Protein AF-A0A8S1FEA5-F1 (afdb_monomer)

Mean predicted aligned error: 20.25 Å

Nearest PDB structures (foldseek):
  4iuw-assembly1_A  TM=6.281E-01  e=1.026E-03  Lacticaseibacillus rhamnosus HN001

Solvent-accessible surface area (backbone atoms only — not comparable to full-atom values): 56299 Å² total; per-residue (Å²): 136,88,81,81,83,86,82,72,81,72,43,58,33,66,38,44,47,54,36,67,42,66,79,42,92,70,75,80,74,79,75,77,71,67,91,56,68,94,64,76,74,84,63,96,75,46,64,90,66,99,56,79,28,81,38,55,53,77,80,69,47,59,64,66,53,29,44,59,51,46,36,57,54,45,39,74,71,64,70,77,51,66,66,61,40,50,50,50,43,59,55,50,72,76,49,54,75,69,56,42,49,54,50,49,47,67,63,46,57,83,52,55,64,64,67,68,44,31,46,60,36,6,37,52,45,47,36,53,49,39,67,73,65,66,63,80,77,32,71,67,46,68,69,66,50,51,56,45,50,52,50,52,49,51,51,46,48,45,48,71,75,33,27,70,58,54,70,68,43,48,50,55,52,43,52,48,60,70,60,47,43,82,41,45,60,76,44,31,68,34,50,45,69,60,44,44,53,26,42,51,47,26,34,32,44,34,49,40,50,59,50,41,31,22,68,77,50,58,69,39,95,42,40,66,56,47,45,58,47,41,20,45,53,64,19,34,56,55,44,27,70,76,46,69,89,53,57,64,67,52,47,47,51,46,34,30,29,56,33,71,35,41,65,52,66,56,96,47,40,30,42,38,19,47,68,75,76,44,82,85,56,56,71,86,46,38,49,56,38,49,49,32,51,50,33,22,53,58,34,41,71,60,51,76,50,95,71,64,69,59,59,67,71,57,49,53,52,34,51,47,42,50,44,56,55,38,50,70,54,41,76,70,48,73,77,44,93,85,65,87,82,61,70,79,78,35,48,46,59,50,52,7,45,37,47,9,55,49,55,46,39,31,57,38,7,63,73,14,84,40,66,65,56,37,51,52,50,52,54,43,38,53,60,70,55,62,74,60,64,90,54,93,52,95,76,55,68,51,57,66,33,52,53,40,38,41,50,38,53,38,84,49,40,38,69,76,70,67,40,46,94,87,36,73,44,43,64,57,84,89,71,49,62,48,63,74,57,34,59,87,60,58,70,54,58,38,48,46,71,80,47,79,64,54,54,49,52,52,54,53,52,51,50,54,50,52,56,47,49,53,53,50,51,55,51,49,50,34,60,76,72,71,61,86,64,90,75,65,70,63,61,72,69,59,64,81,74,74,74,88,76,86,84,78,89,83,84,89,89,85,89,88,83,90,81,90,82,88,86,84,89,86,91,88,89,90,86,83,88,87,89,85,87,88,91,85,89,89,85,89,87,87,92,83,91,82,90,83,83,92,76,87,80,78,86,78,79,80,89,67,85,73,84,82,61,61,73,59,58,36,46,55,52,49,47,55,47,34,44,75,77,63,76,56,81,84,82,80,76,63,74,91,48,54,70,70,54,47,48,52,50,50,52,60,52,56,71,70,54,56,64,74,59,62,44,39,56,60,56,16,43,51,44,49,32,51,50,40,68,72,54,58,64,81,74,30,77,61,43,64,51,63,53,49,51,49,51,52,51,50,51,51,52,43,49,55,50,68,70,37,78,64,50,53,71,70,41,36,53,53,49,42,50,45,56,69,63,50,46,77,43,45,40,81,47,27,62,35,49,44,67,58,48,46,46,20,48,48,44,23,52,49,44,31,51,54,52,54,73,73,47,53,78,71,53,66,68,39,91,55,39,67,52,53,40,46,35,47,14,46,58,63,17,46,52,53,48,46,74,74,47,74,90,58,56,69,70,58,52,54,51,46,46,44,28,43,71,71,46,45,68,51,72,58,90,55,36,33,37,41,38,77,63,59,98,76,28,49,85,36,45,66,32,43,52,34,38,40,51,52,52,52,41,32,60,53,36,37,49,49,36,66,65,28,57,90,57,45,58,64,72,32,45,50,49,18,46,52,43,40,44,52,48,36,46,54,53,29,52,76,70,72,49,93,74,88,53,81,86,27,32,39,60,39,47,24,41,32,52,32,48,47,53,54,43,35,56,33,9,56,32,8,53,37,69,66,50,52,48,50,49,51,53,40,38,51,62,40,68,54,59,88,59,98,52,80,89,40,74,44,92,80,40,60,22,62,72,43,38,49,50,40,15,50,36,60,32,87,58,44,43,70,75,70,65,54,46,91,86,38,92,60,49,62,58,80,91,71,50,65,23,80,61,52,47,84,85,65,63,78,61,53,48,49,64,24,53,94,82,47,68,27,46,62,54,43,49,51,53,50,24,50,76,58,78,42,75,57,62,58,80,90,78,132

Radius of gyration: 34.95 Å; Cα contacts (8 Å, |Δi|>4): 1120; chains: 1; bounding box: 98×82×105 Å

pLDDT: mean 74.83, std 19.69, range [23.89, 97.81]

Foldseek 3Di:
DDDDDPDDPDACLFFVLCNQQVLDPDPQLDQCLPPDDLDQDDDPPLAPDPDFADDALCVLFPLLLLLVLLLLLCCVQVPDDNPVSVVVSVVLVPDDPVVSVVVLCVSQLPPDSLSLCLLLLLLVLLLVVLVLVVDDAAQDDPVLVVLLVLLLVLVLCLLVPFFPFDPQLSVVLNVLSVLAAEDERCRHLPPSVLSVVLSVQLSSQLVHSVRNHHPVNVPDSRSNSSSSSRSVVRSLVSVCVSVVPDDSSVSSVQSSCLSSLDWADDSNYIYRSCVVSCVPDDPLLPVLLSSLVSQLRSLCSQQRDPDHSGDPVLVVVLLVLLQVLLVLQCPCVVVPPPDPDDCPLAVSSLSSNLRSLLSSLLVQQAVDPFLVSSVVSVSSNSSVLSNPPCDPRSHDGRSSSSVLRSLLLQPCSCVSSVHDPPRSSHDDLVSRRDDSNGDDDNSSNHHDDQDPVNVVVVVVVVVVVVVVVVVVVVVVVCVVVVDDDDPVVVVVVPVVPDDDDDDDDDDDDDDDDDDDDDDDDDDDDDDDDDDDDDDDDDDDDDDDDDDDDDDDDDDDDDPDQDPLFDLVLLQVLQVLLCVVPVVDDDDPPPSSDDPVVSVVVSCVSLVPDDLVSLCLLLVLLVVLLVCCVQQVFPAAQDQPLLVVLLVVLLVLVLVVLVPFPLDDPQLSVLLNVLLVLAAEDAQCRHLPPSVLSVVLSVQLVVSLVVSVVSDDPVLVPDPSSSSRSSSRSNVRSLVSVCVSNVPDDSSVVSVSSSCQNVQDWADDPRYTYGHQDDPPCLVPQLLSVLQRSLSSQLRSCVSCPPVSCSRADVCLQVQLLVLQLVQLVLLLVVVVADDRDSQLSSSLSSLLVSVQSLLLLLQAQFPALVLSVVSLVSNCVNQPDVPVDPQDDDVSHGRSVSSNLSNLLLHVCSCVSVVDDPPDSSHAPQVSRRRNRNDRDDVVSRHHDHDPPGPTDSSVSQVVCVVSVHTSHRPPDD

Structure (mmCIF, N/CA/C/O backbone):
data_AF-A0A8S1FEA5-F1
#
_entry.id   AF-A0A8S1FEA5-F1
#
loop_
_atom_site.group_PDB
_atom_site.id
_atom_site.type_symbol
_atom_site.label_atom_id
_atom_site.label_alt_id
_atom_site.label_comp_id
_atom_site.label_asym_id
_atom_site.label_entity_id
_atom_site.label_seq_id
_atom_site.pdbx_PDB_ins_code
_atom_site.Cartn_x
_atom_site.Cartn_y
_atom_site.Cartn_z
_atom_site.occupancy
_atom_site.B_iso_or_equiv
_atom_site.auth_seq_id
_atom_site.auth_comp_id
_atom_site.auth_asym_id
_atom_site.auth_atom_id
_atom_site.pdbx_PDB_model_num
ATOM 1 N N . MET A 1 1 ? 2.013 40.574 -27.945 1.00 26.39 1 MET A N 1
ATOM 2 C CA . MET A 1 1 ? 1.693 40.964 -26.559 1.00 26.39 1 MET A CA 1
ATOM 3 C C . MET A 1 1 ? 1.879 39.714 -25.710 1.00 26.39 1 MET A C 1
ATOM 5 O O . MET A 1 1 ? 1.053 38.822 -25.784 1.00 26.39 1 MET A O 1
ATOM 9 N N . TRP A 1 2 ? 3.076 39.616 -25.122 1.00 23.89 2 TRP A N 1
ATOM 10 C CA . TRP A 1 2 ? 3.593 38.674 -24.117 1.00 23.89 2 TRP A CA 1
ATOM 11 C C . TRP A 1 2 ? 2.818 37.366 -23.863 1.00 23.89 2 TRP A C 1
ATOM 13 O O . TRP A 1 2 ? 1.945 37.309 -23.007 1.00 23.89 2 TRP A O 1
ATOM 23 N N . LEU A 1 3 ? 3.231 36.298 -24.550 1.00 24.33 3 LEU A N 1
ATOM 24 C CA . LEU A 1 3 ? 3.153 34.928 -24.039 1.00 24.33 3 LEU A CA 1
ATOM 25 C C . LEU A 1 3 ? 4.590 34.521 -23.699 1.00 24.33 3 LEU A C 1
ATOM 27 O O . LEU A 1 3 ? 5.388 34.254 -24.595 1.00 24.33 3 LEU A O 1
ATOM 31 N N . LEU A 1 4 ? 4.928 34.578 -22.411 1.00 26.98 4 LEU A N 1
ATOM 32 C CA . LEU A 1 4 ? 6.155 33.995 -21.877 1.00 26.98 4 LEU A CA 1
ATOM 33 C C . LEU A 1 4 ? 6.042 32.471 -21.994 1.00 26.98 4 LEU A C 1
ATOM 35 O O . LEU A 1 4 ? 5.119 31.866 -21.452 1.00 26.98 4 LEU A O 1
ATOM 39 N N . GLN A 1 5 ? 6.979 31.875 -22.726 1.00 28.08 5 GLN A N 1
ATOM 40 C CA . GLN A 1 5 ? 7.308 30.460 -22.620 1.00 28.08 5 GLN A CA 1
ATOM 41 C C . GLN A 1 5 ? 7.755 30.184 -21.178 1.00 28.08 5 GLN A C 1
ATOM 43 O O . GLN A 1 5 ? 8.764 30.737 -20.750 1.00 28.08 5 GLN A O 1
ATOM 48 N N . ILE A 1 6 ? 7.052 29.316 -20.452 1.00 27.14 6 ILE A N 1
ATOM 49 C CA . ILE A 1 6 ? 7.660 28.577 -19.340 1.00 27.14 6 ILE A CA 1
ATOM 50 C C . ILE A 1 6 ? 8.018 27.210 -19.912 1.00 27.14 6 ILE A C 1
ATOM 52 O O . ILE A 1 6 ? 7.203 26.297 -19.991 1.00 27.14 6 ILE A O 1
ATOM 56 N N . SER A 1 7 ? 9.237 27.146 -20.435 1.00 33.50 7 SER A N 1
ATOM 57 C CA . SER A 1 7 ? 10.014 25.921 -20.533 1.00 33.50 7 SER A CA 1
ATOM 58 C C . SER A 1 7 ? 10.851 25.888 -19.264 1.00 33.50 7 SER A C 1
ATOM 60 O O . SER A 1 7 ? 11.761 26.704 -19.148 1.00 33.50 7 SER A O 1
ATOM 62 N N . THR A 1 8 ? 10.577 24.982 -18.336 1.00 38.06 8 THR A N 1
ATOM 63 C CA . THR A 1 8 ? 11.512 24.685 -17.249 1.00 38.06 8 THR A CA 1
ATOM 64 C C . THR A 1 8 ? 11.688 23.180 -17.189 1.00 38.06 8 THR A C 1
ATOM 66 O O . THR A 1 8 ? 10.824 22.448 -16.718 1.00 38.06 8 THR A O 1
ATOM 69 N N . THR A 1 9 ? 12.814 22.709 -17.716 1.00 47.12 9 THR A N 1
ATOM 70 C CA . THR A 1 9 ? 13.514 21.582 -17.101 1.00 47.12 9 THR A CA 1
ATOM 71 C C . THR A 1 9 ? 13.656 21.908 -15.617 1.00 47.12 9 THR A C 1
ATOM 73 O O . THR A 1 9 ? 14.143 22.993 -15.297 1.00 47.12 9 THR A O 1
ATOM 76 N N . LEU A 1 10 ? 13.169 21.040 -14.734 1.00 68.88 10 LEU A N 1
ATOM 77 C CA . LEU A 1 10 ? 13.345 21.226 -13.298 1.00 68.88 10 LEU A CA 1
ATOM 78 C C . LEU A 1 10 ? 14.842 21.122 -12.997 1.00 68.88 10 LEU A C 1
ATOM 80 O O . LEU A 1 10 ? 15.486 20.157 -13.402 1.00 68.88 10 LEU A O 1
ATOM 84 N N . ASP A 1 11 ? 15.399 22.151 -12.368 1.00 82.06 11 ASP A N 1
ATOM 85 C CA . ASP A 1 11 ? 16.825 22.246 -12.066 1.00 82.06 11 ASP A CA 1
ATOM 86 C C . ASP A 1 11 ? 17.037 21.979 -10.564 1.00 82.06 11 ASP A C 1
ATOM 88 O O . ASP A 1 11 ? 16.521 22.749 -9.742 1.00 82.06 11 ASP A O 1
ATOM 92 N N . PRO A 1 12 ? 17.779 20.920 -10.170 1.00 83.94 12 PRO A N 1
ATOM 93 C CA . PRO A 1 12 ? 18.066 20.642 -8.762 1.00 83.94 12 PRO A CA 1
ATOM 94 C C . PRO A 1 12 ? 18.838 21.775 -8.083 1.00 83.94 12 PRO A C 1
ATOM 96 O O . PRO A 1 12 ? 18.811 21.865 -6.857 1.00 83.94 12 PRO A O 1
ATOM 99 N N . CYS A 1 13 ? 19.511 22.632 -8.855 1.00 87.75 13 CYS A N 1
ATOM 100 C CA . CYS A 1 13 ? 20.246 23.787 -8.359 1.00 87.75 13 CYS A CA 1
ATOM 101 C C . CYS A 1 13 ? 19.355 25.022 -8.123 1.00 87.75 13 CYS A C 1
ATOM 103 O O . CYS A 1 13 ? 19.785 25.955 -7.443 1.00 87.75 13 CYS A O 1
ATOM 105 N N . ASP A 1 14 ? 18.106 25.020 -8.605 1.00 83.00 14 ASP A N 1
ATOM 106 C CA . ASP A 1 14 ? 17.102 26.050 -8.295 1.00 83.00 14 ASP A CA 1
ATOM 107 C C . ASP A 1 14 ? 16.153 25.606 -7.168 1.00 83.00 14 ASP A C 1
ATOM 109 O O . ASP A 1 14 ? 15.922 26.335 -6.198 1.00 83.00 14 ASP A O 1
ATOM 113 N N . ASN A 1 15 ? 15.617 24.386 -7.259 1.00 79.75 15 ASN A N 1
ATOM 114 C CA . ASN A 1 15 ? 14.715 23.839 -6.249 1.00 79.75 15 ASN A CA 1
ATOM 115 C C . ASN A 1 15 ? 14.772 22.308 -6.231 1.00 79.75 15 ASN A C 1
ATOM 117 O O . ASN A 1 15 ? 14.123 21.647 -7.043 1.00 79.75 15 ASN A O 1
ATOM 121 N N . ILE A 1 16 ? 15.518 21.736 -5.282 1.00 79.44 16 ILE A N 1
ATOM 122 C CA . ILE A 1 16 ? 15.679 20.281 -5.217 1.00 79.44 16 ILE A CA 1
ATOM 123 C C . ILE A 1 16 ? 14.393 19.550 -4.812 1.00 79.44 16 ILE A C 1
ATOM 125 O O . ILE A 1 16 ? 14.157 18.426 -5.255 1.00 79.44 16 ILE A O 1
ATOM 129 N N . PHE A 1 17 ? 13.534 20.181 -4.010 1.00 76.56 17 PHE A N 1
ATOM 130 C CA . PHE A 1 17 ? 12.232 19.612 -3.680 1.00 76.56 17 PHE A CA 1
ATOM 131 C C . PHE A 1 17 ? 11.354 19.482 -4.929 1.00 76.56 17 PHE A C 1
ATOM 133 O O . PHE A 1 17 ? 10.838 18.400 -5.187 1.00 76.56 17 PHE A O 1
ATOM 140 N N . ASP A 1 18 ? 11.226 20.537 -5.740 1.00 72.56 18 ASP A N 1
ATOM 141 C CA . ASP A 1 18 ? 10.433 20.475 -6.979 1.00 72.56 18 ASP A CA 1
ATOM 142 C C . ASP A 1 18 ? 11.086 19.525 -7.993 1.00 72.56 18 ASP A C 1
ATOM 144 O O . ASP A 1 18 ? 10.393 18.723 -8.616 1.00 72.56 18 ASP A O 1
ATOM 148 N N . TYR A 1 19 ? 12.421 19.518 -8.086 1.00 76.06 19 TYR A N 1
ATOM 149 C CA . TYR A 1 19 ? 13.167 18.559 -8.904 1.00 76.06 19 TYR A CA 1
ATOM 150 C C . TYR A 1 19 ? 12.786 17.104 -8.593 1.00 76.06 19 TYR A C 1
ATOM 152 O O . TYR A 1 19 ? 12.525 16.324 -9.507 1.00 76.06 19 TYR A O 1
ATOM 160 N N . TYR A 1 20 ? 12.659 16.740 -7.314 1.00 72.94 20 TYR A N 1
ATOM 161 C CA . TYR A 1 20 ? 12.289 15.377 -6.928 1.00 72.94 20 TYR A CA 1
ATOM 162 C C . TYR A 1 20 ? 10.793 15.093 -6.875 1.00 72.94 20 TYR A C 1
ATOM 164 O O . TYR A 1 20 ? 10.383 13.949 -7.100 1.00 72.94 20 TYR A O 1
ATOM 172 N N . CYS A 1 21 ? 9.981 16.101 -6.571 1.00 66.31 21 CYS A N 1
ATOM 173 C CA . CYS A 1 21 ? 8.561 15.926 -6.302 1.00 66.31 21 CYS A CA 1
ATOM 174 C C . CYS A 1 21 ? 7.653 16.293 -7.489 1.00 66.31 21 CYS A C 1
ATOM 176 O O . CYS A 1 21 ? 6.516 15.822 -7.517 1.00 66.31 21 CYS A O 1
ATOM 178 N N . GLU A 1 22 ? 8.126 17.056 -8.484 1.00 57.28 22 GLU A N 1
ATOM 179 C CA . GLU A 1 22 ? 7.378 17.383 -9.712 1.00 57.28 22 GLU A CA 1
ATOM 180 C C . GLU A 1 22 ? 7.746 16.496 -10.921 1.00 57.28 22 GLU A C 1
ATOM 182 O O . GLU A 1 22 ? 6.899 16.289 -11.792 1.00 57.28 22 GLU A O 1
ATOM 187 N N . GLU A 1 23 ? 8.935 15.870 -10.968 1.00 43.69 23 GLU A N 1
ATOM 188 C CA . GLU A 1 23 ? 9.300 14.922 -12.044 1.00 43.69 23 GLU A CA 1
ATOM 189 C C . GLU A 1 23 ? 8.486 13.608 -12.031 1.00 43.69 23 GLU A C 1
ATOM 191 O O . GLU A 1 23 ? 8.587 12.803 -12.961 1.00 43.69 23 GLU A O 1
ATOM 196 N N . LYS A 1 24 ? 7.658 13.353 -11.006 1.00 39.97 24 LYS A N 1
ATOM 197 C CA . LYS A 1 24 ? 6.848 12.127 -10.889 1.00 39.97 24 LYS A CA 1
ATOM 198 C C . LYS A 1 24 ? 5.505 12.409 -10.213 1.00 39.97 24 LYS A C 1
ATOM 200 O O . LYS A 1 24 ? 5.494 12.973 -9.122 1.00 39.97 24 LYS A O 1
ATOM 205 N N . PRO A 1 25 ? 4.364 11.915 -10.734 1.00 28.50 25 PRO A N 1
ATOM 206 C CA . PRO A 1 25 ? 3.175 11.749 -9.911 1.00 28.50 25 PRO A CA 1
ATOM 207 C C . PRO A 1 25 ? 3.446 10.586 -8.949 1.00 28.50 25 PRO A C 1
ATOM 209 O O . PRO A 1 25 ? 3.117 9.432 -9.221 1.00 28.50 25 PRO A O 1
ATOM 212 N N . VAL A 1 26 ? 4.113 10.868 -7.831 1.00 31.42 26 VAL A N 1
ATOM 213 C CA . VAL A 1 26 ? 4.346 9.856 -6.804 1.00 31.42 26 VAL A CA 1
ATOM 214 C C . VAL A 1 26 ? 2.990 9.422 -6.254 1.00 31.42 26 VAL A C 1
ATOM 216 O O . VAL A 1 26 ? 2.142 10.235 -5.880 1.00 31.42 26 VAL A O 1
ATOM 219 N N . LEU A 1 27 ? 2.791 8.101 -6.247 1.00 29.62 27 LEU A N 1
ATOM 220 C CA . LEU A 1 27 ? 1.713 7.409 -5.557 1.00 29.62 27 LEU A CA 1
ATOM 221 C C . LEU A 1 27 ? 1.422 8.092 -4.220 1.00 29.62 27 LEU A C 1
ATOM 223 O O . LEU A 1 27 ? 2.321 8.266 -3.395 1.00 29.62 27 LEU A O 1
ATOM 227 N N . ARG A 1 28 ? 0.143 8.403 -3.983 1.00 24.14 28 ARG A N 1
ATOM 228 C CA . ARG A 1 28 ? -0.351 8.720 -2.643 1.00 24.14 28 ARG A CA 1
ATOM 229 C C . ARG A 1 28 ? 0.123 7.615 -1.705 1.00 24.14 28 ARG A C 1
ATOM 231 O O . ARG A 1 28 ? -0.429 6.513 -1.729 1.00 24.14 28 ARG A O 1
ATOM 238 N N . LEU A 1 29 ? 1.118 7.917 -0.875 1.00 28.61 29 LEU A N 1
ATOM 239 C CA . LEU A 1 29 ? 1.386 7.131 0.314 1.00 28.61 29 LEU A CA 1
ATOM 240 C C . LEU A 1 29 ? 0.107 7.213 1.140 1.00 28.61 29 LEU A C 1
ATOM 242 O O . LEU A 1 29 ? -0.295 8.272 1.627 1.00 28.61 29 LEU A O 1
ATOM 246 N N . PHE A 1 30 ? -0.603 6.090 1.167 1.00 26.14 30 PHE A N 1
ATOM 247 C CA . PHE A 1 30 ? -1.734 5.865 2.042 1.00 26.14 30 PHE A CA 1
ATOM 248 C C . PHE A 1 30 ? -1.269 6.245 3.446 1.00 26.14 30 PHE A C 1
ATOM 250 O O . PHE A 1 30 ? -0.385 5.596 3.988 1.00 26.14 30 PHE A O 1
ATOM 257 N N . ASN A 1 31 ? -1.834 7.307 4.011 1.00 26.50 31 ASN A N 1
ATOM 258 C CA . ASN A 1 31 ? -1.835 7.499 5.448 1.00 26.50 31 ASN A CA 1
ATOM 259 C C . ASN A 1 31 ? -2.941 6.562 5.951 1.00 26.50 31 ASN A C 1
ATOM 261 O O . ASN A 1 31 ? -4.116 6.878 5.724 1.00 26.50 31 ASN A O 1
ATOM 265 N N . PRO A 1 32 ? -2.626 5.388 6.528 1.00 27.91 32 PRO A N 1
ATOM 266 C CA . PRO A 1 32 ? -3.637 4.571 7.155 1.00 27.91 32 PRO A CA 1
ATOM 267 C C . PRO A 1 32 ? -3.941 5.266 8.478 1.00 27.91 32 PRO A C 1
ATOM 269 O O . PRO A 1 32 ? -3.444 4.882 9.530 1.00 27.91 32 PRO A O 1
ATOM 272 N N . ARG A 1 33 ? -4.730 6.344 8.439 1.00 30.84 33 ARG A N 1
ATOM 273 C CA . ARG A 1 33 ? -5.422 6.752 9.654 1.00 30.84 33 ARG A CA 1
ATOM 274 C C . ARG A 1 33 ? -6.365 5.611 9.959 1.00 30.84 33 ARG A C 1
ATOM 276 O O . ARG A 1 33 ? -7.345 5.416 9.247 1.00 30.84 33 ARG A O 1
ATOM 283 N N . ASN A 1 34 ? -5.984 4.834 10.961 1.00 34.72 34 ASN A N 1
ATOM 284 C CA . ASN A 1 34 ? -6.761 3.756 11.528 1.00 34.72 34 ASN A CA 1
ATOM 285 C C . ASN A 1 34 ? -8.225 4.193 11.671 1.00 34.72 34 ASN A C 1
ATOM 287 O O . ASN A 1 34 ? -8.584 4.976 12.550 1.00 34.72 34 ASN A O 1
ATOM 291 N N . GLU A 1 35 ? -9.092 3.674 10.804 1.00 34.09 35 GLU A N 1
ATOM 292 C CA . GLU A 1 35 ? -10.540 3.698 10.989 1.00 34.09 35 GLU A CA 1
ATOM 293 C C . GLU A 1 35 ? -10.925 2.621 12.032 1.00 34.09 35 GLU A C 1
ATOM 295 O O . GLU A 1 35 ? -11.776 1.777 11.784 1.00 34.09 35 GLU A O 1
ATOM 300 N N . ALA A 1 36 ? -10.314 2.642 13.228 1.00 37.50 36 ALA A N 1
ATOM 301 C CA . ALA A 1 36 ? -10.610 1.730 14.350 1.00 37.50 36 ALA A CA 1
ATOM 302 C C . ALA A 1 36 ? -11.672 2.309 15.308 1.00 37.50 36 ALA A C 1
ATOM 304 O O . ALA A 1 36 ? -11.674 3.522 15.511 1.00 37.50 36 ALA A O 1
ATOM 305 N N . ALA A 1 37 ? -12.625 1.491 15.783 1.00 38.81 37 ALA A N 1
ATOM 306 C CA . ALA A 1 37 ? -13.693 1.803 16.764 1.00 38.81 37 ALA A CA 1
ATOM 307 C C . ALA A 1 37 ? -13.613 3.181 17.459 1.00 38.81 37 ALA A C 1
ATOM 309 O O . ALA A 1 37 ? -12.715 3.366 18.274 1.00 38.81 37 ALA A O 1
ATOM 310 N N . CYS A 1 38 ? -14.501 4.162 17.217 1.00 43.16 38 CYS A N 1
ATOM 311 C CA . CYS A 1 38 ? -14.642 5.251 18.213 1.00 43.16 38 CYS A CA 1
ATOM 312 C C . CYS A 1 38 ? -15.282 4.732 19.517 1.00 43.16 38 CYS A C 1
ATOM 314 O O . CYS A 1 38 ? -15.127 5.337 20.582 1.00 43.16 38 CYS A O 1
ATOM 316 N N . GLU A 1 39 ? -16.016 3.628 19.409 1.00 60.12 39 GLU A N 1
ATOM 317 C CA . GLU A 1 39 ? -16.591 2.896 20.525 1.00 60.12 39 GLU A CA 1
ATOM 318 C C . GLU A 1 39 ? -15.574 1.920 21.098 1.00 60.12 39 GLU A C 1
ATOM 320 O O . GLU A 1 39 ? -14.842 1.264 20.359 1.00 60.12 39 GLU A O 1
ATOM 325 N N . ILE A 1 40 ? -15.530 1.904 22.427 1.00 69.44 40 ILE A N 1
ATOM 326 C CA . ILE A 1 40 ? -14.734 0.985 23.230 1.00 69.44 40 ILE A CA 1
ATOM 327 C C . ILE A 1 40 ? -15.539 -0.311 23.286 1.00 69.44 40 ILE A C 1
ATOM 329 O O . ILE A 1 40 ? -16.711 -0.263 23.668 1.00 69.44 40 ILE A O 1
ATOM 333 N N . GLU A 1 41 ? -14.948 -1.422 22.844 1.00 75.50 41 GLU A N 1
ATOM 334 C CA . GLU A 1 41 ? -15.622 -2.723 22.785 1.00 75.50 41 GLU A CA 1
ATOM 335 C C . GLU A 1 41 ? -16.188 -3.096 24.166 1.00 75.50 41 GLU A C 1
ATOM 337 O O . GLU A 1 41 ? -15.633 -2.759 25.215 1.00 75.50 41 GLU A O 1
ATOM 342 N N . GLU A 1 42 ? -17.365 -3.718 24.173 1.00 68.56 42 GLU A N 1
ATOM 343 C CA . GLU A 1 42 ? -18.063 -4.133 25.388 1.00 68.56 42 GLU A CA 1
ATOM 344 C C . GLU A 1 42 ? -18.279 -5.645 25.342 1.00 68.56 42 GLU A C 1
ATOM 346 O O . GLU A 1 42 ? -18.877 -6.172 24.401 1.00 68.56 42 GLU A O 1
ATOM 351 N N . HIS A 1 43 ? -17.801 -6.341 26.372 1.00 70.12 43 HIS A N 1
ATOM 352 C CA . HIS A 1 43 ? -17.966 -7.781 26.535 1.00 70.12 43 HIS A CA 1
ATOM 353 C C . HIS A 1 43 ? -18.882 -8.099 27.724 1.00 70.12 43 HIS A C 1
ATOM 355 O O . HIS A 1 43 ? -18.948 -7.359 28.711 1.00 70.12 43 HIS A O 1
ATOM 361 N N . GLN A 1 44 ? -19.595 -9.230 27.642 1.00 51.38 44 GLN A N 1
ATOM 362 C CA . GLN A 1 44 ? -20.426 -9.719 28.745 1.00 51.38 44 GLN A CA 1
ATOM 363 C C . GLN A 1 44 ? -19.567 -9.918 30.005 1.00 51.38 44 GLN A C 1
ATOM 365 O O . GLN A 1 44 ? -18.586 -10.656 29.979 1.00 51.38 44 GLN A O 1
ATOM 370 N N . GLY A 1 45 ? -19.947 -9.265 31.109 1.00 60.12 45 GLY A N 1
ATOM 371 C CA . GLY A 1 45 ? -19.255 -9.364 32.403 1.00 60.12 45 GLY A CA 1
ATOM 372 C C . GLY A 1 45 ? -18.320 -8.198 32.749 1.00 60.12 45 GLY A C 1
ATOM 373 O O . GLY A 1 45 ? -17.723 -8.201 33.825 1.00 60.12 45 GLY A O 1
ATOM 374 N N . TYR A 1 46 ? -18.192 -7.175 31.895 1.00 70.25 46 TYR A N 1
ATOM 375 C CA . TYR A 1 46 ? -17.445 -5.957 32.253 1.00 70.25 46 TYR A CA 1
ATOM 376 C C . TYR A 1 46 ? -18.191 -5.078 33.265 1.00 70.25 46 TYR A C 1
ATOM 378 O O . TYR A 1 46 ? -17.558 -4.397 34.074 1.00 70.25 46 TYR A O 1
ATOM 386 N N . THR A 1 47 ? -19.520 -5.168 33.308 1.00 61.00 47 THR A N 1
ATOM 387 C CA . THR A 1 47 ? -20.382 -4.506 34.291 1.00 61.00 47 THR A CA 1
ATOM 388 C C . THR A 1 47 ? -20.955 -5.541 35.268 1.00 61.00 47 THR A C 1
ATOM 390 O O . THR A 1 47 ? -21.632 -6.484 34.876 1.00 61.00 47 THR A O 1
ATOM 393 N N . ASN A 1 48 ? -20.667 -5.382 36.566 1.00 54.41 48 ASN A N 1
ATOM 394 C CA . ASN A 1 48 ? -21.123 -6.295 37.632 1.00 54.41 48 ASN A CA 1
ATOM 395 C C . ASN A 1 48 ? -22.306 -5.739 38.444 1.00 54.41 48 ASN A C 1
ATOM 397 O O . ASN A 1 48 ? -22.616 -6.246 39.520 1.00 54.41 48 ASN A O 1
ATOM 401 N N . THR A 1 49 ? -22.954 -4.669 37.985 1.00 51.47 49 THR A N 1
ATOM 402 C CA . THR A 1 49 ? -23.941 -3.940 38.790 1.00 51.47 49 THR A CA 1
ATOM 403 C C . THR A 1 49 ? -25.336 -4.035 38.190 1.00 51.47 49 THR A C 1
ATOM 405 O O . THR A 1 49 ? -25.635 -3.421 37.172 1.00 51.47 49 THR A O 1
ATOM 408 N N . THR A 1 50 ? -26.216 -4.745 38.893 1.00 48.19 50 THR A N 1
ATOM 409 C CA . THR A 1 50 ? -27.678 -4.766 38.711 1.00 48.19 50 THR A CA 1
ATOM 410 C C . THR A 1 50 ? -28.366 -3.460 39.147 1.00 48.19 50 THR A C 1
ATOM 412 O O . THR A 1 50 ? -29.590 -3.360 39.090 1.00 48.19 50 THR A O 1
ATOM 415 N N . THR A 1 51 ? -27.602 -2.438 39.552 1.00 51.00 51 THR A N 1
ATOM 416 C CA . THR A 1 51 ? -28.112 -1.154 40.054 1.00 51.00 51 THR A CA 1
ATOM 417 C C . THR A 1 51 ? -27.675 -0.004 39.134 1.00 51.00 51 THR A C 1
ATOM 419 O O . THR A 1 51 ? -26.476 0.121 38.882 1.00 51.00 51 THR A O 1
ATOM 422 N N . PRO A 1 52 ? -28.596 0.854 38.651 1.00 56.22 52 PRO A N 1
ATOM 423 C CA . PRO A 1 52 ? -28.255 2.064 37.901 1.00 56.22 52 PRO A CA 1
ATOM 424 C C . PRO A 1 52 ? -27.312 2.981 38.692 1.00 56.22 52 PRO A C 1
ATOM 426 O O . PRO A 1 52 ? -27.453 3.100 39.912 1.00 56.22 52 PRO A O 1
ATOM 429 N N . GLY A 1 53 ? -26.379 3.640 37.994 1.00 64.44 53 GLY A N 1
ATOM 430 C CA . GLY A 1 53 ? -25.364 4.512 38.589 1.00 64.44 53 GLY A CA 1
ATOM 431 C C . GLY A 1 53 ? -25.948 5.535 39.567 1.00 64.44 53 GLY A C 1
ATOM 432 O O . GLY A 1 53 ? -26.819 6.330 39.213 1.00 64.44 53 GLY A O 1
ATOM 433 N N . SER A 1 54 ? -25.475 5.499 40.814 1.00 72.50 54 SER A N 1
ATOM 434 C CA . SER A 1 54 ? -25.975 6.320 41.925 1.00 72.50 54 SER A CA 1
ATOM 435 C C . SER A 1 54 ? -24.917 7.259 42.513 1.00 72.50 54 SER A C 1
ATOM 437 O O . SER A 1 54 ? -25.225 8.014 43.434 1.00 72.50 54 SER A O 1
ATOM 439 N N . GLN A 1 55 ? -23.673 7.194 42.027 1.00 85.75 55 GLN A N 1
ATOM 440 C CA . GLN A 1 55 ? -22.535 7.943 42.568 1.00 85.75 55 GLN A CA 1
ATOM 441 C C . GLN A 1 55 ? -22.263 9.212 41.759 1.00 85.75 55 GLN A C 1
ATOM 443 O O . GLN A 1 55 ? -22.512 9.254 40.549 1.00 85.75 55 GLN A O 1
ATOM 448 N N . SER A 1 56 ? -21.750 10.251 42.426 1.00 86.06 56 SER A N 1
ATOM 449 C CA . SER A 1 56 ? -21.351 11.471 41.729 1.00 86.06 56 SER A CA 1
ATOM 450 C C . SER A 1 56 ? -20.112 11.222 40.866 1.00 86.06 56 SER A C 1
ATOM 452 O O . SER A 1 56 ? -19.300 10.343 41.159 1.00 86.06 56 SER A O 1
ATOM 454 N N . PHE A 1 57 ? -19.936 12.008 39.805 1.00 86.69 57 PHE A N 1
ATOM 455 C CA . PHE A 1 57 ? -18.773 11.880 38.920 1.00 86.69 57 PHE A CA 1
ATOM 456 C C . PHE A 1 57 ? -17.425 11.959 39.667 1.00 86.69 57 PHE A C 1
ATOM 458 O O . PHE A 1 57 ? -16.533 11.162 39.388 1.00 86.69 57 PHE A O 1
ATOM 465 N N . THR A 1 58 ? -17.290 12.841 40.665 1.00 86.25 58 THR A N 1
ATOM 466 C CA . THR A 1 58 ? -16.061 12.993 41.474 1.00 86.25 58 THR A CA 1
ATOM 467 C C . THR A 1 58 ? -15.790 11.857 42.450 1.00 86.25 58 THR A C 1
ATOM 469 O O . THR A 1 58 ? -14.673 11.756 42.953 1.00 86.25 58 THR A O 1
ATOM 472 N N . ASP A 1 59 ? -16.796 11.036 42.759 1.00 88.19 59 ASP A N 1
ATOM 473 C CA . ASP A 1 59 ? -16.614 9.865 43.624 1.00 88.19 59 ASP A CA 1
ATOM 474 C C . ASP A 1 59 ? -16.054 8.673 42.839 1.00 88.19 59 ASP A C 1
ATOM 476 O O . ASP A 1 59 ? -15.441 7.781 43.421 1.00 88.19 59 ASP A O 1
ATOM 480 N N . VAL A 1 60 ? -16.265 8.663 41.518 1.00 89.38 60 VAL A N 1
ATOM 481 C CA . VAL A 1 60 ? -15.861 7.568 40.628 1.00 89.38 60 VAL A CA 1
ATOM 482 C C . VAL A 1 60 ? -14.586 7.900 39.853 1.00 89.38 60 VAL A C 1
ATOM 484 O O . VAL A 1 60 ? -13.745 7.023 39.677 1.00 89.38 60 VAL A O 1
ATOM 487 N N . VAL A 1 61 ? -14.438 9.139 39.375 1.00 91.56 61 VAL A N 1
ATOM 488 C CA . VAL A 1 61 ? -13.316 9.563 38.527 1.00 91.56 61 VAL A CA 1
ATOM 489 C C . VAL A 1 61 ? -12.298 10.349 39.348 1.00 91.56 61 VAL A C 1
ATOM 491 O O . VAL A 1 61 ? -12.585 11.444 39.831 1.00 91.56 61 VAL A O 1
ATOM 494 N N . ASP A 1 62 ? -11.079 9.817 39.454 1.00 92.38 62 ASP A N 1
ATOM 495 C CA . ASP A 1 62 ? -9.966 10.509 40.104 1.00 92.38 62 ASP A CA 1
ATOM 496 C C . ASP A 1 62 ? -9.411 11.625 39.202 1.00 92.38 62 ASP A C 1
ATOM 498 O O . ASP A 1 62 ? -8.739 11.386 38.194 1.00 92.38 62 ASP A O 1
ATOM 502 N N . LEU A 1 63 ? -9.681 12.875 39.584 1.00 91.00 63 LEU A N 1
ATOM 503 C CA . LEU A 1 63 ? -9.254 14.058 38.838 1.00 91.00 63 LEU A CA 1
ATOM 504 C C . LEU A 1 63 ? -7.728 14.232 38.800 1.00 91.00 63 LEU A C 1
ATOM 506 O O . LEU A 1 63 ? -7.215 14.880 37.886 1.00 91.00 63 LEU A O 1
ATOM 510 N N . THR A 1 64 ? -6.989 13.649 39.748 1.00 91.75 64 THR A N 1
ATOM 511 C CA . THR A 1 64 ? -5.520 13.695 39.757 1.00 91.75 64 THR A CA 1
ATOM 512 C C . THR A 1 64 ? -4.937 12.819 38.650 1.00 91.75 64 THR A C 1
ATOM 514 O O . THR A 1 64 ? -4.046 13.271 37.928 1.00 91.75 64 THR A O 1
ATOM 517 N N . ILE A 1 65 ? -5.519 11.639 38.418 1.00 92.94 65 ILE A N 1
ATOM 518 C CA . ILE A 1 65 ? -5.183 10.756 37.291 1.00 92.94 65 ILE A CA 1
ATOM 519 C C . ILE A 1 65 ? -5.544 11.428 35.962 1.00 92.94 65 ILE A C 1
ATOM 521 O O . ILE A 1 65 ? -4.747 11.432 35.023 1.00 92.94 65 ILE A O 1
ATOM 525 N N . VAL A 1 66 ? -6.723 12.058 35.882 1.00 92.50 66 VAL A N 1
ATOM 526 C CA . VAL A 1 66 ? -7.129 12.793 34.672 1.00 92.50 66 VAL A CA 1
ATOM 527 C C . VAL A 1 66 ? -6.135 13.915 34.362 1.00 92.50 66 VAL A C 1
ATOM 529 O O . VAL A 1 66 ? -5.709 14.058 33.218 1.00 92.50 66 VAL A O 1
ATOM 532 N N . SER A 1 67 ? -5.712 14.675 35.375 1.00 91.06 67 SER A N 1
ATOM 533 C CA . SER A 1 67 ? -4.694 15.723 35.237 1.00 91.06 67 SER A CA 1
ATOM 534 C C . SER A 1 67 ? -3.341 15.166 34.770 1.00 91.06 67 SER A C 1
ATOM 536 O O . SER A 1 67 ? -2.756 15.714 33.835 1.00 91.06 67 SER A O 1
ATOM 538 N N . LYS A 1 68 ? -2.874 14.049 35.355 1.00 90.06 68 LYS A N 1
ATOM 539 C CA . LYS A 1 68 ? -1.621 13.359 34.984 1.00 90.06 68 LYS A CA 1
ATOM 540 C C . LYS A 1 68 ? -1.588 13.037 33.488 1.00 90.06 68 LYS A C 1
ATOM 542 O O . LYS A 1 68 ? -0.654 13.431 32.801 1.00 90.06 68 LYS A O 1
ATOM 547 N N . TRP A 1 69 ? -2.620 12.383 32.959 1.00 91.31 69 TRP A N 1
ATOM 548 C CA . TRP A 1 69 ? -2.647 11.984 31.546 1.00 91.31 69 TRP A CA 1
ATOM 549 C C . TRP A 1 69 ? -3.016 13.117 30.586 1.00 91.31 69 TRP A C 1
ATOM 551 O O . TRP A 1 69 ? -2.629 13.087 29.417 1.00 91.31 69 TRP A O 1
ATOM 561 N N . LEU A 1 70 ? -3.706 14.159 31.058 1.00 86.88 70 LEU A N 1
ATOM 562 C CA . LEU A 1 70 ? -3.910 15.371 30.265 1.00 86.88 70 LEU A CA 1
ATOM 563 C C . LEU A 1 70 ? -2.585 16.059 29.927 1.00 86.88 70 LEU A C 1
ATOM 565 O O . LEU A 1 70 ? -2.445 16.540 28.804 1.00 86.88 70 LEU A O 1
ATOM 569 N N . VAL A 1 71 ? -1.608 16.066 30.843 1.00 83.50 71 VAL A N 1
ATOM 570 C CA . VAL A 1 71 ? -0.249 16.565 30.563 1.00 83.50 71 VAL A CA 1
ATOM 571 C C . VAL A 1 71 ? 0.334 15.870 29.336 1.00 83.50 71 VAL A C 1
ATOM 573 O O . VAL A 1 71 ? 0.733 16.542 28.384 1.00 83.50 71 VAL A O 1
ATOM 576 N N . GLU A 1 72 ? 0.289 14.541 29.315 1.00 84.44 72 GLU A N 1
ATOM 577 C CA . GLU A 1 72 ? 0.814 13.724 28.220 1.00 84.44 72 GLU A CA 1
ATOM 578 C C . GLU A 1 72 ? 0.082 13.967 26.896 1.00 84.44 72 GLU A C 1
ATOM 580 O O . GLU A 1 72 ? 0.692 14.130 25.836 1.00 84.44 72 GLU A O 1
ATOM 585 N N . ILE A 1 73 ? -1.239 14.103 26.962 1.00 80.56 73 ILE A N 1
ATOM 586 C CA . ILE A 1 73 ? -2.078 14.440 25.812 1.00 80.56 73 ILE A CA 1
ATOM 587 C C . ILE A 1 73 ? -1.741 15.832 25.249 1.00 80.56 73 ILE A C 1
ATOM 589 O O . ILE A 1 73 ? -1.735 16.021 24.028 1.00 80.56 73 ILE A O 1
ATOM 593 N N . PHE A 1 74 ? -1.454 16.817 26.104 1.00 76.38 74 PHE A N 1
ATOM 594 C CA . PHE A 1 74 ? -1.064 18.154 25.656 1.00 76.38 74 PHE A CA 1
ATOM 595 C C . PHE A 1 74 ? 0.340 18.203 25.082 1.00 76.38 74 PHE A C 1
ATOM 597 O O . PHE A 1 74 ? 0.543 18.943 24.118 1.00 76.38 74 PHE A O 1
ATOM 604 N N . ILE A 1 75 ? 1.276 17.421 25.625 1.00 73.31 75 ILE A N 1
ATOM 605 C CA . ILE A 1 75 ? 2.630 17.317 25.074 1.00 73.31 75 ILE A CA 1
ATOM 606 C C . ILE A 1 75 ? 2.556 16.836 23.622 1.00 73.31 75 ILE A C 1
ATOM 608 O O . ILE A 1 75 ? 3.087 17.510 22.742 1.00 73.31 75 ILE A O 1
ATOM 612 N N . LEU A 1 76 ? 1.772 15.788 23.345 1.00 69.00 76 LEU A N 1
ATOM 613 C CA . LEU A 1 76 ? 1.531 15.327 21.973 1.00 69.00 76 LEU A CA 1
ATOM 614 C C . LEU A 1 76 ? 0.886 16.383 21.071 1.00 69.00 76 LEU A C 1
ATOM 616 O O . LEU A 1 76 ? 1.131 16.411 19.870 1.00 69.00 76 LEU A O 1
ATOM 620 N N . LYS A 1 77 ? -0.049 17.176 21.609 1.00 65.19 77 LYS A N 1
ATOM 621 C CA . LYS A 1 77 ? -0.876 18.089 20.802 1.00 65.19 77 LYS A CA 1
ATOM 622 C C . LYS A 1 77 ? -0.143 19.377 20.445 1.00 65.19 77 LYS A C 1
ATOM 624 O O . LYS A 1 77 ? -0.337 19.897 19.349 1.00 65.19 77 LYS A O 1
ATOM 629 N N . ASN A 1 78 ? 0.607 19.913 21.400 1.00 59.78 78 ASN A N 1
ATOM 630 C CA . ASN A 1 78 ? 1.150 21.264 21.342 1.00 59.78 78 ASN A CA 1
ATOM 631 C C . ASN A 1 78 ? 2.681 21.285 21.231 1.00 59.78 78 ASN A C 1
ATOM 633 O O . ASN A 1 78 ? 3.234 22.373 21.168 1.00 59.78 78 ASN A O 1
ATOM 637 N N . GLY A 1 79 ? 3.337 20.117 21.210 1.00 57.41 79 GLY A N 1
ATOM 638 C CA . GLY A 1 79 ? 4.715 19.953 20.749 1.00 57.41 79 GLY A CA 1
ATOM 639 C C . GLY A 1 79 ? 5.729 20.867 21.427 1.00 57.41 79 GLY A C 1
ATOM 640 O O . GLY A 1 79 ? 6.324 21.675 20.732 1.00 57.41 79 GLY A O 1
ATOM 641 N N . LYS A 1 80 ? 5.942 20.677 22.742 1.00 55.56 80 LYS A N 1
ATOM 642 C CA . LYS A 1 80 ? 6.979 21.276 23.628 1.00 55.56 80 LYS A CA 1
ATOM 643 C C . LYS A 1 80 ? 6.365 22.141 24.715 1.00 55.56 80 LYS A C 1
ATOM 645 O O . LYS A 1 80 ? 5.954 23.249 24.435 1.00 55.56 80 LYS A O 1
ATOM 650 N N . HIS A 1 81 ? 6.319 21.613 25.947 1.00 60.25 81 HIS A N 1
ATOM 651 C CA . HIS A 1 81 ? 6.333 22.333 27.239 1.00 60.25 81 HIS A CA 1
ATOM 652 C C . HIS A 1 81 ? 6.236 21.332 28.423 1.00 60.25 81 HIS A C 1
ATOM 654 O O . HIS A 1 81 ? 5.453 21.539 29.351 1.00 60.25 81 HIS A O 1
ATOM 660 N N . VAL A 1 82 ? 6.999 20.228 28.406 1.00 60.06 82 VAL A N 1
ATOM 661 C CA . VAL A 1 82 ? 6.894 19.131 29.400 1.00 60.06 82 VAL A CA 1
ATOM 662 C C . VAL A 1 82 ? 7.004 19.645 30.841 1.00 60.06 82 VAL A C 1
ATOM 664 O O . VAL A 1 82 ? 6.146 19.346 31.671 1.00 60.06 82 VAL A O 1
ATOM 667 N N . LYS A 1 83 ? 7.980 20.521 31.121 1.00 62.66 83 LYS A N 1
ATOM 668 C CA . LYS A 1 83 ? 8.167 21.135 32.445 1.00 62.66 83 LYS A CA 1
ATOM 669 C C . LYS A 1 83 ? 6.986 22.009 32.873 1.00 62.66 83 LYS A C 1
ATOM 671 O O . LYS A 1 83 ? 6.511 21.862 33.991 1.00 62.66 83 LYS A O 1
ATOM 676 N N . ILE A 1 84 ? 6.449 22.850 31.983 1.00 67.69 84 ILE A N 1
ATOM 677 C CA . ILE A 1 84 ? 5.302 23.727 32.295 1.00 67.69 84 ILE A CA 1
ATOM 678 C C . ILE A 1 84 ? 4.042 22.895 32.543 1.00 67.69 84 ILE A C 1
ATOM 680 O O . ILE A 1 84 ? 3.286 23.183 33.467 1.00 67.69 84 ILE A O 1
ATOM 684 N N . GLN A 1 85 ? 3.796 21.852 31.744 1.00 71.38 85 GLN A N 1
ATOM 685 C CA . GLN A 1 85 ? 2.646 20.973 31.966 1.00 71.38 85 GLN A CA 1
ATOM 686 C C . GLN A 1 85 ? 2.825 20.135 33.245 1.00 71.38 85 GLN A C 1
ATOM 688 O O . GLN A 1 85 ? 1.879 19.979 34.014 1.00 71.38 85 GLN A O 1
ATOM 693 N N . GLY A 1 86 ? 4.047 19.685 33.542 1.00 71.81 86 GLY A N 1
ATOM 694 C CA . GLY A 1 86 ? 4.385 19.028 34.805 1.00 71.81 86 GLY A CA 1
ATOM 695 C C . GLY A 1 86 ? 4.217 19.939 36.027 1.00 71.81 86 GLY A C 1
ATOM 696 O O . GLY A 1 86 ? 3.676 19.509 37.043 1.00 71.81 86 GLY A O 1
ATOM 697 N N . GLU A 1 87 ? 4.621 21.207 35.938 1.00 80.12 87 GLU A N 1
ATOM 698 C CA . GLU A 1 87 ? 4.407 22.226 36.975 1.00 80.12 87 GLU A CA 1
ATOM 699 C C . GLU A 1 87 ? 2.920 22.551 37.154 1.00 80.12 87 GLU A C 1
ATOM 701 O O . GLU A 1 87 ? 2.458 22.665 38.288 1.00 80.12 87 GLU A O 1
ATOM 706 N N . ARG A 1 88 ? 2.146 22.612 36.061 1.00 79.56 88 ARG A N 1
ATOM 707 C CA . ARG A 1 88 ? 0.681 22.739 36.113 1.00 79.56 88 ARG A CA 1
ATOM 708 C C . ARG A 1 88 ? 0.040 21.573 36.853 1.00 79.56 88 ARG A C 1
ATOM 710 O O . ARG A 1 88 ? -0.795 21.808 37.718 1.00 79.56 88 ARG A O 1
ATOM 717 N N . HIS A 1 89 ? 0.464 20.339 36.582 1.00 86.06 89 HIS A N 1
ATOM 718 C CA . HIS A 1 89 ? -0.020 19.176 37.322 1.00 86.06 89 HIS A CA 1
ATOM 719 C C . HIS A 1 89 ? 0.370 19.236 38.807 1.00 86.06 89 HIS A C 1
ATOM 721 O O . HIS A 1 89 ? -0.479 19.043 39.672 1.00 86.06 89 HIS A O 1
ATOM 727 N N . LYS A 1 90 ? 1.617 19.596 39.139 1.00 87.62 90 LYS A N 1
ATOM 728 C CA . LYS A 1 90 ? 2.034 19.783 40.542 1.00 87.62 90 LYS A CA 1
ATOM 729 C C . LYS A 1 90 ? 1.198 20.852 41.254 1.00 87.62 90 LYS A C 1
ATOM 731 O O . LYS A 1 90 ? 0.780 20.637 42.388 1.00 87.62 90 LYS A O 1
ATOM 736 N N . ALA A 1 91 ? 0.914 21.972 40.590 1.00 86.94 91 ALA A N 1
ATOM 737 C CA . ALA A 1 91 ? 0.041 23.014 41.124 1.00 86.94 91 ALA A CA 1
ATOM 738 C C . ALA A 1 91 ? -1.403 22.510 41.299 1.00 86.94 91 ALA A C 1
ATOM 740 O O . ALA A 1 91 ? -2.014 22.760 42.337 1.00 86.94 91 ALA A O 1
ATOM 741 N N . PHE A 1 92 ? -1.921 21.740 40.339 1.00 89.94 92 PHE A N 1
ATOM 742 C CA . PHE A 1 92 ? -3.247 21.121 40.386 1.00 89.94 92 PHE A CA 1
ATOM 743 C C . PHE A 1 92 ? -3.445 20.221 41.619 1.00 89.94 92 PHE A C 1
ATOM 745 O O . PHE A 1 92 ? -4.495 20.270 42.262 1.00 89.94 92 PHE A O 1
ATOM 752 N N . LEU A 1 93 ? -2.424 19.448 42.008 1.00 90.56 93 LEU A N 1
ATOM 753 C CA . LEU A 1 93 ? -2.483 18.558 43.179 1.00 90.56 93 LEU A CA 1
ATOM 754 C C . LEU A 1 93 ? -2.700 19.300 44.510 1.00 90.56 93 LEU A C 1
ATOM 756 O O . LEU A 1 93 ? -3.187 18.703 45.464 1.00 90.56 93 LEU A O 1
ATOM 760 N N . THR A 1 94 ? -2.362 20.592 44.583 1.00 92.00 94 THR A N 1
ATOM 761 C CA . THR A 1 94 ? -2.511 21.410 45.804 1.00 92.00 94 THR A CA 1
ATOM 762 C C . THR A 1 94 ? -3.874 22.093 45.946 1.00 92.00 94 THR A C 1
ATOM 764 O O . THR A 1 94 ? -4.140 22.728 46.967 1.00 92.00 94 THR A O 1
ATOM 767 N N . LYS A 1 95 ? -4.740 21.986 44.932 1.00 90.88 95 LYS A N 1
ATOM 768 C CA . LYS A 1 95 ? -6.042 22.663 44.884 1.00 90.88 95 LYS A CA 1
ATOM 769 C C . LYS A 1 95 ? -7.135 21.897 45.634 1.00 90.88 95 LYS A C 1
ATOM 771 O O . LYS A 1 95 ? -7.027 20.695 45.866 1.00 90.88 95 LYS A O 1
ATOM 776 N N . SER A 1 96 ? -8.213 22.598 45.994 1.00 90.50 96 SER A N 1
ATOM 777 C CA . SER A 1 96 ? -9.420 21.959 46.532 1.00 90.50 96 SER A CA 1
ATOM 778 C C . SER A 1 96 ? -10.089 21.075 45.467 1.00 90.50 96 SER A C 1
ATOM 780 O O . SER A 1 96 ? -9.903 21.299 44.271 1.00 90.50 96 SER A O 1
ATOM 782 N N . LYS A 1 97 ? -10.908 20.090 45.867 1.00 83.44 97 LYS A N 1
ATOM 783 C CA . LYS A 1 97 ? -11.639 19.236 44.905 1.00 83.44 97 LYS A CA 1
ATOM 784 C C . LYS A 1 97 ? -12.555 20.039 43.967 1.00 83.44 97 LYS A C 1
ATOM 786 O O . LYS A 1 97 ? -12.730 19.660 42.813 1.00 83.44 97 LYS A O 1
ATOM 791 N N . GLU A 1 98 ? -13.129 21.137 44.455 1.00 84.75 98 GLU A N 1
ATOM 792 C CA . GLU A 1 98 ? -14.001 22.024 43.673 1.00 84.75 98 GLU A CA 1
ATOM 793 C C . GLU A 1 98 ? -13.200 22.798 42.615 1.00 84.75 98 GLU A C 1
ATOM 795 O O . GLU A 1 98 ? -13.585 22.826 41.446 1.00 84.75 98 GLU A O 1
ATOM 800 N N . ASP A 1 99 ? -12.038 23.337 42.993 1.00 88.06 99 ASP A N 1
ATOM 801 C CA . ASP A 1 99 ? -11.136 24.027 42.063 1.00 88.06 99 ASP A CA 1
ATOM 802 C C . ASP A 1 99 ? -10.527 23.063 41.036 1.00 88.06 99 ASP A C 1
ATOM 804 O O . ASP A 1 99 ? -10.387 23.409 39.863 1.00 88.06 99 ASP A O 1
ATOM 808 N N . GLN A 1 100 ? -10.194 21.837 41.459 1.00 88.69 100 GLN A N 1
ATOM 809 C CA . GLN A 1 100 ? -9.734 20.770 40.568 1.00 88.69 100 GLN A CA 1
ATOM 810 C C . GLN A 1 100 ? -10.789 20.440 39.513 1.00 88.69 100 GLN A C 1
ATOM 812 O O . GLN A 1 100 ? -10.460 20.309 38.336 1.00 88.69 100 GLN A O 1
ATOM 817 N N . MET A 1 101 ? -12.059 20.337 39.912 1.00 85.38 101 MET A N 1
ATOM 818 C CA . MET A 1 101 ? -13.149 20.109 38.968 1.00 85.38 101 MET A CA 1
ATOM 819 C C . MET A 1 101 ? -13.247 21.245 37.949 1.00 85.38 101 MET A C 1
ATOM 821 O O . MET A 1 101 ? -13.267 20.983 36.747 1.00 85.38 101 MET A O 1
ATOM 825 N N . TYR A 1 102 ? -13.274 22.495 38.417 1.00 84.94 102 TYR A N 1
ATOM 826 C CA . TYR A 1 102 ? -13.382 23.661 37.540 1.00 84.94 102 TYR A CA 1
ATOM 827 C C . TYR A 1 102 ? -12.237 23.714 36.517 1.00 84.94 102 TYR A C 1
ATOM 829 O O . TYR A 1 102 ? -12.470 23.903 35.324 1.00 84.94 102 TYR A O 1
ATOM 837 N N . GLU A 1 103 ? -11.004 23.472 36.963 1.00 86.81 103 GLU A N 1
ATOM 838 C CA . GLU A 1 103 ? -9.834 23.471 36.089 1.00 86.81 103 GLU A CA 1
ATOM 839 C C . GLU A 1 103 ? -9.840 22.299 35.095 1.00 86.81 103 GLU A C 1
ATOM 841 O O . GLU A 1 103 ? -9.568 22.510 33.914 1.00 86.81 103 GLU A O 1
ATOM 846 N N . ILE A 1 104 ? -10.206 21.078 35.516 1.00 86.69 104 ILE A N 1
ATOM 847 C CA . ILE A 1 104 ? -10.348 19.946 34.584 1.00 86.69 104 ILE A CA 1
ATOM 848 C C . ILE A 1 104 ? -11.394 20.257 33.520 1.00 86.69 104 ILE A C 1
ATOM 850 O O . ILE A 1 104 ? -11.131 20.009 32.344 1.00 86.69 104 ILE A O 1
ATOM 854 N N . MET A 1 105 ? -12.547 20.814 33.903 1.00 83.31 105 MET A N 1
ATOM 855 C CA . MET A 1 105 ? -13.592 21.214 32.959 1.00 83.31 105 MET A CA 1
ATOM 856 C C . MET A 1 105 ? -13.051 22.191 31.912 1.00 83.31 105 MET A C 1
ATOM 858 O O . MET A 1 105 ? -13.161 21.924 30.715 1.00 83.31 105 MET A O 1
ATOM 862 N N . GLU A 1 106 ? -12.413 23.275 32.355 1.00 83.44 106 GLU A N 1
ATOM 863 C CA . GLU A 1 106 ? -11.865 24.312 31.476 1.00 83.44 106 GLU A CA 1
ATOM 864 C C . GLU A 1 106 ? -10.807 23.753 30.511 1.00 83.44 106 GLU A C 1
ATOM 866 O O . GLU A 1 106 ? -10.779 24.091 29.325 1.00 83.44 106 GLU A O 1
ATOM 871 N N . ILE A 1 107 ? -9.961 22.845 31.001 1.00 82.31 107 ILE A N 1
ATOM 872 C CA . ILE A 1 107 ? -8.857 22.261 30.240 1.00 82.31 107 ILE A CA 1
ATOM 873 C C . ILE A 1 107 ? -9.340 21.195 29.243 1.00 82.31 107 ILE A C 1
ATOM 875 O O . ILE A 1 107 ? -8.854 21.141 28.109 1.00 82.31 107 ILE A O 1
ATOM 879 N N . ILE A 1 108 ? -10.280 20.330 29.634 1.00 83.12 108 ILE A N 1
ATOM 880 C CA . ILE A 1 108 ? -10.704 19.166 28.839 1.00 83.12 108 ILE A CA 1
ATOM 881 C C . ILE A 1 108 ? -11.792 19.506 27.812 1.00 83.12 108 ILE A C 1
ATOM 883 O O . ILE A 1 108 ? -11.921 18.840 26.777 1.00 83.12 108 ILE A O 1
ATOM 887 N N . GLU A 1 109 ? -12.593 20.542 28.061 1.00 79.31 109 GLU A N 1
ATOM 888 C CA . GLU A 1 109 ? -13.665 20.976 27.168 1.00 79.31 109 GLU A CA 1
ATOM 889 C C . GLU A 1 109 ? -13.175 21.321 25.744 1.00 79.31 109 GLU A C 1
ATOM 891 O O . GLU A 1 109 ? -13.743 20.767 24.791 1.00 79.31 109 GLU A O 1
ATOM 896 N N . PRO A 1 110 ? -12.076 22.080 25.541 1.00 77.94 110 PRO A N 1
ATOM 897 C CA . PRO A 1 110 ? -11.534 22.351 24.207 1.00 77.94 110 PRO A CA 1
ATOM 898 C C . PRO A 1 110 ? -10.808 21.152 23.565 1.00 77.94 110 PRO A C 1
ATOM 900 O O . PRO A 1 110 ? -10.459 21.204 22.380 1.00 77.94 110 PRO A O 1
ATOM 903 N N . VAL A 1 111 ? -10.551 20.061 24.300 1.00 73.50 111 VAL A N 1
ATOM 904 C CA . VAL A 1 111 ? -9.914 18.854 23.747 1.00 73.50 111 VAL A CA 1
ATOM 905 C C . VAL A 1 111 ? -10.959 17.998 23.036 1.00 73.50 111 VAL A C 1
ATOM 907 O O . VAL A 1 111 ? -11.960 17.575 23.611 1.00 73.50 111 VAL A O 1
ATOM 910 N N . THR A 1 112 ? -10.749 17.727 21.750 1.00 78.62 112 THR A N 1
ATOM 911 C CA . THR A 1 112 ? -11.664 16.898 20.956 1.00 78.62 112 THR A CA 1
ATOM 912 C C . THR A 1 112 ? -11.630 15.444 21.420 1.00 78.62 112 THR A C 1
ATOM 914 O O . THR A 1 112 ? -10.547 14.905 21.644 1.00 78.62 112 THR A O 1
ATOM 917 N N . LEU A 1 113 ? -12.786 14.773 21.452 1.00 75.25 113 LEU A N 1
ATOM 918 C CA . LEU A 1 113 ? -12.874 13.348 21.799 1.00 75.25 113 LEU A CA 1
ATOM 919 C C . LEU A 1 113 ? -12.024 12.456 20.873 1.00 75.25 113 LEU A C 1
ATOM 921 O O . LEU A 1 113 ? -11.483 11.461 21.331 1.00 75.25 113 LEU A O 1
ATOM 925 N N . GLU A 1 114 ? -11.848 12.841 19.601 1.00 72.88 114 GLU A N 1
ATOM 926 C CA . GLU A 1 114 ? -10.931 12.175 18.657 1.00 72.88 114 GLU A CA 1
ATOM 927 C C . GLU A 1 114 ? -9.520 12.025 19.241 1.00 72.88 114 GLU A C 1
ATOM 929 O O . GLU A 1 114 ? -8.908 10.968 19.126 1.00 72.88 114 GLU A O 1
ATOM 934 N N . TYR A 1 115 ? -9.023 13.078 19.890 1.00 72.88 115 TYR A N 1
ATOM 935 C CA . TYR A 1 115 ? -7.671 13.121 20.428 1.00 72.88 115 TYR A CA 1
ATOM 936 C C . TYR A 1 115 ? -7.529 12.258 21.684 1.00 72.88 115 TYR A C 1
ATOM 938 O O . TYR A 1 115 ? -6.557 11.523 21.809 1.00 72.88 115 TYR A O 1
ATOM 946 N N . ILE A 1 116 ? -8.536 12.292 22.565 1.00 82.31 116 ILE A N 1
ATOM 947 C CA . ILE A 1 116 ? -8.615 11.416 23.745 1.00 82.31 116 ILE A CA 1
ATOM 948 C C . ILE A 1 116 ? -8.682 9.942 23.327 1.00 82.31 116 ILE A C 1
ATOM 950 O O . ILE A 1 116 ? -8.071 9.083 23.951 1.00 82.31 116 ILE A O 1
ATOM 954 N N . ASN A 1 117 ? -9.390 9.643 22.234 1.00 83.25 117 ASN A N 1
ATOM 955 C CA . ASN A 1 117 ? -9.582 8.272 21.780 1.00 83.25 117 ASN A CA 1
ATOM 956 C C . ASN A 1 117 ? -8.312 7.621 21.214 1.00 83.25 117 ASN A C 1
ATOM 958 O O . ASN A 1 117 ? -8.288 6.405 21.050 1.00 83.25 117 ASN A O 1
ATOM 962 N N . LYS A 1 118 ? -7.257 8.392 20.915 1.00 81.88 118 LYS A N 1
ATOM 963 C CA . LYS A 1 118 ? -6.011 7.850 20.353 1.00 81.88 118 LYS A CA 1
ATOM 964 C C . LYS A 1 118 ? -5.384 6.754 21.218 1.00 81.88 118 LYS A C 1
ATOM 966 O O . LYS A 1 118 ? -4.816 5.826 20.659 1.00 81.88 118 LYS A O 1
ATOM 971 N N . PHE A 1 119 ? -5.529 6.828 22.543 1.00 88.38 119 PHE A N 1
ATOM 972 C CA . PHE A 1 119 ? -5.007 5.805 23.451 1.00 88.38 119 PHE A CA 1
ATOM 973 C C . PHE A 1 119 ? -5.638 4.431 23.172 1.00 88.38 119 PHE A C 1
ATOM 975 O O . PHE A 1 119 ? -4.943 3.471 22.852 1.00 88.38 119 PHE A O 1
ATOM 982 N N . TYR A 1 120 ? -6.973 4.354 23.171 1.00 88.25 120 TYR A N 1
ATOM 983 C CA . TYR A 1 120 ? -7.689 3.117 22.848 1.00 88.25 120 TYR A CA 1
ATOM 984 C C . TYR A 1 120 ? -7.427 2.640 21.412 1.00 88.25 120 TYR A C 1
ATOM 986 O O . TYR A 1 120 ? -7.206 1.454 21.169 1.00 88.25 120 TYR A O 1
ATOM 994 N N . LEU A 1 121 ? -7.402 3.573 20.452 1.00 81.69 121 LEU A N 1
ATOM 995 C CA . LEU A 1 121 ? -7.082 3.257 19.056 1.00 81.69 121 LEU A CA 1
ATOM 996 C C . LEU A 1 121 ? -5.685 2.653 18.912 1.00 81.69 121 LEU A C 1
ATOM 998 O O . LEU A 1 121 ? -5.491 1.788 18.065 1.00 81.69 121 LEU A O 1
ATOM 1002 N N . GLY A 1 122 ? -4.736 3.094 19.735 1.00 80.88 122 GLY A N 1
ATOM 1003 C CA . GLY A 1 122 ? -3.384 2.560 19.809 1.00 80.88 122 GLY A CA 1
ATOM 1004 C C . GLY A 1 122 ? -3.345 1.113 20.259 1.00 80.88 122 GLY A C 1
ATOM 1005 O O . GLY A 1 122 ? -2.802 0.266 19.551 1.00 80.88 122 GLY A O 1
ATOM 1006 N N . LEU A 1 123 ? -4.011 0.809 21.377 1.00 86.19 123 LEU A N 1
ATOM 1007 C CA . LEU A 1 123 ? -4.149 -0.563 21.873 1.00 86.19 123 LEU A CA 1
ATOM 1008 C C . LEU A 1 123 ? -4.793 -1.471 20.820 1.00 86.19 123 LEU A C 1
ATOM 1010 O O . LEU A 1 123 ? -4.237 -2.510 20.464 1.00 86.19 123 LEU A O 1
ATOM 1014 N N . ASN A 1 124 ? -5.926 -1.048 20.255 1.00 82.75 124 ASN A N 1
ATOM 1015 C CA . ASN A 1 124 ? -6.662 -1.862 19.292 1.00 82.75 124 ASN A CA 1
ATOM 1016 C C . ASN A 1 124 ? -5.896 -2.055 17.971 1.00 82.75 124 ASN A C 1
ATOM 1018 O O . ASN A 1 124 ? -5.827 -3.166 17.438 1.00 82.75 124 ASN A O 1
ATOM 1022 N N . SER A 1 125 ? -5.274 -0.988 17.456 1.00 75.44 125 SER A N 1
ATOM 1023 C CA . SER A 1 125 ? -4.414 -1.052 16.269 1.00 75.44 125 SER A CA 1
ATOM 1024 C C . SER A 1 125 ? -3.233 -1.986 16.501 1.00 75.44 125 SER A C 1
ATOM 1026 O O . SER A 1 125 ? -2.885 -2.759 15.612 1.00 75.44 125 SER A O 1
ATOM 1028 N N . THR A 1 126 ? -2.633 -1.946 17.690 1.00 79.00 126 THR A N 1
ATOM 1029 C CA . THR A 1 126 ? -1.463 -2.765 18.012 1.00 79.00 126 THR A CA 1
ATOM 1030 C C . THR A 1 126 ? -1.794 -4.243 18.061 1.00 79.00 126 THR A C 1
ATOM 1032 O O . THR A 1 126 ? -1.152 -5.025 17.359 1.00 79.00 126 THR A O 1
ATOM 1035 N N . VAL A 1 127 ? -2.856 -4.616 18.777 1.00 81.06 127 VAL A N 1
ATOM 1036 C CA . VAL A 1 127 ? -3.362 -5.995 18.800 1.00 81.06 127 VAL A CA 1
ATOM 1037 C C . VAL A 1 127 ? -3.665 -6.482 17.383 1.00 81.06 127 VAL A C 1
ATOM 1039 O O . VAL A 1 127 ? -3.186 -7.537 16.965 1.00 81.06 127 VAL A O 1
ATOM 1042 N N . THR A 1 128 ? -4.408 -5.688 16.608 1.00 74.31 128 THR A N 1
ATOM 1043 C CA . THR A 1 128 ? -4.783 -6.044 15.232 1.00 74.31 128 THR A CA 1
ATOM 1044 C C . THR A 1 128 ? -3.548 -6.263 14.361 1.00 74.31 128 THR A C 1
ATOM 1046 O O . THR A 1 128 ? -3.428 -7.290 13.694 1.00 74.31 128 THR A O 1
ATOM 1049 N N . LYS A 1 129 ? -2.587 -5.335 14.404 1.00 70.50 129 LYS A N 1
ATOM 1050 C CA . LYS A 1 129 ? -1.388 -5.396 13.569 1.00 70.50 129 LYS A CA 1
ATOM 1051 C C . LYS A 1 129 ? -0.467 -6.550 13.954 1.00 70.50 129 LYS A C 1
ATOM 1053 O O . LYS A 1 129 ? 0.056 -7.220 13.069 1.00 70.50 129 LYS A O 1
ATOM 1058 N N . MET A 1 130 ? -0.295 -6.826 15.244 1.00 72.75 130 MET A N 1
ATOM 1059 C CA . MET A 1 130 ? 0.508 -7.964 15.700 1.00 72.75 130 MET A CA 1
ATOM 1060 C C . MET A 1 130 ? -0.101 -9.302 15.253 1.00 72.75 130 MET A C 1
ATOM 1062 O O . MET A 1 130 ? 0.636 -10.172 14.785 1.00 72.75 130 MET A O 1
ATOM 1066 N N . ARG A 1 131 ? -1.439 -9.444 15.283 1.00 72.06 131 ARG A N 1
ATOM 1067 C CA . ARG A 1 131 ? -2.139 -10.625 14.735 1.00 72.06 131 ARG A CA 1
ATOM 1068 C C . ARG A 1 131 ? -1.912 -10.800 13.233 1.00 72.06 131 ARG A C 1
ATOM 1070 O O . ARG A 1 131 ? -1.732 -11.926 12.772 1.00 72.06 131 ARG A O 1
ATOM 1077 N N . GLU A 1 132 ? -1.916 -9.704 12.474 1.00 66.06 132 GLU A N 1
ATOM 1078 C CA . GLU A 1 132 ? -1.640 -9.729 11.032 1.00 66.06 132 GLU A CA 1
ATOM 1079 C C . GLU A 1 132 ? -0.196 -10.137 10.723 1.00 66.06 132 GLU A C 1
ATOM 1081 O O . GLU A 1 132 ? 0.034 -10.936 9.816 1.00 66.06 132 GLU A O 1
ATOM 1086 N N . LEU A 1 133 ? 0.774 -9.576 11.453 1.00 59.84 133 LEU A N 1
ATOM 1087 C CA . LEU A 1 133 ? 2.195 -9.734 11.142 1.00 59.84 133 LEU A CA 1
ATOM 1088 C C . LEU A 1 133 ? 2.764 -11.096 11.561 1.00 59.84 133 LEU A C 1
ATOM 1090 O O . LEU A 1 133 ? 3.750 -11.527 10.968 1.00 59.84 133 LEU A O 1
ATOM 1094 N N . LYS A 1 134 ? 2.164 -11.771 12.556 1.00 63.34 134 LYS A N 1
ATOM 1095 C CA . LYS A 1 134 ? 2.598 -13.093 13.063 1.00 63.34 134 LYS A CA 1
ATOM 1096 C C . LYS A 1 134 ? 4.109 -13.179 13.328 1.00 63.34 134 LYS A C 1
ATOM 1098 O O . LYS A 1 134 ? 4.751 -14.178 13.006 1.00 63.34 134 LYS A O 1
ATOM 1103 N N . LEU A 1 135 ? 4.682 -12.110 13.877 1.00 62.75 135 LEU A N 1
ATOM 1104 C CA . LEU A 1 135 ? 6.112 -12.048 14.168 1.00 62.75 135 LEU A CA 1
ATOM 1105 C C . LEU A 1 135 ? 6.465 -12.998 15.325 1.00 62.75 135 LEU A C 1
ATOM 1107 O O . LEU A 1 135 ? 5.652 -13.155 16.241 1.00 62.75 135 LEU A O 1
ATOM 1111 N N . PRO A 1 136 ? 7.672 -13.594 15.329 1.00 64.62 136 PRO A N 1
ATOM 1112 C CA . PRO A 1 136 ? 8.193 -14.286 16.502 1.00 64.62 136 PRO A CA 1
ATOM 1113 C C . PRO A 1 136 ? 8.194 -13.360 17.719 1.00 64.62 136 PRO A C 1
ATOM 1115 O O . PRO A 1 136 ? 8.514 -12.173 17.593 1.00 64.62 136 PRO A O 1
ATOM 1118 N N . ILE A 1 137 ? 7.847 -13.903 18.891 1.00 74.50 137 ILE A N 1
ATOM 1119 C CA . ILE A 1 137 ? 7.837 -13.123 20.129 1.00 74.50 137 ILE A CA 1
ATOM 1120 C C . ILE A 1 137 ? 9.267 -12.674 20.437 1.00 74.50 137 ILE A C 1
ATOM 1122 O O . ILE A 1 137 ? 10.162 -13.499 20.588 1.00 74.50 137 ILE A O 1
ATOM 1126 N N . SER A 1 138 ? 9.473 -11.369 20.561 1.00 74.25 138 SER A N 1
ATOM 1127 C CA . SER A 1 138 ? 10.742 -10.770 20.932 1.00 74.25 138 SER A CA 1
ATOM 1128 C C . SER A 1 138 ? 10.541 -9.500 21.756 1.00 74.25 138 SER A C 1
ATOM 1130 O O . SER A 1 138 ? 9.571 -8.755 21.597 1.00 74.25 138 SER A O 1
ATOM 1132 N N . ARG A 1 139 ? 11.492 -9.247 22.660 1.00 76.12 139 ARG A N 1
ATOM 1133 C CA . ARG A 1 139 ? 11.633 -7.966 23.366 1.00 76.12 139 ARG A CA 1
ATOM 1134 C C . ARG A 1 139 ? 12.542 -6.994 22.612 1.00 76.12 139 ARG A C 1
ATOM 1136 O O . ARG A 1 139 ? 12.375 -5.793 22.775 1.00 76.12 139 ARG A O 1
ATOM 1143 N N . LYS A 1 140 ? 13.434 -7.505 21.755 1.00 77.56 140 LYS A N 1
ATOM 1144 C CA . LYS A 1 140 ? 14.451 -6.743 21.020 1.00 77.56 140 LYS A CA 1
ATOM 1145 C C . LYS A 1 140 ? 14.660 -7.337 19.624 1.00 77.56 140 LYS A C 1
ATOM 1147 O O . LYS A 1 140 ? 14.938 -8.525 19.492 1.00 77.56 140 LYS A O 1
ATOM 1152 N N . ASN A 1 141 ? 14.552 -6.530 18.572 1.00 78.69 141 ASN A N 1
ATOM 1153 C CA . ASN A 1 141 ? 14.888 -6.967 17.214 1.00 78.69 141 ASN A CA 1
ATOM 1154 C C . ASN A 1 141 ? 16.371 -6.677 16.906 1.00 78.69 141 ASN A C 1
ATOM 1156 O O . ASN A 1 141 ? 16.720 -5.497 16.870 1.00 78.69 141 ASN A O 1
ATOM 1160 N N . PRO A 1 142 ? 17.228 -7.690 16.672 1.00 72.69 142 PRO A N 1
ATOM 1161 C CA . PRO A 1 142 ? 18.667 -7.478 16.498 1.00 72.69 142 PRO A CA 1
ATOM 1162 C C . PRO A 1 142 ? 19.006 -6.496 15.373 1.00 72.69 142 PRO A C 1
ATOM 1164 O O . PRO A 1 142 ? 19.700 -5.520 15.624 1.00 72.69 142 PRO A O 1
ATOM 1167 N N . PHE A 1 143 ? 18.416 -6.677 14.188 1.00 76.19 143 PHE A N 1
ATOM 1168 C CA . PHE A 1 143 ? 18.698 -5.858 13.006 1.00 76.19 143 PHE A CA 1
ATOM 1169 C C . PHE A 1 143 ? 18.403 -4.367 13.226 1.00 76.19 143 PHE A C 1
ATOM 1171 O O . PHE A 1 143 ? 19.248 -3.514 12.977 1.00 76.19 143 PHE A O 1
ATOM 1178 N N . TYR A 1 144 ? 17.211 -4.028 13.728 1.00 82.19 144 TYR A N 1
ATOM 1179 C CA . TYR A 1 144 ? 16.844 -2.618 13.910 1.00 82.19 144 TYR A CA 1
ATOM 1180 C C . TYR A 1 144 ? 17.617 -1.942 15.045 1.00 82.19 144 TYR A C 1
ATOM 1182 O O . TYR A 1 144 ? 17.897 -0.747 14.960 1.00 82.19 144 TYR A O 1
ATOM 1190 N N . HIS A 1 145 ? 17.985 -2.691 16.089 1.00 86.81 145 HIS A N 1
ATOM 1191 C CA . HIS A 1 145 ? 18.843 -2.144 17.140 1.00 86.81 145 HIS A CA 1
ATOM 1192 C C . HIS A 1 145 ? 20.275 -1.971 16.646 1.00 86.81 145 HIS A C 1
ATOM 1194 O O . HIS A 1 145 ? 20.879 -0.965 16.975 1.00 86.81 145 HIS A O 1
ATOM 1200 N N . GLU A 1 146 ? 20.802 -2.884 15.833 1.00 84.69 146 GLU A N 1
ATOM 1201 C CA . GLU A 1 146 ? 22.129 -2.741 15.229 1.00 84.69 146 GLU A CA 1
ATOM 1202 C C . GLU A 1 146 ? 22.208 -1.503 14.326 1.00 84.69 146 GLU A C 1
ATOM 1204 O O . GLU A 1 146 ? 23.140 -0.712 14.446 1.00 84.69 146 GLU A O 1
ATOM 1209 N N . GLU A 1 147 ? 21.187 -1.257 13.498 1.00 86.62 147 GLU A N 1
ATOM 1210 C CA . GLU A 1 147 ? 21.089 -0.023 12.708 1.00 86.62 147 GLU A CA 1
ATOM 1211 C C . GLU A 1 147 ? 21.025 1.230 13.599 1.00 86.62 147 GLU A C 1
ATOM 1213 O O . GLU A 1 147 ? 21.665 2.238 13.302 1.00 86.62 147 GLU A O 1
ATOM 1218 N N . PHE A 1 148 ? 20.306 1.179 14.723 1.00 92.31 148 PHE A N 1
ATOM 1219 C CA . PHE A 1 148 ? 20.278 2.287 15.682 1.00 92.31 148 PHE A CA 1
ATOM 1220 C C . PHE A 1 148 ? 21.643 2.545 16.320 1.00 92.31 148 PHE A C 1
ATOM 1222 O O . PHE A 1 148 ? 22.103 3.686 16.345 1.00 92.31 148 PHE A O 1
ATOM 1229 N N . GLU A 1 149 ? 22.302 1.490 16.800 1.00 93.44 149 GLU A N 1
ATOM 1230 C CA . GLU A 1 149 ? 23.632 1.572 17.402 1.00 93.44 149 GLU A CA 1
ATOM 1231 C C . GLU A 1 149 ? 24.663 2.085 16.399 1.00 93.44 149 GLU A C 1
ATOM 1233 O O . GLU A 1 149 ? 25.452 2.966 16.731 1.00 93.44 149 GLU A O 1
ATOM 1238 N N . LYS A 1 150 ? 24.609 1.628 15.144 1.00 91.94 150 LYS A N 1
ATOM 1239 C CA . LYS A 1 150 ? 25.469 2.126 14.069 1.00 91.94 150 LYS A CA 1
ATOM 1240 C C . LYS A 1 150 ? 25.378 3.645 13.934 1.00 91.94 150 LYS A C 1
ATOM 1242 O O . LYS A 1 150 ? 26.398 4.328 13.994 1.00 91.94 150 LYS A O 1
ATOM 1247 N N . PHE A 1 151 ? 24.170 4.190 13.793 1.00 95.00 151 PHE A N 1
ATOM 1248 C CA . PHE A 1 151 ? 23.986 5.636 13.642 1.00 95.00 151 PHE A CA 1
ATOM 1249 C C . PHE A 1 151 ? 24.308 6.411 14.924 1.00 95.00 151 PHE A C 1
ATOM 1251 O O . PHE A 1 151 ? 24.884 7.496 14.838 1.00 95.00 151 PHE A O 1
ATOM 1258 N N . ARG A 1 152 ? 24.020 5.848 16.106 1.00 96.00 152 ARG A N 1
ATOM 1259 C CA . ARG A 1 152 ? 24.437 6.422 17.395 1.00 96.00 152 ARG A CA 1
ATOM 1260 C C . ARG A 1 152 ? 25.961 6.551 17.460 1.00 96.00 152 ARG A C 1
ATOM 1262 O O . ARG A 1 152 ? 26.471 7.622 17.782 1.00 96.00 152 ARG A O 1
ATOM 1269 N N . MET A 1 153 ? 26.686 5.497 17.091 1.00 95.81 153 MET A N 1
ATOM 1270 C CA . MET A 1 153 ? 28.149 5.478 17.099 1.00 95.81 153 MET A CA 1
ATOM 1271 C C . MET A 1 153 ? 28.752 6.400 16.041 1.00 95.81 153 MET A C 1
ATOM 1273 O O . MET A 1 153 ? 29.714 7.102 16.341 1.00 95.81 153 MET A O 1
ATOM 1277 N N . MET A 1 154 ? 28.164 6.482 14.844 1.00 94.75 154 MET A N 1
ATOM 1278 C CA . MET A 1 154 ? 28.573 7.465 13.833 1.00 94.75 154 MET A CA 1
ATOM 1279 C C . MET A 1 154 ? 28.415 8.904 14.340 1.00 94.75 154 MET A C 1
ATOM 1281 O O . MET A 1 154 ? 29.294 9.738 14.118 1.00 94.75 154 MET A O 1
ATOM 1285 N N . PHE A 1 155 ? 27.323 9.207 15.048 1.00 94.44 155 PHE A N 1
ATOM 1286 C CA . PHE A 1 155 ? 27.109 10.524 15.652 1.00 94.44 155 PHE A CA 1
ATOM 1287 C C . PHE A 1 155 ? 28.186 10.818 16.711 1.00 94.44 155 PHE A C 1
ATOM 1289 O O . PHE A 1 155 ? 28.844 11.859 16.659 1.00 94.44 155 PHE A O 1
ATOM 1296 N N . ILE A 1 156 ? 28.430 9.871 17.623 1.00 94.50 156 ILE A N 1
ATOM 1297 C CA . ILE A 1 156 ? 29.479 9.973 18.650 1.00 94.50 156 ILE A CA 1
ATOM 1298 C C . ILE A 1 156 ? 30.855 10.201 18.015 1.00 94.50 156 ILE A C 1
ATOM 1300 O O . ILE A 1 156 ? 31.608 11.057 18.479 1.00 94.50 156 ILE A O 1
ATOM 1304 N N . ASP A 1 157 ? 31.184 9.474 16.948 1.00 94.69 157 ASP A N 1
ATOM 1305 C CA . ASP A 1 157 ? 32.458 9.615 16.242 1.00 94.69 157 ASP A CA 1
ATOM 1306 C C . ASP A 1 157 ? 32.622 11.017 15.640 1.00 94.69 157 ASP A C 1
ATOM 1308 O O . ASP A 1 157 ? 33.673 11.645 15.795 1.00 94.69 157 ASP A O 1
ATOM 1312 N N . ASN A 1 158 ? 31.549 11.562 15.052 1.00 93.56 158 ASN A N 1
ATOM 1313 C CA . ASN A 1 158 ? 31.546 12.928 14.534 1.00 93.56 158 ASN A CA 1
ATOM 1314 C C . ASN A 1 158 ? 31.790 13.967 15.642 1.00 93.56 158 ASN A C 1
ATOM 1316 O O . ASN A 1 158 ? 32.583 14.892 15.452 1.00 93.56 158 ASN A O 1
ATOM 1320 N N . ILE A 1 159 ? 31.168 13.803 16.815 1.00 92.94 159 ILE A N 1
ATOM 1321 C CA . ILE A 1 159 ? 31.391 14.686 17.972 1.00 92.94 159 ILE A CA 1
ATOM 1322 C C . ILE A 1 159 ? 32.843 14.578 18.451 1.00 92.94 159 ILE A C 1
ATOM 1324 O O . ILE A 1 159 ? 33.528 15.588 18.616 1.00 92.94 159 ILE A O 1
ATOM 1328 N N . LYS A 1 160 ? 33.357 13.360 18.635 1.00 93.88 160 LYS A N 1
ATOM 1329 C CA . LYS A 1 160 ? 34.724 13.149 19.129 1.00 93.88 160 LYS A CA 1
ATOM 1330 C C . LYS A 1 160 ? 35.760 13.779 18.199 1.00 93.88 160 LYS A C 1
ATOM 1332 O O . LYS A 1 160 ? 36.589 14.566 18.664 1.00 93.88 160 LYS A O 1
ATOM 1337 N N . LYS A 1 161 ? 35.684 13.464 16.902 1.00 93.00 161 LYS A N 1
ATOM 1338 C CA . LYS A 1 161 ? 36.712 13.805 15.909 1.00 93.00 161 LYS A CA 1
ATOM 1339 C C . LYS A 1 161 ? 36.581 15.210 15.335 1.00 93.00 161 LYS A C 1
ATOM 1341 O O . LYS A 1 161 ? 37.600 15.846 15.072 1.00 93.00 161 LYS A O 1
ATOM 1346 N N . TYR A 1 162 ? 35.357 15.690 15.114 1.00 93.25 162 TYR A N 1
ATOM 1347 C CA . TYR A 1 162 ? 35.128 16.885 14.297 1.00 93.25 162 TYR A CA 1
ATOM 1348 C C . TYR A 1 162 ? 34.466 18.043 15.045 1.00 93.25 162 TYR A C 1
ATOM 1350 O O . TYR A 1 162 ? 34.582 19.180 14.585 1.00 93.25 162 TYR A O 1
ATOM 1358 N N . SER A 1 163 ? 33.823 17.808 16.192 1.00 92.38 163 SER A N 1
ATOM 1359 C CA . SER A 1 163 ? 33.315 18.900 17.031 1.00 92.38 163 SER A CA 1
ATOM 1360 C C . SER A 1 163 ? 34.445 19.644 17.743 1.00 92.38 163 SER A C 1
ATOM 1362 O O . SER A 1 163 ? 35.409 19.046 18.234 1.00 92.38 163 SER A O 1
ATOM 1364 N N . ARG A 1 164 ? 34.311 20.971 17.804 1.00 93.25 164 ARG A N 1
ATOM 1365 C CA . ARG A 1 164 ? 35.238 21.885 18.488 1.00 93.25 164 ARG A CA 1
ATOM 1366 C C . ARG A 1 164 ? 34.706 22.419 19.821 1.00 93.25 164 ARG A C 1
ATOM 1368 O O . ARG A 1 164 ? 35.345 23.291 20.407 1.00 93.25 164 ARG A O 1
ATOM 1375 N N . ILE A 1 165 ? 33.576 21.900 20.304 1.00 91.25 165 ILE A N 1
ATOM 1376 C CA . ILE A 1 165 ? 33.092 22.181 21.665 1.00 91.25 165 ILE A CA 1
ATOM 1377 C C . ILE A 1 165 ? 34.080 21.637 22.709 1.00 91.25 165 ILE A C 1
ATOM 1379 O O . ILE A 1 165 ? 34.957 20.826 22.384 1.00 91.25 165 ILE A O 1
ATOM 1383 N N . SER A 1 166 ? 33.969 22.108 23.951 1.00 91.06 166 SER A N 1
ATOM 1384 C CA . SER A 1 166 ? 34.854 21.681 25.041 1.00 91.06 166 SER A CA 1
ATOM 1385 C C . SER A 1 166 ? 34.718 20.183 25.340 1.00 91.06 166 SER A C 1
ATOM 1387 O O . SER A 1 166 ? 33.715 19.563 24.994 1.00 91.06 166 SER A O 1
ATOM 1389 N N . ASN A 1 167 ? 35.731 19.581 25.970 1.00 90.56 167 ASN A N 1
ATOM 1390 C CA . ASN A 1 167 ? 35.689 18.153 26.302 1.00 90.56 167 ASN A CA 1
ATOM 1391 C C . ASN A 1 167 ? 34.517 17.815 27.233 1.00 90.56 167 ASN A C 1
ATOM 1393 O O . ASN A 1 167 ? 33.831 16.837 26.968 1.00 90.56 167 ASN A O 1
ATOM 1397 N N . ASP A 1 168 ? 34.230 18.665 28.220 1.00 88.06 168 ASP A N 1
ATOM 1398 C CA . ASP A 1 168 ? 33.080 18.509 29.118 1.00 88.06 168 ASP A CA 1
ATOM 1399 C C . ASP A 1 168 ? 31.757 18.502 28.320 1.00 88.06 168 ASP A C 1
ATOM 1401 O O . ASP A 1 168 ? 30.943 17.593 28.454 1.00 88.06 168 ASP A O 1
ATOM 1405 N N . GLU A 1 169 ? 31.579 19.447 27.385 1.00 89.56 169 GLU A N 1
ATOM 1406 C CA . GLU A 1 169 ? 30.398 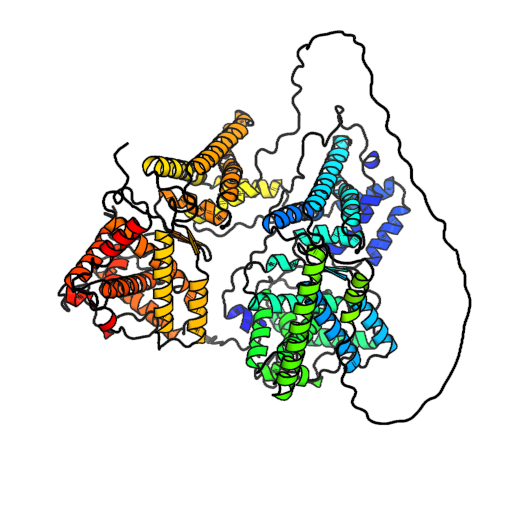19.482 26.504 1.00 89.56 169 GLU A CA 1
ATOM 1407 C C . GLU A 1 169 ? 30.326 18.255 25.570 1.00 89.56 169 GLU A C 1
ATOM 1409 O O . GLU A 1 169 ? 29.232 17.803 25.228 1.00 89.56 169 GLU A O 1
ATOM 1414 N N . LYS A 1 170 ? 31.473 17.701 25.141 1.00 91.44 170 LYS A N 1
ATOM 1415 C CA . LYS A 1 170 ? 31.518 16.451 24.360 1.00 91.44 170 LYS A CA 1
ATOM 1416 C C . LYS A 1 170 ? 31.093 15.254 25.200 1.00 91.44 170 LYS A C 1
ATOM 1418 O O . LYS A 1 170 ? 30.355 14.416 24.690 1.00 91.44 170 LYS A O 1
ATOM 1423 N N . GLU A 1 171 ? 31.567 15.151 26.436 1.00 90.19 171 GLU A N 1
ATOM 1424 C CA . GLU A 1 171 ? 31.207 14.070 27.356 1.00 90.19 171 GLU A CA 1
ATOM 1425 C C . GLU A 1 171 ? 29.702 14.083 27.634 1.00 90.19 171 GLU A C 1
ATOM 1427 O O . GLU A 1 171 ? 29.045 13.069 27.393 1.00 90.19 171 GLU A O 1
ATOM 1432 N N . ASP A 1 172 ? 29.135 15.247 27.962 1.00 87.81 172 ASP A N 1
ATOM 1433 C CA . ASP A 1 172 ? 27.690 15.430 28.154 1.00 87.81 172 ASP A CA 1
ATOM 1434 C C . ASP A 1 172 ? 26.887 15.059 26.893 1.00 87.81 172 ASP A C 1
ATOM 1436 O O . ASP A 1 172 ? 25.844 14.396 26.953 1.00 87.81 172 ASP A O 1
ATOM 1440 N N . ALA A 1 173 ? 27.366 15.480 25.717 1.00 88.44 173 ALA A N 1
ATOM 1441 C CA . ALA A 1 173 ? 26.742 15.165 24.436 1.00 88.44 173 ALA A CA 1
ATOM 1442 C C . ALA A 1 173 ? 26.738 13.652 24.149 1.00 88.44 173 ALA A C 1
ATOM 1444 O O . ALA A 1 173 ? 25.733 13.102 23.688 1.00 88.44 173 ALA A O 1
ATOM 1445 N N . ILE A 1 174 ? 27.850 12.973 24.433 1.00 91.75 174 ILE A N 1
ATOM 1446 C CA . ILE A 1 174 ? 28.002 11.527 24.246 1.00 91.75 174 ILE A CA 1
ATOM 1447 C C . ILE A 1 174 ? 27.141 10.763 25.253 1.00 91.75 174 ILE A C 1
ATOM 1449 O O . ILE A 1 174 ? 26.448 9.827 24.856 1.00 91.75 174 ILE A O 1
ATOM 1453 N N . GLU A 1 175 ? 27.126 11.165 26.523 1.00 90.06 175 GLU A N 1
ATOM 1454 C CA . GLU A 1 175 ? 26.288 10.548 27.556 1.00 90.06 175 GLU A CA 1
ATOM 1455 C C . GLU A 1 175 ? 24.802 10.620 27.179 1.00 90.06 175 GLU A C 1
ATOM 1457 O O . GLU A 1 175 ? 24.068 9.629 27.269 1.00 90.06 175 GLU A O 1
ATOM 1462 N N . ARG A 1 176 ? 24.352 11.766 26.654 1.00 87.75 176 ARG A N 1
ATOM 1463 C CA . ARG A 1 176 ? 22.975 11.922 26.171 1.00 87.75 176 ARG A CA 1
ATOM 1464 C C . ARG A 1 176 ? 22.650 11.028 24.983 1.00 87.75 176 ARG A C 1
ATOM 1466 O O . ARG A 1 176 ? 21.544 10.497 24.947 1.00 87.75 176 ARG A O 1
ATOM 1473 N N . LEU A 1 177 ? 23.571 10.820 24.040 1.00 90.81 177 LEU A N 1
ATOM 1474 C CA . LEU A 1 177 ? 23.367 9.865 22.940 1.00 90.81 177 LEU A CA 1
ATOM 1475 C C . LEU A 1 177 ? 23.327 8.416 23.435 1.00 90.81 177 LEU A C 1
ATOM 1477 O O . LEU A 1 177 ? 22.500 7.630 22.973 1.00 90.81 177 LEU A O 1
ATOM 1481 N N . MET A 1 178 ? 24.200 8.064 24.380 1.00 91.19 178 MET A N 1
ATOM 1482 C CA . MET A 1 178 ? 24.286 6.716 24.946 1.00 91.19 178 MET A CA 1
ATOM 1483 C C . MET A 1 178 ? 23.081 6.360 25.818 1.00 91.19 178 MET A C 1
ATOM 1485 O O . MET A 1 178 ? 22.708 5.191 25.890 1.00 91.19 178 MET A O 1
ATOM 1489 N N . SER A 1 179 ? 22.434 7.349 26.437 1.00 89.94 179 SER A N 1
ATOM 1490 C CA . SER A 1 179 ? 21.221 7.132 27.232 1.00 89.94 179 SER A CA 1
ATOM 1491 C C . SER A 1 179 ? 19.942 6.977 26.397 1.00 89.94 179 SER A C 1
ATOM 1493 O O . SER A 1 179 ? 18.910 6.598 26.953 1.00 89.94 179 SER A O 1
ATOM 1495 N N . GLN A 1 180 ? 19.991 7.207 25.074 1.00 90.31 180 GLN A N 1
ATOM 1496 C CA . GLN A 1 180 ? 18.820 7.079 24.199 1.00 90.31 180 GLN A CA 1
ATOM 1497 C C . GLN A 1 180 ? 18.352 5.621 24.076 1.00 90.31 180 GLN A C 1
ATOM 1499 O O . GLN A 1 180 ? 19.094 4.763 23.590 1.00 90.31 180 GLN A O 1
ATOM 1504 N N . LYS A 1 181 ? 17.093 5.340 24.419 1.00 92.00 181 LYS A N 1
ATOM 1505 C CA . LYS A 1 181 ? 16.475 4.008 24.349 1.00 92.00 181 LYS A CA 1
ATOM 1506 C C . LYS A 1 181 ? 15.508 3.904 23.164 1.00 92.00 181 LYS A C 1
ATOM 1508 O O . LYS A 1 181 ? 14.479 4.579 23.180 1.00 92.00 181 LYS A O 1
ATOM 1513 N N . PRO A 1 182 ? 15.777 3.059 22.155 1.00 92.25 182 PRO A N 1
ATOM 1514 C CA . PRO A 1 182 ? 14.873 2.883 21.025 1.00 92.25 182 PRO A CA 1
ATOM 1515 C C . PRO A 1 182 ? 13.788 1.831 21.297 1.00 92.25 182 PRO A C 1
ATOM 1517 O O . PRO A 1 182 ? 14.070 0.724 21.746 1.00 92.25 182 PRO A O 1
ATOM 1520 N N . TYR A 1 183 ? 12.548 2.134 20.922 1.00 89.12 183 TYR A N 1
ATOM 1521 C CA . TYR A 1 183 ? 11.456 1.174 20.797 1.00 89.12 183 TYR A CA 1
ATOM 1522 C C . TYR A 1 183 ? 11.008 1.077 19.337 1.00 89.12 183 TYR A C 1
ATOM 1524 O O . TYR A 1 183 ? 10.496 2.048 18.773 1.00 89.12 183 TYR A O 1
ATOM 1532 N N . PHE A 1 184 ? 11.109 -0.108 18.732 1.00 85.94 184 PHE A N 1
ATOM 1533 C CA . PHE A 1 184 ? 10.608 -0.354 17.379 1.00 85.94 184 PHE A CA 1
ATOM 1534 C C . PHE A 1 184 ? 9.202 -0.951 17.416 1.00 85.94 184 PHE A C 1
ATOM 1536 O O . PHE A 1 184 ? 8.995 -2.088 17.857 1.00 85.94 184 PHE A O 1
ATOM 1543 N N . ALA A 1 185 ? 8.220 -0.186 16.930 1.00 77.81 185 ALA A N 1
ATOM 1544 C CA . ALA A 1 185 ? 6.818 -0.584 16.979 1.00 77.81 185 ALA A CA 1
ATOM 1545 C C . ALA A 1 185 ? 6.576 -1.935 16.300 1.00 77.81 185 ALA A C 1
ATOM 1547 O O . ALA A 1 185 ? 7.047 -2.173 15.192 1.00 77.81 185 ALA A O 1
ATOM 1548 N N . PHE A 1 186 ? 5.815 -2.808 16.969 1.00 74.81 186 PHE A N 1
ATOM 1549 C CA . PHE A 1 186 ? 5.500 -4.184 16.552 1.00 74.81 186 PHE A CA 1
ATOM 1550 C C . PHE A 1 186 ? 6.668 -5.187 16.587 1.00 74.81 186 PHE A C 1
ATOM 1552 O O . PHE A 1 186 ? 6.410 -6.387 16.510 1.00 74.81 186 PHE A O 1
ATOM 1559 N N . PHE A 1 187 ? 7.918 -4.738 16.738 1.00 77.31 187 PHE A N 1
ATOM 1560 C CA . PHE A 1 187 ? 9.105 -5.605 16.776 1.00 77.31 187 PHE A CA 1
ATOM 1561 C C . PHE A 1 187 ? 9.696 -5.763 18.180 1.00 77.31 187 PHE A C 1
ATOM 1563 O O . PHE A 1 187 ? 10.270 -6.809 18.478 1.00 77.31 187 PHE A O 1
ATOM 1570 N N . ASN A 1 188 ? 9.532 -4.758 19.041 1.00 85.00 188 ASN A N 1
ATOM 1571 C CA . ASN A 1 188 ? 9.814 -4.849 20.469 1.00 85.00 188 ASN A CA 1
ATOM 1572 C C . ASN A 1 188 ? 8.528 -5.165 21.237 1.00 85.00 188 ASN A C 1
ATOM 1574 O O . ASN A 1 188 ? 7.464 -4.616 20.942 1.00 85.00 188 ASN A O 1
ATOM 1578 N N . TYR A 1 189 ? 8.640 -6.005 22.265 1.00 86.31 189 TYR A N 1
ATOM 1579 C CA . TYR A 1 189 ? 7.538 -6.359 23.166 1.00 86.31 189 TYR A CA 1
ATOM 1580 C C . TYR A 1 189 ? 6.267 -6.762 22.405 1.00 86.31 189 TYR A C 1
ATOM 1582 O O . TYR A 1 189 ? 5.182 -6.231 22.637 1.00 86.31 189 TYR A O 1
ATOM 1590 N N . ASN A 1 190 ? 6.406 -7.676 21.446 1.00 83.81 190 ASN A N 1
ATOM 1591 C CA . ASN A 1 190 ? 5.356 -8.010 20.480 1.00 83.81 190 ASN A CA 1
ATOM 1592 C C . ASN A 1 190 ? 4.495 -9.227 20.867 1.00 83.81 190 ASN A C 1
ATOM 1594 O O . ASN A 1 190 ? 3.849 -9.833 20.011 1.00 83.81 190 ASN A O 1
ATOM 1598 N N . ASN A 1 191 ? 4.459 -9.592 22.155 1.00 88.19 191 ASN A N 1
ATOM 1599 C CA . ASN A 1 191 ? 3.541 -10.618 22.643 1.00 88.19 191 ASN A CA 1
ATOM 1600 C C . ASN A 1 191 ? 2.100 -10.093 22.584 1.00 88.19 191 ASN A C 1
ATOM 1602 O O . ASN A 1 191 ? 1.663 -9.333 23.452 1.00 88.19 191 ASN A O 1
ATOM 1606 N N . VAL A 1 192 ? 1.360 -10.531 21.566 1.00 87.00 192 VAL A N 1
ATOM 1607 C CA . VAL A 1 192 ? -0.011 -10.083 21.307 1.00 87.00 192 VAL A CA 1
ATOM 1608 C C . VAL A 1 192 ? -0.952 -10.330 22.487 1.00 87.00 192 VAL A C 1
ATOM 1610 O O . VAL A 1 192 ? -1.765 -9.462 22.787 1.00 87.00 192 VAL A O 1
ATOM 1613 N N . SER A 1 193 ? -0.788 -11.433 23.225 1.00 90.81 193 SER A N 1
ATOM 1614 C CA . SER A 1 193 ? -1.621 -11.743 24.393 1.00 90.81 193 SER A CA 1
ATOM 1615 C C . SER A 1 193 ? -1.472 -10.696 25.496 1.00 90.81 193 SER A C 1
ATOM 1617 O O . SER A 1 193 ? -2.447 -10.364 26.160 1.00 90.81 193 SER A O 1
ATOM 1619 N N . LYS A 1 194 ? -0.271 -10.124 25.672 1.00 92.56 194 LYS A N 1
ATOM 1620 C CA . LYS A 1 194 ? -0.049 -9.052 26.654 1.00 92.56 194 LYS A CA 1
ATOM 1621 C C . LYS A 1 194 ? -0.697 -7.736 26.245 1.00 92.56 194 LYS A C 1
ATOM 1623 O O . LYS A 1 194 ? -1.232 -7.035 27.095 1.00 92.56 194 LYS A O 1
ATOM 1628 N N . TRP A 1 195 ? -0.705 -7.421 24.954 1.00 92.25 195 TRP A N 1
ATOM 1629 C CA . TRP A 1 195 ? -1.414 -6.249 24.438 1.00 92.25 195 TRP A CA 1
ATOM 1630 C C . TRP A 1 195 ? -2.937 -6.414 24.469 1.00 92.25 195 TRP A C 1
ATOM 1632 O O . TRP A 1 195 ? -3.645 -5.444 24.733 1.00 92.25 195 TRP A O 1
ATOM 1642 N N . GLU A 1 196 ? -3.438 -7.628 24.238 1.00 90.94 196 GLU A N 1
ATOM 1643 C CA . GLU A 1 196 ? -4.856 -7.977 24.384 1.00 90.94 196 GLU A CA 1
ATOM 1644 C C . GLU A 1 196 ? -5.319 -7.824 25.833 1.00 90.94 196 GLU A C 1
ATOM 1646 O O . GLU A 1 196 ? -6.289 -7.117 26.081 1.00 90.94 196 GLU A O 1
ATOM 1651 N N . GLU A 1 197 ? -4.570 -8.376 26.789 1.00 94.50 197 GLU A N 1
ATOM 1652 C CA . GLU A 1 197 ? -4.843 -8.225 28.223 1.00 94.50 197 GLU A CA 1
ATOM 1653 C C . GLU A 1 197 ? -4.906 -6.740 28.631 1.00 94.50 197 GLU A C 1
ATOM 1655 O O . GLU A 1 197 ? -5.859 -6.302 29.275 1.00 94.50 197 GLU A O 1
ATOM 1660 N N . THR A 1 198 ? -3.944 -5.924 28.179 1.00 94.50 198 THR A N 1
ATOM 1661 C CA . THR A 1 198 ? -3.955 -4.466 28.391 1.00 94.50 198 THR A CA 1
ATOM 1662 C C . THR A 1 198 ? -5.203 -3.795 27.811 1.00 94.50 198 THR A C 1
ATOM 1664 O O . THR A 1 198 ? -5.793 -2.916 28.447 1.00 94.50 198 THR A O 1
ATOM 1667 N N . LYS A 1 199 ? -5.599 -4.176 26.589 1.00 93.44 199 LYS A N 1
ATOM 1668 C CA . LYS A 1 199 ? -6.795 -3.648 25.918 1.00 93.44 199 LYS A CA 1
ATOM 1669 C C . LYS A 1 199 ? -8.054 -3.980 26.724 1.00 93.44 199 LYS A C 1
ATOM 1671 O O . LYS A 1 199 ? -8.839 -3.076 26.999 1.00 93.44 199 LYS A O 1
ATOM 1676 N N . GLU A 1 200 ? -8.202 -5.224 27.168 1.00 93.06 200 GLU A N 1
ATOM 1677 C CA . GLU A 1 200 ? -9.340 -5.664 27.983 1.00 93.06 200 GLU A CA 1
ATOM 1678 C C . GLU A 1 200 ? -9.391 -4.946 29.343 1.00 93.06 200 GLU A C 1
ATOM 1680 O O . GLU A 1 200 ? -10.467 -4.572 29.813 1.00 93.06 200 GLU A O 1
ATOM 1685 N N . ILE A 1 201 ? -8.236 -4.689 29.971 1.00 94.38 201 ILE A N 1
ATOM 1686 C CA . ILE A 1 201 ? -8.148 -3.904 31.215 1.00 94.38 201 ILE A CA 1
ATOM 1687 C C . ILE A 1 201 ? -8.682 -2.485 31.004 1.00 94.38 201 ILE A C 1
ATOM 1689 O O . ILE A 1 201 ? -9.468 -2.001 31.822 1.00 94.38 201 ILE A O 1
ATOM 1693 N N . TYR A 1 202 ? -8.292 -1.830 29.906 1.00 94.88 202 TYR A N 1
ATOM 1694 C CA . TYR A 1 202 ? -8.798 -0.502 29.557 1.00 94.88 202 TYR A CA 1
ATOM 1695 C C . TYR A 1 202 ? -10.321 -0.507 29.370 1.00 94.88 202 TYR A C 1
ATOM 1697 O O . TYR A 1 202 ? -11.027 0.330 29.938 1.00 94.88 202 TYR A O 1
ATOM 1705 N N . GLU A 1 203 ? -10.830 -1.458 28.582 1.00 92.25 203 GLU A N 1
ATOM 1706 C CA . GLU A 1 203 ? -12.255 -1.595 28.263 1.00 92.25 203 GLU A CA 1
ATOM 1707 C C . GLU A 1 203 ? -13.087 -1.833 29.521 1.00 92.25 203 GLU A C 1
ATOM 1709 O O . GLU A 1 203 ? -14.073 -1.132 29.772 1.00 92.25 203 GLU A O 1
ATOM 1714 N N . LYS A 1 204 ? -12.646 -2.772 30.359 1.00 91.38 204 LYS A N 1
ATOM 1715 C CA . LYS A 1 204 ? -13.285 -3.088 31.632 1.00 91.38 204 LYS A CA 1
ATOM 1716 C C . LYS A 1 204 ? -13.320 -1.876 32.556 1.00 91.38 204 LYS A C 1
ATOM 1718 O O . LYS A 1 204 ? -14.379 -1.571 33.100 1.00 91.38 204 LYS A O 1
ATOM 1723 N N . GLU A 1 205 ? -12.206 -1.165 32.723 1.00 93.00 205 GLU A N 1
ATOM 1724 C CA . GLU A 1 205 ? -12.154 -0.001 33.613 1.00 93.00 205 GLU A CA 1
ATOM 1725 C C . GLU A 1 205 ? -13.072 1.130 33.129 1.00 93.00 205 GLU A C 1
ATOM 1727 O O . GLU A 1 205 ? -13.828 1.702 33.921 1.00 93.00 205 GLU A O 1
ATOM 1732 N N . TYR A 1 206 ? -13.070 1.405 31.820 1.00 93.38 206 TYR A N 1
ATOM 1733 C CA . TYR A 1 206 ? -13.959 2.384 31.193 1.00 93.38 206 TYR A CA 1
ATOM 1734 C C . TYR A 1 206 ? -15.438 2.077 31.474 1.00 93.38 206 TYR A C 1
ATOM 1736 O O . TYR A 1 206 ? -16.164 2.938 31.987 1.00 93.38 206 TYR A O 1
ATOM 1744 N N . HIS A 1 207 ? -15.888 0.851 31.184 1.00 90.31 207 HIS A N 1
ATOM 1745 C CA . HIS A 1 207 ? -17.290 0.456 31.362 1.00 90.31 207 HIS A CA 1
ATOM 1746 C C . HIS A 1 207 ? -17.693 0.408 32.840 1.00 90.31 207 HIS A C 1
ATOM 1748 O O . HIS A 1 207 ? -18.792 0.838 33.200 1.00 90.31 207 HIS A O 1
ATOM 1754 N N . GLN A 1 208 ? -16.790 -0.022 33.727 1.00 89.00 208 GLN A N 1
ATOM 1755 C CA . GLN A 1 208 ? -17.036 -0.028 35.169 1.00 89.00 208 GLN A CA 1
ATOM 1756 C C . GLN A 1 208 ? -17.226 1.376 35.737 1.00 89.00 208 GLN A C 1
ATOM 1758 O O . GLN A 1 208 ? -18.195 1.598 36.465 1.00 89.00 208 GLN A O 1
ATOM 1763 N N . MET A 1 209 ? -16.354 2.332 35.406 1.00 90.19 209 MET A N 1
ATOM 1764 C CA . MET A 1 209 ? -16.529 3.721 35.841 1.00 90.19 209 MET A CA 1
ATOM 1765 C C . MET A 1 209 ? -17.829 4.308 35.290 1.00 90.19 209 MET A C 1
ATOM 1767 O O . MET A 1 209 ? -18.632 4.853 36.047 1.00 90.19 209 MET A O 1
ATOM 1771 N N . LYS A 1 210 ? -18.090 4.121 33.993 1.00 89.12 210 LYS A N 1
ATOM 1772 C CA . LYS A 1 210 ? -19.296 4.637 33.336 1.00 89.12 210 LYS A CA 1
ATOM 1773 C C . LYS A 1 210 ? -20.588 4.101 33.960 1.00 89.12 210 LYS A C 1
ATOM 1775 O O . LYS A 1 210 ? -21.532 4.865 34.126 1.00 89.12 210 LYS A O 1
ATOM 1780 N N . SER A 1 211 ? -20.621 2.828 34.360 1.00 86.88 211 SER A N 1
ATOM 1781 C CA . SER A 1 211 ? -21.801 2.203 34.983 1.00 86.88 211 SER A CA 1
ATOM 1782 C C . SER A 1 211 ? -22.139 2.726 36.390 1.00 86.88 211 SER A C 1
ATOM 1784 O O . SER A 1 211 ? -23.297 2.664 36.801 1.00 86.88 211 SER A O 1
ATOM 1786 N N . LYS A 1 212 ? -21.156 3.261 37.132 1.00 88.38 212 LYS A N 1
ATOM 1787 C CA . LYS A 1 212 ? -21.329 3.734 38.522 1.00 88.38 212 LYS A CA 1
ATOM 1788 C C . LYS A 1 212 ? -21.829 5.179 38.624 1.00 88.38 212 LYS A C 1
ATOM 1790 O O . LYS A 1 212 ? -22.426 5.543 39.641 1.00 88.38 212 LYS A O 1
ATOM 1795 N N . ILE A 1 213 ? -21.574 5.993 37.601 1.00 87.00 213 ILE A N 1
ATOM 1796 C CA . ILE A 1 213 ? -21.847 7.437 37.592 1.00 87.00 213 ILE A CA 1
ATOM 1797 C C . ILE A 1 213 ? -23.326 7.696 37.279 1.00 87.00 213 ILE A C 1
ATOM 1799 O O . ILE A 1 213 ? -23.907 7.056 36.402 1.00 87.00 213 ILE A O 1
ATOM 1803 N N . ARG A 1 214 ? -23.943 8.654 37.983 1.00 84.38 214 ARG A N 1
ATOM 1804 C CA . ARG A 1 214 ? -25.329 9.083 37.723 1.00 84.38 214 ARG A CA 1
ATOM 1805 C C . ARG A 1 214 ? -25.514 9.589 36.294 1.00 84.38 214 ARG A C 1
ATOM 1807 O O . ARG A 1 214 ? -24.660 10.277 35.738 1.00 84.38 214 ARG A O 1
ATOM 1814 N N . GLN A 1 215 ? -26.688 9.332 35.726 1.00 81.06 215 GLN A N 1
ATOM 1815 C CA . GLN A 1 215 ? -27.006 9.705 34.345 1.00 81.06 215 GLN A CA 1
ATOM 1816 C C . GLN A 1 215 ? -26.945 11.226 34.094 1.00 81.06 215 GLN A C 1
ATOM 1818 O O . GLN A 1 215 ? -26.527 11.651 33.019 1.00 81.06 215 GLN A O 1
ATOM 1823 N N . GLU A 1 216 ? -27.315 12.042 35.084 1.00 81.12 216 GLU A N 1
ATOM 1824 C CA . GLU A 1 216 ? -27.189 13.507 35.038 1.00 81.12 216 GLU A CA 1
ATOM 1825 C C . GLU A 1 216 ? -25.735 13.989 34.940 1.00 81.12 216 GLU A C 1
ATOM 1827 O O . GLU A 1 216 ? -25.447 14.915 34.184 1.00 81.12 216 GLU A O 1
ATOM 1832 N N . ASP A 1 217 ? -24.813 13.316 35.629 1.00 80.75 217 ASP A N 1
ATOM 1833 C CA . ASP A 1 217 ? -23.390 13.649 35.598 1.00 80.75 217 ASP A CA 1
ATOM 1834 C C . ASP A 1 217 ? -22.725 13.139 34.302 1.00 80.75 217 ASP A C 1
ATOM 1836 O O . ASP A 1 217 ? -21.835 13.789 33.756 1.00 80.75 217 ASP A O 1
ATOM 1840 N N . LEU A 1 218 ? -23.198 12.017 33.740 1.00 82.12 218 LEU A N 1
ATOM 1841 C CA . LEU A 1 218 ? -22.764 11.523 32.422 1.00 82.12 218 LEU A CA 1
ATOM 1842 C C . LEU A 1 218 ? -23.187 12.438 31.262 1.00 82.12 218 LEU A C 1
ATOM 1844 O O . LEU A 1 218 ? -22.559 12.409 30.203 1.00 82.12 218 LEU A O 1
ATOM 1848 N N . ALA A 1 219 ? -24.237 13.246 31.440 1.00 77.00 219 ALA A N 1
ATOM 1849 C CA . ALA A 1 219 ? -24.710 14.190 30.427 1.00 77.00 219 ALA A CA 1
ATOM 1850 C C . ALA A 1 219 ? -23.799 15.426 30.271 1.00 77.00 219 ALA A C 1
ATOM 1852 O O . ALA A 1 219 ? -23.978 16.211 29.335 1.00 77.00 219 ALA A O 1
ATOM 1853 N N . LEU A 1 220 ? -22.823 15.609 31.167 1.00 76.38 220 LEU A N 1
ATOM 1854 C CA . LEU A 1 220 ? -21.874 16.719 31.130 1.00 76.38 220 LEU A CA 1
ATOM 1855 C C . LEU A 1 220 ? -20.900 16.576 29.948 1.00 76.38 220 LEU A C 1
ATOM 1857 O O . LEU A 1 220 ? -20.395 15.491 29.654 1.00 76.38 220 LEU A O 1
ATOM 1861 N N . SER A 1 221 ? -20.586 17.694 29.281 1.00 75.12 221 SER A N 1
ATOM 1862 C CA . SER A 1 221 ? -19.779 17.742 28.043 1.00 75.12 221 SER A CA 1
ATOM 1863 C C . SER A 1 221 ? -18.366 17.150 28.181 1.00 75.12 221 SER A C 1
ATOM 1865 O O . SER A 1 221 ? -17.746 16.764 27.183 1.00 75.12 221 SER A O 1
ATOM 1867 N N . TYR A 1 222 ? -17.854 17.081 29.410 1.00 80.62 222 TYR A N 1
ATOM 1868 C CA . TYR A 1 222 ? -16.507 16.638 29.749 1.00 80.62 222 TYR A CA 1
ATOM 1869 C C . TYR A 1 222 ? -16.433 15.222 30.341 1.00 80.62 222 TYR A C 1
ATOM 1871 O O . TYR A 1 222 ? -15.355 14.625 30.307 1.00 80.62 222 TYR A O 1
ATOM 1879 N N . ALA A 1 223 ? -17.541 14.667 30.846 1.00 85.19 223 ALA A N 1
ATOM 1880 C CA . ALA A 1 223 ? -17.534 13.431 31.632 1.00 85.19 223 ALA A CA 1
ATOM 1881 C C . ALA A 1 223 ? -16.983 12.236 30.838 1.00 85.19 223 ALA A C 1
ATOM 1883 O O . ALA A 1 223 ? -16.050 11.569 31.279 1.00 85.19 223 ALA A O 1
ATOM 1884 N N . GLU A 1 224 ? -17.474 12.029 29.612 1.00 88.88 224 GLU A N 1
ATOM 1885 C CA . GLU A 1 224 ? -17.006 10.958 28.718 1.00 88.88 224 GLU A CA 1
ATOM 1886 C C . GLU A 1 224 ? -15.498 11.049 28.430 1.00 88.88 224 GLU A C 1
ATOM 1888 O O . GLU A 1 224 ? -14.809 10.032 28.358 1.00 88.88 224 GLU A O 1
ATOM 1893 N N . LYS A 1 225 ? -14.961 12.267 28.279 1.00 90.00 225 LYS A N 1
ATOM 1894 C CA . LYS A 1 225 ? -13.530 12.471 28.018 1.00 90.00 225 LYS A CA 1
ATOM 1895 C C . LYS A 1 225 ? -12.711 12.099 29.250 1.00 90.00 225 LYS A C 1
ATOM 1897 O O . LYS A 1 225 ? -11.729 11.381 29.125 1.00 90.00 225 LYS A O 1
ATOM 1902 N N . ALA A 1 226 ? -13.131 12.554 30.425 1.00 91.44 226 ALA A N 1
ATOM 1903 C CA . ALA A 1 226 ? -12.426 12.297 31.671 1.00 91.44 226 A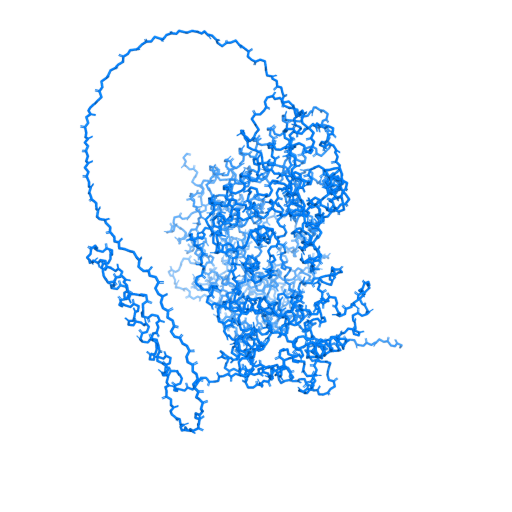LA A CA 1
ATOM 1904 C C . ALA A 1 226 ? -12.427 10.806 32.047 1.00 91.44 226 ALA A C 1
ATOM 1906 O O . ALA A 1 226 ? -11.384 10.292 32.434 1.00 91.44 226 ALA A O 1
ATOM 1907 N N . ILE A 1 227 ? -13.541 10.090 31.846 1.00 92.81 227 ILE A N 1
ATOM 1908 C CA . ILE A 1 227 ? -13.619 8.637 32.088 1.00 92.81 227 ILE A CA 1
ATOM 1909 C C . ILE A 1 227 ? -12.624 7.884 31.193 1.00 92.81 227 ILE A C 1
ATOM 1911 O O . ILE A 1 227 ? -11.891 7.020 31.669 1.00 92.81 227 ILE A O 1
ATOM 1915 N N . ARG A 1 228 ? -12.539 8.234 29.902 1.00 93.06 228 ARG A N 1
ATOM 1916 C CA . ARG A 1 228 ? -11.581 7.609 28.968 1.00 93.06 228 ARG A CA 1
ATOM 1917 C C . ARG A 1 228 ? -10.125 7.857 29.339 1.00 93.06 228 ARG A C 1
ATOM 1919 O O . ARG A 1 228 ? -9.298 6.978 29.113 1.00 93.06 228 ARG A O 1
ATOM 1926 N N . ILE A 1 229 ? -9.820 9.043 29.865 1.00 93.31 229 ILE A N 1
ATOM 1927 C CA . ILE A 1 229 ? -8.478 9.395 30.342 1.00 93.31 229 ILE A CA 1
ATOM 1928 C C . ILE A 1 229 ? -8.161 8.627 31.628 1.00 93.31 229 ILE A C 1
ATOM 1930 O O . ILE A 1 229 ? -7.089 8.048 31.737 1.00 93.31 229 ILE A O 1
ATOM 1934 N N . ALA A 1 230 ? -9.097 8.568 32.577 1.00 94.81 230 ALA A N 1
ATOM 1935 C CA . ALA A 1 230 ? -8.910 7.842 33.830 1.00 94.81 230 ALA A CA 1
ATOM 1936 C C . ALA A 1 230 ? -8.694 6.335 33.607 1.00 94.81 230 ALA A C 1
ATOM 1938 O O . ALA A 1 230 ? -7.823 5.740 34.236 1.00 94.81 230 ALA A O 1
ATOM 1939 N N . ALA A 1 231 ? -9.417 5.728 32.657 1.00 95.00 231 ALA A N 1
ATOM 1940 C CA . ALA A 1 231 ? -9.267 4.310 32.314 1.00 95.00 231 ALA A CA 1
ATOM 1941 C C . ALA A 1 231 ? -7.869 3.957 31.772 1.00 95.00 231 ALA A C 1
ATOM 1943 O O . ALA A 1 231 ? -7.446 2.804 31.857 1.00 95.00 231 ALA A O 1
ATOM 1944 N N . ALA A 1 232 ? -7.135 4.941 31.239 1.00 95.19 232 ALA A N 1
ATOM 1945 C CA . ALA A 1 232 ? -5.796 4.728 30.705 1.00 95.19 232 ALA A CA 1
ATOM 1946 C C . ALA A 1 232 ? -4.758 4.394 31.787 1.00 95.19 232 ALA A C 1
ATOM 1948 O O . ALA A 1 232 ? -3.765 3.751 31.458 1.00 95.19 232 ALA A O 1
ATOM 1949 N N . GLU A 1 233 ? -4.986 4.765 33.054 1.00 95.25 233 GLU A N 1
ATOM 1950 C CA . GLU A 1 233 ? -4.044 4.497 34.153 1.00 95.25 233 GLU A CA 1
ATOM 1951 C C . GLU A 1 233 ? -3.764 3.001 34.284 1.00 95.25 233 GLU A C 1
ATOM 1953 O O . GLU A 1 233 ? -2.634 2.568 34.087 1.00 95.25 233 GLU A O 1
ATOM 1958 N N . LYS A 1 234 ? -4.803 2.190 34.525 1.00 94.44 234 LYS A N 1
ATOM 1959 C CA . LYS A 1 234 ? -4.631 0.748 34.755 1.00 94.44 234 LYS A CA 1
ATOM 1960 C C . LYS A 1 234 ? -4.026 0.032 33.554 1.00 94.44 234 LYS A C 1
ATOM 1962 O O . LYS A 1 234 ? -3.188 -0.846 33.726 1.00 94.44 234 LYS A O 1
ATOM 1967 N N . ALA A 1 235 ? -4.434 0.416 32.347 1.00 95.44 235 ALA A N 1
ATOM 1968 C CA . ALA A 1 235 ? -3.885 -0.149 31.122 1.00 95.44 235 ALA A CA 1
ATOM 1969 C C . ALA A 1 235 ? -2.399 0.209 30.952 1.00 95.44 235 ALA A C 1
ATOM 1971 O O . ALA A 1 235 ? -1.585 -0.652 30.627 1.00 95.44 235 ALA A O 1
ATOM 1972 N N . THR A 1 236 ? -2.026 1.461 31.225 1.00 95.06 236 THR A N 1
ATOM 1973 C CA . THR A 1 236 ? -0.628 1.901 31.138 1.00 95.06 236 THR A CA 1
ATOM 1974 C C . THR A 1 236 ? 0.230 1.199 32.183 1.00 95.06 236 THR A C 1
ATOM 1976 O O . THR A 1 236 ? 1.288 0.683 31.832 1.00 95.06 236 THR A O 1
ATOM 1979 N N . SER A 1 237 ? -0.229 1.113 33.436 1.00 94.19 237 SER A N 1
ATOM 1980 C CA . SER A 1 237 ? 0.503 0.420 34.500 1.00 94.19 237 SER A CA 1
ATOM 1981 C C . SER A 1 237 ? 0.693 -1.067 34.184 1.00 94.19 237 SER A C 1
ATOM 1983 O O . SER A 1 237 ? 1.805 -1.572 34.304 1.00 94.19 237 SER A O 1
ATOM 1985 N N . HIS A 1 238 ? -0.346 -1.750 33.688 1.00 94.88 238 HIS A N 1
ATOM 1986 C CA . HIS A 1 238 ? -0.248 -3.158 33.283 1.00 94.88 238 HIS A CA 1
ATOM 1987 C C . HIS A 1 238 ? 0.753 -3.367 32.144 1.00 94.88 238 HIS A C 1
ATOM 1989 O O . HIS A 1 238 ? 1.619 -4.238 32.207 1.00 94.88 238 HIS A O 1
ATOM 1995 N N . LEU A 1 239 ? 0.685 -2.538 31.097 1.00 93.69 239 LEU A N 1
ATOM 1996 C CA . LEU A 1 239 ? 1.616 -2.661 29.979 1.00 93.69 239 LEU A CA 1
ATOM 1997 C C . LEU A 1 239 ? 3.049 -2.297 30.384 1.00 93.69 239 LEU A C 1
ATOM 1999 O O . LEU A 1 239 ? 3.997 -2.882 29.866 1.00 93.69 239 LEU A O 1
ATOM 2003 N N . ARG A 1 240 ? 3.219 -1.368 31.327 1.00 93.81 240 ARG A N 1
ATOM 2004 C CA . ARG A 1 240 ? 4.520 -0.960 31.866 1.00 93.81 240 ARG A CA 1
ATOM 2005 C C . ARG A 1 240 ? 5.239 -2.102 32.586 1.00 93.81 240 ARG A C 1
ATOM 2007 O O . ARG A 1 240 ? 6.460 -2.180 32.487 1.00 93.81 240 ARG A O 1
ATOM 2014 N N . GLU A 1 241 ? 4.517 -3.006 33.247 1.00 92.88 241 GLU A N 1
ATOM 2015 C CA . GLU A 1 241 ? 5.112 -4.222 33.824 1.00 92.88 241 GLU A CA 1
ATOM 2016 C C . GLU A 1 241 ? 5.713 -5.128 32.740 1.00 92.88 241 GLU A C 1
ATOM 2018 O O . GLU A 1 241 ? 6.772 -5.725 32.931 1.00 92.88 241 GLU A O 1
ATOM 2023 N N . TYR A 1 242 ? 5.064 -5.200 31.575 1.00 92.19 242 TYR A N 1
ATOM 2024 C CA . TYR A 1 242 ? 5.566 -5.957 30.431 1.00 92.19 242 TYR A CA 1
ATOM 2025 C C . TYR A 1 242 ? 6.704 -5.230 29.694 1.00 92.19 242 TYR A C 1
ATOM 2027 O O . TYR A 1 242 ? 7.678 -5.865 29.286 1.00 92.19 242 TYR A O 1
ATOM 2035 N N . ILE A 1 243 ? 6.602 -3.907 29.556 1.00 90.38 243 ILE A N 1
ATOM 2036 C CA . ILE A 1 243 ? 7.555 -3.016 28.884 1.00 90.38 243 ILE A CA 1
ATOM 2037 C C . ILE A 1 243 ? 8.395 -2.297 29.954 1.00 90.38 243 ILE A C 1
ATOM 2039 O O . ILE A 1 243 ? 8.327 -1.079 30.111 1.00 90.38 243 ILE A O 1
ATOM 2043 N N . SER A 1 244 ? 9.159 -3.071 30.737 1.00 88.88 244 SER A N 1
ATOM 2044 C CA . SER A 1 244 ? 9.808 -2.629 31.987 1.00 88.88 244 SER A CA 1
ATOM 2045 C C . SER A 1 244 ? 11.051 -1.734 31.817 1.00 88.88 244 SER A C 1
ATOM 2047 O O . SER A 1 244 ? 11.491 -1.101 32.781 1.00 88.88 244 SER A O 1
ATOM 2049 N N . GLU A 1 245 ? 11.537 -1.510 30.596 1.00 88.06 245 GLU A N 1
ATOM 2050 C CA . GLU A 1 245 ? 12.710 -0.657 30.339 1.00 88.06 245 GLU A CA 1
ATOM 2051 C C . GLU A 1 245 ? 12.406 0.844 30.127 1.00 88.06 245 GLU A C 1
ATOM 2053 O O . GLU A 1 245 ? 13.310 1.666 30.310 1.00 88.06 245 GLU A O 1
ATOM 2058 N N . PHE A 1 246 ? 11.146 1.206 29.830 1.00 91.12 246 PHE A N 1
ATOM 2059 C CA . PHE A 1 246 ? 10.729 2.576 29.470 1.00 91.12 246 PHE A CA 1
ATOM 2060 C C . PHE A 1 246 ? 9.775 3.255 30.452 1.00 91.12 246 PHE A C 1
ATOM 2062 O O . PHE A 1 246 ? 8.802 2.642 30.858 1.00 91.12 246 PHE A O 1
ATOM 2069 N N . SER A 1 247 ? 9.936 4.539 30.756 1.00 90.19 247 SER A N 1
ATOM 2070 C CA . SER A 1 247 ? 9.073 5.270 31.695 1.00 90.19 247 SER A CA 1
ATOM 2071 C C . SER A 1 247 ? 7.560 5.077 31.463 1.00 90.19 247 SER A C 1
ATOM 2073 O O . SER A 1 247 ? 7.078 4.882 30.349 1.00 90.19 247 SER A O 1
ATOM 2075 N N . GLU A 1 248 ? 6.764 5.164 32.534 1.00 89.62 248 GLU A N 1
ATOM 2076 C CA . GLU A 1 248 ? 5.299 5.023 32.446 1.00 89.62 248 GLU A CA 1
ATOM 2077 C C . GLU A 1 248 ? 4.676 6.049 31.480 1.00 89.62 248 GLU A C 1
ATOM 2079 O O . GLU A 1 248 ? 3.759 5.736 30.720 1.00 89.62 248 GLU A O 1
ATOM 2084 N N . ARG A 1 249 ? 5.225 7.268 31.465 1.00 88.00 249 ARG A N 1
ATOM 2085 C CA . ARG A 1 249 ? 4.827 8.327 30.534 1.00 88.00 249 ARG A CA 1
ATOM 2086 C C . ARG A 1 249 ? 5.127 7.931 29.100 1.00 88.00 249 ARG A C 1
ATOM 2088 O O . ARG A 1 249 ? 4.239 8.032 28.260 1.00 88.00 249 ARG A O 1
ATOM 2095 N N . PHE A 1 250 ? 6.320 7.406 28.830 1.00 88.94 250 PHE A N 1
ATOM 2096 C CA . PHE A 1 250 ? 6.636 6.891 27.508 1.00 88.94 250 PHE A CA 1
ATOM 2097 C C . PHE A 1 250 ? 5.728 5.736 27.112 1.00 88.94 250 PHE A C 1
ATOM 2099 O O . PHE A 1 250 ? 5.255 5.740 25.989 1.00 88.94 250 PHE A O 1
ATOM 2106 N N . VAL A 1 251 ? 5.392 4.796 28.000 1.00 91.56 251 VAL A N 1
ATOM 2107 C CA . VAL A 1 251 ? 4.442 3.711 27.678 1.00 91.56 251 VAL A CA 1
ATOM 2108 C C . VAL A 1 251 ? 3.061 4.265 27.296 1.00 91.56 251 VAL A C 1
ATOM 2110 O O . VAL A 1 251 ? 2.432 3.770 26.360 1.00 91.56 251 VAL A O 1
ATOM 2113 N N . PHE A 1 252 ? 2.595 5.335 27.939 1.00 91.25 252 PHE A N 1
ATOM 2114 C CA . PHE A 1 252 ? 1.365 6.012 27.520 1.00 91.25 252 PHE A CA 1
ATOM 2115 C C . PHE A 1 252 ? 1.496 6.642 26.124 1.00 91.25 252 PHE A C 1
ATOM 2117 O O . PHE A 1 252 ? 0.624 6.464 25.266 1.00 91.25 252 PHE A O 1
ATOM 2124 N N . GLN A 1 253 ? 2.604 7.345 25.874 1.00 86.75 253 GLN A N 1
ATOM 2125 C CA . GLN A 1 253 ? 2.897 7.962 24.579 1.00 86.75 253 GLN A CA 1
ATOM 2126 C C . GLN A 1 253 ? 3.062 6.924 23.471 1.00 86.75 253 GLN A C 1
ATOM 2128 O O . GLN A 1 253 ? 2.552 7.105 22.371 1.00 86.75 253 GLN A O 1
ATOM 2133 N N . LEU A 1 254 ? 3.713 5.807 23.781 1.00 87.62 254 LEU A N 1
ATOM 2134 C CA . LEU A 1 254 ? 3.934 4.642 22.941 1.00 87.62 254 LEU A CA 1
ATOM 2135 C C . LEU A 1 254 ? 2.605 4.093 22.433 1.00 87.62 254 LEU A C 1
ATOM 2137 O O . LEU A 1 254 ? 2.418 3.935 21.227 1.00 87.62 254 LEU A O 1
ATOM 2141 N N . ILE A 1 255 ? 1.666 3.835 23.351 1.00 88.06 255 ILE A N 1
ATOM 2142 C CA . ILE A 1 255 ? 0.327 3.358 23.009 1.00 88.06 255 ILE A CA 1
ATOM 2143 C C . ILE A 1 255 ? -0.308 4.329 22.011 1.00 88.06 255 ILE A C 1
ATOM 2145 O O . ILE A 1 255 ? -0.763 3.908 20.952 1.00 88.06 255 ILE A O 1
ATOM 2149 N N . ILE A 1 256 ? -0.271 5.635 22.270 1.00 82.12 256 ILE A N 1
ATOM 2150 C CA . ILE A 1 256 ? -0.832 6.626 21.344 1.00 82.12 256 ILE A CA 1
ATOM 2151 C C . ILE A 1 256 ? -0.078 6.657 20.000 1.00 82.12 256 ILE A C 1
ATOM 2153 O O . ILE A 1 256 ? -0.724 6.693 18.948 1.00 82.12 256 ILE A O 1
ATOM 2157 N N . GLY A 1 257 ? 1.252 6.601 20.019 1.00 73.94 257 GLY A N 1
ATOM 2158 C CA . GLY A 1 257 ? 2.138 6.646 18.855 1.00 73.94 257 GLY A CA 1
ATOM 2159 C C . GLY A 1 257 ? 1.897 5.507 17.873 1.00 73.94 257 GLY A C 1
ATOM 2160 O O . GLY A 1 257 ? 1.846 5.733 16.665 1.00 73.94 257 GLY A O 1
ATOM 2161 N N . THR A 1 258 ? 1.594 4.304 18.372 1.00 70.81 258 THR A N 1
ATOM 2162 C CA . THR A 1 258 ? 1.217 3.167 17.511 1.00 70.81 258 THR A CA 1
ATOM 2163 C C . THR A 1 258 ? -0.060 3.421 16.699 1.00 70.81 258 THR A C 1
ATOM 2165 O O . THR A 1 258 ? -0.207 2.888 15.600 1.00 70.81 258 THR A O 1
ATOM 2168 N N . SER A 1 259 ? -0.980 4.264 17.189 1.00 64.19 259 SER A N 1
ATOM 2169 C CA . SER A 1 259 ? -2.209 4.617 16.463 1.00 64.19 259 SER A CA 1
ATOM 2170 C C . SER A 1 259 ? -1.964 5.593 15.312 1.00 64.19 259 SER A C 1
ATOM 2172 O O . SER A 1 259 ? -2.710 5.581 14.328 1.00 64.19 259 SER A O 1
ATOM 2174 N N . THR A 1 260 ? -0.945 6.448 15.443 1.00 61.62 260 THR A N 1
ATOM 2175 C CA . THR A 1 260 ? -0.603 7.492 14.471 1.00 61.62 260 THR A CA 1
ATOM 2176 C C . THR A 1 260 ? 0.571 7.106 13.576 1.00 61.62 260 THR A C 1
ATOM 2178 O O . THR A 1 260 ? 0.751 7.708 12.513 1.00 61.62 260 THR A O 1
ATOM 2181 N N . LEU A 1 261 ? 1.313 6.056 13.946 1.00 64.88 261 LEU A N 1
ATOM 2182 C CA . LEU A 1 261 ? 2.558 5.623 13.309 1.00 64.88 261 LEU A CA 1
ATOM 2183 C C . LEU A 1 261 ? 3.621 6.730 13.296 1.00 64.88 261 LEU A C 1
ATOM 2185 O O . LEU A 1 261 ? 4.429 6.799 12.367 1.00 64.88 261 LEU A O 1
ATOM 2189 N N . ASP A 1 262 ? 3.554 7.643 14.262 1.00 68.56 262 ASP A N 1
ATOM 2190 C CA . ASP A 1 262 ? 4.506 8.742 14.379 1.00 68.56 262 ASP A CA 1
ATOM 2191 C C . ASP A 1 262 ? 5.816 8.241 14.994 1.00 68.56 262 ASP A C 1
ATOM 2193 O O . ASP A 1 262 ? 5.843 7.200 15.650 1.00 68.56 262 ASP A O 1
ATOM 2197 N N . CYS A 1 263 ? 6.903 8.964 14.745 1.00 77.81 263 CYS A N 1
ATOM 2198 C CA . CYS A 1 263 ? 8.115 8.837 15.540 1.00 77.81 263 CYS A CA 1
ATOM 2199 C C . CYS A 1 263 ? 8.191 10.022 16.494 1.00 77.81 263 CYS A C 1
ATOM 2201 O O . CYS A 1 263 ? 7.664 11.092 16.181 1.00 77.81 263 CYS A O 1
ATOM 2203 N N . PHE A 1 264 ? 8.753 9.796 17.673 1.00 78.56 264 PHE A N 1
ATOM 2204 C CA . PHE A 1 264 ? 9.038 10.867 18.616 1.00 78.56 264 PHE A CA 1
ATOM 2205 C C . PHE A 1 264 ? 10.116 10.431 19.602 1.00 78.56 264 PHE A C 1
ATOM 2207 O O . PHE A 1 264 ? 10.175 9.264 20.003 1.00 78.56 264 PHE A O 1
ATOM 2214 N N . ASN A 1 265 ? 10.891 11.408 20.058 1.00 81.38 265 ASN A N 1
ATOM 2215 C CA . ASN A 1 265 ? 11.810 11.292 21.176 1.00 81.38 265 ASN A CA 1
ATOM 2216 C C . ASN A 1 265 ? 11.194 11.957 22.417 1.00 81.38 265 ASN A C 1
ATOM 2218 O O . ASN A 1 265 ? 10.867 13.145 22.409 1.00 81.38 265 ASN A O 1
ATOM 2222 N N . TYR A 1 266 ? 11.001 11.186 23.483 1.00 78.19 266 TYR A N 1
ATOM 2223 C CA . TYR A 1 266 ? 10.461 11.658 24.752 1.00 78.19 266 TYR A CA 1
ATOM 2224 C C . TYR A 1 266 ? 11.485 11.425 25.864 1.00 78.19 266 TYR A C 1
ATOM 2226 O O . TYR A 1 266 ? 11.622 10.314 26.363 1.00 78.19 266 TYR A O 1
ATOM 2234 N N . GLU A 1 267 ? 12.210 12.481 26.246 1.00 76.56 267 GLU A N 1
ATOM 2235 C CA . GLU A 1 267 ? 13.210 12.455 27.332 1.00 76.56 267 GLU A CA 1
ATOM 2236 C C . GLU A 1 267 ? 14.257 11.329 27.194 1.00 76.56 267 GLU A C 1
ATOM 2238 O O . GLU A 1 267 ? 14.665 10.717 28.177 1.00 76.56 267 GLU A O 1
ATOM 2243 N N . GLY A 1 268 ? 14.709 11.050 25.969 1.00 81.38 268 GLY A N 1
ATOM 2244 C CA . GLY A 1 268 ? 15.682 9.990 25.710 1.00 81.38 268 GLY A CA 1
ATOM 2245 C C . GLY A 1 268 ? 15.066 8.621 25.435 1.00 81.38 268 GLY A C 1
ATOM 2246 O O . GLY A 1 268 ? 15.785 7.660 25.187 1.00 81.38 268 GLY A O 1
ATOM 2247 N N . GLU A 1 269 ? 13.743 8.505 25.437 1.00 89.19 269 GLU A N 1
ATOM 2248 C CA . GLU A 1 269 ? 13.022 7.296 25.049 1.00 89.19 269 GLU A CA 1
ATOM 2249 C C . GLU A 1 269 ? 12.375 7.533 23.682 1.00 89.19 269 GLU A C 1
ATOM 2251 O O . GLU A 1 269 ? 11.557 8.437 23.509 1.00 89.19 269 GLU A O 1
ATOM 2256 N N . ILE A 1 270 ? 12.770 6.751 22.679 1.00 88.62 270 ILE A N 1
ATOM 2257 C CA . ILE A 1 270 ? 12.441 7.005 21.276 1.00 88.62 270 ILE A CA 1
ATOM 2258 C C . ILE A 1 270 ? 11.457 5.960 20.777 1.00 88.62 270 ILE A C 1
ATOM 2260 O O . ILE A 1 270 ? 11.735 4.763 20.795 1.00 88.62 270 ILE A O 1
ATOM 2264 N N . HIS A 1 271 ? 10.313 6.406 20.275 1.00 86.69 271 HIS A N 1
ATOM 2265 C CA . HIS A 1 271 ? 9.344 5.546 19.612 1.00 86.69 271 HIS A CA 1
ATOM 2266 C C . HIS A 1 271 ? 9.530 5.602 18.094 1.00 86.69 271 HIS A C 1
ATOM 2268 O O . HIS A 1 271 ? 9.387 6.659 17.488 1.00 86.69 271 HIS A O 1
ATOM 2274 N N . PHE A 1 272 ? 9.765 4.451 17.461 1.00 84.69 272 PHE A N 1
ATOM 2275 C CA . PHE A 1 272 ? 9.824 4.310 16.005 1.00 84.69 272 PHE A CA 1
ATOM 2276 C C . PHE A 1 272 ? 8.539 3.673 15.455 1.00 84.69 272 PHE A C 1
ATOM 2278 O O . PHE A 1 272 ? 8.466 2.457 15.249 1.00 84.69 272 PHE A O 1
ATOM 2285 N N . GLY A 1 273 ? 7.517 4.493 15.188 1.00 70.50 273 GLY A N 1
ATOM 2286 C CA . GLY A 1 273 ? 6.233 4.052 14.620 1.00 70.50 273 GLY A CA 1
ATOM 2287 C C . GLY A 1 273 ? 6.217 3.915 13.090 1.00 70.50 273 GLY A C 1
ATOM 2288 O O . GLY A 1 273 ? 5.360 3.227 12.525 1.00 70.50 273 GLY A O 1
ATOM 2289 N N . THR A 1 274 ? 7.179 4.530 12.393 1.00 62.84 274 THR A N 1
ATOM 2290 C CA . THR A 1 274 ? 7.225 4.592 10.918 1.00 62.84 274 THR A CA 1
ATOM 2291 C C . THR A 1 274 ? 7.473 3.246 10.244 1.00 62.84 274 THR A C 1
ATOM 2293 O O . THR A 1 274 ? 7.090 3.083 9.091 1.00 62.84 274 THR A O 1
ATOM 2296 N N . LEU A 1 275 ? 8.010 2.251 10.949 1.00 56.94 275 LEU A N 1
ATOM 2297 C CA . LEU A 1 275 ? 8.236 0.889 10.452 1.00 56.94 275 LEU A CA 1
ATOM 2298 C C . LEU A 1 275 ? 7.009 0.263 9.761 1.00 56.94 275 LEU A C 1
ATOM 2300 O O . LEU A 1 275 ? 7.131 -0.380 8.719 1.00 56.94 275 LEU A O 1
ATOM 2304 N N . ALA A 1 276 ? 5.801 0.521 10.272 1.00 50.62 276 ALA A N 1
ATOM 2305 C CA . ALA A 1 276 ? 4.563 0.045 9.651 1.00 50.62 276 ALA A CA 1
ATOM 2306 C C . ALA A 1 276 ? 4.096 0.880 8.441 1.00 50.62 276 ALA A C 1
ATOM 2308 O O . ALA A 1 276 ? 3.221 0.433 7.696 1.00 50.62 276 ALA A O 1
ATOM 2309 N N . ARG A 1 277 ? 4.674 2.068 8.204 1.00 49.97 277 ARG A N 1
ATOM 2310 C CA . ARG A 1 277 ? 4.423 2.896 7.007 1.00 49.97 277 ARG A CA 1
ATOM 2311 C C . ARG A 1 277 ? 5.148 2.358 5.766 1.00 49.97 277 ARG A C 1
ATOM 2313 O O . ARG A 1 277 ? 4.713 2.641 4.652 1.00 49.97 277 ARG A O 1
ATOM 2320 N N . PHE A 1 278 ? 6.190 1.543 5.938 1.00 49.53 278 PHE A N 1
ATOM 2321 C CA . PHE A 1 278 ? 7.074 1.116 4.848 1.00 49.53 278 PHE A CA 1
ATOM 2322 C C . PHE A 1 278 ? 6.771 -0.266 4.245 1.00 49.53 278 PHE A C 1
ATOM 2324 O O . PHE A 1 278 ? 7.427 -0.684 3.294 1.00 49.53 278 PHE A O 1
ATOM 2331 N N . GLY A 1 279 ? 5.726 -0.958 4.714 1.00 39.78 279 GLY A N 1
ATOM 2332 C CA . GLY A 1 279 ? 5.393 -2.347 4.344 1.00 39.78 279 GLY A CA 1
ATOM 2333 C C . GLY A 1 279 ? 5.012 -2.631 2.877 1.00 39.78 279 GLY A C 1
ATOM 2334 O O . GLY A 1 279 ? 4.464 -3.692 2.595 1.00 39.78 279 GLY A O 1
ATOM 2335 N N . LYS A 1 280 ? 5.247 -1.701 1.940 1.00 42.22 280 LYS A N 1
ATOM 2336 C CA . LYS A 1 280 ? 5.041 -1.869 0.485 1.00 42.22 280 LYS A CA 1
ATOM 2337 C C . LYS A 1 280 ? 6.277 -1.543 -0.364 1.00 42.22 280 LYS A C 1
ATOM 2339 O O . LYS A 1 280 ? 6.198 -1.657 -1.586 1.00 42.22 280 LYS A O 1
ATOM 2344 N N . GLN A 1 281 ? 7.367 -1.090 0.248 1.00 50.94 281 GLN A N 1
ATOM 2345 C CA . GLN A 1 281 ? 8.582 -0.682 -0.455 1.00 50.94 281 GLN A CA 1
ATOM 2346 C C . GLN A 1 281 ? 9.571 -1.843 -0.568 1.00 50.94 281 GLN A C 1
ATOM 2348 O O . GLN A 1 281 ? 9.565 -2.763 0.251 1.00 50.94 281 GLN A O 1
ATOM 2353 N N . SER A 1 282 ? 10.426 -1.803 -1.591 1.00 50.00 282 SER A N 1
ATOM 2354 C CA . SER A 1 282 ? 11.562 -2.726 -1.657 1.00 50.00 282 SER A CA 1
ATOM 2355 C C . SER A 1 282 ? 12.565 -2.415 -0.538 1.00 50.00 282 SER A C 1
ATOM 2357 O O . SER A 1 282 ? 12.666 -1.271 -0.097 1.00 50.00 282 SER A O 1
ATOM 2359 N N . GLN A 1 283 ? 13.343 -3.407 -0.093 1.00 56.06 283 GLN A N 1
ATOM 2360 C CA . GLN A 1 283 ? 14.364 -3.219 0.953 1.00 56.06 283 GLN A CA 1
ATOM 2361 C C . GLN A 1 283 ? 15.334 -2.064 0.627 1.00 56.06 283 GLN A C 1
ATOM 2363 O O . GLN A 1 283 ? 15.705 -1.303 1.517 1.00 56.06 283 GLN A O 1
ATOM 2368 N N . ASN A 1 284 ? 15.657 -1.877 -0.658 1.00 61.69 284 ASN A N 1
ATOM 2369 C CA . ASN A 1 284 ? 16.536 -0.814 -1.159 1.00 61.69 284 ASN A CA 1
ATOM 2370 C C . ASN A 1 284 ? 15.923 0.595 -1.087 1.00 61.69 284 ASN A C 1
ATOM 2372 O O . ASN A 1 284 ? 16.652 1.578 -1.158 1.00 61.69 284 ASN A O 1
ATOM 2376 N N . GLU A 1 285 ? 14.599 0.707 -0.990 1.00 65.19 285 GLU A N 1
ATOM 2377 C CA . GLU A 1 285 ? 13.901 1.989 -0.837 1.00 65.19 285 GLU A CA 1
ATOM 2378 C C . GLU A 1 285 ? 13.633 2.308 0.635 1.00 65.19 285 GLU A C 1
ATOM 2380 O O . GLU A 1 285 ? 13.759 3.453 1.063 1.00 65.19 285 GLU A O 1
ATOM 2385 N N . TYR A 1 286 ? 13.295 1.278 1.409 1.00 72.31 286 TYR A N 1
ATOM 2386 C CA . TYR A 1 286 ? 12.921 1.412 2.808 1.00 72.31 286 TYR A CA 1
ATOM 2387 C C . TYR A 1 286 ? 14.122 1.687 3.725 1.00 72.31 286 TYR A C 1
ATOM 2389 O O . TYR A 1 286 ? 14.053 2.567 4.582 1.00 72.31 286 TYR A O 1
ATOM 2397 N N . LEU A 1 287 ? 15.227 0.954 3.563 1.00 77.00 287 LEU A N 1
ATOM 2398 C CA . LEU A 1 287 ? 16.332 1.012 4.521 1.00 77.00 287 LEU A CA 1
ATOM 2399 C C . LEU A 1 287 ? 16.986 2.409 4.617 1.00 77.00 287 LEU A C 1
ATOM 2401 O O . LEU A 1 287 ? 17.147 2.887 5.739 1.00 77.00 287 LEU A O 1
ATOM 2405 N N . PRO A 1 288 ? 17.280 3.130 3.513 1.00 79.56 288 PRO A N 1
ATOM 2406 C CA . PRO A 1 288 ? 17.814 4.493 3.603 1.00 79.56 288 PRO A CA 1
ATOM 2407 C C . PRO A 1 288 ? 16.845 5.484 4.264 1.00 79.56 288 PRO A C 1
ATOM 2409 O O . PRO A 1 288 ? 17.262 6.335 5.047 1.00 79.56 288 PRO A O 1
ATOM 2412 N N . GLN A 1 289 ? 15.542 5.350 3.992 1.00 78.50 289 GLN A N 1
ATOM 2413 C CA . GLN A 1 289 ? 14.493 6.164 4.618 1.00 78.50 289 GLN A CA 1
ATOM 2414 C C . GLN A 1 289 ? 14.421 5.915 6.129 1.00 78.50 289 GLN A C 1
ATOM 2416 O O . GLN A 1 289 ? 14.307 6.847 6.920 1.00 78.50 289 GLN A O 1
ATOM 2421 N N . PHE A 1 290 ? 14.534 4.657 6.546 1.00 81.94 290 PHE A N 1
ATOM 2422 C CA . PHE A 1 290 ? 14.538 4.285 7.954 1.00 81.94 290 PHE A CA 1
ATOM 2423 C C . PHE A 1 290 ? 15.783 4.779 8.698 1.00 81.94 290 PHE A C 1
ATOM 2425 O O . PHE A 1 290 ? 15.661 5.337 9.786 1.00 81.94 290 PHE A O 1
ATOM 2432 N N . ARG A 1 291 ? 16.964 4.643 8.084 1.00 87.81 291 ARG A N 1
ATOM 2433 C CA . ARG A 1 291 ? 18.228 5.183 8.605 1.00 87.81 291 ARG A CA 1
ATOM 2434 C C . ARG A 1 291 ? 18.164 6.695 8.816 1.00 87.81 291 ARG A C 1
ATOM 2436 O O . ARG A 1 291 ? 18.614 7.188 9.845 1.00 87.81 291 ARG A O 1
ATOM 2443 N N . PHE A 1 292 ? 17.528 7.420 7.892 1.00 88.81 292 PHE A N 1
ATOM 2444 C CA . PHE A 1 292 ? 17.264 8.852 8.057 1.00 88.81 292 PHE A CA 1
ATOM 2445 C C . PHE A 1 292 ? 16.411 9.143 9.289 1.00 88.81 292 PHE A C 1
ATOM 2447 O O . PHE A 1 292 ? 16.762 10.020 10.070 1.00 88.81 292 PHE A O 1
ATOM 2454 N N . VAL A 1 293 ? 15.331 8.389 9.503 1.00 86.38 293 VAL A N 1
ATOM 2455 C CA . VAL A 1 293 ? 14.478 8.568 10.686 1.00 86.38 293 VAL A CA 1
ATOM 2456 C C . VAL A 1 293 ? 15.249 8.269 11.976 1.00 86.38 293 VAL A C 1
ATOM 2458 O O . VAL A 1 293 ? 15.149 9.045 12.915 1.00 86.38 293 VAL A O 1
ATOM 2461 N N . ILE A 1 294 ? 16.068 7.212 12.029 1.00 90.12 294 ILE A N 1
ATOM 2462 C CA . ILE A 1 294 ? 16.941 6.939 13.188 1.00 90.12 294 ILE A CA 1
ATOM 2463 C C . ILE A 1 294 ? 17.845 8.135 13.488 1.00 90.12 294 ILE A C 1
ATOM 2465 O O . ILE A 1 294 ? 17.890 8.616 14.619 1.00 90.12 294 ILE A O 1
ATOM 2469 N N . ALA A 1 295 ? 18.554 8.619 12.470 1.00 91.88 295 ALA A N 1
ATOM 2470 C CA . ALA A 1 295 ? 19.502 9.711 12.625 1.00 91.88 295 ALA A CA 1
ATOM 2471 C C . ALA A 1 295 ? 18.809 11.035 13.005 1.00 91.88 295 ALA A C 1
ATOM 2473 O O . ALA A 1 295 ? 19.359 11.813 13.782 1.00 91.88 295 ALA A O 1
ATOM 2474 N N . HIS A 1 296 ? 17.590 11.259 12.510 1.00 90.50 296 HIS A N 1
ATOM 2475 C CA . HIS A 1 296 ? 16.743 12.391 12.884 1.00 90.50 296 HIS A CA 1
ATOM 2476 C C . HIS A 1 296 ? 16.354 12.326 14.365 1.00 90.50 296 HIS A C 1
ATOM 2478 O O . HIS A 1 296 ? 16.614 13.273 15.104 1.00 90.50 296 HIS A O 1
ATOM 2484 N N . GLU A 1 297 ? 15.834 11.188 14.834 1.00 88.25 297 GLU A N 1
ATOM 2485 C CA . GLU A 1 297 ? 15.413 11.042 16.233 1.00 88.25 297 GLU A CA 1
ATOM 2486 C C . GLU A 1 297 ? 16.581 11.138 17.230 1.00 88.25 297 GLU A C 1
ATOM 2488 O O . GLU A 1 297 ? 16.415 11.655 18.338 1.00 88.25 297 GLU A O 1
ATOM 2493 N N . LEU A 1 298 ? 17.780 10.695 16.832 1.00 90.44 298 LEU A N 1
ATOM 2494 C CA . LEU A 1 298 ? 19.015 10.911 17.595 1.00 90.44 298 LEU A CA 1
ATOM 2495 C C . LEU A 1 298 ? 19.392 12.399 17.675 1.00 90.44 298 LEU A C 1
ATOM 2497 O O . LEU A 1 298 ? 19.886 12.852 18.705 1.00 90.44 298 LEU A O 1
ATOM 2501 N N . GLY A 1 299 ? 19.124 13.176 16.620 1.00 88.38 299 GLY A N 1
ATOM 2502 C CA . GLY A 1 299 ? 19.358 14.621 16.591 1.00 88.38 299 GLY A CA 1
ATOM 2503 C C . GLY A 1 299 ? 18.562 15.390 17.651 1.00 88.38 299 GLY A C 1
ATOM 2504 O O . GLY A 1 299 ? 19.058 16.383 18.188 1.00 88.38 299 GLY A O 1
ATOM 2505 N N . HIS A 1 300 ? 17.377 14.906 18.036 1.00 84.81 300 HIS A N 1
ATOM 2506 C CA . HIS A 1 300 ? 16.568 15.535 19.086 1.00 84.81 300 HIS A CA 1
ATOM 2507 C C . HIS A 1 300 ? 17.221 15.513 20.477 1.00 84.81 300 HIS A C 1
ATOM 2509 O O . HIS A 1 300 ? 16.868 16.351 21.311 1.00 84.81 300 HIS A O 1
ATOM 2515 N N . ALA A 1 301 ? 18.230 14.661 20.714 1.00 82.94 301 ALA A N 1
ATOM 2516 C CA . ALA A 1 301 ? 18.964 14.591 21.983 1.00 82.94 301 ALA A CA 1
ATOM 2517 C C . ALA A 1 301 ? 19.607 15.931 22.404 1.00 82.94 301 ALA A C 1
ATOM 2519 O O . ALA A 1 301 ? 19.841 16.169 23.593 1.00 82.94 301 ALA A O 1
ATOM 2520 N N . PHE A 1 302 ? 19.867 16.822 21.441 1.00 78.00 302 PHE A N 1
ATOM 2521 C CA . PHE A 1 302 ? 20.569 18.088 21.667 1.00 78.00 302 PHE A CA 1
ATOM 2522 C C . PHE A 1 302 ? 19.663 19.320 21.641 1.00 78.00 302 PHE A C 1
ATOM 2524 O O . PHE A 1 302 ? 19.982 20.323 22.280 1.00 78.00 302 PHE A O 1
ATOM 2531 N N . TYR A 1 303 ? 18.551 19.259 20.903 1.00 67.88 303 TYR A N 1
ATOM 2532 C CA . TYR A 1 303 ? 17.795 20.452 20.511 1.00 67.88 303 TYR A CA 1
ATOM 2533 C C . TYR A 1 303 ? 16.401 20.534 21.142 1.00 67.88 303 TYR A C 1
ATOM 2535 O O . TYR A 1 303 ? 15.897 21.636 21.339 1.00 67.88 303 TYR A O 1
ATOM 2543 N N . ASP A 1 304 ? 15.780 19.417 21.535 1.00 62.44 304 ASP A N 1
ATOM 2544 C CA . ASP A 1 304 ? 14.404 19.416 22.066 1.00 62.44 304 ASP A CA 1
ATOM 2545 C C . ASP A 1 304 ? 14.263 19.646 23.570 1.00 62.44 304 ASP A C 1
ATOM 2547 O O . ASP A 1 304 ? 13.148 19.770 24.088 1.00 62.44 304 ASP A O 1
ATOM 2551 N N . LEU A 1 305 ? 15.384 19.772 24.275 1.00 55.00 305 LEU A N 1
ATOM 2552 C CA . LEU A 1 305 ? 15.407 19.922 25.721 1.00 55.00 305 LEU A CA 1
ATOM 2553 C C . LEU A 1 305 ? 15.668 21.370 26.139 1.00 55.00 305 LEU A C 1
ATOM 2555 O O . LEU A 1 305 ? 16.402 22.121 25.505 1.00 55.00 305 LEU A O 1
ATOM 2559 N N . GLN A 1 306 ? 15.062 21.756 27.263 1.00 51.22 306 GLN A N 1
ATOM 2560 C CA . GLN A 1 306 ? 15.233 23.086 27.858 1.00 51.22 306 GLN A CA 1
ATOM 2561 C C . GLN A 1 306 ? 16.654 23.324 28.410 1.00 51.22 306 GLN A C 1
ATOM 2563 O O . GLN A 1 306 ? 17.018 24.475 28.642 1.00 51.22 306 GLN A O 1
ATOM 2568 N N . GLU A 1 307 ? 17.457 22.271 28.601 1.00 60.03 307 GLU A N 1
ATOM 2569 C CA . GLU A 1 307 ? 18.861 22.354 29.021 1.00 60.03 307 GLU A CA 1
ATOM 2570 C C . GLU A 1 307 ? 19.790 22.155 27.822 1.00 60.03 307 GLU A C 1
ATOM 2572 O O . GLU A 1 307 ? 20.047 21.027 27.381 1.00 60.03 307 GLU A O 1
ATOM 2577 N N . LYS A 1 308 ? 20.282 23.285 27.304 1.00 64.00 308 LYS A N 1
ATOM 2578 C CA . LYS A 1 308 ? 21.270 23.337 26.226 1.00 64.00 308 LYS A CA 1
ATOM 2579 C C . LYS A 1 308 ? 22.588 22.734 26.723 1.00 64.00 308 LYS A C 1
ATOM 2581 O O . LYS A 1 308 ? 23.092 23.155 27.757 1.00 64.00 308 LYS A O 1
ATOM 2586 N N . ILE A 1 309 ? 23.118 21.764 25.979 1.00 69.12 309 ILE A N 1
ATOM 2587 C CA . ILE A 1 309 ? 24.407 21.092 26.263 1.00 69.12 309 ILE A CA 1
ATOM 2588 C C . ILE A 1 309 ? 25.575 22.003 25.918 1.00 69.12 309 ILE A C 1
ATOM 2590 O O . ILE A 1 309 ? 26.625 21.942 26.533 1.00 69.12 309 ILE A O 1
ATOM 2594 N N . ILE A 1 310 ? 25.373 22.847 24.912 1.00 76.25 310 ILE A N 1
ATOM 2595 C CA . ILE A 1 310 ? 26.395 23.738 24.389 1.00 76.25 310 ILE A CA 1
ATOM 2596 C C . ILE A 1 310 ? 26.237 25.142 24.955 1.00 76.25 310 ILE A C 1
ATOM 2598 O O . ILE A 1 310 ? 25.123 25.589 25.257 1.00 76.25 310 ILE A O 1
ATOM 2602 N N . ASN A 1 311 ? 27.358 25.858 25.011 1.00 80.81 311 ASN A N 1
ATOM 2603 C CA . ASN A 1 311 ? 27.411 27.277 25.326 1.00 80.81 311 ASN A CA 1
ATOM 2604 C C . ASN A 1 311 ? 26.261 28.060 24.636 1.00 80.81 311 ASN A C 1
ATOM 2606 O O . ASN A 1 311 ? 26.112 27.969 23.410 1.00 80.81 311 ASN A O 1
ATOM 2610 N N . PRO A 1 312 ? 25.469 28.859 25.383 1.00 82.25 312 PRO A N 1
ATOM 2611 C CA . PRO A 1 312 ? 24.368 29.649 24.834 1.00 82.25 312 PRO A CA 1
ATOM 2612 C C . PRO A 1 312 ? 24.747 30.529 23.638 1.00 82.25 312 PRO A C 1
ATOM 2614 O O . PRO A 1 312 ? 23.963 30.611 22.695 1.00 82.25 312 PRO A O 1
ATOM 2617 N N . ASP A 1 313 ? 25.944 31.122 23.641 1.00 85.69 313 ASP A N 1
ATOM 2618 C CA . ASP A 1 313 ? 26.438 31.962 22.546 1.00 85.69 313 ASP A CA 1
ATOM 2619 C C . ASP A 1 313 ? 26.703 31.129 21.284 1.00 85.69 313 ASP A C 1
ATOM 2621 O O . ASP A 1 313 ? 26.456 31.576 20.164 1.00 85.69 313 ASP A O 1
ATOM 2625 N N . LEU A 1 314 ? 27.214 29.901 21.444 1.00 86.56 314 LEU A N 1
ATOM 2626 C CA . LEU A 1 314 ? 27.406 28.984 20.322 1.00 86.56 314 LEU A CA 1
ATOM 2627 C C . LEU A 1 314 ? 26.053 28.567 19.746 1.00 86.56 314 LEU A C 1
ATOM 2629 O O . LEU A 1 314 ? 25.870 28.668 18.535 1.00 86.56 314 LEU A O 1
ATOM 2633 N N . TYR A 1 315 ? 25.106 28.181 20.604 1.00 84.44 315 TYR A N 1
ATOM 2634 C CA . TYR A 1 315 ? 23.749 27.851 20.178 1.00 84.44 315 TYR A CA 1
ATOM 2635 C C . TYR A 1 315 ? 23.102 29.010 19.419 1.00 84.44 315 TYR A C 1
ATOM 2637 O O . TYR A 1 315 ? 22.569 28.798 18.340 1.00 84.44 315 TYR A O 1
ATOM 2645 N N . GLU A 1 316 ? 23.166 30.237 19.947 1.00 86.44 316 GLU A N 1
ATOM 2646 C CA . GLU A 1 316 ? 22.564 31.414 19.308 1.00 86.44 316 GLU A CA 1
ATOM 2647 C C . GLU A 1 316 ? 23.187 31.690 17.931 1.00 86.44 316 GLU A C 1
ATOM 2649 O O . GLU A 1 316 ? 22.481 32.046 16.987 1.00 86.44 316 GLU A O 1
ATOM 2654 N N . ARG A 1 317 ? 24.501 31.477 17.773 1.00 89.06 317 ARG A N 1
ATOM 2655 C CA . ARG A 1 317 ? 25.166 31.587 16.464 1.00 89.06 317 ARG A CA 1
ATOM 2656 C C . ARG A 1 317 ? 24.691 30.525 15.474 1.00 89.06 317 ARG A C 1
ATOM 2658 O O . ARG A 1 317 ? 24.418 30.867 14.325 1.00 89.06 317 ARG A O 1
ATOM 2665 N N . GLU A 1 318 ? 24.610 29.264 15.894 1.00 89.00 318 GLU A N 1
ATOM 2666 C CA . GLU A 1 318 ? 24.151 28.167 15.031 1.00 89.00 318 GLU A CA 1
ATOM 2667 C C . GLU A 1 318 ? 22.671 28.340 14.668 1.00 89.00 318 GLU A C 1
ATOM 2669 O O . GLU A 1 318 ? 22.306 28.259 13.497 1.00 89.00 318 GLU A O 1
ATOM 2674 N N . GLU A 1 319 ? 21.834 28.685 15.648 1.00 86.62 319 GLU A N 1
ATOM 2675 C CA . GLU A 1 319 ? 20.416 29.007 15.477 1.00 86.62 319 GLU A CA 1
ATOM 2676 C C . GLU A 1 319 ? 20.225 30.157 14.483 1.00 86.62 319 GLU A C 1
ATOM 2678 O O . GLU A 1 319 ? 19.414 30.070 13.557 1.00 86.62 319 GLU A O 1
ATOM 2683 N N . LYS A 1 320 ? 21.017 31.226 14.623 1.00 88.44 320 LYS A N 1
ATOM 2684 C CA . LYS A 1 320 ? 21.001 32.354 13.694 1.00 88.44 320 LYS A CA 1
ATOM 2685 C C . LYS A 1 320 ? 21.370 31.926 12.273 1.00 88.44 320 LYS A C 1
ATOM 2687 O O . LYS A 1 320 ? 20.678 32.333 11.344 1.00 88.44 320 LYS A O 1
ATOM 2692 N N . CYS A 1 321 ? 22.403 31.098 12.102 1.00 89.56 321 CYS A N 1
ATOM 2693 C CA . CYS A 1 321 ? 22.792 30.593 10.784 1.00 89.56 321 CYS A CA 1
ATOM 2694 C C . CYS A 1 321 ? 21.654 29.809 10.122 1.00 89.56 321 CYS A C 1
ATOM 2696 O O . CYS A 1 321 ? 21.282 30.103 8.984 1.00 89.56 321 CYS A O 1
ATOM 2698 N N . VAL A 1 322 ? 21.066 28.849 10.847 1.00 87.31 322 VAL A N 1
ATOM 2699 C CA . VAL A 1 322 ? 19.949 28.035 10.346 1.00 87.31 322 VAL A CA 1
ATOM 2700 C C . VAL A 1 322 ? 18.783 28.937 9.942 1.00 87.31 322 VAL A C 1
ATOM 2702 O O . VAL A 1 322 ? 18.282 28.840 8.824 1.00 87.31 322 VAL A O 1
ATOM 2705 N N . ASN A 1 323 ? 18.405 29.884 10.799 1.00 83.00 323 ASN A N 1
ATOM 2706 C CA . ASN A 1 323 ? 17.306 30.814 10.551 1.00 83.00 323 ASN A CA 1
ATOM 2707 C C . ASN A 1 323 ? 17.533 31.709 9.308 1.00 83.00 323 ASN A C 1
ATOM 2709 O O . ASN A 1 323 ? 16.651 31.846 8.450 1.00 83.00 323 ASN A O 1
ATOM 2713 N N . GLU A 1 324 ? 18.723 32.302 9.177 1.00 83.69 324 GLU A N 1
ATOM 2714 C CA . GLU A 1 324 ? 19.087 33.143 8.028 1.00 83.69 324 GLU A CA 1
ATOM 2715 C C . GLU A 1 324 ? 19.109 32.328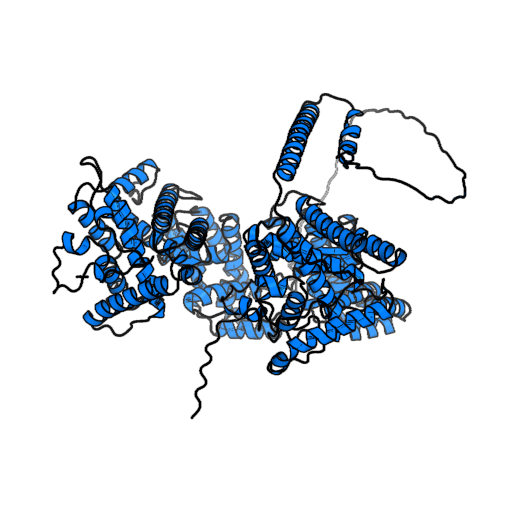 6.725 1.00 83.69 324 GLU A C 1
ATOM 2717 O O . GLU A 1 324 ? 18.523 32.747 5.722 1.00 83.69 324 GLU A O 1
ATOM 2722 N N . SER A 1 325 ? 19.691 31.127 6.759 1.00 84.12 325 SER A N 1
ATOM 2723 C CA . SER A 1 325 ? 19.759 30.216 5.613 1.00 84.12 325 SER A CA 1
ATOM 2724 C C . SER A 1 325 ? 18.373 29.707 5.193 1.00 84.12 325 SER A C 1
ATOM 2726 O O . SER A 1 325 ? 18.023 29.731 4.015 1.00 84.12 325 SER A O 1
ATOM 2728 N N . MET A 1 326 ? 17.496 29.350 6.134 1.00 80.25 326 MET A N 1
ATOM 2729 C CA . MET A 1 326 ? 16.114 28.967 5.816 1.00 80.25 326 MET A CA 1
ATOM 2730 C C . MET A 1 326 ? 15.308 30.123 5.207 1.00 80.25 326 MET A C 1
ATOM 2732 O O . MET A 1 326 ? 14.463 29.914 4.330 1.00 80.25 326 MET A O 1
ATOM 2736 N N . THR A 1 327 ? 15.580 31.362 5.627 1.00 76.25 327 THR A N 1
ATOM 2737 C CA . THR A 1 327 ? 14.920 32.556 5.082 1.00 76.25 327 THR A CA 1
ATOM 2738 C C . THR A 1 327 ? 15.200 32.733 3.585 1.00 76.25 327 THR A C 1
ATOM 2740 O O . THR A 1 327 ? 14.284 33.120 2.853 1.00 76.25 327 THR A O 1
ATOM 2743 N N . GLN A 1 328 ? 16.384 32.353 3.085 1.00 76.56 328 GLN A N 1
ATOM 2744 C CA . GLN A 1 328 ? 16.704 32.337 1.645 1.00 76.56 328 GLN A CA 1
ATOM 2745 C C . GLN A 1 328 ? 15.711 31.488 0.835 1.00 76.56 328 GLN A C 1
ATOM 2747 O O . GLN A 1 328 ? 15.329 31.846 -0.284 1.00 76.56 328 GLN A O 1
ATOM 2752 N N . PHE A 1 329 ? 15.222 30.387 1.406 1.00 75.50 329 PHE A N 1
ATOM 2753 C CA . PHE A 1 329 ? 14.283 29.492 0.733 1.00 75.50 329 PHE A CA 1
ATOM 2754 C C . PHE A 1 329 ? 12.814 29.935 0.871 1.00 75.50 329 PHE A C 1
ATOM 2756 O O . PHE A 1 329 ? 11.973 29.498 0.083 1.00 75.50 329 PHE A O 1
ATOM 2763 N N . SER A 1 330 ? 12.509 30.877 1.773 1.00 65.00 330 SER A N 1
ATOM 2764 C CA . SER A 1 330 ? 11.151 31.381 2.044 1.00 65.00 330 SER A CA 1
ATOM 2765 C C . SER A 1 330 ? 10.581 32.362 1.000 1.00 65.00 330 SER A C 1
ATOM 2767 O O . SER A 1 330 ? 9.365 32.551 0.939 1.00 65.00 330 SER A O 1
ATOM 2769 N N . ILE A 1 331 ? 11.414 32.957 0.133 1.00 53.62 331 ILE A N 1
ATOM 2770 C CA . ILE A 1 331 ? 11.037 34.078 -0.760 1.00 53.62 331 ILE A CA 1
ATOM 2771 C C . ILE A 1 331 ? 9.925 33.711 -1.776 1.00 53.62 331 ILE A C 1
ATOM 2773 O O . ILE A 1 331 ? 9.109 34.566 -2.115 1.00 53.62 331 ILE A O 1
ATOM 2777 N N . ASN A 1 332 ? 9.801 32.438 -2.178 1.00 49.12 332 ASN A N 1
ATOM 2778 C CA . ASN A 1 332 ? 8.672 31.922 -2.979 1.00 49.12 332 ASN A CA 1
ATOM 2779 C C . ASN A 1 332 ? 7.546 31.277 -2.140 1.00 49.12 332 ASN A C 1
ATOM 2781 O O . ASN A 1 332 ? 6.457 31.035 -2.659 1.00 49.12 332 ASN A O 1
ATOM 2785 N N . GLY A 1 333 ? 7.762 31.052 -0.839 1.00 45.59 333 GLY A N 1
ATOM 2786 C CA . GLY A 1 333 ? 6.738 30.581 0.103 1.00 45.59 333 GLY A CA 1
ATOM 2787 C C . GLY A 1 333 ? 5.645 31.622 0.377 1.00 45.59 333 GLY A C 1
ATOM 2788 O O . GLY A 1 333 ? 4.509 31.257 0.663 1.00 45.59 333 GLY A O 1
ATOM 2789 N N . ASN A 1 334 ? 5.940 32.912 0.180 1.00 39.81 334 ASN A N 1
ATOM 2790 C CA . ASN A 1 334 ? 4.967 34.009 0.295 1.00 39.81 334 ASN A CA 1
ATOM 2791 C C . ASN A 1 334 ? 3.889 34.013 -0.808 1.00 39.81 334 ASN A C 1
ATOM 2793 O O . ASN A 1 334 ? 2.880 34.704 -0.674 1.00 39.81 334 ASN A O 1
ATOM 2797 N N . ASN A 1 335 ? 4.068 33.231 -1.881 1.00 43.31 335 ASN A N 1
ATOM 2798 C CA . ASN A 1 335 ? 3.035 33.000 -2.897 1.00 43.31 335 ASN A CA 1
ATOM 2799 C C . ASN A 1 335 ? 2.088 31.838 -2.534 1.00 43.31 335 ASN A C 1
ATOM 2801 O O . ASN A 1 335 ? 1.169 31.546 -3.299 1.00 43.31 335 ASN A O 1
ATOM 2805 N N . ILE A 1 336 ? 2.277 31.187 -1.377 1.00 47.19 336 ILE A N 1
ATOM 2806 C CA . ILE A 1 336 ? 1.367 30.168 -0.841 1.00 47.19 336 ILE A CA 1
ATOM 2807 C C . ILE A 1 336 ? 0.256 30.889 -0.057 1.00 47.19 336 ILE A C 1
ATOM 2809 O O . ILE A 1 336 ? 0.527 31.463 1.002 1.00 47.19 336 ILE A O 1
ATOM 2813 N N . PRO A 1 337 ? -1.008 30.883 -0.525 1.00 35.72 337 PRO A N 1
ATOM 2814 C CA . PRO A 1 337 ? -2.084 31.591 0.160 1.00 35.72 337 PRO A CA 1
ATOM 2815 C C . PRO A 1 337 ? -2.301 31.023 1.574 1.00 35.72 337 PRO A C 1
ATOM 2817 O O . PRO A 1 337 ? -2.751 29.888 1.723 1.00 35.72 337 PRO A O 1
ATOM 2820 N N . GLY A 1 338 ? -2.012 31.817 2.612 1.00 44.47 338 GLY A N 1
ATOM 2821 C CA . GLY A 1 338 ? -2.313 31.489 4.013 1.00 44.47 338 GLY A CA 1
ATOM 2822 C C . GLY A 1 338 ? -1.173 30.896 4.856 1.00 44.47 338 GLY A C 1
ATOM 2823 O O . GLY A 1 338 ? -1.445 30.448 5.969 1.00 44.47 338 GLY A O 1
ATOM 2824 N N . ALA A 1 339 ? 0.077 30.891 4.382 1.00 48.41 339 ALA A N 1
ATOM 2825 C CA . ALA A 1 339 ? 1.227 30.473 5.187 1.00 48.41 339 ALA A CA 1
ATOM 2826 C C . ALA A 1 339 ? 1.775 31.643 6.034 1.00 48.41 339 ALA A C 1
ATOM 2828 O O . ALA A 1 339 ? 2.466 32.514 5.518 1.00 48.41 339 ALA A O 1
ATOM 2829 N N . ASN A 1 340 ? 1.490 31.660 7.341 1.00 49.97 340 ASN A N 1
ATOM 2830 C CA . ASN A 1 340 ? 2.312 32.404 8.303 1.00 49.97 340 ASN A CA 1
ATOM 2831 C C . ASN A 1 340 ? 3.545 31.540 8.599 1.00 49.97 340 ASN A C 1
ATOM 2833 O O . ASN A 1 340 ? 3.434 30.554 9.322 1.00 49.97 340 ASN A O 1
ATOM 2837 N N . TYR A 1 341 ? 4.686 31.869 7.998 1.00 57.03 341 TYR A N 1
ATOM 2838 C CA . TYR A 1 341 ? 5.958 31.189 8.238 1.00 57.03 341 TYR A CA 1
ATOM 2839 C C . TYR A 1 341 ? 6.783 31.980 9.259 1.00 57.03 341 TYR A C 1
ATOM 2841 O O . TYR A 1 341 ? 7.101 33.145 9.017 1.00 57.03 341 TYR A O 1
ATOM 2849 N N . ASN A 1 342 ? 7.121 31.346 10.384 1.00 62.06 342 ASN A N 1
ATOM 2850 C CA . ASN A 1 342 ? 8.124 31.828 11.327 1.00 62.06 342 ASN A CA 1
ATOM 2851 C C . ASN A 1 342 ? 9.201 30.737 11.480 1.00 62.06 342 ASN A C 1
ATOM 2853 O O . ASN A 1 342 ? 8.908 29.698 12.073 1.00 62.06 342 ASN A O 1
ATOM 2857 N N . PRO A 1 343 ? 10.427 30.951 10.972 1.00 60.09 343 PRO A N 1
ATOM 2858 C CA . PRO A 1 343 ? 11.501 29.959 11.049 1.00 60.09 343 PRO A CA 1
ATOM 2859 C C . PRO A 1 343 ? 11.828 29.516 12.486 1.00 60.09 343 PRO A C 1
ATOM 2861 O O . PRO A 1 343 ? 12.322 28.411 12.691 1.00 60.09 343 PRO A O 1
ATOM 2864 N N . GLN A 1 344 ? 11.533 30.359 13.483 1.00 62.66 344 GLN A N 1
ATOM 2865 C CA . GLN A 1 344 ? 11.816 30.083 14.894 1.00 62.66 344 GLN A CA 1
ATOM 2866 C C . GLN A 1 344 ? 10.886 29.040 15.523 1.00 62.66 344 GLN A C 1
ATOM 2868 O O . GLN A 1 344 ? 11.252 28.441 16.530 1.00 62.66 344 GLN A O 1
ATOM 2873 N N . ASP A 1 345 ? 9.700 28.797 14.956 1.00 60.19 345 ASP A N 1
ATOM 2874 C CA . ASP A 1 345 ? 8.687 27.973 15.625 1.00 60.19 345 ASP A CA 1
ATOM 2875 C C . ASP A 1 345 ? 9.084 26.480 15.682 1.00 60.19 345 ASP A C 1
ATOM 2877 O O . ASP A 1 345 ? 8.584 25.762 16.544 1.00 60.19 345 ASP A O 1
ATOM 2881 N N . ASN A 1 346 ? 9.991 26.007 14.807 1.00 69.56 346 ASN A N 1
ATOM 2882 C CA . ASN A 1 346 ? 10.341 24.579 14.679 1.00 69.56 346 ASN A CA 1
ATOM 2883 C C . ASN A 1 346 ? 11.836 24.288 14.429 1.00 69.56 346 ASN A C 1
ATOM 2885 O O . ASN A 1 346 ? 12.172 23.209 13.954 1.00 69.56 346 ASN A O 1
ATOM 2889 N N . ILE A 1 347 ? 12.742 25.207 14.767 1.00 75.81 347 ILE A N 1
ATOM 2890 C CA . ILE A 1 347 ? 14.168 25.124 14.390 1.00 75.81 347 ILE A CA 1
ATOM 2891 C C . ILE A 1 347 ? 14.895 23.837 14.838 1.00 75.81 347 ILE A C 1
ATOM 2893 O O . ILE A 1 347 ? 15.820 23.378 14.172 1.00 75.81 347 ILE A O 1
ATOM 2897 N N . ASN A 1 348 ? 14.456 23.204 15.928 1.00 78.81 348 ASN A N 1
ATOM 2898 C CA . ASN A 1 348 ? 15.028 21.937 16.405 1.00 78.81 348 ASN A CA 1
ATOM 2899 C C . ASN A 1 348 ? 14.845 20.785 15.406 1.00 78.81 348 ASN A C 1
ATOM 2901 O O . ASN A 1 348 ? 15.732 19.951 15.260 1.00 78.81 348 ASN A O 1
ATOM 2905 N N . GLU A 1 349 ? 13.704 20.753 14.716 1.00 79.44 349 GLU A N 1
ATOM 2906 C CA . GLU A 1 349 ? 13.396 19.757 13.684 1.00 79.44 349 GLU A CA 1
ATOM 2907 C C . GLU A 1 349 ? 14.350 19.916 12.496 1.00 79.44 349 GLU A C 1
ATOM 2909 O O . GLU A 1 349 ? 14.791 18.941 11.892 1.00 79.44 349 GLU A O 1
ATOM 2914 N N . ASP A 1 350 ? 14.722 21.157 12.176 1.00 83.50 350 ASP A N 1
ATOM 2915 C CA . ASP A 1 350 ? 15.663 21.465 11.101 1.00 83.50 350 ASP A CA 1
ATOM 2916 C C . ASP A 1 350 ? 17.106 21.097 11.478 1.00 83.50 350 ASP A C 1
ATOM 2918 O O . ASP A 1 350 ? 17.837 20.571 10.636 1.00 83.50 350 ASP A O 1
ATOM 2922 N N . PHE A 1 351 ? 17.501 21.266 12.746 1.00 85.44 351 PHE A N 1
ATOM 2923 C CA . PHE A 1 351 ? 18.765 20.721 13.258 1.00 85.44 351 PHE A CA 1
ATOM 2924 C C . PHE A 1 351 ? 18.803 19.188 13.183 1.00 85.44 351 PHE A C 1
ATOM 2926 O O . PHE A 1 351 ? 19.787 18.627 12.691 1.00 85.44 351 PHE A O 1
ATOM 2933 N N . ALA A 1 352 ? 17.733 18.513 13.616 1.00 86.75 352 ALA A N 1
ATOM 2934 C CA . ALA A 1 352 ? 17.610 17.058 13.537 1.00 86.75 352 ALA A CA 1
ATOM 2935 C C . ALA A 1 352 ? 17.682 16.562 12.083 1.00 86.75 352 ALA A C 1
ATOM 2937 O O . ALA A 1 352 ? 18.449 15.653 11.765 1.00 86.75 352 ALA A O 1
ATOM 2938 N N . ASN A 1 353 ? 16.972 17.222 11.166 1.00 86.12 353 ASN A N 1
ATOM 2939 C CA . ASN A 1 353 ? 17.024 16.938 9.733 1.00 86.12 353 ASN A CA 1
ATOM 2940 C C . ASN A 1 353 ? 18.417 17.144 9.119 1.00 86.12 353 ASN A C 1
ATOM 2942 O O . ASN A 1 353 ? 18.858 16.343 8.288 1.00 86.12 353 ASN A O 1
ATOM 2946 N N . MET A 1 354 ? 19.121 18.208 9.510 1.00 88.38 354 MET A N 1
ATOM 2947 C CA . MET A 1 354 ? 20.474 18.489 9.030 1.00 88.38 354 MET A CA 1
ATOM 2948 C C . MET A 1 354 ? 21.454 17.392 9.467 1.00 88.38 354 MET A C 1
ATOM 2950 O O . MET A 1 354 ? 22.210 16.885 8.636 1.00 88.38 354 MET A O 1
ATOM 2954 N N . TRP A 1 355 ? 21.409 16.974 10.736 1.00 89.50 355 TRP A N 1
ATOM 2955 C CA . TRP A 1 355 ? 22.209 15.847 11.230 1.00 89.50 355 TRP A CA 1
ATOM 2956 C C . TRP A 1 355 ? 21.858 14.535 10.545 1.00 89.50 355 TRP A C 1
ATOM 2958 O O . TRP A 1 355 ? 22.757 13.824 10.094 1.00 89.50 355 TRP A O 1
ATOM 2968 N N . ALA A 1 356 ? 20.565 14.243 10.408 1.00 90.50 356 ALA A N 1
ATOM 2969 C CA . ALA A 1 356 ? 20.091 13.036 9.752 1.00 90.50 356 ALA A CA 1
ATOM 2970 C C . ALA A 1 356 ? 20.631 12.914 8.327 1.00 90.50 356 ALA A C 1
ATOM 2972 O O . ALA A 1 356 ? 21.184 11.884 7.943 1.00 90.50 356 ALA A O 1
ATOM 2973 N N . THR A 1 357 ? 20.533 14.004 7.562 1.00 88.62 357 THR A N 1
ATOM 2974 C CA . THR A 1 357 ? 21.024 14.052 6.183 1.00 88.62 357 THR A CA 1
ATOM 2975 C C . THR A 1 357 ? 22.534 13.819 6.130 1.00 88.62 357 THR A C 1
ATOM 2977 O O . THR A 1 357 ? 23.006 13.054 5.293 1.00 88.62 357 THR A O 1
ATOM 2980 N N . ARG A 1 358 ? 23.301 14.431 7.042 1.00 90.31 358 ARG A N 1
ATOM 2981 C CA . ARG A 1 358 ? 24.760 14.270 7.094 1.00 90.31 358 ARG A CA 1
ATOM 2982 C C . ARG A 1 358 ? 25.168 12.833 7.405 1.00 90.31 358 ARG A C 1
ATOM 2984 O O . ARG A 1 358 ? 25.917 12.245 6.634 1.00 90.31 358 ARG A O 1
ATOM 2991 N N . LEU A 1 359 ? 24.648 12.252 8.483 1.00 91.62 359 LEU A N 1
ATOM 2992 C CA . LEU A 1 359 ? 25.038 10.909 8.920 1.00 91.62 359 LEU A CA 1
ATOM 2993 C C . LEU A 1 359 ? 24.658 9.841 7.894 1.00 91.62 359 LEU A C 1
ATOM 2995 O O . LEU A 1 359 ? 25.463 8.965 7.590 1.00 91.62 359 LEU A O 1
ATOM 2999 N N . VAL A 1 360 ? 23.460 9.926 7.307 1.00 89.38 360 VAL A N 1
ATOM 3000 C CA . VAL A 1 360 ? 23.044 8.952 6.288 1.00 89.38 360 VAL A CA 1
ATOM 3001 C C . VAL A 1 360 ? 23.872 9.081 5.016 1.00 89.38 360 VAL A C 1
ATOM 3003 O O . VAL A 1 360 ? 24.138 8.076 4.363 1.00 89.38 360 VAL A O 1
ATOM 3006 N N . LEU A 1 361 ? 24.320 10.286 4.657 1.00 87.94 361 LEU A N 1
ATOM 3007 C CA . LEU A 1 361 ? 25.192 10.446 3.497 1.00 87.94 361 LEU A CA 1
ATOM 3008 C C . LEU A 1 361 ? 26.631 10.038 3.752 1.00 87.94 361 LEU A C 1
ATOM 3010 O O . LEU A 1 361 ? 27.250 9.535 2.823 1.00 87.94 361 LEU A O 1
ATOM 3014 N N . GLN A 1 362 ? 27.136 10.171 4.977 1.00 90.12 362 GLN A N 1
ATOM 3015 C CA . GLN A 1 362 ? 28.400 9.541 5.360 1.00 90.12 362 GLN A CA 1
ATOM 3016 C C . GLN A 1 362 ? 28.303 8.013 5.232 1.00 90.12 362 GLN A C 1
ATOM 3018 O O . GLN A 1 362 ? 29.180 7.390 4.642 1.00 90.12 362 GLN A O 1
ATOM 3023 N N . ASP A 1 363 ? 27.202 7.408 5.695 1.00 89.00 363 ASP A N 1
ATOM 3024 C CA . ASP A 1 363 ? 26.952 5.965 5.547 1.00 89.00 363 ASP A CA 1
ATOM 3025 C C . ASP A 1 363 ? 26.857 5.538 4.069 1.00 89.00 363 ASP A C 1
ATOM 3027 O O . ASP A 1 363 ? 27.437 4.537 3.637 1.00 89.00 363 ASP A O 1
ATOM 3031 N N . ALA A 1 364 ? 26.150 6.332 3.260 1.00 85.69 364 ALA A N 1
ATOM 3032 C CA . ALA A 1 364 ? 26.036 6.100 1.826 1.00 85.69 364 ALA A CA 1
ATOM 3033 C C . ALA A 1 364 ? 27.394 6.234 1.121 1.00 85.69 364 ALA A C 1
ATOM 3035 O O . ALA A 1 364 ? 27.730 5.405 0.285 1.00 85.69 364 ALA A O 1
ATOM 3036 N N . ALA A 1 365 ? 28.187 7.250 1.466 1.00 84.75 365 ALA A N 1
ATOM 3037 C CA . ALA A 1 365 ? 29.508 7.492 0.896 1.00 84.75 365 ALA A CA 1
ATOM 3038 C C . ALA A 1 365 ? 30.506 6.381 1.254 1.00 84.75 365 ALA A C 1
ATOM 3040 O O . ALA A 1 365 ? 31.236 5.914 0.379 1.00 84.75 365 ALA A O 1
ATOM 3041 N N . ALA A 1 366 ? 30.464 5.888 2.497 1.00 80.00 366 ALA A N 1
ATOM 3042 C CA . ALA A 1 366 ? 31.290 4.778 2.971 1.00 80.00 366 ALA A CA 1
ATOM 3043 C C . ALA A 1 366 ? 31.037 3.458 2.219 1.00 80.00 366 ALA A C 1
ATOM 3045 O O . ALA A 1 366 ? 31.909 2.595 2.179 1.00 80.00 366 ALA A O 1
ATOM 3046 N N . SER A 1 367 ? 29.856 3.299 1.614 1.00 70.69 367 SER A N 1
ATOM 3047 C CA . SER A 1 367 ? 29.471 2.105 0.849 1.00 70.69 367 SER A CA 1
ATOM 3048 C C . SER A 1 367 ? 29.365 2.338 -0.665 1.00 70.69 367 SER A C 1
ATOM 3050 O O . SER A 1 367 ? 29.112 1.395 -1.419 1.00 70.69 367 SER A O 1
ATOM 3052 N N . ALA A 1 368 ? 29.564 3.572 -1.138 1.00 76.00 368 ALA A N 1
ATOM 3053 C CA . ALA A 1 368 ? 29.418 3.939 -2.540 1.00 76.00 368 ALA A CA 1
ATOM 3054 C C . ALA A 1 368 ? 30.735 3.816 -3.309 1.00 76.00 368 ALA A C 1
ATOM 3056 O O . ALA A 1 368 ? 31.795 4.228 -2.849 1.00 76.00 368 ALA A O 1
ATOM 3057 N N . SER A 1 369 ? 30.651 3.338 -4.552 1.00 67.25 369 SER A N 1
ATOM 3058 C CA . SER A 1 369 ? 31.801 3.298 -5.467 1.00 67.25 369 SER A CA 1
ATOM 3059 C C . SER A 1 369 ? 31.912 4.540 -6.360 1.00 67.25 369 SER A C 1
ATOM 3061 O O . SER A 1 369 ? 32.906 4.708 -7.061 1.00 67.25 369 SER A O 1
ATOM 3063 N N . ASN A 1 370 ? 30.876 5.384 -6.410 1.00 78.88 370 ASN A N 1
ATOM 3064 C CA . ASN A 1 370 ? 30.834 6.606 -7.217 1.00 78.88 370 ASN A CA 1
ATOM 3065 C C . ASN A 1 370 ? 29.764 7.592 -6.697 1.00 78.88 370 ASN A C 1
ATOM 3067 O O . ASN A 1 370 ? 28.871 7.228 -5.932 1.00 78.88 370 ASN A O 1
ATOM 3071 N N . ASN A 1 371 ? 29.832 8.840 -7.169 1.00 80.56 371 ASN A N 1
ATOM 3072 C CA . ASN A 1 371 ? 28.912 9.918 -6.783 1.00 80.56 371 ASN A CA 1
ATOM 3073 C C . ASN A 1 371 ? 27.448 9.670 -7.191 1.00 80.56 371 ASN A C 1
ATOM 3075 O O . ASN A 1 371 ? 26.540 10.206 -6.555 1.00 80.56 371 ASN A O 1
ATOM 3079 N N . ASP A 1 372 ? 27.191 8.865 -8.228 1.00 81.75 372 ASP A N 1
ATOM 3080 C CA . ASP A 1 372 ? 25.820 8.566 -8.658 1.00 81.75 372 ASP A CA 1
ATOM 3081 C C . ASP A 1 372 ? 25.101 7.651 -7.659 1.00 81.75 372 ASP A C 1
ATOM 3083 O O . ASP A 1 372 ? 23.885 7.752 -7.506 1.00 81.75 372 ASP A O 1
ATOM 3087 N N . ASP A 1 373 ? 25.818 6.776 -6.953 1.00 76.69 373 ASP A N 1
ATOM 3088 C CA . ASP A 1 373 ? 25.227 5.906 -5.930 1.00 76.69 373 ASP A CA 1
ATOM 3089 C C . ASP A 1 373 ? 24.864 6.687 -4.656 1.00 76.69 373 ASP A C 1
ATOM 3091 O O . ASP A 1 373 ? 23.793 6.473 -4.076 1.00 76.69 373 ASP A O 1
ATOM 3095 N N . ILE A 1 374 ? 25.675 7.690 -4.304 1.00 80.94 374 ILE A N 1
ATOM 3096 C CA . ILE A 1 374 ? 25.342 8.672 -3.261 1.00 80.94 374 ILE A CA 1
ATOM 3097 C C . ILE A 1 374 ? 24.094 9.467 -3.681 1.00 80.94 374 ILE A C 1
ATOM 3099 O O . ILE A 1 374 ? 23.132 9.556 -2.915 1.00 80.94 374 ILE A O 1
ATOM 3103 N N . ARG A 1 375 ? 24.045 9.963 -4.930 1.00 83.62 375 ARG A N 1
ATOM 3104 C CA . ARG A 1 375 ? 22.887 10.702 -5.470 1.00 83.62 375 ARG A CA 1
ATOM 3105 C C . ARG A 1 375 ? 21.598 9.869 -5.447 1.00 83.62 375 ARG A C 1
ATOM 3107 O O . ARG A 1 375 ? 20.563 10.359 -5.009 1.00 83.62 375 ARG A O 1
ATOM 3114 N N . LYS A 1 376 ? 21.644 8.591 -5.836 1.00 80.75 376 LYS A N 1
ATOM 3115 C CA . LYS A 1 376 ? 20.471 7.693 -5.767 1.00 80.75 376 LYS A CA 1
ATOM 3116 C C . LYS A 1 376 ? 19.984 7.477 -4.335 1.00 80.75 376 LYS A C 1
ATOM 3118 O O . LYS A 1 376 ? 18.780 7.358 -4.117 1.00 80.75 376 LYS A O 1
ATOM 3123 N N . THR A 1 377 ? 20.896 7.410 -3.368 1.00 78.06 377 THR A N 1
ATOM 3124 C CA . THR A 1 377 ? 20.535 7.244 -1.953 1.00 78.06 377 THR A CA 1
ATOM 3125 C C . THR A 1 377 ? 19.821 8.488 -1.426 1.00 78.06 377 THR A C 1
ATOM 3127 O O . THR A 1 377 ? 18.762 8.358 -0.811 1.00 78.06 377 THR A O 1
ATOM 3130 N N . VAL A 1 378 ? 20.317 9.684 -1.777 1.00 78.19 378 VAL A N 1
ATOM 3131 C CA . VAL A 1 378 ? 19.612 10.963 -1.569 1.00 78.19 378 VAL A CA 1
ATOM 3132 C C . VAL A 1 378 ? 18.199 10.873 -2.157 1.00 78.19 378 VAL A C 1
ATOM 3134 O O . VAL A 1 378 ? 17.214 10.989 -1.433 1.00 78.19 378 VAL A O 1
ATOM 3137 N N . GLU A 1 379 ? 18.070 10.572 -3.450 1.00 77.62 379 GLU A N 1
ATOM 3138 C CA . GLU A 1 379 ? 16.768 10.475 -4.126 1.00 77.62 379 GLU A CA 1
ATOM 3139 C C . GLU A 1 379 ? 15.776 9.536 -3.425 1.00 77.62 379 GLU A C 1
ATOM 3141 O O . GLU A 1 379 ? 14.575 9.808 -3.377 1.00 77.62 379 GLU A O 1
ATOM 3146 N N . VAL A 1 380 ? 16.252 8.400 -2.911 1.00 76.44 380 VAL A N 1
ATOM 3147 C CA . VAL A 1 380 ? 15.418 7.428 -2.198 1.00 76.44 380 VAL A CA 1
ATOM 3148 C C . VAL A 1 380 ? 14.899 8.001 -0.884 1.00 76.44 380 VAL A C 1
ATOM 3150 O O . VAL A 1 380 ? 13.699 7.892 -0.634 1.00 76.44 380 VAL A O 1
ATOM 3153 N N . ILE A 1 381 ? 15.755 8.634 -0.079 1.00 73.62 381 ILE A N 1
ATOM 3154 C CA . ILE A 1 381 ? 15.365 9.253 1.198 1.00 73.62 381 ILE A CA 1
ATOM 3155 C C . ILE A 1 381 ? 14.278 10.307 0.956 1.00 73.62 381 ILE A C 1
ATOM 3157 O O . ILE A 1 381 ? 13.228 10.293 1.601 1.00 73.62 381 ILE A O 1
ATOM 3161 N N . PHE A 1 382 ? 14.473 11.173 -0.043 1.00 71.88 382 PHE A N 1
ATOM 3162 C CA . PHE A 1 382 ? 13.616 12.345 -0.232 1.00 71.88 382 PHE A CA 1
ATOM 3163 C C . PHE A 1 382 ? 12.264 12.061 -0.898 1.00 71.88 382 PHE A C 1
ATOM 3165 O O . PHE A 1 382 ? 11.300 12.793 -0.666 1.00 71.88 382 PHE A O 1
ATOM 3172 N N . LYS A 1 383 ? 12.120 10.943 -1.624 1.00 68.31 383 LYS A N 1
ATOM 3173 C CA . LYS A 1 383 ? 10.822 10.506 -2.182 1.00 68.31 383 LYS A CA 1
ATOM 3174 C C . LYS A 1 383 ? 9.721 10.343 -1.132 1.00 68.31 383 LYS A C 1
ATOM 3176 O O . LYS A 1 383 ? 8.546 10.519 -1.458 1.00 68.31 383 LYS A O 1
ATOM 3181 N N . GLN A 1 384 ? 10.066 10.007 0.112 1.00 59.41 384 GLN A N 1
ATOM 3182 C CA . GLN A 1 384 ? 9.090 9.856 1.196 1.00 59.41 384 GLN A CA 1
ATOM 3183 C C . GLN A 1 384 ? 8.364 11.175 1.510 1.00 59.41 384 GLN A C 1
ATOM 3185 O O . GLN A 1 384 ? 7.185 11.170 1.876 1.00 59.41 384 GLN A O 1
ATOM 3190 N N . PHE A 1 385 ? 9.050 12.304 1.333 1.00 61.03 385 PHE A N 1
ATOM 3191 C CA . PHE A 1 385 ? 8.595 13.610 1.794 1.00 61.03 385 PHE A CA 1
ATOM 3192 C C . PHE A 1 385 ? 7.799 14.404 0.752 1.00 61.03 385 PHE A C 1
ATOM 3194 O O . PHE A 1 385 ? 7.081 15.337 1.111 1.00 61.03 385 PHE A O 1
ATOM 3201 N N . CYS A 1 386 ? 7.795 13.962 -0.509 1.00 61.81 386 CYS A N 1
ATOM 3202 C CA . CYS A 1 386 ? 7.006 14.563 -1.592 1.00 61.81 386 CYS A CA 1
ATOM 3203 C C . CYS A 1 386 ? 5.480 14.539 -1.368 1.00 61.81 386 CYS A C 1
ATOM 3205 O O . CYS A 1 386 ? 4.733 15.214 -2.071 1.00 61.81 386 CYS A O 1
ATOM 3207 N N . ASN A 1 387 ? 4.999 13.772 -0.382 1.00 51.75 387 ASN A N 1
ATOM 3208 C CA . ASN A 1 387 ? 3.582 13.652 -0.025 1.00 51.75 387 ASN A CA 1
ATOM 3209 C C . ASN A 1 387 ? 3.179 14.464 1.222 1.00 51.75 387 ASN A C 1
ATOM 3211 O O . ASN A 1 387 ? 1.994 14.478 1.585 1.00 51.75 387 ASN A O 1
ATOM 3215 N N . MET A 1 388 ? 4.123 15.121 1.908 1.00 51.38 388 MET A N 1
ATOM 3216 C CA . MET A 1 388 ? 3.797 15.974 3.050 1.00 51.38 388 MET A CA 1
ATOM 3217 C C . MET A 1 388 ? 3.109 17.232 2.527 1.00 51.38 388 MET A C 1
ATOM 3219 O O . MET A 1 388 ? 3.705 18.045 1.828 1.00 51.38 388 MET A O 1
ATOM 3223 N N . LYS A 1 389 ? 1.808 17.368 2.817 1.00 40.81 389 LYS A N 1
ATOM 3224 C CA . LYS A 1 389 ? 1.040 18.573 2.478 1.00 40.81 389 LYS A CA 1
ATOM 3225 C C . LYS A 1 389 ? 1.828 19.822 2.877 1.00 40.81 389 LYS A C 1
ATOM 3227 O O . LYS A 1 389 ? 2.436 19.831 3.945 1.00 40.81 389 LYS A O 1
ATOM 3232 N N . PHE A 1 390 ? 1.655 20.898 2.105 1.00 43.09 390 PHE A N 1
ATOM 3233 C CA . PHE A 1 390 ? 1.716 22.279 2.591 1.00 43.09 390 PHE A CA 1
ATOM 3234 C C . PHE A 1 390 ? 0.748 22.412 3.779 1.00 43.09 390 PHE A C 1
ATOM 3236 O O . PHE A 1 390 ? -0.425 22.758 3.632 1.00 43.09 390 PHE A O 1
ATOM 3243 N N . SER A 1 391 ? 1.179 21.943 4.943 1.00 34.84 391 SER A N 1
ATOM 3244 C CA . SER A 1 391 ? 0.345 21.790 6.117 1.00 34.84 391 SER A CA 1
ATOM 3245 C C . SER A 1 391 ? 0.403 23.090 6.886 1.00 34.84 391 SER A C 1
ATOM 3247 O O . SER A 1 391 ? 1.457 23.495 7.354 1.00 34.84 391 SER A O 1
ATOM 3249 N N . THR A 1 392 ? -0.748 23.717 7.080 1.00 33.84 392 THR A N 1
ATOM 3250 C CA . THR A 1 392 ? -0.937 24.814 8.034 1.00 33.84 392 THR A CA 1
ATOM 3251 C C . THR A 1 392 ? -0.942 24.309 9.491 1.00 33.84 392 THR A C 1
ATOM 3253 O O . THR A 1 392 ? -1.641 24.876 10.330 1.00 33.84 392 THR A O 1
ATOM 3256 N N . SER A 1 393 ? -0.288 23.178 9.795 1.00 37.72 393 SER A N 1
ATOM 3257 C CA . SER A 1 393 ? -0.156 22.660 11.162 1.00 37.72 393 SER A CA 1
ATOM 3258 C C . SER A 1 393 ? 1.115 23.210 11.794 1.00 37.72 393 SER A C 1
ATOM 3260 O O . SER A 1 393 ? 2.195 23.043 11.243 1.00 37.72 393 SER A O 1
ATOM 3262 N N . SER A 1 394 ? 0.964 23.822 12.961 1.00 44.88 394 SER A N 1
ATOM 3263 C CA . SER A 1 394 ? 1.946 24.611 13.711 1.00 44.88 394 SER A CA 1
ATOM 3264 C C . SER A 1 394 ? 3.130 23.838 14.320 1.00 44.88 394 SER A C 1
ATOM 3266 O O . SER A 1 394 ? 3.620 24.261 15.357 1.00 44.88 394 SER A O 1
ATOM 3268 N N . THR A 1 395 ? 3.544 22.695 13.766 1.00 47.25 395 THR A N 1
ATOM 3269 C CA . THR A 1 395 ? 4.577 21.827 14.381 1.00 47.25 395 THR A CA 1
ATOM 3270 C C . THR A 1 395 ? 5.752 21.488 13.466 1.00 47.25 395 THR A C 1
ATOM 3272 O O . THR A 1 395 ? 6.663 20.805 13.905 1.00 47.25 395 THR A O 1
ATOM 3275 N N . LEU A 1 396 ? 5.732 21.903 12.195 1.00 54.75 396 LEU A N 1
ATOM 3276 C CA . LEU A 1 396 ? 6.848 21.729 11.262 1.00 54.75 396 LEU A CA 1
ATOM 3277 C C . LEU A 1 396 ? 6.915 22.929 10.319 1.00 54.75 396 LEU A C 1
ATOM 3279 O O . LEU A 1 396 ? 5.877 23.460 9.906 1.00 54.75 396 LEU A O 1
ATOM 3283 N N . ASN A 1 397 ? 8.131 23.319 9.939 1.00 59.66 397 ASN A N 1
ATOM 3284 C CA . ASN A 1 397 ? 8.337 24.255 8.842 1.00 59.66 397 ASN A CA 1
ATOM 3285 C C . ASN A 1 397 ? 7.823 23.641 7.520 1.00 59.66 397 ASN A C 1
ATOM 3287 O O . ASN A 1 397 ? 7.758 22.413 7.388 1.00 59.66 397 ASN A O 1
ATOM 3291 N N . PRO A 1 398 ? 7.385 24.453 6.533 1.00 67.12 398 PRO A N 1
ATOM 3292 C CA . PRO A 1 398 ? 6.932 23.924 5.253 1.00 67.12 398 PRO A CA 1
ATOM 3293 C C . PRO A 1 398 ? 7.995 23.005 4.648 1.00 67.12 398 PRO A C 1
ATOM 3295 O O . PRO A 1 398 ? 9.122 23.442 4.440 1.00 67.12 398 PRO A O 1
ATOM 3298 N N . ALA A 1 399 ? 7.605 21.767 4.330 1.00 67.25 399 ALA A N 1
ATOM 3299 C CA . ALA A 1 399 ? 8.449 20.726 3.734 1.00 67.25 399 ALA A CA 1
ATOM 3300 C C . ALA A 1 399 ? 9.451 21.283 2.705 1.00 67.25 399 ALA A C 1
ATOM 3302 O O . ALA A 1 399 ? 10.659 21.140 2.860 1.00 67.25 399 ALA A O 1
ATOM 3303 N N . LEU A 1 400 ? 8.947 22.011 1.706 1.00 70.06 400 LEU A N 1
ATOM 3304 C CA . LEU A 1 400 ? 9.743 22.668 0.666 1.00 70.06 400 LEU A CA 1
ATOM 3305 C C . LEU A 1 400 ? 10.933 23.491 1.208 1.00 70.06 400 LEU A C 1
ATOM 3307 O O . LEU A 1 400 ? 12.017 23.461 0.634 1.00 70.06 400 LEU A O 1
ATOM 3311 N N . ILE A 1 401 ? 10.737 24.241 2.294 1.00 77.00 401 ILE A N 1
ATOM 3312 C CA . ILE A 1 401 ? 11.763 25.113 2.881 1.00 77.00 401 ILE A CA 1
ATOM 3313 C C . ILE A 1 401 ? 12.800 24.271 3.627 1.00 77.00 401 ILE A C 1
ATOM 3315 O O . ILE A 1 401 ? 13.988 24.394 3.336 1.00 77.00 401 ILE A O 1
ATOM 3319 N N . SER A 1 402 ? 12.361 23.391 4.532 1.00 77.88 402 SER A N 1
ATOM 3320 C CA . SER A 1 402 ? 13.258 22.544 5.329 1.00 77.88 402 SER A CA 1
ATOM 3321 C C . SER A 1 402 ? 14.115 21.620 4.459 1.00 77.88 402 SER A C 1
ATOM 3323 O O . SER A 1 402 ? 15.306 21.468 4.722 1.00 77.88 402 SER A O 1
ATOM 3325 N N . TYR A 1 403 ? 13.550 21.039 3.391 1.00 79.25 403 TYR A N 1
ATOM 3326 C CA . TYR A 1 403 ? 14.280 20.122 2.503 1.00 79.25 403 TYR A CA 1
ATOM 3327 C C . TYR A 1 403 ? 15.306 20.828 1.625 1.00 79.25 403 TYR A C 1
ATOM 3329 O O . TYR A 1 403 ? 16.440 20.362 1.520 1.00 79.25 403 TYR A O 1
ATOM 3337 N N . ASN A 1 404 ? 14.950 21.971 1.036 1.00 83.75 404 ASN A N 1
ATOM 3338 C CA . ASN A 1 404 ? 15.919 22.759 0.280 1.00 83.75 404 ASN A CA 1
ATOM 3339 C C . ASN A 1 404 ? 17.051 23.254 1.190 1.00 83.75 404 ASN A C 1
ATOM 3341 O O . ASN A 1 404 ? 18.219 23.149 0.821 1.00 83.75 404 ASN A O 1
ATOM 3345 N N . PHE A 1 405 ? 16.713 23.705 2.403 1.00 87.56 405 PHE A N 1
ATOM 3346 C CA . PHE A 1 405 ? 17.694 24.094 3.410 1.00 87.56 405 PHE A CA 1
ATOM 3347 C C . PHE A 1 405 ? 18.661 22.948 3.729 1.00 87.56 405 PHE A C 1
ATOM 3349 O O . PHE A 1 405 ? 19.849 23.083 3.450 1.00 87.56 405 PHE A O 1
ATOM 3356 N N . MET A 1 406 ? 18.180 21.814 4.254 1.00 86.75 406 MET A N 1
ATOM 3357 C CA . MET A 1 406 ? 19.063 20.738 4.730 1.00 86.75 406 MET A CA 1
ATOM 3358 C C . MET A 1 406 ? 19.970 20.183 3.622 1.00 86.75 406 MET A C 1
ATOM 3360 O O . MET A 1 406 ? 21.127 19.863 3.884 1.00 86.75 406 MET A O 1
ATOM 3364 N N . MET A 1 407 ? 19.480 20.123 2.377 1.00 86.88 407 MET A N 1
ATOM 3365 C CA . MET A 1 407 ? 20.262 19.657 1.229 1.00 86.88 407 MET A CA 1
ATOM 3366 C C . MET A 1 407 ? 21.365 20.635 0.841 1.00 86.88 407 MET A C 1
ATOM 3368 O O . MET A 1 407 ? 22.488 20.214 0.574 1.00 86.88 407 MET A O 1
ATOM 3372 N N . ALA A 1 408 ? 21.070 21.934 0.859 1.00 88.62 408 ALA A N 1
ATOM 3373 C CA . ALA A 1 408 ? 22.070 22.960 0.604 1.00 88.62 408 ALA A CA 1
ATOM 3374 C C . ALA A 1 408 ? 23.147 23.019 1.711 1.00 88.62 408 ALA A C 1
ATOM 3376 O O . ALA A 1 408 ? 24.246 23.507 1.466 1.00 88.62 408 ALA A O 1
ATOM 3377 N N . GLN A 1 409 ? 22.868 22.485 2.911 1.00 89.25 409 GLN A N 1
ATOM 3378 C CA . GLN A 1 409 ? 23.826 22.384 4.026 1.00 89.25 409 GLN A CA 1
ATOM 3379 C C . GLN A 1 409 ? 24.805 21.194 3.929 1.00 89.25 409 GLN A C 1
ATOM 3381 O O . GLN A 1 409 ? 25.553 20.930 4.882 1.00 89.25 409 GLN A O 1
ATOM 3386 N N . LEU A 1 410 ? 24.804 20.452 2.816 1.00 87.19 410 LEU A N 1
ATOM 3387 C CA . LEU A 1 410 ? 25.758 19.373 2.562 1.00 87.19 410 LEU A CA 1
ATOM 3388 C C . LEU A 1 410 ? 26.991 19.894 1.803 1.00 87.19 410 LEU A C 1
ATOM 3390 O O . LEU A 1 410 ? 26.830 20.445 0.712 1.00 87.19 410 LEU A O 1
ATOM 3394 N N . PRO A 1 411 ? 28.223 19.641 2.288 1.00 83.69 411 PRO A N 1
ATOM 3395 C CA . PRO A 1 411 ? 29.448 20.138 1.646 1.00 83.69 411 PRO A CA 1
ATOM 3396 C C . PRO A 1 411 ? 29.606 19.710 0.181 1.00 83.69 411 PRO A C 1
ATOM 3398 O O . PRO A 1 411 ? 30.056 20.477 -0.669 1.00 83.69 411 PRO A O 1
ATOM 3401 N N . THR A 1 412 ? 29.198 18.482 -0.140 1.00 86.06 412 THR A N 1
ATOM 3402 C CA . THR A 1 412 ? 29.329 17.916 -1.486 1.00 86.06 412 THR A CA 1
ATOM 3403 C C . THR A 1 412 ? 28.129 18.209 -2.381 1.00 86.06 412 THR A C 1
ATOM 3405 O O . THR A 1 412 ? 28.171 17.866 -3.559 1.00 86.06 412 THR A O 1
ATOM 3408 N N . PHE A 1 413 ? 27.079 18.890 -1.897 1.00 87.25 413 PHE A N 1
ATOM 3409 C CA . PHE A 1 413 ? 25.851 19.132 -2.665 1.00 87.25 413 PHE A CA 1
ATOM 3410 C C . PHE A 1 413 ? 26.120 19.761 -4.034 1.00 87.25 413 PHE A C 1
ATOM 3412 O O . PHE A 1 413 ? 25.730 19.226 -5.075 1.00 87.25 413 PHE A O 1
ATOM 3419 N N . LYS A 1 414 ? 26.852 20.878 -4.035 1.00 88.00 414 LYS A N 1
ATOM 3420 C CA . LYS A 1 414 ? 27.200 21.627 -5.247 1.00 88.00 414 LYS A CA 1
ATOM 3421 C C . LYS A 1 414 ? 27.995 20.787 -6.248 1.00 88.00 414 LYS A C 1
ATOM 3423 O O . LYS A 1 414 ? 27.818 20.951 -7.450 1.00 88.00 414 LYS A O 1
ATOM 3428 N N . GLN A 1 415 ? 28.808 19.844 -5.772 1.00 85.94 415 GLN A N 1
ATOM 3429 C CA . GLN A 1 415 ? 29.550 18.913 -6.623 1.00 85.94 415 GLN A CA 1
ATOM 3430 C C . GLN A 1 415 ? 28.650 17.780 -7.140 1.00 85.94 415 GLN A C 1
ATOM 3432 O O . GLN A 1 415 ? 28.682 17.459 -8.327 1.00 85.94 415 GLN A O 1
ATOM 3437 N N . LEU A 1 416 ? 27.802 17.215 -6.273 1.00 85.12 416 LEU A N 1
ATOM 3438 C CA . LEU A 1 416 ? 26.874 16.132 -6.603 1.00 85.12 416 LEU A CA 1
ATOM 3439 C C . LEU A 1 416 ? 25.837 16.549 -7.650 1.00 85.12 416 LEU A C 1
ATOM 3441 O O . LEU A 1 416 ? 25.455 15.709 -8.462 1.00 85.12 416 LEU A O 1
ATOM 3445 N N . TYR A 1 417 ? 25.398 17.809 -7.672 1.00 86.69 417 TYR A N 1
ATOM 3446 C CA . TYR A 1 417 ? 24.405 18.314 -8.637 1.00 86.69 417 TYR A CA 1
ATOM 3447 C C . TYR A 1 417 ? 24.968 19.317 -9.647 1.00 86.69 417 TYR A C 1
ATOM 3449 O O . TYR A 1 417 ? 24.235 19.777 -10.516 1.00 86.69 417 TYR A O 1
ATOM 3457 N N . ASN A 1 418 ? 26.274 19.597 -9.592 1.00 88.88 418 ASN A N 1
ATOM 3458 C CA . ASN A 1 418 ? 26.963 20.532 -10.485 1.00 88.88 418 ASN A CA 1
ATOM 3459 C C . ASN A 1 418 ? 26.386 21.966 -10.444 1.00 88.88 418 ASN A C 1
ATOM 3461 O O . ASN A 1 418 ? 26.270 22.630 -11.478 1.00 88.88 418 ASN A O 1
ATOM 3465 N N . CYS A 1 419 ? 26.045 22.435 -9.241 1.00 90.38 419 CYS A N 1
ATOM 3466 C CA . CYS A 1 419 ? 25.550 23.791 -9.006 1.00 90.38 419 CYS A CA 1
ATOM 3467 C C . CYS A 1 419 ? 26.694 24.807 -9.024 1.00 90.38 419 CYS A C 1
ATOM 3469 O O . CYS A 1 419 ? 27.815 24.519 -8.596 1.00 90.38 419 CYS A O 1
ATOM 3471 N N . LYS A 1 420 ? 26.410 26.015 -9.504 1.00 92.31 420 LYS A N 1
ATOM 3472 C CA . LYS A 1 420 ? 27.377 27.096 -9.718 1.00 92.31 420 LYS A CA 1
ATOM 3473 C C . LYS A 1 420 ? 27.068 28.309 -8.837 1.00 92.31 420 LYS A C 1
ATOM 3475 O O . LYS A 1 420 ? 25.914 28.511 -8.462 1.00 92.31 420 LYS A O 1
ATOM 3480 N N . PRO A 1 421 ? 28.068 29.170 -8.565 1.00 90.50 421 PRO A N 1
ATOM 3481 C CA . PRO A 1 421 ? 27.831 30.439 -7.888 1.00 90.50 421 PRO A CA 1
ATOM 3482 C C . PRO A 1 421 ? 26.719 31.245 -8.569 1.00 90.50 421 PRO A C 1
ATOM 3484 O O . PRO A 1 421 ? 26.793 31.528 -9.768 1.00 90.50 421 PRO A O 1
ATOM 3487 N N . GLY A 1 422 ? 25.704 31.619 -7.791 1.00 82.56 422 GLY A N 1
ATOM 3488 C CA . GLY A 1 422 ? 24.503 32.309 -8.266 1.00 82.56 422 GLY A CA 1
ATOM 3489 C C . GLY A 1 422 ? 23.266 31.416 -8.398 1.00 82.56 422 GLY A C 1
ATOM 3490 O O . GLY A 1 422 ? 22.161 31.957 -8.430 1.00 82.56 422 GLY A O 1
ATOM 3491 N N . ASP A 1 423 ? 23.426 30.090 -8.415 1.00 87.50 423 ASP A N 1
ATOM 3492 C CA . ASP A 1 423 ? 22.301 29.158 -8.313 1.00 87.50 423 ASP A CA 1
ATOM 3493 C C . ASP A 1 423 ? 21.719 29.185 -6.894 1.00 87.50 423 ASP A C 1
ATOM 3495 O O . ASP A 1 423 ? 22.428 29.384 -5.906 1.00 87.50 423 ASP A O 1
ATOM 3499 N N . ARG A 1 424 ? 20.408 28.974 -6.765 1.00 85.31 424 ARG A N 1
ATOM 3500 C CA . ARG A 1 424 ? 19.693 29.159 -5.494 1.00 85.31 424 ARG A CA 1
ATOM 3501 C C . ARG A 1 424 ? 20.103 28.165 -4.409 1.00 85.31 424 ARG A C 1
ATOM 3503 O O . ARG A 1 424 ? 20.079 28.518 -3.231 1.00 85.31 424 ARG A O 1
ATOM 3510 N N . MET A 1 425 ? 20.447 26.943 -4.803 1.00 88.50 425 MET A N 1
ATOM 3511 C CA . MET A 1 425 ? 20.899 25.868 -3.915 1.00 88.50 425 MET A CA 1
ATOM 3512 C C . MET A 1 425 ? 22.422 25.862 -3.711 1.00 88.50 425 MET A C 1
ATOM 3514 O O . MET A 1 425 ? 22.948 24.979 -3.034 1.00 88.50 425 MET A O 1
ATOM 3518 N N . TYR A 1 426 ? 23.148 26.813 -4.305 1.00 90.75 426 TYR A N 1
ATOM 3519 C CA . TYR A 1 426 ? 24.587 26.945 -4.120 1.00 90.75 426 TYR A CA 1
ATOM 3520 C C . TYR A 1 426 ? 24.881 27.746 -2.841 1.00 90.75 426 TYR A C 1
ATOM 3522 O O . TYR A 1 426 ? 24.499 28.912 -2.731 1.00 90.75 426 TYR A O 1
ATOM 3530 N N . ILE A 1 427 ? 25.580 27.123 -1.889 1.00 88.06 427 ILE A N 1
ATOM 3531 C CA . ILE A 1 427 ? 26.067 27.744 -0.648 1.00 88.06 427 ILE A CA 1
ATOM 3532 C C . ILE A 1 427 ? 27.597 27.617 -0.616 1.00 88.06 427 ILE A C 1
ATOM 3534 O O . ILE A 1 427 ? 28.144 26.552 -0.921 1.00 88.06 427 ILE A O 1
ATOM 3538 N N . GLU A 1 428 ? 28.293 28.713 -0.300 1.00 88.12 428 GLU A N 1
ATOM 3539 C CA . GLU A 1 428 ? 29.752 28.694 -0.135 1.00 88.12 428 GLU A CA 1
ATOM 3540 C C . GLU A 1 428 ? 30.145 27.917 1.130 1.00 88.12 428 GLU A C 1
ATOM 3542 O O . GLU A 1 428 ? 29.395 27.876 2.104 1.00 88.12 428 GLU A O 1
ATOM 3547 N N . ASP A 1 429 ? 31.324 27.290 1.140 1.00 85.81 429 ASP A N 1
ATOM 3548 C CA . ASP A 1 429 ? 31.709 26.371 2.228 1.00 85.81 429 ASP A CA 1
ATOM 3549 C C . ASP A 1 429 ? 31.795 27.056 3.603 1.00 85.81 429 ASP A C 1
ATOM 3551 O O . ASP A 1 429 ? 31.562 26.419 4.627 1.00 85.81 429 ASP A O 1
ATOM 3555 N N . ASP A 1 430 ? 32.086 28.359 3.639 1.00 86.06 430 ASP A N 1
ATOM 3556 C CA . ASP A 1 430 ? 32.124 29.184 4.852 1.00 86.06 430 ASP A CA 1
ATOM 3557 C C . ASP A 1 430 ? 30.738 29.669 5.318 1.00 86.06 430 ASP A C 1
ATOM 3559 O O . ASP A 1 430 ? 30.617 30.226 6.410 1.00 86.06 430 ASP A O 1
ATOM 3563 N N . GLN A 1 431 ? 29.697 29.442 4.513 1.00 87.50 431 GLN A N 1
ATOM 3564 C CA . GLN A 1 431 ? 28.303 29.786 4.801 1.00 87.50 431 GLN A CA 1
ATOM 3565 C C . GLN A 1 431 ? 27.458 28.572 5.217 1.00 87.50 431 GLN A C 1
ATOM 3567 O O . GLN A 1 431 ? 26.292 28.736 5.579 1.00 87.50 431 GLN A O 1
ATOM 3572 N N . ILE A 1 432 ? 28.020 27.359 5.175 1.00 90.50 432 ILE A N 1
ATOM 3573 C CA . ILE A 1 432 ? 27.339 26.153 5.652 1.00 90.50 432 ILE A CA 1
ATOM 3574 C C . ILE A 1 432 ? 27.250 26.193 7.184 1.00 90.50 432 ILE A C 1
ATOM 3576 O O . ILE A 1 432 ? 28.252 26.332 7.887 1.00 90.50 432 ILE A O 1
ATOM 3580 N N . CYS A 1 433 ? 26.041 26.029 7.713 1.00 91.12 433 CYS A N 1
ATOM 3581 C CA . CYS A 1 433 ? 25.768 26.048 9.139 1.00 91.12 433 CYS A CA 1
ATOM 3582 C C . CYS A 1 433 ? 26.368 24.836 9.852 1.00 91.12 433 CYS A C 1
ATOM 3584 O O . CYS A 1 433 ? 26.236 23.685 9.418 1.00 91.12 433 CYS A O 1
ATOM 3586 N N . THR A 1 434 ? 26.992 25.088 10.999 1.00 88.25 434 THR A N 1
ATOM 3587 C CA . THR A 1 434 ? 27.463 24.041 11.904 1.00 88.25 434 THR A CA 1
ATOM 3588 C C . THR A 1 434 ? 26.374 23.649 12.892 1.00 88.25 434 THR A C 1
ATOM 3590 O O . THR A 1 434 ? 25.352 24.317 13.045 1.00 88.25 434 THR A O 1
ATOM 3593 N N . SER A 1 435 ? 26.598 22.513 13.537 1.00 87.69 435 SER A N 1
ATOM 3594 C CA . SER A 1 435 ? 25.806 22.052 14.664 1.00 87.69 435 SER A CA 1
ATOM 3595 C C . SER A 1 435 ? 26.754 21.358 15.634 1.00 87.69 435 SER A C 1
ATOM 3597 O O . SER A 1 435 ? 27.586 20.558 15.191 1.00 87.69 435 SER A O 1
ATOM 3599 N N . LEU A 1 436 ? 26.703 21.729 16.917 1.00 88.25 436 LEU A N 1
ATOM 3600 C CA . LEU A 1 436 ? 27.714 21.350 17.916 1.00 88.25 436 LEU A CA 1
ATOM 3601 C C . LEU A 1 436 ? 29.139 21.750 17.481 1.00 88.25 436 LEU A C 1
ATOM 3603 O O . LEU A 1 436 ? 30.080 20.996 17.699 1.00 88.25 436 LEU A O 1
ATOM 3607 N N . ASP A 1 437 ? 29.307 22.877 16.781 1.00 89.62 437 ASP A N 1
ATOM 3608 C CA . ASP A 1 437 ? 30.579 23.343 16.194 1.00 89.62 437 ASP A CA 1
ATOM 3609 C C . ASP A 1 437 ? 31.370 22.238 15.459 1.00 89.62 437 ASP A C 1
ATOM 3611 O O . ASP A 1 437 ? 32.600 22.132 15.539 1.00 89.62 437 ASP A O 1
ATOM 3615 N N . THR A 1 438 ? 30.639 21.356 14.774 1.00 89.25 438 THR A N 1
ATOM 3616 C CA . THR A 1 438 ? 31.215 20.245 14.015 1.00 89.25 438 THR A CA 1
ATOM 3617 C C . THR A 1 438 ? 31.833 20.762 12.724 1.00 89.25 438 THR A C 1
ATOM 3619 O O . THR A 1 438 ? 31.142 21.323 11.870 1.00 89.25 438 THR A O 1
ATOM 3622 N N . ARG A 1 439 ? 33.141 20.543 12.555 1.00 86.44 439 ARG A N 1
ATOM 3623 C CA . ARG A 1 439 ? 33.836 20.787 11.291 1.00 86.44 439 ARG A CA 1
ATOM 3624 C C . ARG A 1 439 ? 33.330 19.810 10.233 1.00 86.44 439 ARG A C 1
ATOM 3626 O O . ARG A 1 439 ? 33.377 18.600 10.417 1.00 86.44 439 ARG A O 1
ATOM 3633 N N . LEU A 1 440 ? 32.924 20.340 9.088 1.00 85.00 440 LEU A N 1
ATOM 3634 C CA . LEU A 1 440 ? 32.538 19.522 7.947 1.00 85.00 440 LEU A CA 1
ATOM 3635 C C . LEU A 1 440 ? 33.776 19.163 7.121 1.00 85.00 440 LEU A C 1
ATOM 3637 O O . LEU A 1 440 ? 34.566 20.033 6.754 1.00 85.00 440 LEU A O 1
ATOM 3641 N N . VAL A 1 441 ? 33.948 17.869 6.871 1.00 84.81 441 VAL A N 1
ATOM 3642 C CA . VAL A 1 441 ? 35.061 17.283 6.115 1.00 84.81 441 VAL A CA 1
ATOM 3643 C C . VAL A 1 441 ? 34.458 16.672 4.853 1.00 84.81 441 VAL A C 1
ATOM 3645 O O . VAL A 1 441 ? 33.666 15.737 4.957 1.00 84.81 441 VAL A O 1
ATOM 3648 N N . SER A 1 442 ? 34.743 17.248 3.682 1.00 82.12 442 SER A N 1
ATOM 3649 C CA . SER A 1 442 ? 34.123 16.862 2.403 1.00 82.12 442 SER A CA 1
ATOM 3650 C C . SER A 1 442 ? 34.396 15.407 2.037 1.00 82.12 442 SER A C 1
ATOM 3652 O O . SER A 1 442 ? 33.505 14.736 1.527 1.00 82.12 442 SER A O 1
ATOM 3654 N N . GLU A 1 443 ? 35.576 14.904 2.395 1.00 84.62 443 GLU A N 1
ATOM 3655 C CA . GLU A 1 443 ? 36.044 13.545 2.132 1.00 84.62 443 GLU A CA 1
ATOM 3656 C C . GLU A 1 443 ? 35.126 12.483 2.759 1.00 84.62 443 GLU A C 1
ATOM 3658 O O . GLU A 1 443 ? 34.975 11.402 2.201 1.00 84.62 443 GLU A O 1
ATOM 3663 N N . LEU A 1 444 ? 34.445 12.795 3.873 1.00 84.56 444 LEU A N 1
ATOM 3664 C CA . LEU A 1 444 ? 33.479 11.885 4.512 1.00 84.56 444 LEU A CA 1
ATOM 3665 C C . LEU A 1 444 ? 32.206 11.671 3.683 1.00 84.56 444 LEU A C 1
ATOM 3667 O O . LEU A 1 444 ? 31.433 10.760 3.965 1.00 84.56 444 LEU A O 1
ATOM 3671 N N . TYR A 1 445 ? 31.964 12.533 2.699 1.00 85.69 445 TYR A N 1
ATOM 3672 C CA . TYR A 1 445 ? 30.786 12.513 1.835 1.00 85.69 445 TYR A CA 1
ATOM 3673 C C . TYR A 1 445 ? 31.147 12.153 0.388 1.00 85.69 445 TYR A C 1
ATOM 3675 O O . TYR A 1 445 ? 30.309 12.295 -0.507 1.00 85.69 445 TYR A O 1
ATOM 3683 N N . GLU A 1 446 ? 32.385 11.713 0.155 1.00 83.38 446 GLU A N 1
ATOM 3684 C CA . GLU A 1 446 ? 32.884 11.236 -1.131 1.00 83.38 446 GLU A CA 1
ATOM 3685 C C . GLU A 1 446 ? 32.981 9.696 -1.143 1.00 83.38 446 GLU A C 1
ATOM 3687 O O . GLU A 1 446 ? 33.200 9.089 -0.090 1.00 83.38 446 GLU A O 1
ATOM 3692 N N . PRO A 1 447 ? 32.815 9.044 -2.311 1.00 77.75 447 PRO A N 1
ATOM 3693 C CA . PRO A 1 447 ? 32.845 7.589 -2.433 1.00 77.75 447 PRO A CA 1
ATOM 3694 C C . PRO A 1 447 ? 34.153 6.996 -1.908 1.00 77.75 447 PRO A C 1
ATOM 3696 O O . PRO A 1 447 ? 35.234 7.340 -2.390 1.00 77.75 447 PRO A O 1
ATOM 3699 N N . GLN A 1 448 ? 34.050 6.064 -0.966 1.00 68.81 448 GLN A N 1
ATOM 3700 C CA . GLN A 1 448 ? 35.206 5.353 -0.429 1.00 68.81 448 GLN A CA 1
ATOM 3701 C C . GLN A 1 448 ? 35.481 4.116 -1.302 1.00 68.81 448 GLN A C 1
ATOM 3703 O O . GLN A 1 448 ? 34.757 3.121 -1.259 1.00 68.81 448 GLN A O 1
ATOM 3708 N N . VAL A 1 449 ? 36.509 4.176 -2.156 1.00 53.53 449 VAL A N 1
ATOM 3709 C CA . VAL A 1 449 ? 36.919 3.028 -2.983 1.00 53.53 449 VAL A CA 1
ATOM 3710 C C . VAL A 1 449 ? 37.677 2.037 -2.102 1.00 53.53 449 VAL A C 1
ATOM 3712 O O . VAL A 1 449 ? 38.817 2.304 -1.734 1.00 53.53 449 VAL A O 1
ATOM 3715 N N . LEU A 1 450 ? 37.062 0.889 -1.800 1.00 47.91 450 LEU A N 1
ATOM 3716 C CA . LEU A 1 450 ? 37.733 -0.213 -1.100 1.00 47.91 450 LEU A CA 1
ATOM 3717 C C . LEU A 1 450 ? 38.977 -0.647 -1.885 1.00 47.91 450 LEU A C 1
ATOM 3719 O O . LEU A 1 450 ? 38.890 -1.016 -3.064 1.00 47.91 450 LEU A O 1
ATOM 3723 N N . SER A 1 451 ? 40.138 -0.598 -1.238 1.00 47.72 451 SER A N 1
ATOM 3724 C CA . SER A 1 451 ? 41.382 -1.093 -1.813 1.00 47.72 451 SER A CA 1
ATOM 3725 C C . SER A 1 451 ? 41.392 -2.629 -1.844 1.00 47.72 451 SER A C 1
ATOM 3727 O O . SER A 1 451 ? 40.588 -3.309 -1.203 1.00 47.72 451 SER A O 1
ATOM 3729 N N . MET A 1 452 ? 42.312 -3.212 -2.615 1.00 40.38 452 MET A N 1
ATOM 3730 C CA . MET A 1 452 ? 42.499 -4.672 -2.644 1.00 40.38 452 MET A CA 1
ATOM 3731 C C . MET A 1 452 ? 42.978 -5.238 -1.310 1.00 40.38 452 MET A C 1
ATOM 3733 O O . MET A 1 452 ? 42.739 -6.412 -1.038 1.00 40.38 452 MET A O 1
ATOM 3737 N N . ASP A 1 453 ? 43.595 -4.401 -0.481 1.00 43.09 453 ASP A N 1
ATOM 3738 C CA . ASP A 1 453 ? 44.022 -4.769 0.861 1.00 43.09 453 ASP A CA 1
ATOM 3739 C C . ASP A 1 453 ? 42.825 -4.758 1.832 1.00 43.09 453 ASP A C 1
ATOM 3741 O O . ASP A 1 453 ? 42.671 -5.703 2.604 1.00 43.09 453 ASP A O 1
ATOM 3745 N N . ASP A 1 454 ? 41.886 -3.813 1.690 1.00 43.41 454 ASP A N 1
ATOM 3746 C CA . ASP A 1 454 ? 40.634 -3.789 2.472 1.00 43.41 454 ASP A CA 1
ATOM 3747 C C . ASP A 1 454 ? 39.753 -5.014 2.184 1.00 43.41 454 ASP A C 1
ATOM 3749 O O . ASP A 1 454 ? 39.203 -5.628 3.096 1.00 43.41 454 ASP A O 1
ATOM 3753 N N . LEU A 1 455 ? 39.657 -5.436 0.916 1.00 39.72 455 LEU A N 1
ATOM 3754 C CA . LEU A 1 455 ? 38.928 -6.658 0.544 1.00 39.72 455 LEU A CA 1
ATOM 3755 C C . LEU A 1 455 ? 39.587 -7.930 1.088 1.00 39.72 455 LEU A C 1
ATOM 3757 O O . LEU A 1 455 ? 38.900 -8.923 1.334 1.00 39.72 455 LEU A O 1
ATOM 3761 N N . LYS A 1 456 ? 40.908 -7.910 1.282 1.00 41.81 456 LYS A N 1
ATOM 3762 C CA . LYS A 1 456 ? 41.655 -9.027 1.858 1.00 41.81 456 LYS A CA 1
ATOM 3763 C C . LYS A 1 456 ? 41.404 -9.139 3.362 1.00 41.81 456 LYS A C 1
ATOM 3765 O O . LYS A 1 456 ? 41.133 -10.238 3.834 1.00 41.81 456 LYS A O 1
ATOM 3770 N N . ILE A 1 457 ? 41.371 -8.005 4.065 1.00 44.88 457 ILE A N 1
ATOM 3771 C CA . ILE A 1 457 ? 40.996 -7.922 5.484 1.00 44.88 457 ILE A CA 1
ATOM 3772 C C . ILE A 1 457 ? 39.544 -8.377 5.680 1.00 44.88 457 ILE A C 1
ATOM 3774 O O . ILE A 1 457 ? 39.272 -9.211 6.538 1.00 44.88 457 ILE A O 1
ATOM 3778 N N . VAL A 1 458 ? 38.606 -7.913 4.844 1.00 37.03 458 VAL A N 1
ATOM 3779 C CA . VAL A 1 458 ? 37.200 -8.354 4.903 1.00 37.03 458 VAL A CA 1
ATOM 3780 C C . VAL A 1 458 ? 37.076 -9.858 4.636 1.00 37.03 458 VAL A C 1
ATOM 3782 O O . VAL A 1 458 ? 36.333 -10.539 5.335 1.00 37.03 458 VAL A O 1
ATOM 3785 N N . SER A 1 459 ? 37.830 -10.404 3.676 1.00 38.62 459 SER A N 1
ATOM 3786 C CA . SER A 1 459 ? 37.844 -11.846 3.398 1.00 38.62 459 SER A CA 1
ATOM 3787 C C . SER A 1 459 ? 38.409 -12.677 4.554 1.00 38.62 459 SER A C 1
ATOM 3789 O O . SER A 1 459 ? 37.937 -13.791 4.773 1.00 38.62 459 SER A O 1
ATOM 3791 N N . GLU A 1 460 ? 39.424 -12.183 5.262 1.00 45.25 460 GLU A N 1
ATOM 3792 C CA . GLU A 1 460 ? 40.004 -12.860 6.428 1.00 45.25 460 GLU A CA 1
ATOM 3793 C C . GLU A 1 460 ? 39.051 -12.793 7.632 1.00 45.25 460 GLU A C 1
ATOM 3795 O O . GLU A 1 460 ? 38.814 -13.813 8.276 1.00 45.25 460 GLU A O 1
ATOM 3800 N N . SER A 1 461 ? 38.391 -11.652 7.857 1.00 39.34 461 SER A N 1
ATOM 3801 C CA . SER A 1 461 ? 37.363 -11.494 8.896 1.00 39.34 461 SER A CA 1
ATOM 3802 C C . SER A 1 461 ? 36.110 -12.336 8.637 1.00 39.34 461 SER A C 1
ATOM 3804 O O . SER A 1 461 ? 35.560 -12.918 9.568 1.00 39.34 461 SER A O 1
ATOM 3806 N N . MET A 1 462 ? 35.664 -12.457 7.380 1.00 38.12 462 MET A N 1
ATOM 3807 C CA . MET A 1 462 ? 34.546 -13.342 7.021 1.00 38.12 462 MET A CA 1
ATOM 3808 C C . MET A 1 462 ? 34.872 -14.810 7.292 1.00 38.12 462 MET A C 1
ATOM 3810 O O . MET A 1 462 ? 34.002 -15.550 7.736 1.00 38.12 462 MET A O 1
ATOM 3814 N N . LYS A 1 463 ? 36.129 -15.215 7.093 1.00 43.72 463 LYS A N 1
ATOM 3815 C CA . LYS A 1 463 ? 36.579 -16.577 7.376 1.00 43.72 463 LYS A CA 1
ATOM 3816 C C . LYS A 1 463 ? 36.567 -16.888 8.877 1.00 43.72 463 LYS A C 1
ATOM 3818 O O . LYS A 1 463 ? 36.124 -17.959 9.268 1.00 43.72 463 LYS A O 1
ATOM 3823 N N . ILE A 1 464 ? 36.975 -15.928 9.709 1.00 49.34 464 ILE A N 1
ATOM 3824 C CA . ILE A 1 464 ? 36.894 -16.037 11.175 1.00 49.34 464 ILE A CA 1
ATOM 3825 C C . ILE A 1 464 ? 35.430 -16.126 11.633 1.00 49.34 464 ILE A C 1
ATOM 3827 O O . ILE A 1 464 ? 35.111 -16.917 12.517 1.00 49.34 464 ILE A O 1
ATOM 3831 N N . LEU A 1 465 ? 34.524 -15.355 11.020 1.00 40.00 465 LEU A N 1
ATOM 3832 C CA . LEU A 1 465 ? 33.092 -15.401 11.337 1.00 40.00 465 LEU A CA 1
ATOM 3833 C C . LEU A 1 465 ? 32.436 -16.725 10.922 1.00 40.00 465 LEU A C 1
ATOM 3835 O O . LEU A 1 465 ? 31.607 -17.230 11.672 1.00 40.00 465 LEU A O 1
ATOM 3839 N N . GLU A 1 466 ? 32.812 -17.296 9.773 1.00 44.69 466 GLU A N 1
ATOM 3840 C CA . GLU A 1 466 ? 32.364 -18.633 9.351 1.00 44.69 466 GLU A CA 1
ATOM 3841 C C . GLU A 1 466 ? 32.863 -19.714 10.323 1.00 44.69 466 GLU A C 1
ATOM 3843 O O . GLU A 1 466 ? 32.065 -20.502 10.817 1.00 44.69 466 GLU A O 1
ATOM 3848 N N . GLU A 1 467 ? 34.147 -19.680 10.696 1.00 51.31 467 GLU A N 1
ATOM 3849 C CA . GLU A 1 467 ? 34.731 -20.608 11.677 1.00 51.31 467 GLU A CA 1
ATOM 3850 C C . GLU A 1 467 ? 34.086 -20.462 13.075 1.00 51.31 467 GLU A C 1
ATOM 3852 O O . GLU A 1 467 ? 33.899 -21.450 13.783 1.00 51.31 467 GLU A O 1
ATOM 3857 N N . THR A 1 468 ? 33.681 -19.246 13.461 1.00 46.25 468 THR A N 1
ATOM 3858 C CA . THR A 1 468 ? 32.980 -18.983 14.732 1.00 46.25 468 THR A CA 1
ATOM 3859 C C . THR A 1 468 ? 31.522 -19.447 14.691 1.00 46.25 468 THR A C 1
ATOM 3861 O O . THR A 1 468 ? 31.007 -19.948 15.688 1.00 46.25 468 THR A O 1
ATOM 3864 N N . ALA A 1 469 ? 30.840 -19.290 13.554 1.00 42.91 469 ALA A N 1
ATOM 3865 C CA . ALA A 1 469 ? 29.471 -19.765 13.381 1.00 42.91 469 ALA A CA 1
ATOM 3866 C C . ALA A 1 469 ? 29.403 -21.297 13.434 1.00 42.91 469 ALA A C 1
ATOM 3868 O O . ALA A 1 469 ? 28.534 -21.830 14.122 1.00 42.91 469 ALA A O 1
ATOM 3869 N N . ASP A 1 470 ? 30.359 -21.978 12.798 1.00 51.19 470 ASP A N 1
ATOM 3870 C CA . ASP A 1 470 ? 30.483 -23.437 12.846 1.00 51.19 470 ASP A CA 1
ATOM 3871 C C . ASP A 1 470 ? 30.731 -23.935 14.288 1.00 51.19 470 ASP A C 1
ATOM 3873 O O . ASP A 1 470 ? 30.101 -24.898 14.726 1.00 51.19 470 ASP A O 1
ATOM 3877 N N . ASP A 1 471 ? 31.580 -23.247 15.067 1.00 55.09 471 ASP A N 1
ATOM 3878 C CA . ASP A 1 471 ? 31.849 -23.583 16.480 1.00 55.09 471 ASP A CA 1
ATOM 3879 C C . ASP A 1 471 ? 30.619 -23.349 17.383 1.00 55.09 471 ASP A C 1
ATOM 3881 O O . ASP A 1 471 ? 30.336 -24.131 18.295 1.00 55.09 471 ASP A O 1
ATOM 3885 N N . VAL A 1 472 ? 29.834 -22.300 17.113 1.00 47.84 472 VAL A N 1
ATOM 3886 C CA . VAL A 1 472 ? 28.566 -22.033 17.815 1.00 47.84 472 VAL A CA 1
ATOM 3887 C C . VAL A 1 472 ? 27.504 -23.075 17.460 1.00 47.84 472 VAL A C 1
ATOM 3889 O O . VAL A 1 472 ? 26.784 -23.527 18.348 1.00 47.84 472 VAL A O 1
ATOM 3892 N N . GLU A 1 473 ? 27.408 -23.491 16.198 1.00 54.00 473 GLU A N 1
ATOM 3893 C CA . GLU A 1 473 ? 26.450 -24.508 15.752 1.00 54.00 473 GLU A CA 1
ATOM 3894 C C . GLU A 1 473 ? 26.804 -25.895 16.321 1.00 54.00 473 GLU A C 1
ATOM 3896 O O . GLU A 1 473 ? 25.919 -26.605 16.804 1.00 54.00 473 GLU A O 1
ATOM 3901 N N . GLU A 1 474 ? 28.096 -26.237 16.412 1.00 63.53 474 GLU A N 1
ATOM 3902 C CA . GLU A 1 474 ? 28.571 -27.442 17.107 1.00 63.53 474 GLU A CA 1
ATOM 3903 C C . GLU A 1 474 ? 28.233 -27.412 18.610 1.00 63.53 474 GLU A C 1
ATOM 3905 O O . GLU A 1 474 ? 27.815 -28.425 19.181 1.00 63.53 474 GLU A O 1
ATOM 3910 N N . LYS A 1 475 ? 28.366 -26.250 19.262 1.00 57.16 475 LYS A N 1
ATOM 3911 C CA . LYS A 1 475 ? 28.010 -26.067 20.680 1.00 57.16 475 LYS A CA 1
ATOM 3912 C C . LYS A 1 475 ? 26.499 -26.127 20.920 1.00 57.16 475 LYS A C 1
ATOM 3914 O O . LYS A 1 475 ? 26.073 -26.742 21.895 1.00 57.16 475 LYS A O 1
ATOM 3919 N N . ILE A 1 476 ? 25.681 -25.564 20.029 1.00 52.53 476 ILE A N 1
ATOM 3920 C CA . ILE A 1 476 ? 24.212 -25.674 20.089 1.00 52.53 476 ILE A CA 1
ATOM 3921 C C . ILE A 1 476 ? 23.778 -27.134 19.922 1.00 52.53 476 ILE A C 1
ATOM 3923 O O . ILE A 1 476 ? 22.941 -27.606 20.688 1.00 52.53 476 ILE A O 1
ATOM 3927 N N . GLN A 1 477 ? 24.390 -27.874 18.994 1.00 55.88 477 GLN A N 1
ATOM 3928 C CA . GLN A 1 477 ? 24.080 -29.287 18.776 1.00 55.88 477 GLN A CA 1
ATOM 3929 C C . GLN A 1 477 ? 24.398 -30.145 20.014 1.00 55.88 477 GLN A C 1
ATOM 3931 O O . GLN A 1 477 ? 23.585 -30.979 20.403 1.00 55.88 477 GLN A O 1
ATOM 3936 N N . LYS A 1 478 ? 25.519 -29.888 20.706 1.00 60.81 478 LYS A N 1
ATOM 3937 C CA . LYS A 1 478 ? 25.860 -30.563 21.977 1.00 60.81 478 LYS A CA 1
ATOM 3938 C C . LYS A 1 478 ? 24.860 -30.258 23.103 1.00 60.81 478 LYS A C 1
ATOM 3940 O O . LYS A 1 478 ? 24.517 -31.156 23.873 1.00 60.81 478 LYS A O 1
ATOM 3945 N N . ILE A 1 479 ? 24.338 -29.026 23.157 1.00 55.75 479 ILE A N 1
ATOM 3946 C CA . ILE A 1 479 ? 23.273 -28.622 24.094 1.00 55.75 479 ILE A CA 1
ATOM 3947 C C . ILE A 1 479 ? 21.958 -29.352 23.780 1.00 55.75 479 ILE A C 1
ATOM 3949 O O . ILE A 1 479 ? 21.286 -29.830 24.696 1.00 55.75 479 ILE A O 1
ATOM 3953 N N . GLU A 1 480 ? 21.587 -29.465 22.503 1.00 55.81 480 GLU A N 1
ATOM 3954 C CA . GLU A 1 480 ? 20.374 -30.175 22.074 1.00 55.81 480 GLU A CA 1
ATOM 3955 C C . GLU A 1 480 ? 20.466 -31.694 22.295 1.00 55.81 480 GLU A C 1
ATOM 3957 O O . GLU A 1 480 ? 19.464 -32.329 22.634 1.00 55.81 480 GLU A O 1
ATOM 3962 N N . ASP A 1 481 ? 21.671 -32.259 22.189 1.00 62.00 481 ASP A N 1
ATOM 3963 C CA . ASP A 1 481 ? 21.950 -33.678 22.424 1.00 62.00 481 ASP A CA 1
ATOM 3964 C C . ASP A 1 481 ? 22.114 -34.029 23.921 1.00 62.00 481 ASP A C 1
ATOM 3966 O O . ASP A 1 481 ? 22.237 -35.202 24.284 1.00 62.00 481 ASP A O 1
ATOM 3970 N N . GLY A 1 482 ? 22.035 -33.033 24.814 1.00 52.50 482 GLY A N 1
ATOM 3971 C CA . GLY A 1 482 ? 22.039 -33.217 26.269 1.00 52.50 482 GLY A CA 1
ATOM 3972 C C . GLY A 1 482 ? 23.406 -33.573 26.862 1.00 52.50 482 GLY A C 1
ATOM 3973 O O . GLY A 1 482 ? 23.474 -34.056 27.997 1.00 52.50 482 GLY A O 1
ATOM 3974 N N . GLU A 1 483 ? 24.489 -33.345 26.116 1.00 62.16 483 GLU A N 1
ATOM 3975 C CA . GLU A 1 483 ? 25.864 -33.546 26.564 1.00 62.16 483 GLU A CA 1
ATOM 3976 C C . GLU A 1 483 ? 26.472 -32.195 27.006 1.00 62.16 483 GLU A C 1
ATOM 3978 O O . GLU A 1 483 ? 26.870 -31.391 26.172 1.00 62.16 483 GLU A O 1
ATOM 3983 N N . VAL A 1 484 ? 26.624 -32.013 28.331 1.00 51.78 484 VAL A N 1
ATOM 3984 C CA . VAL A 1 484 ? 27.578 -31.124 29.061 1.00 51.78 484 VAL A CA 1
ATOM 3985 C C . VAL A 1 484 ? 26.985 -29.992 29.945 1.00 51.78 484 VAL A C 1
ATOM 3987 O O . VAL A 1 484 ? 25.853 -29.542 29.801 1.00 51.78 484 VAL A O 1
ATOM 3990 N N . VAL A 1 485 ? 27.784 -29.693 30.982 1.00 49.44 485 VAL A N 1
ATOM 3991 C CA . VAL A 1 485 ? 27.592 -29.177 32.350 1.00 49.44 485 VAL A CA 1
ATOM 3992 C C . VAL A 1 485 ? 27.719 -27.643 32.427 1.00 49.44 485 VAL A C 1
ATOM 3994 O O . VAL A 1 485 ? 28.436 -27.044 31.634 1.00 49.44 485 VAL A O 1
ATOM 3997 N N . GLU A 1 486 ? 27.071 -27.030 33.428 1.00 46.06 486 GLU A N 1
ATOM 3998 C CA . GLU A 1 486 ? 26.896 -25.581 33.696 1.00 46.06 486 GLU A CA 1
ATOM 3999 C C . GLU A 1 486 ? 28.127 -24.646 33.565 1.00 46.06 486 GLU A C 1
ATOM 4001 O O . GLU A 1 486 ? 27.937 -23.431 33.532 1.00 46.06 486 GLU A O 1
ATOM 4006 N N . GLU A 1 487 ? 29.364 -25.142 33.451 1.00 47.78 487 GLU A N 1
ATOM 4007 C CA . GLU A 1 487 ? 30.574 -24.302 33.339 1.00 47.78 487 GLU A CA 1
ATOM 4008 C C . GLU A 1 487 ? 30.905 -23.826 31.905 1.00 47.78 487 GLU A C 1
ATOM 4010 O O . GLU A 1 487 ? 31.541 -22.786 31.767 1.00 47.78 487 GLU A O 1
ATOM 4015 N N . GLU A 1 488 ? 30.428 -24.475 30.831 1.00 45.88 488 GLU A N 1
ATOM 4016 C CA . GLU A 1 488 ? 30.728 -24.046 29.438 1.00 45.88 488 GLU A CA 1
ATOM 4017 C C . GLU A 1 488 ? 29.802 -22.931 28.898 1.00 45.88 488 GLU A C 1
ATOM 4019 O O . GLU A 1 488 ? 30.081 -22.326 27.864 1.00 45.88 488 GLU A O 1
ATOM 4024 N N . ILE A 1 489 ? 28.712 -22.601 29.601 1.00 45.34 489 ILE A N 1
ATOM 4025 C CA . ILE A 1 489 ? 27.749 -21.563 29.174 1.00 45.34 489 ILE A CA 1
ATOM 4026 C C . ILE A 1 489 ? 28.312 -20.142 29.379 1.00 45.34 489 ILE A C 1
ATOM 4028 O O . ILE A 1 489 ? 27.884 -19.198 28.711 1.00 45.34 489 ILE A O 1
ATOM 4032 N N . VAL A 1 490 ? 29.297 -19.978 30.270 1.00 40.75 490 VAL A N 1
ATOM 4033 C CA . VAL A 1 490 ? 29.883 -18.668 30.604 1.00 40.75 490 VAL A CA 1
ATOM 4034 C C . VAL A 1 490 ? 30.855 -18.175 29.519 1.00 40.75 490 VAL A C 1
ATOM 4036 O O . VAL A 1 490 ? 30.915 -16.972 29.269 1.00 40.75 490 VAL A O 1
ATOM 4039 N N . ASP A 1 491 ? 31.510 -19.076 28.779 1.00 42.22 491 ASP A N 1
ATOM 4040 C CA . ASP A 1 491 ? 32.486 -18.707 27.738 1.00 42.22 491 ASP A CA 1
ATOM 4041 C C . ASP A 1 491 ? 31.849 -18.168 26.440 1.00 42.22 491 ASP A C 1
ATOM 4043 O O . ASP A 1 491 ? 32.498 -17.452 25.678 1.00 42.22 491 ASP A O 1
ATOM 4047 N N . LEU A 1 492 ? 30.557 -18.420 26.184 1.00 40.66 492 LEU A N 1
ATOM 4048 C CA . LEU A 1 492 ? 29.858 -17.880 25.003 1.00 40.66 492 LEU A CA 1
ATOM 4049 C C . LEU A 1 492 ? 29.581 -16.369 25.097 1.00 40.66 492 LEU A C 1
ATOM 4051 O O . LEU A 1 492 ? 29.334 -15.722 24.079 1.00 40.66 492 LEU A O 1
ATOM 4055 N N . VAL A 1 493 ? 29.628 -15.789 26.302 1.00 42.34 493 VAL A N 1
ATOM 4056 C CA . VAL A 1 493 ? 29.386 -14.353 26.521 1.00 42.34 493 VAL A CA 1
ATOM 4057 C C . VAL A 1 493 ? 30.661 -13.520 26.309 1.00 42.34 493 VAL A C 1
ATOM 4059 O O . VAL A 1 493 ? 30.567 -12.360 25.893 1.00 42.34 493 VAL A O 1
ATOM 4062 N N . ASP A 1 494 ? 31.852 -14.099 26.504 1.00 39.41 494 ASP A N 1
ATOM 4063 C CA . ASP A 1 494 ? 33.128 -13.363 26.443 1.00 39.41 494 ASP A CA 1
ATOM 4064 C C . ASP A 1 494 ? 33.824 -13.361 25.065 1.00 39.41 494 ASP A C 1
ATOM 4066 O O . ASP A 1 494 ? 34.672 -12.504 24.825 1.00 39.41 494 ASP A O 1
ATOM 4070 N N . ILE A 1 495 ? 33.396 -14.181 24.093 1.00 40.16 495 ILE A N 1
ATOM 4071 C CA . ILE A 1 495 ? 33.930 -14.135 22.707 1.00 40.16 495 ILE A CA 1
ATOM 4072 C C . ILE A 1 495 ? 33.556 -12.820 21.981 1.00 40.16 495 ILE A C 1
ATOM 4074 O O . ILE A 1 495 ? 34.230 -12.400 21.045 1.00 40.16 495 ILE A O 1
ATOM 4078 N N . SER A 1 496 ? 32.535 -12.089 22.450 1.00 36.94 496 SER A N 1
ATOM 4079 C CA . SER A 1 496 ? 32.129 -10.798 21.861 1.00 36.94 496 SER A CA 1
ATOM 4080 C C . SER A 1 496 ? 33.103 -9.630 22.104 1.00 36.94 496 SER A C 1
ATOM 4082 O O . SER A 1 496 ? 32.874 -8.539 21.577 1.00 36.94 496 SER A O 1
ATOM 4084 N N . LYS A 1 497 ? 34.176 -9.824 22.889 1.00 39.38 497 LYS A N 1
ATOM 4085 C CA . LYS A 1 497 ? 35.118 -8.755 23.273 1.00 39.38 497 LYS A CA 1
ATOM 4086 C C . LYS A 1 497 ? 36.461 -8.756 22.543 1.00 39.38 497 LYS A C 1
ATOM 4088 O O . LYS A 1 497 ? 37.174 -7.763 22.658 1.00 39.38 497 LYS A O 1
ATOM 4093 N N . GLU A 1 498 ? 36.807 -9.791 21.781 1.00 38.97 498 GLU A N 1
ATOM 4094 C CA . GLU A 1 498 ? 38.107 -9.859 21.099 1.00 38.97 498 GLU A CA 1
ATOM 4095 C C . GLU A 1 498 ? 37.953 -9.869 19.572 1.00 38.97 498 GLU A C 1
ATOM 4097 O O . GLU A 1 498 ? 37.942 -10.909 18.923 1.00 38.97 498 GLU A O 1
ATOM 4102 N N . LEU A 1 499 ? 37.872 -8.673 18.981 1.00 31.73 499 LEU A N 1
ATOM 4103 C CA . LEU A 1 499 ? 38.297 -8.446 17.597 1.00 31.73 499 LEU A CA 1
ATOM 4104 C C . LEU A 1 499 ? 39.532 -7.528 17.613 1.00 31.73 499 LEU A C 1
ATOM 4106 O O . LEU A 1 499 ? 39.590 -6.604 18.428 1.00 31.73 499 LEU A O 1
ATOM 4110 N N . PRO A 1 500 ? 40.535 -7.776 16.752 1.00 32.75 500 PRO A N 1
ATOM 4111 C CA . PRO A 1 500 ? 41.864 -7.198 16.891 1.00 32.75 500 PRO A CA 1
ATOM 4112 C C . PRO A 1 500 ? 41.865 -5.720 16.488 1.00 32.75 500 PRO A C 1
ATOM 4114 O O . PRO A 1 500 ? 41.578 -5.369 15.343 1.00 32.75 500 PRO A O 1
ATOM 4117 N N . ILE A 1 501 ? 42.224 -4.847 17.429 1.00 31.36 501 ILE A N 1
ATOM 4118 C CA . ILE A 1 501 ? 42.612 -3.468 17.131 1.00 31.36 501 ILE A CA 1
ATOM 4119 C C . ILE A 1 501 ? 44.073 -3.532 16.690 1.00 31.36 501 ILE A C 1
ATOM 4121 O O . ILE A 1 501 ? 44.935 -3.968 17.448 1.00 31.36 501 ILE A O 1
ATOM 4125 N N . ASN A 1 502 ? 44.338 -3.144 15.445 1.00 30.94 502 ASN A N 1
ATOM 4126 C CA . ASN A 1 502 ? 45.691 -3.030 14.921 1.00 30.94 502 ASN A CA 1
ATOM 4127 C C . ASN A 1 502 ? 46.388 -1.867 15.652 1.00 30.94 502 ASN A C 1
ATOM 4129 O O . ASN A 1 502 ? 46.052 -0.702 15.430 1.00 30.94 502 ASN A O 1
ATOM 4133 N N . GLU A 1 503 ? 47.297 -2.194 16.568 1.00 38.38 503 GLU A N 1
ATOM 4134 C CA . GLU A 1 503 ? 48.247 -1.255 17.161 1.00 38.38 503 GLU A CA 1
ATOM 4135 C C . GLU A 1 503 ? 49.360 -0.986 16.138 1.00 38.38 503 GLU A C 1
ATOM 4137 O O . GLU A 1 503 ? 50.125 -1.888 15.803 1.00 38.38 503 GLU A O 1
ATOM 4142 N N . GLU A 1 504 ? 49.467 0.250 15.650 1.00 32.38 504 GLU A N 1
ATOM 4143 C CA . GLU A 1 504 ? 50.729 0.762 15.110 1.00 32.38 504 GLU A CA 1
ATOM 4144 C C . GLU A 1 504 ? 51.192 1.952 15.958 1.00 32.38 504 GLU A C 1
ATOM 4146 O O . GLU A 1 504 ? 50.455 2.913 16.198 1.00 32.38 504 GLU A O 1
ATOM 4151 N N . GLU A 1 505 ? 52.417 1.795 16.456 1.00 36.78 505 GLU A N 1
ATOM 4152 C CA . GLU A 1 505 ? 53.213 2.707 17.269 1.00 36.78 505 GLU A CA 1
ATOM 4153 C C . GLU A 1 505 ? 53.538 4.014 16.523 1.00 36.78 505 GLU A C 1
ATOM 4155 O O . GLU A 1 505 ? 53.793 3.995 15.322 1.00 36.78 505 GLU A O 1
ATOM 4160 N N . ASP A 1 506 ? 53.587 5.136 17.252 1.00 29.38 506 ASP A N 1
ATOM 4161 C CA . ASP A 1 506 ? 54.777 6.004 17.257 1.00 29.38 506 ASP A CA 1
ATOM 4162 C C . ASP A 1 506 ? 54.716 7.061 18.389 1.00 29.38 506 ASP A C 1
ATOM 4164 O O . ASP A 1 506 ? 53.892 7.976 18.406 1.00 29.38 506 ASP A O 1
ATOM 4168 N N . ASP A 1 507 ? 55.628 6.862 19.345 1.00 29.84 507 ASP A N 1
ATOM 4169 C CA . ASP A 1 507 ? 56.463 7.803 20.105 1.00 29.84 507 ASP A CA 1
ATOM 4170 C C . ASP A 1 507 ? 55.901 9.061 20.820 1.00 29.84 507 ASP A C 1
ATOM 4172 O O . ASP A 1 507 ? 55.762 10.158 20.286 1.00 29.84 507 ASP A O 1
ATOM 4176 N N . GLU A 1 508 ? 55.802 8.875 22.142 1.00 33.28 508 GLU A N 1
ATOM 4177 C CA . GLU A 1 508 ? 56.601 9.537 23.190 1.00 33.28 508 GLU A CA 1
ATOM 4178 C C . GLU A 1 508 ? 56.320 10.997 23.656 1.00 33.28 508 GLU A C 1
ATOM 4180 O O . GLU A 1 508 ? 56.344 11.987 22.930 1.00 33.28 508 GLU A O 1
ATOM 4185 N N . VAL A 1 509 ? 56.260 11.076 24.998 1.00 29.86 509 VAL A N 1
ATOM 4186 C CA . VAL A 1 509 ? 56.564 12.170 25.950 1.00 29.86 509 VAL A CA 1
ATOM 4187 C C . VAL A 1 509 ? 55.492 13.233 26.310 1.00 29.86 509 VAL A C 1
ATOM 4189 O O . VAL A 1 509 ? 55.399 14.291 25.699 1.00 29.86 509 VAL A O 1
ATOM 4192 N N . LEU A 1 510 ? 54.796 13.058 27.452 1.00 30.00 510 LEU A N 1
ATOM 4193 C CA . LEU A 1 510 ? 55.150 13.637 28.777 1.00 30.00 510 LEU A CA 1
ATOM 4194 C C . LEU A 1 510 ? 53.995 13.523 29.806 1.00 30.00 510 LEU A C 1
ATOM 4196 O O . LEU A 1 510 ? 52.934 14.122 29.659 1.00 30.00 510 LEU A O 1
ATOM 4200 N N . VAL A 1 511 ? 54.274 12.815 30.904 1.00 32.16 511 VAL A N 1
ATOM 4201 C CA . VAL A 1 511 ? 53.504 12.729 32.168 1.00 32.16 511 VAL A CA 1
ATOM 4202 C C . VAL A 1 511 ? 53.678 14.031 32.981 1.00 32.16 511 VAL A C 1
ATOM 4204 O O . VAL A 1 511 ? 54.766 14.615 32.916 1.00 32.16 511 VAL A O 1
ATOM 4207 N N . PRO A 1 512 ? 52.664 14.526 33.731 1.00 39.47 512 PRO A N 1
ATOM 4208 C CA . PRO A 1 512 ? 52.650 14.354 35.207 1.00 39.47 512 PRO A CA 1
ATOM 4209 C C . PRO A 1 512 ? 51.211 14.240 35.807 1.00 39.47 512 PRO A C 1
ATOM 4211 O O . PRO A 1 512 ? 50.330 15.002 35.437 1.00 39.47 512 PRO A O 1
ATOM 4214 N N . THR A 1 513 ? 50.824 13.206 36.575 1.00 26.08 513 THR A N 1
ATOM 4215 C CA . THR A 1 513 ? 51.031 12.877 38.019 1.00 26.08 513 THR A CA 1
ATOM 4216 C C . THR A 1 513 ? 49.754 13.016 38.882 1.00 26.08 513 THR A C 1
ATOM 4218 O O . THR A 1 513 ? 49.287 14.136 39.047 1.00 26.08 513 THR A O 1
ATOM 4221 N N . VAL A 1 514 ? 49.367 11.894 39.534 1.00 27.25 514 VAL A N 1
ATOM 4222 C CA . VAL A 1 514 ? 49.004 11.708 40.979 1.00 27.25 514 VAL A CA 1
ATOM 4223 C C . VAL A 1 514 ? 47.637 12.317 41.417 1.00 27.25 514 VAL A C 1
ATOM 4225 O O . VAL A 1 514 ? 47.352 13.459 41.097 1.00 27.25 514 VAL A O 1
ATOM 4228 N N . THR A 1 515 ? 46.690 11.659 42.122 1.00 26.33 515 THR A N 1
ATOM 4229 C CA .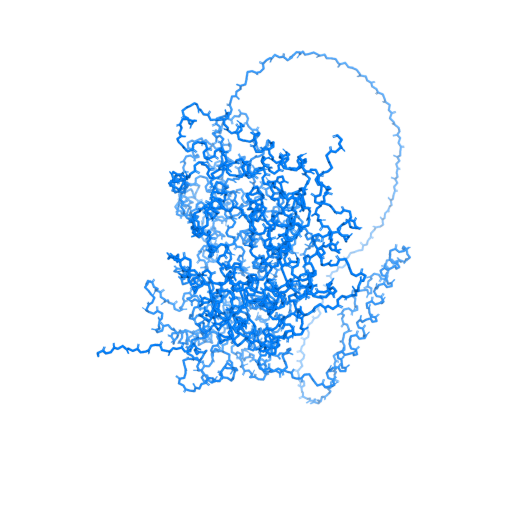 THR A 1 515 ? 46.758 10.983 43.449 1.00 26.33 515 THR A CA 1
ATOM 4230 C C . THR A 1 515 ? 45.383 10.375 43.844 1.00 26.33 515 THR A C 1
ATOM 4232 O O . THR A 1 515 ? 44.388 11.042 43.593 1.00 26.33 515 THR A O 1
ATOM 4235 N N . GLU A 1 516 ? 45.392 9.203 44.516 1.00 33.66 516 GLU A N 1
ATOM 4236 C CA . GLU A 1 516 ? 44.557 8.722 45.668 1.00 33.66 516 GLU A CA 1
ATOM 4237 C C . GLU A 1 516 ? 42.997 8.715 45.589 1.00 33.66 516 GLU A C 1
ATOM 4239 O O . GLU A 1 516 ? 42.395 9.572 44.968 1.00 33.66 516 GLU A O 1
ATOM 4244 N N . GLU A 1 517 ? 42.223 7.781 46.173 1.00 28.33 517 GLU A N 1
ATOM 4245 C CA . GLU A 1 517 ? 42.399 6.997 47.407 1.00 28.33 517 GLU A CA 1
ATOM 4246 C C . GLU A 1 517 ? 41.418 5.784 47.499 1.00 28.33 517 GLU A C 1
ATOM 4248 O O . GLU A 1 517 ? 40.362 5.750 46.871 1.00 28.33 517 GLU A O 1
ATOM 4253 N N . SER A 1 518 ? 41.806 4.806 48.327 1.00 29.58 518 SER A N 1
ATOM 4254 C CA . SER A 1 518 ? 41.097 3.620 48.872 1.00 29.58 518 SER A CA 1
ATOM 4255 C C . SER A 1 518 ? 39.868 4.027 49.743 1.00 29.58 518 SER A C 1
ATOM 4257 O O . SER A 1 518 ? 39.829 5.160 50.206 1.00 29.58 518 SER A O 1
ATOM 4259 N N . THR A 1 519 ? 38.841 3.227 50.109 1.00 29.72 519 THR A N 1
ATOM 4260 C CA . THR A 1 519 ? 38.857 2.094 51.080 1.00 29.72 519 THR A CA 1
ATOM 4261 C C . THR A 1 519 ? 37.422 1.563 51.408 1.00 29.72 519 THR A C 1
ATOM 4263 O O . THR A 1 519 ? 36.498 2.364 51.489 1.00 29.72 519 THR A O 1
ATOM 4266 N N . GLU A 1 520 ? 37.317 0.246 51.696 1.00 32.09 520 GLU A N 1
ATOM 4267 C CA . GLU A 1 520 ? 36.452 -0.501 52.673 1.00 32.09 520 GLU A CA 1
ATOM 4268 C C . GLU A 1 520 ? 34.934 -0.853 52.472 1.00 32.09 520 GLU A C 1
ATOM 4270 O O . GLU A 1 520 ? 34.064 -0.014 52.665 1.00 32.09 520 GLU A O 1
ATOM 4275 N N . GLU A 1 521 ? 34.674 -2.159 52.182 1.00 34.75 521 GLU A N 1
ATOM 4276 C CA . GLU A 1 521 ? 33.851 -3.224 52.875 1.00 34.75 521 GLU A CA 1
ATOM 4277 C C . GLU A 1 521 ? 32.389 -3.006 53.404 1.00 34.75 521 GLU A C 1
ATOM 4279 O O . GLU A 1 521 ? 31.989 -1.856 53.555 1.00 34.75 521 GLU A O 1
ATOM 4284 N N . PRO A 1 522 ? 31.561 -4.050 53.778 1.00 48.97 522 PRO A N 1
ATOM 4285 C CA . PRO A 1 522 ? 31.791 -5.523 53.892 1.00 48.97 522 PRO A CA 1
ATOM 4286 C C . PRO A 1 522 ? 30.661 -6.524 53.430 1.00 48.97 522 PRO A C 1
ATOM 4288 O O . PRO A 1 522 ? 29.473 -6.221 53.388 1.00 48.97 522 PRO A O 1
ATOM 4291 N N . THR A 1 523 ? 31.088 -7.769 53.156 1.00 36.97 523 THR A N 1
ATOM 4292 C CA . THR A 1 523 ? 30.693 -9.125 53.663 1.00 36.97 523 THR A CA 1
ATOM 4293 C C . THR A 1 523 ? 29.258 -9.512 54.116 1.00 36.97 523 THR A C 1
ATOM 4295 O O . THR A 1 523 ? 28.743 -8.958 55.084 1.00 36.97 523 THR A O 1
ATOM 4298 N N . ALA A 1 524 ? 28.727 -10.636 53.579 1.00 34.69 524 ALA A N 1
ATOM 4299 C CA . ALA A 1 524 ? 27.975 -11.685 54.316 1.00 34.69 524 ALA A CA 1
ATOM 4300 C C . ALA A 1 524 ? 27.890 -13.034 53.537 1.00 34.69 524 ALA A C 1
ATOM 4302 O O . ALA A 1 524 ? 27.653 -13.045 52.333 1.00 34.69 524 ALA A O 1
ATOM 4303 N N . GLU A 1 525 ? 28.084 -14.148 54.256 1.00 37.34 525 GLU A N 1
ATOM 4304 C CA . GLU A 1 525 ? 28.236 -15.561 53.825 1.00 37.34 525 GLU A CA 1
ATOM 4305 C C . GLU A 1 525 ? 26.913 -16.400 53.787 1.00 37.34 525 GLU A C 1
ATOM 4307 O O . GLU A 1 525 ? 25.876 -15.903 54.233 1.00 37.34 525 GLU A O 1
ATOM 4312 N N . PRO A 1 526 ? 26.929 -17.666 53.278 1.00 51.00 526 PRO A N 1
ATOM 4313 C CA . PRO A 1 526 ? 25.762 -18.470 52.855 1.00 51.00 526 PRO A CA 1
ATOM 4314 C C . PRO A 1 526 ? 25.335 -19.584 53.843 1.00 51.00 526 PRO A C 1
ATOM 4316 O O . PRO A 1 526 ? 26.116 -19.959 54.714 1.00 51.00 526 PRO A O 1
ATOM 4319 N N . ILE A 1 527 ? 24.135 -20.183 53.676 1.00 31.94 527 ILE A N 1
ATOM 4320 C CA . ILE A 1 527 ? 23.713 -21.432 54.365 1.00 31.94 527 ILE A CA 1
ATOM 4321 C C . ILE A 1 527 ? 22.847 -22.344 53.454 1.00 31.94 527 ILE A C 1
ATOM 4323 O O . ILE A 1 527 ? 21.971 -21.869 52.735 1.00 31.94 527 ILE A O 1
ATOM 4327 N N . GLU A 1 528 ? 23.139 -23.651 53.532 1.00 35.22 528 GLU A N 1
ATOM 4328 C CA . GLU A 1 528 ? 22.642 -24.846 52.814 1.00 35.22 528 GLU A CA 1
ATOM 4329 C C . GLU A 1 528 ? 21.159 -25.266 53.056 1.00 35.22 528 GLU A C 1
ATOM 4331 O O . GLU A 1 528 ? 20.500 -24.773 53.971 1.00 35.22 528 GLU A O 1
ATOM 4336 N N . GLY A 1 529 ? 20.659 -26.225 52.242 1.00 35.22 529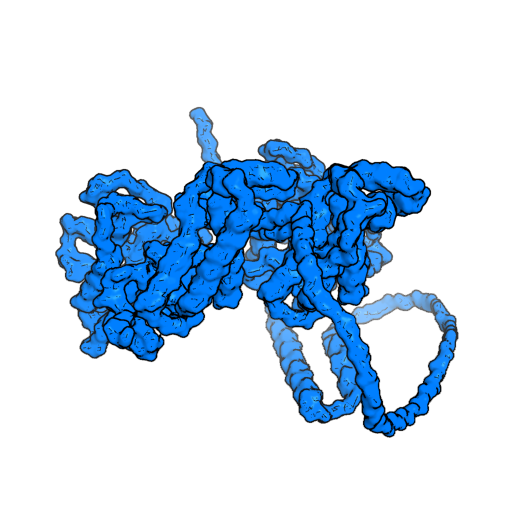 GLY A N 1
ATOM 4337 C CA . GLY A 1 529 ? 19.348 -26.930 52.332 1.00 35.22 529 GLY A CA 1
ATOM 4338 C C . GLY A 1 529 ? 19.200 -27.912 53.524 1.00 35.22 529 GLY A C 1
ATOM 4339 O O . GLY A 1 529 ? 20.017 -27.816 54.438 1.00 35.22 529 GLY A O 1
ATOM 4340 N N . PRO A 1 530 ? 18.213 -28.859 53.586 1.00 49.75 530 PRO A N 1
ATOM 4341 C CA . PRO A 1 530 ? 17.713 -29.729 52.496 1.00 49.75 530 PRO A CA 1
ATOM 4342 C C . PRO A 1 530 ? 16.181 -30.080 52.494 1.00 49.75 530 PRO A C 1
ATOM 4344 O O . PRO A 1 530 ? 15.385 -29.548 53.263 1.00 49.75 530 PRO A O 1
ATOM 4347 N N . THR A 1 531 ? 15.825 -30.991 51.571 1.00 43.34 531 THR A N 1
ATOM 4348 C CA . THR A 1 531 ? 14.589 -31.751 51.220 1.00 43.34 531 THR A CA 1
ATOM 4349 C C . THR A 1 531 ? 13.823 -32.504 52.327 1.00 43.34 531 THR A C 1
ATOM 4351 O O . THR A 1 531 ? 14.449 -32.939 53.285 1.00 43.34 531 THR A O 1
ATOM 4354 N N . ASP A 1 532 ? 12.507 -32.748 52.117 1.00 36.72 532 ASP A N 1
ATOM 4355 C CA . ASP A 1 532 ? 11.823 -34.074 52.205 1.00 36.72 532 ASP A CA 1
ATOM 4356 C C . ASP A 1 532 ? 10.294 -34.025 51.878 1.00 36.72 532 ASP A C 1
ATOM 4358 O O . ASP A 1 532 ? 9.595 -33.077 52.239 1.00 36.72 532 ASP A O 1
ATOM 4362 N N . GLU A 1 533 ? 9.781 -35.069 51.197 1.00 40.41 533 GLU A N 1
ATOM 4363 C CA . GLU A 1 533 ? 8.348 -35.414 50.979 1.00 40.41 533 GLU A CA 1
ATOM 4364 C C . GLU A 1 533 ? 7.661 -35.946 52.267 1.00 40.41 533 GLU A C 1
ATOM 4366 O O . GLU A 1 533 ? 8.359 -36.321 53.213 1.00 40.41 533 GLU A O 1
ATOM 4371 N N . PRO A 1 534 ? 6.305 -36.052 52.342 1.00 48.03 534 PRO A N 1
ATOM 4372 C CA . PRO A 1 534 ? 5.668 -37.363 52.073 1.00 48.03 534 PRO A CA 1
ATOM 4373 C C . PRO A 1 534 ? 4.204 -37.363 51.537 1.00 48.03 534 PRO A C 1
ATOM 4375 O O . PRO A 1 534 ? 3.391 -36.479 51.798 1.00 48.03 534 PRO A O 1
ATOM 4378 N N . THR A 1 535 ? 3.862 -38.469 50.866 1.00 41.41 535 THR A N 1
ATOM 4379 C CA . THR A 1 535 ? 2.542 -39.044 50.490 1.00 41.41 535 THR A CA 1
ATOM 4380 C C . THR A 1 535 ? 1.674 -39.528 51.670 1.00 41.41 535 THR A C 1
ATOM 4382 O O . THR A 1 535 ? 2.238 -40.232 52.500 1.00 41.41 535 THR A O 1
ATOM 4385 N N . VAL A 1 536 ? 0.330 -39.328 51.659 1.00 37.25 536 VAL A N 1
ATOM 4386 C CA . VAL A 1 536 ? -0.739 -40.270 52.145 1.00 37.25 536 VAL A CA 1
ATOM 4387 C C . VAL A 1 536 ? -2.126 -39.971 51.487 1.00 37.25 536 VAL A C 1
ATOM 4389 O O . VAL A 1 536 ? -2.441 -38.826 51.184 1.00 37.25 536 VAL A O 1
ATOM 4392 N N . GLU A 1 537 ? -2.908 -41.043 51.284 1.00 35.94 537 GLU A N 1
ATOM 4393 C CA . GLU A 1 537 ? -4.187 -41.343 50.584 1.00 35.94 537 GLU A CA 1
ATOM 4394 C C . GLU A 1 537 ? -5.518 -40.579 50.887 1.00 35.94 537 GLU A C 1
ATOM 4396 O O . GLU A 1 537 ? -5.626 -39.882 51.896 1.00 35.94 537 GLU A O 1
ATOM 4401 N N . PRO A 1 538 ? -6.582 -40.783 50.053 1.00 47.97 538 PRO A N 1
ATOM 4402 C CA . PRO A 1 538 ? -7.930 -40.206 50.203 1.00 47.97 538 PRO A CA 1
ATOM 4403 C C . PRO A 1 538 ? -8.974 -41.163 50.833 1.00 47.97 538 PRO A C 1
ATOM 4405 O O . PRO A 1 538 ? -8.929 -42.372 50.610 1.00 47.97 538 PRO A O 1
ATOM 4408 N N . THR A 1 539 ? -9.995 -40.646 51.542 1.00 33.69 539 THR A N 1
ATOM 4409 C CA . THR A 1 539 ? -11.201 -41.430 51.921 1.00 33.69 539 THR A CA 1
ATOM 4410 C C . THR A 1 539 ? -12.465 -40.567 52.162 1.00 33.69 539 THR A C 1
ATOM 4412 O O . THR A 1 539 ? -12.476 -39.717 53.042 1.00 33.69 539 THR A O 1
ATOM 4415 N N . GLU A 1 540 ? -13.499 -40.859 51.356 1.00 37.09 540 GLU A N 1
ATOM 4416 C CA . GLU A 1 540 ? -14.979 -40.885 51.526 1.00 37.09 540 GLU A CA 1
ATOM 4417 C C . GLU A 1 540 ? -15.890 -39.739 52.069 1.00 37.09 540 GLU A C 1
ATOM 4419 O O . GLU A 1 540 ? -15.538 -38.894 52.881 1.00 37.09 540 GLU A O 1
ATOM 4424 N N . VAL A 1 541 ? -17.124 -39.810 51.529 1.00 39.81 541 VAL A N 1
ATOM 4425 C CA . VAL A 1 541 ? -18.362 -38.980 51.502 1.00 39.81 541 VAL A CA 1
ATOM 4426 C C . VAL A 1 541 ? -19.142 -38.944 52.849 1.00 39.81 541 VAL A C 1
ATOM 4428 O O . VAL A 1 541 ? -18.827 -39.770 53.706 1.00 39.81 541 VAL A O 1
ATOM 4431 N N . PRO A 1 542 ? -20.170 -38.069 53.082 1.00 47.22 542 PRO A N 1
ATOM 4432 C CA . PRO A 1 542 ? -21.551 -38.269 52.557 1.00 47.22 542 PRO A CA 1
ATOM 4433 C C . PRO A 1 542 ? -22.436 -37.006 52.263 1.00 47.22 542 PRO A C 1
ATOM 4435 O O . PRO A 1 542 ? -22.339 -35.974 52.915 1.00 47.22 542 PRO A O 1
ATOM 4438 N N . THR A 1 543 ? -23.310 -37.172 51.257 1.00 35.47 543 THR A N 1
ATOM 4439 C CA . THR A 1 543 ? -24.763 -36.864 51.068 1.00 35.47 543 THR A CA 1
ATOM 4440 C C . THR A 1 543 ? -25.545 -35.769 51.842 1.00 35.47 543 THR A C 1
ATOM 4442 O O . THR A 1 543 ? -25.511 -35.747 53.065 1.00 35.47 543 THR A O 1
ATOM 4445 N N . GLU A 1 544 ? -26.370 -34.996 51.094 1.00 35.78 544 GLU A N 1
ATOM 4446 C CA . GLU A 1 544 ? -27.832 -34.653 51.233 1.00 35.78 544 GLU A CA 1
ATOM 4447 C C . GLU A 1 544 ? -28.127 -33.238 50.639 1.00 35.78 544 GLU A C 1
ATOM 4449 O O . GLU A 1 544 ? -27.485 -32.267 51.021 1.00 35.78 544 GLU A O 1
ATOM 4454 N N . GLU A 1 545 ? -28.821 -33.085 49.492 1.00 34.34 545 GLU A N 1
ATOM 4455 C CA . GLU A 1 545 ? -30.293 -32.934 49.272 1.00 34.34 545 GLU A CA 1
ATOM 4456 C C . GLU A 1 545 ? -30.889 -31.648 49.924 1.00 34.34 545 GLU A C 1
ATOM 4458 O O . GLU A 1 545 ? -30.726 -31.445 51.117 1.00 34.34 545 GLU A O 1
ATOM 4463 N N . LEU A 1 546 ? -31.505 -30.664 49.231 1.00 33.34 546 LEU A N 1
ATOM 4464 C CA . LEU A 1 546 ? -32.849 -30.688 48.611 1.00 33.34 546 LEU A CA 1
ATOM 4465 C C . LEU A 1 546 ? -33.250 -29.297 48.004 1.00 33.34 546 LEU A C 1
ATOM 4467 O O . LEU A 1 546 ? -33.007 -28.280 48.644 1.00 33.34 546 LEU A O 1
ATOM 4471 N N . THR A 1 547 ? -33.906 -29.310 46.817 1.00 30.20 547 THR A N 1
ATOM 4472 C CA . THR A 1 547 ? -35.086 -28.514 46.303 1.00 30.20 547 THR A CA 1
ATOM 4473 C C . THR A 1 547 ? -35.192 -26.977 46.513 1.00 30.20 547 THR A C 1
ATOM 4475 O O . THR A 1 547 ? -34.938 -26.489 47.598 1.00 30.20 547 THR A O 1
ATOM 4478 N N . GLU A 1 548 ? -35.610 -26.113 45.563 1.00 32.62 548 GLU A N 1
ATOM 4479 C CA . GLU A 1 548 ? -36.832 -26.103 44.723 1.00 32.62 548 GLU A CA 1
ATOM 4480 C C . GLU A 1 548 ? -36.715 -25.247 43.421 1.00 32.62 548 GLU A C 1
ATOM 4482 O O . GLU A 1 548 ? -36.069 -24.206 43.399 1.00 32.62 548 GLU A O 1
ATOM 4487 N N . ALA A 1 549 ? -37.404 -25.731 42.372 1.00 29.69 549 ALA A N 1
ATOM 4488 C CA . ALA A 1 549 ? -38.063 -25.121 41.191 1.00 29.69 549 ALA A CA 1
ATOM 4489 C C . ALA A 1 549 ? -37.620 -23.773 40.534 1.00 29.69 549 ALA A C 1
ATOM 4491 O O . ALA A 1 549 ? -37.530 -22.744 41.199 1.00 29.69 549 ALA A O 1
ATOM 4492 N N . PRO A 1 550 ? -37.551 -23.708 39.178 1.00 33.53 550 PRO A N 1
ATOM 4493 C CA . PRO A 1 550 ? -37.450 -22.454 38.431 1.00 33.53 550 PRO A CA 1
ATOM 4494 C C . PRO A 1 550 ? -38.844 -21.831 38.249 1.00 33.53 550 PRO A C 1
ATOM 4496 O O . PRO A 1 550 ? -39.724 -22.438 37.639 1.00 33.53 550 PRO A O 1
ATOM 4499 N N . THR A 1 551 ? -39.050 -20.611 38.748 1.00 32.03 551 THR A N 1
ATOM 4500 C CA . THR A 1 551 ? -40.228 -19.799 38.402 1.00 32.03 551 THR A CA 1
ATOM 4501 C C . THR A 1 551 ? -39.784 -18.668 37.483 1.00 32.03 551 THR A C 1
ATOM 4503 O O . THR A 1 551 ? -38.946 -17.859 37.861 1.00 32.03 551 THR A O 1
ATOM 4506 N N . GLU A 1 552 ? -40.325 -18.696 36.265 1.00 39.44 552 GLU A N 1
ATOM 4507 C CA . GLU A 1 552 ? -40.364 -17.668 35.217 1.00 39.44 552 GLU A CA 1
ATOM 4508 C C . GLU A 1 552 ? -39.764 -16.294 35.580 1.00 39.44 552 GLU A C 1
ATOM 4510 O O . GLU A 1 552 ? -40.421 -15.458 36.201 1.00 39.44 552 GLU A O 1
ATOM 4515 N N . GLU A 1 553 ? -38.542 -16.016 35.111 1.00 31.27 553 GLU A N 1
ATOM 4516 C CA . GLU A 1 553 ? -38.006 -14.654 35.110 1.00 31.27 553 GLU A CA 1
ATOM 4517 C C . GLU A 1 553 ? -38.443 -13.915 33.840 1.00 31.27 553 GLU A C 1
ATOM 4519 O O . GLU A 1 553 ? -38.056 -14.219 32.709 1.00 31.27 553 GLU A O 1
ATOM 4524 N N . VAL A 1 554 ? -39.311 -12.934 34.072 1.00 33.12 554 VAL A N 1
ATOM 4525 C CA . VAL A 1 554 ? -39.755 -11.912 33.132 1.00 33.12 554 VAL A CA 1
ATOM 4526 C C . VAL A 1 554 ? -38.535 -11.146 32.618 1.00 33.12 554 VAL A C 1
ATOM 4528 O O . VAL A 1 554 ? -37.831 -10.491 33.381 1.00 33.12 554 VAL A O 1
ATOM 4531 N N . ALA A 1 555 ? -38.311 -11.209 31.306 1.00 27.97 555 ALA A N 1
ATOM 4532 C CA . ALA A 1 555 ? -37.262 -10.475 30.612 1.00 27.97 555 ALA A CA 1
ATOM 4533 C C . ALA A 1 555 ? -37.353 -8.961 30.885 1.00 27.97 555 ALA A C 1
ATOM 4535 O O . ALA A 1 555 ? -38.248 -8.278 30.381 1.00 27.97 555 ALA A O 1
ATOM 4536 N N . VAL A 1 556 ? -36.398 -8.425 31.647 1.00 34.72 556 VAL A N 1
ATOM 4537 C CA . VAL A 1 556 ? -36.140 -6.984 31.725 1.00 34.72 556 VAL A CA 1
ATOM 4538 C C . VAL A 1 556 ? -35.238 -6.614 30.546 1.00 34.72 556 VAL A C 1
ATOM 4540 O O . VAL A 1 556 ? -34.105 -7.078 30.443 1.00 34.72 556 VAL A O 1
ATOM 4543 N N . GLN A 1 557 ? -35.771 -5.814 29.619 1.00 30.62 557 GLN A N 1
ATOM 4544 C CA . GLN A 1 557 ? -35.032 -5.295 28.467 1.00 30.62 557 GLN A CA 1
ATOM 4545 C C . GLN A 1 557 ? -33.903 -4.340 28.906 1.00 30.62 557 GLN A C 1
ATOM 4547 O O . GLN A 1 557 ? -34.160 -3.451 29.720 1.00 30.62 557 GLN A O 1
ATOM 4552 N N . PRO A 1 558 ? -32.687 -4.450 28.334 1.00 32.69 558 PRO A N 1
ATOM 4553 C CA . PRO A 1 558 ? -31.624 -3.474 28.534 1.00 32.69 558 PRO A CA 1
ATOM 4554 C C . PRO A 1 558 ? -31.862 -2.223 27.671 1.00 32.69 558 PRO A C 1
ATOM 4556 O O . PRO A 1 558 ? -32.104 -2.310 26.470 1.00 32.69 558 PRO A O 1
ATOM 4559 N N . THR A 1 559 ? -31.781 -1.051 28.302 1.00 34.25 559 THR A N 1
ATOM 4560 C CA . THR A 1 559 ? -32.062 0.292 27.755 1.00 34.25 559 THR A CA 1
ATOM 4561 C C . THR A 1 559 ? -30.831 1.022 27.193 1.00 34.25 559 THR A C 1
ATOM 4563 O O . THR A 1 559 ? -30.810 2.250 27.143 1.00 34.25 559 THR A O 1
ATOM 4566 N N . ALA A 1 560 ? -29.803 0.303 26.736 1.00 34.09 560 ALA A N 1
ATOM 4567 C CA . ALA A 1 560 ? -28.760 0.895 25.896 1.00 34.09 560 ALA A CA 1
ATOM 4568 C C . ALA A 1 560 ? -29.154 0.691 24.429 1.00 34.09 560 ALA A C 1
ATOM 4570 O O . ALA A 1 560 ? -29.261 -0.450 23.986 1.00 34.09 560 ALA A O 1
ATOM 4571 N N . GLU A 1 561 ? -29.415 1.777 23.689 1.00 35.56 561 GLU A N 1
ATOM 4572 C CA . GLU A 1 561 ? -29.695 1.694 22.251 1.00 35.56 561 GLU A CA 1
ATOM 4573 C C . GLU A 1 561 ? -28.510 1.006 21.548 1.00 35.56 561 GLU A C 1
ATOM 4575 O O . GLU A 1 561 ? -27.405 1.557 21.531 1.00 35.56 561 GLU A O 1
ATOM 4580 N N . PRO A 1 562 ? -28.692 -0.205 20.995 1.00 37.78 562 PRO A N 1
ATOM 4581 C CA . PRO A 1 562 ? -27.609 -0.930 20.358 1.00 37.78 562 PRO A CA 1
ATOM 4582 C C . PRO A 1 562 ? -27.170 -0.183 19.100 1.00 37.78 562 PRO A C 1
ATOM 4584 O O . PRO A 1 562 ? -27.981 0.135 18.226 1.00 37.78 562 PRO A O 1
ATOM 4587 N N . ILE A 1 563 ? -25.867 0.065 18.979 1.00 47.56 563 ILE A N 1
ATOM 4588 C CA . ILE A 1 563 ? -25.295 0.695 17.791 1.00 47.56 563 ILE A CA 1
ATOM 4589 C C . ILE A 1 563 ? -25.333 -0.336 16.668 1.00 47.56 563 ILE A C 1
ATOM 4591 O O . ILE A 1 563 ? -24.548 -1.277 16.591 1.00 47.56 563 ILE A O 1
ATOM 4595 N N . LEU A 1 564 ? -26.356 -0.198 15.828 1.00 51.62 564 LEU A N 1
ATOM 4596 C CA . LEU A 1 564 ? -26.754 -1.217 14.865 1.00 51.62 564 LEU A CA 1
ATOM 4597 C C . LEU A 1 564 ? -25.692 -1.436 13.771 1.00 51.62 564 LEU A C 1
ATOM 4599 O O . LEU A 1 564 ? -25.552 -2.559 13.273 1.00 51.62 564 LEU A O 1
ATOM 4603 N N . VAL A 1 565 ? -24.964 -0.377 13.374 1.00 56.28 565 VAL A N 1
ATOM 4604 C CA . VAL A 1 565 ? -23.957 -0.394 12.294 1.00 56.28 565 VAL A CA 1
ATOM 4605 C C . VAL A 1 565 ? -22.870 0.688 12.478 1.00 56.28 565 VAL A C 1
ATOM 4607 O O . VAL A 1 565 ? -23.199 1.853 12.694 1.00 56.28 565 VAL A O 1
ATOM 4610 N N . ASP A 1 566 ? -21.585 0.335 12.303 1.00 66.44 566 ASP A N 1
ATOM 4611 C CA . ASP A 1 566 ? -20.451 1.285 12.292 1.00 66.44 566 ASP A CA 1
ATOM 4612 C C . ASP A 1 566 ? -20.456 2.153 11.014 1.00 66.44 566 ASP A C 1
ATOM 4614 O O . ASP A 1 566 ? -20.387 1.649 9.886 1.00 66.44 566 ASP A O 1
ATOM 4618 N N . LEU A 1 567 ? -20.483 3.482 11.185 1.00 62.28 567 LEU A N 1
ATOM 4619 C CA . LEU A 1 567 ? -20.470 4.472 10.096 1.00 62.28 567 LEU A CA 1
ATOM 4620 C C . LEU A 1 567 ? -19.270 4.347 9.144 1.00 62.28 567 LEU A C 1
ATOM 4622 O O . LEU A 1 567 ? -19.355 4.790 8.000 1.00 62.28 567 LEU A O 1
ATOM 4626 N N . ARG A 1 568 ? -18.154 3.771 9.584 1.00 67.06 568 ARG A N 1
ATOM 4627 C CA . ARG A 1 568 ? -16.918 3.656 8.798 1.00 67.06 568 ARG A CA 1
ATOM 4628 C C . ARG A 1 568 ? -16.900 2.384 7.987 1.00 67.06 568 ARG A C 1
ATOM 4630 O O . ARG A 1 568 ? -16.555 2.450 6.816 1.00 67.06 568 ARG A O 1
ATOM 4637 N N . CYS A 1 569 ? -17.398 1.280 8.537 1.00 66.38 569 CYS A N 1
ATOM 4638 C CA . CYS A 1 569 ? -17.696 0.084 7.750 1.00 66.38 569 CYS A CA 1
ATOM 4639 C C . CYS A 1 569 ? -18.700 0.413 6.635 1.00 66.38 569 CYS A C 1
ATOM 4641 O O . CYS A 1 569 ? -18.482 0.040 5.483 1.00 66.38 569 CYS A O 1
ATOM 4643 N N . LEU A 1 570 ? -19.739 1.204 6.940 1.00 71.69 570 LEU A N 1
ATOM 4644 C CA . LEU A 1 570 ? -20.684 1.693 5.929 1.00 71.69 570 LEU A CA 1
ATOM 4645 C C . LEU A 1 570 ? -19.977 2.451 4.800 1.00 71.69 570 LEU A C 1
ATOM 4647 O O . LEU A 1 570 ? -20.249 2.199 3.628 1.00 71.69 570 LEU A O 1
ATOM 4651 N N . LEU A 1 571 ? -19.059 3.360 5.133 1.00 72.75 571 LEU A N 1
ATOM 4652 C CA . LEU A 1 571 ? -18.326 4.141 4.136 1.00 72.75 571 LEU A CA 1
ATOM 4653 C C . LEU A 1 571 ? -17.275 3.336 3.389 1.00 72.75 571 LEU A C 1
ATOM 4655 O O . LEU A 1 571 ? -17.135 3.549 2.193 1.00 72.75 571 LEU A O 1
ATOM 4659 N N . LYS A 1 572 ? -16.546 2.436 4.054 1.00 79.69 572 LYS A N 1
ATOM 4660 C CA . LYS A 1 572 ? -15.575 1.524 3.439 1.00 79.69 572 LYS A CA 1
ATOM 4661 C C . LYS A 1 572 ? -16.248 0.788 2.288 1.00 79.69 572 LYS A C 1
ATOM 4663 O O . LYS A 1 572 ? -15.833 0.944 1.144 1.00 79.69 572 LYS A O 1
ATOM 4668 N N . TRP A 1 573 ? -17.339 0.077 2.569 1.00 82.75 573 TRP A N 1
ATOM 4669 C CA . TRP A 1 573 ? -18.035 -0.712 1.556 1.00 82.75 573 TRP A CA 1
ATOM 4670 C C . TRP A 1 573 ? -18.776 0.151 0.540 1.00 82.75 573 TRP A C 1
ATOM 4672 O O . TRP A 1 573 ? -18.731 -0.142 -0.651 1.00 82.75 573 TRP A O 1
ATOM 4682 N N . TYR A 1 574 ? -19.387 1.260 0.967 1.00 77.88 574 TYR A N 1
ATOM 4683 C CA . TYR A 1 574 ? -20.006 2.190 0.025 1.00 77.88 574 TYR A CA 1
ATOM 4684 C C . TYR A 1 574 ? -18.984 2.811 -0.938 1.00 77.88 574 TYR A C 1
ATOM 4686 O O . TYR A 1 574 ? -19.274 2.937 -2.121 1.00 77.88 574 TYR A O 1
ATOM 4694 N N . ASN A 1 575 ? -17.787 3.164 -0.464 1.00 77.19 575 ASN A N 1
ATOM 4695 C CA . ASN A 1 575 ? -16.720 3.715 -1.296 1.00 77.19 575 ASN A CA 1
ATOM 4696 C C . ASN A 1 575 ? -16.204 2.682 -2.298 1.00 77.19 575 ASN A C 1
ATOM 4698 O O . ASN A 1 575 ? -15.999 3.039 -3.449 1.00 77.19 575 ASN A O 1
ATOM 4702 N N . GLU A 1 576 ? -16.020 1.419 -1.903 1.00 78.56 576 GLU A N 1
ATOM 4703 C CA . GLU A 1 576 ? -15.616 0.374 -2.855 1.00 78.56 576 GLU A CA 1
ATOM 4704 C C . GLU A 1 576 ? -16.693 0.153 -3.934 1.00 78.56 576 GLU A C 1
ATOM 4706 O O . GLU A 1 576 ? -16.372 0.027 -5.113 1.00 78.56 576 GLU A O 1
ATOM 4711 N N . ILE A 1 577 ? -17.979 0.212 -3.571 1.00 73.88 577 ILE A N 1
ATOM 4712 C CA . ILE A 1 577 ? -19.094 0.158 -4.532 1.00 73.88 577 ILE A CA 1
ATOM 4713 C C . ILE A 1 577 ? -19.097 1.394 -5.449 1.00 73.88 577 ILE A C 1
ATOM 4715 O O . ILE A 1 577 ? -19.274 1.279 -6.658 1.00 73.88 577 ILE A O 1
ATOM 4719 N N . ASP A 1 578 ? -18.871 2.585 -4.905 1.00 71.69 578 ASP A N 1
ATOM 4720 C CA . ASP A 1 578 ? -18.837 3.833 -5.674 1.00 71.69 578 ASP A CA 1
ATOM 4721 C C . ASP A 1 578 ? -17.601 3.926 -6.591 1.00 71.69 578 ASP A C 1
ATOM 4723 O O . ASP A 1 578 ? -17.679 4.492 -7.678 1.00 71.69 578 ASP A O 1
ATOM 4727 N N . ILE A 1 579 ? -16.475 3.313 -6.212 1.00 70.69 579 ILE A N 1
ATOM 4728 C CA . ILE A 1 579 ? -15.307 3.142 -7.090 1.00 70.69 579 ILE A CA 1
ATOM 4729 C C . ILE A 1 579 ? -15.678 2.251 -8.280 1.00 70.69 579 ILE A C 1
ATOM 4731 O O . ILE A 1 579 ? -15.400 2.625 -9.417 1.00 70.69 579 ILE A O 1
ATOM 4735 N N . LEU A 1 580 ? -16.353 1.124 -8.028 1.00 67.69 580 LEU A N 1
ATOM 4736 C CA . LEU A 1 580 ? -16.747 0.168 -9.066 1.00 67.69 580 LEU A CA 1
ATOM 4737 C C . LEU A 1 580 ? -17.754 0.747 -10.077 1.00 67.69 580 LEU A C 1
ATOM 4739 O O . LEU A 1 580 ? -17.644 0.464 -11.266 1.00 67.69 580 LEU A O 1
ATOM 4743 N N . PHE A 1 581 ? -18.727 1.556 -9.635 1.00 65.50 581 PHE A N 1
ATOM 4744 C CA . PHE A 1 581 ? -19.826 2.019 -10.508 1.00 65.50 581 PHE A CA 1
ATOM 4745 C C . PHE A 1 581 ? -19.838 3.520 -10.812 1.00 65.50 581 PHE A C 1
ATOM 4747 O O . PHE A 1 581 ? -20.473 3.936 -11.782 1.00 65.50 581 PHE A O 1
ATOM 4754 N N . GLY A 1 582 ? -19.193 4.342 -9.985 1.00 55.75 582 GLY A N 1
ATOM 4755 C CA . GLY A 1 582 ? -19.236 5.805 -10.063 1.00 55.75 582 GLY A CA 1
ATOM 4756 C C . GLY A 1 582 ? -17.936 6.455 -10.537 1.00 55.75 582 GLY A C 1
ATOM 4757 O O . GLY A 1 582 ? -17.961 7.614 -10.946 1.00 55.75 582 GLY A O 1
ATOM 4758 N N . GLY A 1 583 ? -16.797 5.750 -10.492 1.00 48.59 583 GLY A N 1
ATOM 4759 C CA . GLY A 1 583 ? -15.487 6.298 -10.878 1.00 48.59 583 GLY A CA 1
ATOM 4760 C C . GLY A 1 583 ? -15.044 7.513 -10.044 1.00 48.59 583 GLY A C 1
ATOM 4761 O O 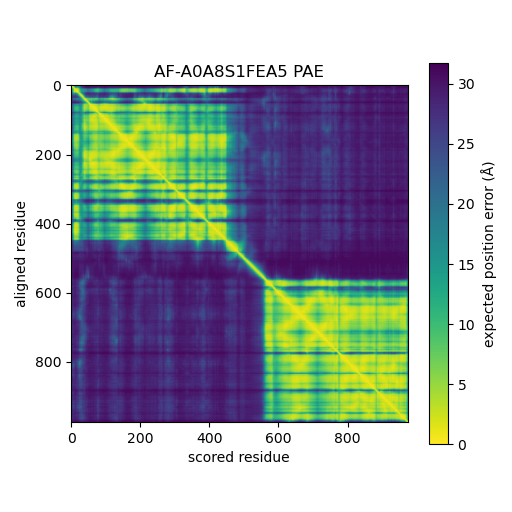. GLY A 1 583 ? -14.172 8.277 -10.461 1.00 48.59 583 GLY A O 1
ATOM 4762 N N . HIS A 1 584 ? -15.667 7.740 -8.883 1.00 46.72 584 HIS A N 1
ATOM 4763 C CA . HIS A 1 584 ? -15.456 8.922 -8.050 1.00 46.72 584 HIS A CA 1
ATOM 4764 C C . HIS A 1 584 ? -14.393 8.696 -6.964 1.00 46.72 584 HIS A C 1
ATOM 4766 O O . HIS A 1 584 ? -14.299 7.638 -6.349 1.00 46.72 584 HIS A O 1
ATOM 4772 N N . VAL A 1 585 ? -13.602 9.742 -6.698 1.00 42.66 585 VAL A N 1
ATOM 4773 C CA . VAL A 1 585 ? -12.542 9.760 -5.677 1.00 42.66 585 VAL A CA 1
ATOM 4774 C C . VAL A 1 585 ? -13.129 9.859 -4.262 1.00 42.66 585 VAL A C 1
ATOM 4776 O O . VAL A 1 585 ? -14.064 10.622 -4.017 1.00 42.66 585 VAL A O 1
ATOM 4779 N N . PHE A 1 586 ? -12.506 9.116 -3.340 1.00 47.78 586 PHE A N 1
ATOM 4780 C CA . PHE A 1 586 ? -12.706 9.088 -1.886 1.00 47.78 586 PHE A CA 1
ATOM 4781 C C . PHE A 1 586 ? -13.219 10.399 -1.264 1.00 47.78 586 PHE A C 1
ATOM 4783 O O . PHE A 1 586 ? -12.576 11.447 -1.363 1.00 47.78 586 PHE A O 1
ATOM 4790 N N . VAL A 1 587 ? -14.311 10.315 -0.495 1.00 40.34 587 VAL A N 1
ATOM 4791 C CA . VAL A 1 587 ? -14.653 11.350 0.489 1.00 40.34 587 VAL A CA 1
ATOM 4792 C C . VAL A 1 587 ? -13.911 11.035 1.780 1.00 40.34 587 VAL A C 1
ATOM 4794 O O . VAL A 1 587 ? -14.294 10.135 2.520 1.00 40.34 587 VAL A O 1
ATOM 4797 N N . ASN A 1 588 ? -12.865 11.807 2.068 1.00 43.56 588 ASN A N 1
ATOM 4798 C CA . ASN A 1 588 ? -12.283 11.852 3.406 1.00 43.56 588 ASN A CA 1
ATOM 4799 C C . ASN A 1 588 ? -13.331 12.437 4.362 1.00 43.56 588 ASN A C 1
ATOM 4801 O O . ASN A 1 588 ? -13.603 13.642 4.323 1.00 43.56 588 ASN A O 1
ATOM 4805 N N . ILE A 1 589 ? -13.932 11.612 5.220 1.00 45.06 589 ILE A N 1
ATOM 4806 C CA . ILE A 1 589 ? -14.666 12.144 6.368 1.00 45.06 589 ILE A CA 1
ATOM 4807 C C . ILE A 1 589 ? -13.619 12.556 7.393 1.00 45.06 589 ILE A C 1
ATOM 4809 O O . ILE A 1 589 ? -12.944 11.719 7.983 1.00 45.06 589 ILE A O 1
ATOM 4813 N N . ALA A 1 590 ? -13.439 13.865 7.564 1.00 37.66 590 ALA A N 1
ATOM 4814 C CA . ALA A 1 590 ? -12.471 14.387 8.511 1.00 37.66 590 ALA A CA 1
ATOM 4815 C C . ALA A 1 590 ? -12.809 13.892 9.926 1.00 37.66 590 ALA A C 1
ATOM 4817 O O . ALA A 1 590 ? -13.906 14.124 10.433 1.00 37.66 590 ALA A O 1
ATOM 4818 N N . HIS A 1 591 ? -11.845 13.239 10.573 1.00 43.84 591 HIS A N 1
ATOM 4819 C CA . HIS A 1 591 ? -11.988 12.727 11.938 1.00 43.84 591 HIS A CA 1
ATOM 4820 C C . HIS A 1 591 ? -12.296 13.831 12.974 1.00 43.84 591 HIS A C 1
ATOM 4822 O O . HIS A 1 591 ? -12.925 13.541 13.989 1.00 43.84 591 HIS A O 1
ATOM 4828 N N . LYS A 1 592 ? -11.983 15.095 12.640 1.00 41.19 592 LYS A N 1
ATOM 4829 C CA . LYS A 1 592 ? -12.235 16.307 13.445 1.00 41.19 592 LYS A CA 1
ATOM 4830 C C . LYS A 1 592 ? -13.716 16.685 13.594 1.00 41.19 592 LYS A C 1
ATOM 4832 O O . LYS A 1 592 ? -14.038 17.657 14.273 1.00 41.19 592 LYS A O 1
ATOM 4837 N N . GLU A 1 593 ? -14.627 15.976 12.931 1.00 46.31 593 GLU A N 1
ATOM 4838 C CA . GLU A 1 593 ? -16.056 16.295 12.902 1.00 46.31 593 GLU A CA 1
ATOM 4839 C C . GLU A 1 593 ? -16.842 15.510 13.960 1.00 46.31 593 GLU A C 1
ATOM 4841 O O . GLU A 1 593 ? -16.644 14.310 14.161 1.00 46.31 593 GLU A O 1
ATOM 4846 N N . SER A 1 594 ? -17.794 16.173 14.623 1.00 50.06 594 SER A N 1
ATOM 4847 C CA . SER A 1 594 ? -18.681 15.527 15.603 1.00 50.06 594 SER A CA 1
ATOM 4848 C C . SER A 1 594 ? -19.418 14.329 14.990 1.00 50.06 594 SER A C 1
ATOM 4850 O O . SER A 1 594 ? -19.694 14.313 13.789 1.00 50.06 594 SER A O 1
ATOM 4852 N N . HIS A 1 595 ? -19.805 13.332 15.799 1.00 48.25 595 HIS A N 1
ATOM 4853 C CA . HIS A 1 595 ? -20.591 12.183 15.315 1.00 48.25 595 HIS A CA 1
ATOM 4854 C C . HIS A 1 595 ? -21.842 12.640 14.545 1.00 48.25 595 HIS A C 1
ATOM 4856 O O . HIS A 1 595 ? -22.113 12.135 13.467 1.00 48.25 595 HIS A O 1
ATOM 4862 N N . LYS A 1 596 ? -22.531 13.692 15.006 1.00 47.56 596 LYS A N 1
ATOM 4863 C CA . LYS A 1 596 ? -23.678 14.295 14.306 1.00 47.56 596 LYS A CA 1
ATOM 4864 C C . LYS A 1 596 ? -23.319 14.869 12.929 1.00 47.56 596 LYS A C 1
ATOM 4866 O O . LYS A 1 596 ? -24.127 14.789 12.008 1.00 47.56 596 LYS A O 1
ATOM 4871 N N . GLN A 1 597 ? -22.135 15.460 12.764 1.00 56.22 597 GLN A N 1
ATOM 4872 C CA . GLN A 1 597 ? -21.652 15.956 11.467 1.00 56.22 597 GLN A CA 1
ATOM 4873 C C . GLN A 1 597 ? -21.218 14.812 10.547 1.00 56.22 597 GLN A C 1
ATOM 4875 O O . GLN A 1 597 ? -21.604 14.810 9.378 1.00 56.22 597 GLN A O 1
ATOM 4880 N N . ARG A 1 598 ? -20.497 13.817 11.080 1.00 58.06 598 ARG A N 1
ATOM 4881 C CA . ARG A 1 598 ? -20.111 12.601 10.349 1.00 58.06 598 ARG A CA 1
ATOM 4882 C C . ARG A 1 598 ? -21.345 11.839 9.886 1.00 58.06 598 ARG A C 1
ATOM 4884 O O . ARG A 1 598 ? -21.485 11.600 8.696 1.00 58.06 598 ARG A O 1
ATOM 4891 N N . PHE A 1 599 ? -22.296 11.601 10.784 1.00 57.31 599 PHE A N 1
ATOM 4892 C CA . PHE A 1 599 ? -23.605 11.032 10.485 1.00 57.31 599 PHE A CA 1
ATOM 4893 C C . PHE A 1 599 ? -24.320 11.840 9.399 1.00 57.31 599 PHE A C 1
ATOM 4895 O O . PHE A 1 599 ? -24.669 11.282 8.371 1.00 57.31 599 PHE A O 1
ATOM 4902 N N . LYS A 1 600 ? -24.439 13.171 9.523 1.00 64.94 600 LYS A N 1
ATOM 4903 C CA . LYS A 1 600 ? -25.042 14.009 8.465 1.00 64.94 600 LYS A CA 1
ATOM 4904 C C . LYS A 1 600 ? -24.353 13.858 7.106 1.00 64.94 600 LYS A C 1
ATOM 4906 O O . LYS A 1 600 ? -25.038 13.852 6.087 1.00 64.94 600 LYS A O 1
ATOM 4911 N N . LYS A 1 601 ? -23.023 13.745 7.062 1.00 66.75 601 LYS A N 1
ATOM 4912 C CA . LYS A 1 601 ? -22.275 13.537 5.813 1.00 66.75 601 LYS A CA 1
ATOM 4913 C C . LYS A 1 601 ? -22.457 12.136 5.244 1.00 66.75 601 LYS A C 1
ATOM 4915 O O . LYS A 1 601 ? -22.659 12.019 4.040 1.00 66.75 601 LYS A O 1
ATOM 4920 N N . VAL A 1 602 ? -22.431 11.111 6.095 1.00 64.69 602 VAL A N 1
ATOM 4921 C CA . VAL A 1 602 ? -22.714 9.718 5.724 1.00 64.69 602 VAL A CA 1
ATOM 4922 C C . VAL A 1 602 ? -24.128 9.616 5.173 1.00 64.69 602 VAL A C 1
ATOM 4924 O O . VAL A 1 602 ? -24.299 9.197 4.040 1.00 64.69 602 VAL A O 1
ATOM 4927 N N . ILE A 1 603 ? -25.127 10.107 5.905 1.00 69.19 603 ILE A N 1
ATOM 4928 C CA . ILE A 1 603 ? -26.528 10.138 5.478 1.00 69.19 603 ILE A CA 1
ATOM 4929 C C . ILE A 1 603 ? -26.694 10.907 4.164 1.00 69.19 603 ILE A C 1
ATOM 4931 O O . ILE A 1 603 ? -27.366 10.413 3.267 1.00 69.19 603 ILE A O 1
ATOM 4935 N N . LYS A 1 604 ? -26.031 12.059 3.989 1.00 76.56 604 LYS A N 1
ATOM 4936 C CA . LYS A 1 604 ? -26.042 12.809 2.718 1.00 76.56 604 LYS A CA 1
ATOM 4937 C C . LYS A 1 604 ? -25.386 12.043 1.561 1.00 76.56 604 LYS A C 1
ATOM 4939 O O . LYS A 1 604 ? -25.770 12.221 0.409 1.00 76.56 604 LYS A O 1
ATOM 4944 N N . ARG A 1 605 ? -24.358 11.236 1.830 1.00 72.12 605 ARG A N 1
ATOM 4945 C CA . ARG A 1 605 ? -23.708 10.394 0.816 1.00 72.12 605 ARG A CA 1
ATOM 4946 C C . ARG A 1 605 ? -24.618 9.220 0.452 1.00 72.12 605 ARG A C 1
ATOM 4948 O O . ARG A 1 605 ? -24.898 9.020 -0.724 1.00 72.12 605 ARG A O 1
ATOM 4955 N N . LEU A 1 606 ? -25.128 8.513 1.460 1.00 70.69 606 LEU A N 1
ATOM 4956 C CA . LEU A 1 606 ? -26.026 7.372 1.307 1.00 70.69 606 LEU A CA 1
ATOM 4957 C C . LEU A 1 606 ? -27.379 7.768 0.701 1.00 70.69 606 LEU A C 1
ATOM 4959 O O . LEU A 1 606 ? -27.973 6.965 -0.003 1.00 70.69 606 LEU A O 1
ATOM 4963 N N . SER A 1 607 ? -27.853 9.005 0.882 1.00 74.88 607 SER A N 1
ATOM 4964 C CA . SER A 1 607 ? -29.062 9.495 0.201 1.00 74.88 607 SER A CA 1
ATOM 4965 C C . SER A 1 607 ? -28.923 9.595 -1.312 1.00 74.88 607 SER A C 1
ATOM 4967 O O . SER A 1 607 ? -29.932 9.629 -2.006 1.00 74.88 607 SER A O 1
ATOM 4969 N N . ASN A 1 608 ? -27.689 9.619 -1.818 1.00 72.62 608 ASN A N 1
ATOM 4970 C CA . ASN A 1 608 ? -27.404 9.570 -3.248 1.00 72.62 608 ASN A CA 1
ATOM 4971 C C . ASN A 1 608 ? -27.046 8.148 -3.714 1.00 72.62 608 ASN A C 1
ATOM 4973 O O . ASN A 1 608 ? -26.762 7.954 -4.895 1.00 72.62 608 ASN A O 1
ATOM 4977 N N . ALA A 1 609 ? -27.035 7.163 -2.808 1.00 68.88 609 ALA A N 1
ATOM 4978 C CA . ALA A 1 609 ? -26.692 5.788 -3.127 1.00 68.88 609 ALA A CA 1
ATOM 4979 C C . ALA A 1 609 ? -27.789 5.133 -3.966 1.00 68.88 609 ALA A C 1
ATOM 4981 O O . ALA A 1 609 ? -28.972 5.164 -3.623 1.00 68.88 609 ALA A O 1
ATOM 4982 N N . ASN A 1 610 ? -27.384 4.455 -5.036 1.00 74.00 610 ASN A N 1
ATOM 4983 C CA . ASN A 1 610 ? -28.281 3.565 -5.753 1.00 74.00 610 ASN A CA 1
ATOM 4984 C C . ASN A 1 610 ? -28.371 2.234 -4.997 1.00 74.00 610 ASN A C 1
ATOM 4986 O O . ASN A 1 610 ? -27.392 1.492 -4.905 1.00 74.00 610 ASN A O 1
ATOM 4990 N N . ILE A 1 611 ? -29.560 1.913 -4.490 1.00 68.00 611 ILE A N 1
ATOM 4991 C CA . ILE A 1 611 ? -29.814 0.677 -3.739 1.00 68.00 611 ILE A CA 1
ATOM 4992 C C . ILE A 1 611 ? -29.455 -0.591 -4.528 1.00 68.00 611 ILE A C 1
ATOM 4994 O O . ILE A 1 611 ? -29.034 -1.589 -3.945 1.00 68.00 611 ILE A O 1
ATOM 4998 N N . SER A 1 612 ? -29.546 -0.533 -5.860 1.00 66.44 612 SER A N 1
ATOM 4999 C CA . SER A 1 612 ? -29.169 -1.637 -6.746 1.00 66.44 612 SER A CA 1
ATOM 5000 C C . SER A 1 612 ? -27.670 -1.935 -6.670 1.00 66.44 612 SER A C 1
ATOM 5002 O O . SER A 1 612 ? -27.280 -3.098 -6.716 1.00 66.44 612 SER A O 1
ATOM 5004 N N . TYR A 1 613 ? -26.832 -0.905 -6.504 1.00 72.06 613 TYR A N 1
ATOM 5005 C CA . TYR A 1 613 ? -25.379 -1.058 -6.370 1.00 72.06 613 TYR A CA 1
ATOM 5006 C C . TYR A 1 613 ? -24.988 -1.538 -4.976 1.00 72.06 613 TYR A C 1
ATOM 5008 O O . TYR A 1 613 ? -24.096 -2.364 -4.835 1.00 72.06 613 TYR A O 1
ATOM 5016 N N . VAL A 1 614 ? -25.704 -1.096 -3.941 1.00 72.06 614 VAL A N 1
ATOM 5017 C CA . VAL A 1 614 ? -25.461 -1.526 -2.554 1.00 72.06 614 VAL A CA 1
ATOM 5018 C C . VAL A 1 614 ? -25.667 -3.034 -2.369 1.00 72.06 614 VAL A C 1
ATOM 5020 O O . VAL A 1 614 ? -25.015 -3.657 -1.536 1.00 72.06 614 VAL A O 1
ATOM 5023 N N . ASN A 1 615 ? -26.540 -3.644 -3.172 1.00 78.31 615 ASN A N 1
ATOM 5024 C CA . ASN A 1 615 ? -26.788 -5.080 -3.126 1.00 78.31 615 ASN A CA 1
ATOM 5025 C C . ASN A 1 615 ? -25.831 -5.920 -3.999 1.00 78.31 615 ASN A C 1
ATOM 5027 O O . ASN A 1 615 ? -25.965 -7.143 -4.066 1.00 78.31 615 ASN A O 1
ATOM 5031 N N . VAL A 1 616 ? -24.881 -5.290 -4.695 1.00 80.62 616 VAL A N 1
ATOM 5032 C CA . VAL A 1 616 ? -24.055 -5.990 -5.685 1.00 80.62 616 VAL A CA 1
ATOM 5033 C C . VAL A 1 616 ? -23.223 -7.111 -5.068 1.00 80.62 616 VAL A C 1
ATOM 5035 O O . VAL A 1 616 ? -23.136 -8.183 -5.653 1.00 80.62 616 VAL A O 1
ATOM 5038 N N . TYR A 1 617 ? -22.675 -6.895 -3.870 1.00 86.50 617 TYR A N 1
ATOM 5039 C CA . TYR A 1 617 ? -21.825 -7.872 -3.197 1.00 86.50 617 TYR A CA 1
ATOM 5040 C C . TYR A 1 617 ? -22.588 -9.157 -2.887 1.00 86.50 617 TYR A C 1
ATOM 5042 O O . TYR A 1 617 ? -22.144 -10.241 -3.248 1.00 86.50 617 TYR A O 1
ATOM 5050 N N . TYR A 1 618 ? -23.770 -9.035 -2.279 1.00 85.06 618 TYR A N 1
ATOM 5051 C CA . TYR A 1 618 ? -24.604 -10.188 -1.956 1.00 85.06 618 TYR A CA 1
ATOM 5052 C C . TYR A 1 618 ? -25.051 -10.928 -3.217 1.00 85.06 618 TYR A C 1
ATOM 5054 O O . TYR A 1 618 ? -24.916 -12.145 -3.297 1.00 85.06 618 TYR A O 1
ATOM 5062 N N . ASN A 1 619 ? -25.521 -10.196 -4.232 1.00 82.06 619 ASN A N 1
ATOM 5063 C CA . ASN A 1 619 ? -25.908 -10.796 -5.508 1.00 82.06 619 ASN A CA 1
ATOM 5064 C C . ASN A 1 619 ? -24.736 -11.534 -6.164 1.00 82.06 619 ASN A C 1
ATOM 5066 O O . ASN A 1 619 ? -24.917 -12.617 -6.716 1.00 82.06 619 ASN A O 1
ATOM 5070 N N . ALA A 1 620 ? -23.537 -10.956 -6.097 1.00 84.12 620 ALA A N 1
ATOM 5071 C CA . ALA A 1 620 ? -22.352 -11.566 -6.659 1.00 84.12 620 ALA A CA 1
ATOM 5072 C C . ALA A 1 620 ? -21.919 -12.805 -5.876 1.00 84.12 620 ALA A C 1
ATOM 5074 O O . ALA A 1 620 ? -21.581 -13.815 -6.483 1.00 84.12 620 ALA A O 1
ATOM 5075 N N . LEU A 1 621 ? -22.010 -12.767 -4.548 1.00 84.88 621 LEU A N 1
ATOM 5076 C CA . LEU A 1 621 ? -21.721 -13.903 -3.683 1.00 84.88 621 LEU A CA 1
ATOM 5077 C C . LEU A 1 621 ? -22.691 -15.067 -3.933 1.00 84.88 621 LEU A C 1
ATOM 5079 O O . LEU A 1 621 ? -22.245 -16.200 -4.094 1.00 84.88 621 LEU A O 1
ATOM 5083 N N . VAL A 1 622 ? -23.994 -14.785 -4.060 1.00 81.19 622 VAL A N 1
ATOM 5084 C CA . VAL A 1 622 ? -25.011 -15.771 -4.471 1.00 81.19 622 VAL A CA 1
ATOM 5085 C C . VAL A 1 622 ? -24.657 -16.371 -5.828 1.00 81.19 622 VAL A C 1
ATOM 5087 O O . VAL A 1 622 ? -24.586 -17.589 -5.955 1.00 81.19 622 VAL A O 1
ATOM 5090 N N . ALA A 1 623 ? -24.357 -15.532 -6.820 1.00 79.44 623 ALA A N 1
ATOM 5091 C CA . ALA A 1 623 ? -23.999 -16.006 -8.150 1.00 79.44 623 ALA A CA 1
ATOM 5092 C C . ALA A 1 623 ? -22.706 -16.839 -8.146 1.00 79.44 623 ALA A C 1
ATOM 5094 O O . ALA A 1 623 ? -22.630 -17.836 -8.854 1.00 79.44 623 ALA A O 1
ATOM 5095 N N . CYS A 1 624 ? -21.699 -16.480 -7.345 1.00 82.06 624 CYS A N 1
ATOM 5096 C CA . CYS A 1 624 ? -20.478 -17.275 -7.199 1.00 82.06 624 CYS A CA 1
ATOM 5097 C C . CYS A 1 624 ? -20.776 -18.660 -6.615 1.00 82.06 624 CYS A C 1
ATOM 5099 O O . CYS A 1 624 ? -20.243 -19.651 -7.108 1.00 82.06 624 CYS A O 1
ATOM 5101 N N . VAL A 1 625 ? -21.634 -18.734 -5.591 1.00 83.81 625 VAL A N 1
ATOM 5102 C CA . VAL A 1 625 ? -22.078 -20.002 -4.995 1.00 83.81 625 VAL A CA 1
ATOM 5103 C C . VAL A 1 625 ? -22.827 -20.851 -6.019 1.00 83.81 625 VAL A C 1
ATOM 5105 O O . VAL A 1 625 ? -22.504 -22.027 -6.170 1.00 83.81 625 VAL A O 1
ATOM 5108 N N . GLU A 1 626 ? -23.784 -20.270 -6.747 1.00 83.00 626 GLU A N 1
ATOM 5109 C CA . GLU A 1 626 ? -24.535 -20.963 -7.803 1.00 83.00 626 GLU A CA 1
ATOM 5110 C C . GLU A 1 626 ? -23.592 -21.498 -8.886 1.00 83.00 626 GLU A C 1
ATOM 5112 O O . GLU A 1 626 ? -23.605 -22.689 -9.184 1.00 83.00 626 GLU A O 1
ATOM 5117 N N . ILE A 1 627 ? -22.695 -20.652 -9.405 1.00 78.12 627 ILE A N 1
ATOM 5118 C CA . ILE A 1 627 ? -21.739 -21.047 -10.443 1.00 78.12 627 ILE A CA 1
ATOM 5119 C C . ILE A 1 627 ? -20.823 -22.171 -9.947 1.00 78.12 627 ILE A C 1
ATOM 5121 O O . ILE A 1 627 ? -20.612 -23.137 -10.672 1.00 78.12 627 ILE A O 1
ATOM 5125 N N . LEU A 1 628 ? -20.277 -22.084 -8.731 1.00 81.25 628 LEU A N 1
ATOM 5126 C CA . LEU A 1 628 ? -19.423 -23.143 -8.182 1.00 81.25 628 LEU A CA 1
ATOM 5127 C C . LEU A 1 628 ? -20.189 -24.444 -7.925 1.00 81.25 628 LEU A C 1
ATOM 5129 O O . LEU A 1 628 ? -19.619 -25.522 -8.085 1.00 81.25 628 LEU A O 1
ATOM 5133 N N . THR A 1 629 ? -21.465 -24.351 -7.552 1.00 83.25 629 THR A N 1
ATOM 5134 C CA . THR A 1 629 ? -22.340 -25.514 -7.351 1.00 83.25 629 THR A CA 1
ATOM 5135 C C . THR A 1 629 ? -22.658 -26.210 -8.673 1.00 83.25 629 THR A C 1
ATOM 5137 O O . THR A 1 629 ? -22.705 -27.440 -8.715 1.00 83.25 629 THR A O 1
ATOM 5140 N N . ASP A 1 630 ? -22.830 -25.436 -9.745 1.00 76.38 630 ASP A N 1
ATOM 5141 C CA . ASP A 1 630 ? -23.124 -25.946 -11.083 1.00 76.38 630 ASP A CA 1
ATOM 5142 C C . ASP A 1 630 ? -21.872 -26.505 -11.774 1.00 76.38 630 ASP A C 1
ATOM 5144 O O . ASP A 1 630 ? -21.905 -27.596 -12.338 1.00 76.38 630 ASP A O 1
ATOM 5148 N N . VAL A 1 631 ? -20.760 -25.763 -11.734 1.00 73.19 631 VAL A N 1
ATOM 5149 C CA . VAL A 1 631 ? -19.514 -26.099 -12.447 1.00 73.19 631 VAL A CA 1
ATOM 5150 C C . VAL A 1 631 ? -18.689 -27.142 -11.694 1.00 73.19 631 VAL A C 1
ATOM 5152 O O . VAL A 1 631 ? -17.994 -27.931 -12.326 1.00 73.19 631 VAL A O 1
ATOM 5155 N N . LYS A 1 632 ? -18.755 -27.148 -10.355 1.00 76.56 632 LYS A N 1
ATOM 5156 C CA . LYS A 1 632 ? -18.023 -28.061 -9.457 1.00 76.56 632 LYS A CA 1
ATOM 5157 C C . LYS A 1 632 ? -16.531 -28.217 -9.807 1.00 76.56 632 LYS A C 1
ATOM 5159 O O . LYS A 1 632 ? -16.053 -29.345 -9.950 1.00 76.56 632 LYS A O 1
ATOM 5164 N N . PRO A 1 633 ? -15.765 -27.117 -9.945 1.00 75.19 633 PRO A N 1
ATOM 5165 C CA . PRO A 1 633 ? -14.338 -27.232 -10.216 1.00 75.19 633 PRO A CA 1
ATOM 5166 C C . PRO A 1 633 ? -13.617 -27.932 -9.046 1.00 75.19 633 PRO A C 1
ATOM 5168 O O . PRO A 1 633 ? -14.056 -27.808 -7.898 1.00 75.19 633 PRO A O 1
ATOM 5171 N N . PRO A 1 634 ? -12.482 -28.618 -9.289 1.00 77.38 634 PRO A N 1
ATOM 5172 C CA . PRO A 1 634 ? -11.671 -29.185 -8.217 1.00 77.38 634 PRO A CA 1
ATOM 5173 C C . PRO A 1 634 ? -11.317 -28.124 -7.173 1.00 77.38 634 PRO A C 1
ATOM 5175 O O . PRO A 1 634 ? -10.827 -27.045 -7.524 1.00 77.38 634 PRO A O 1
ATOM 5178 N N . ILE A 1 635 ? -11.563 -28.429 -5.894 1.00 84.31 635 ILE A N 1
ATOM 5179 C CA . ILE A 1 635 ? -11.307 -27.481 -4.809 1.00 84.31 635 ILE A CA 1
ATOM 5180 C C . ILE A 1 635 ? -9.803 -27.219 -4.717 1.00 84.31 635 ILE A C 1
ATOM 5182 O O . ILE A 1 635 ? -9.011 -28.137 -4.512 1.00 84.31 635 ILE A O 1
ATOM 5186 N N . SER A 1 636 ? -9.406 -25.957 -4.826 1.00 84.81 636 SER A N 1
ATOM 5187 C CA . SER A 1 636 ? -8.024 -25.532 -4.693 1.00 84.81 636 SER A CA 1
ATOM 5188 C C . SER A 1 636 ? -7.917 -24.100 -4.180 1.00 84.81 636 SER A C 1
ATOM 5190 O O . SER A 1 636 ? -8.690 -23.216 -4.542 1.00 84.81 636 SER A O 1
ATOM 5192 N N . LYS A 1 637 ? -6.887 -23.843 -3.368 1.00 88.12 637 LYS A N 1
ATOM 5193 C CA . LYS A 1 637 ? -6.441 -22.477 -3.047 1.00 88.12 637 LYS A CA 1
ATOM 5194 C C . LYS A 1 637 ? -5.645 -21.843 -4.196 1.00 88.12 637 LYS A C 1
ATOM 5196 O O . LYS A 1 637 ? -5.417 -20.640 -4.186 1.00 88.12 637 LYS A O 1
ATOM 5201 N N . ARG A 1 638 ? -5.179 -22.651 -5.154 1.00 89.88 638 ARG A N 1
ATOM 5202 C CA . ARG A 1 638 ? -4.379 -22.212 -6.301 1.00 89.88 638 ARG A CA 1
ATOM 5203 C C . ARG A 1 638 ? -4.487 -23.194 -7.470 1.00 89.88 638 ARG A C 1
ATOM 5205 O O . ARG A 1 638 ? -4.048 -24.338 -7.356 1.00 89.88 638 ARG A O 1
ATOM 5212 N N . ASN A 1 639 ? -4.999 -22.760 -8.613 1.00 89.38 639 ASN A N 1
ATOM 5213 C CA . ASN A 1 639 ? -5.067 -23.578 -9.817 1.00 89.38 639 ASN A CA 1
ATOM 5214 C C . ASN A 1 639 ? -3.680 -23.746 -10.461 1.00 89.38 639 ASN A C 1
ATOM 5216 O O . ASN A 1 639 ? -3.132 -22.817 -11.056 1.00 89.38 639 ASN A O 1
ATOM 5220 N N . THR A 1 640 ? -3.101 -24.942 -10.364 1.00 91.06 640 THR A N 1
ATOM 5221 C CA . THR A 1 640 ? -1.732 -25.205 -10.834 1.00 91.06 640 THR A CA 1
ATOM 5222 C C . THR A 1 640 ? -1.548 -24.937 -12.329 1.00 91.06 640 THR A C 1
ATOM 5224 O O . THR A 1 640 ? -0.548 -24.328 -12.712 1.00 91.06 640 THR A O 1
ATOM 5227 N N . PHE A 1 641 ? -2.502 -25.344 -13.172 1.00 90.88 641 PHE A N 1
ATOM 5228 C CA . PHE A 1 641 ? -2.402 -25.177 -14.623 1.00 90.88 641 PHE A CA 1
ATOM 5229 C C . PHE A 1 641 ? -2.444 -23.701 -15.032 1.00 90.88 641 PHE A C 1
ATOM 5231 O O . PHE A 1 641 ? -1.545 -23.233 -15.729 1.00 90.88 641 PHE A O 1
ATOM 5238 N N . LEU A 1 642 ? -3.437 -22.943 -14.562 1.00 90.62 642 LEU A N 1
ATOM 5239 C CA . LEU A 1 642 ? -3.575 -21.527 -14.911 1.00 90.62 642 LEU A CA 1
ATOM 5240 C C . LEU A 1 642 ? -2.390 -20.700 -14.394 1.00 90.62 642 LEU A C 1
ATOM 5242 O O . LEU A 1 642 ? -1.863 -19.851 -15.111 1.00 90.62 642 LEU A O 1
ATOM 5246 N N . HIS A 1 643 ? -1.883 -21.002 -13.195 1.00 93.75 643 HIS A N 1
ATOM 5247 C CA . HIS A 1 643 ? -0.672 -20.360 -12.669 1.00 93.75 643 HIS A CA 1
ATOM 5248 C C . HIS A 1 643 ? 0.599 -20.753 -13.437 1.00 93.75 643 HIS A C 1
ATOM 5250 O O . HIS A 1 643 ? 1.509 -19.932 -13.574 1.00 93.75 643 HIS A O 1
ATOM 5256 N N . TRP A 1 644 ? 0.675 -21.971 -13.979 1.00 95.31 644 TRP A N 1
ATOM 5257 C CA . TRP A 1 644 ? 1.746 -22.368 -14.897 1.00 95.31 644 TRP A CA 1
ATOM 5258 C C . TRP A 1 644 ? 1.662 -21.616 -16.232 1.00 95.31 644 TRP A C 1
ATOM 5260 O O . TRP A 1 644 ? 2.685 -21.122 -16.714 1.00 95.31 644 TRP A O 1
ATOM 5270 N N . VAL A 1 645 ? 0.457 -21.450 -16.791 1.00 93.19 645 VAL A N 1
ATOM 5271 C CA . VAL A 1 645 ? 0.222 -20.618 -17.983 1.00 93.19 645 VAL A CA 1
ATOM 5272 C C . VAL A 1 645 ? 0.638 -19.171 -17.711 1.00 93.19 645 VAL A C 1
ATOM 5274 O O . VAL A 1 645 ? 1.406 -18.607 -18.488 1.00 93.19 645 VAL A O 1
ATOM 5277 N N . PHE A 1 646 ? 0.225 -18.589 -16.580 1.00 95.38 646 PHE A N 1
ATOM 5278 C CA . PHE A 1 646 ? 0.635 -17.242 -16.174 1.00 95.38 646 PHE A CA 1
ATOM 5279 C C . PHE A 1 646 ? 2.158 -17.109 -16.103 1.00 95.38 646 PHE A C 1
ATOM 5281 O O . PHE A 1 646 ? 2.718 -16.154 -16.636 1.00 95.38 646 PHE A O 1
ATOM 5288 N N . LYS A 1 647 ? 2.854 -18.094 -15.520 1.00 96.50 647 LYS A N 1
ATOM 5289 C CA . LYS A 1 647 ? 4.324 -18.116 -15.478 1.00 96.50 647 LYS A CA 1
ATOM 5290 C C . LYS A 1 647 ? 4.943 -18.165 -16.880 1.00 96.50 647 LYS A C 1
ATOM 5292 O O . LYS A 1 647 ? 5.919 -17.462 -17.126 1.00 96.50 647 LYS A O 1
ATOM 5297 N N . LYS A 1 648 ? 4.381 -18.948 -17.809 1.00 95.56 648 LYS A N 1
ATOM 5298 C CA . LYS A 1 648 ? 4.830 -18.971 -19.214 1.00 95.56 648 LYS A CA 1
ATOM 5299 C C . LYS A 1 648 ? 4.676 -17.606 -19.886 1.00 95.56 648 LYS A C 1
ATOM 5301 O O . LYS A 1 648 ? 5.628 -17.126 -20.494 1.00 95.56 648 LYS A O 1
ATOM 5306 N N . LEU A 1 649 ? 3.510 -16.976 -19.742 1.00 96.12 649 LEU A N 1
ATOM 5307 C CA . LEU A 1 649 ? 3.227 -15.644 -20.284 1.00 96.12 649 LEU A CA 1
ATOM 5308 C C . LEU A 1 649 ? 4.170 -14.590 -19.695 1.00 96.12 649 LEU A C 1
ATOM 5310 O O . LEU A 1 649 ? 4.772 -13.810 -20.425 1.00 96.12 649 LEU A O 1
ATOM 5314 N N . LYS A 1 650 ? 4.377 -14.639 -18.380 1.00 96.38 650 LYS A N 1
ATOM 5315 C CA . LYS A 1 650 ? 5.303 -13.782 -17.641 1.00 96.38 650 LYS A CA 1
ATOM 5316 C C . LYS A 1 650 ? 6.739 -13.886 -18.139 1.00 96.38 650 LYS A C 1
ATOM 5318 O O . LYS A 1 650 ? 7.358 -12.864 -18.421 1.00 96.38 650 LYS A O 1
ATOM 5323 N N . ASN A 1 651 ? 7.241 -15.104 -18.319 1.00 97.12 651 ASN A N 1
ATOM 5324 C CA . ASN A 1 651 ? 8.580 -15.328 -18.859 1.00 97.12 651 ASN A CA 1
ATOM 5325 C C . ASN A 1 651 ? 8.708 -14.825 -20.304 1.00 97.12 651 ASN A C 1
ATOM 5327 O O . ASN A 1 651 ? 9.722 -14.228 -20.650 1.00 97.12 651 ASN A O 1
ATOM 5331 N N . ALA A 1 652 ? 7.679 -15.019 -21.136 1.00 95.81 652 ALA A N 1
ATOM 5332 C CA . ALA A 1 652 ? 7.674 -14.510 -22.507 1.00 95.81 652 ALA A CA 1
ATOM 5333 C C . ALA A 1 652 ? 7.722 -12.973 -22.551 1.00 95.81 652 ALA A C 1
ATOM 5335 O O . ALA A 1 652 ? 8.473 -12.407 -23.341 1.00 95.81 652 ALA A O 1
ATOM 5336 N N . THR A 1 653 ? 6.977 -12.299 -21.670 1.00 97.12 653 THR A N 1
ATOM 5337 C CA . THR A 1 653 ? 7.019 -10.837 -21.530 1.00 97.12 653 THR A CA 1
ATOM 5338 C C . THR A 1 653 ? 8.397 -10.346 -21.086 1.00 97.12 653 THR A C 1
ATOM 5340 O O . THR A 1 653 ? 8.902 -9.375 -21.642 1.00 97.12 653 THR A O 1
ATOM 5343 N N . ILE A 1 654 ? 9.023 -11.019 -20.113 1.00 97.81 654 ILE A N 1
ATOM 5344 C CA . ILE A 1 654 ? 10.383 -10.689 -19.656 1.00 97.81 654 ILE A CA 1
ATOM 5345 C C . ILE A 1 654 ? 11.379 -10.831 -20.809 1.00 97.81 654 ILE A C 1
ATOM 5347 O O . ILE A 1 654 ? 12.123 -9.891 -21.075 1.00 97.81 654 ILE A O 1
ATOM 5351 N N . GLN A 1 655 ? 11.332 -11.944 -21.547 1.00 95.81 655 GLN A N 1
ATOM 5352 C CA . GLN A 1 655 ? 12.212 -12.162 -22.696 1.00 95.81 655 GLN A CA 1
ATOM 5353 C C . GLN A 1 655 ? 12.038 -11.080 -23.768 1.00 95.81 655 GLN A C 1
ATOM 5355 O O . GLN A 1 655 ? 13.015 -10.633 -24.358 1.00 95.81 655 GLN A O 1
ATOM 5360 N N . GLU A 1 656 ? 10.808 -10.630 -24.021 1.00 94.75 656 GLU A N 1
ATOM 5361 C CA . GLU A 1 656 ? 10.542 -9.563 -24.990 1.00 94.75 656 GLU A CA 1
ATOM 5362 C C . GLU A 1 656 ? 11.170 -8.223 -24.567 1.00 94.75 656 GLU A C 1
ATOM 5364 O O . GLU A 1 656 ? 11.708 -7.501 -25.408 1.00 94.75 656 GLU A O 1
ATOM 5369 N N . ILE A 1 657 ? 11.159 -7.911 -23.266 1.00 96.56 657 ILE A N 1
ATOM 5370 C CA . ILE A 1 657 ? 11.846 -6.736 -22.710 1.00 96.56 657 ILE A CA 1
ATOM 5371 C C . ILE A 1 657 ? 13.369 -6.902 -22.823 1.00 96.56 657 ILE A C 1
ATOM 5373 O O . ILE A 1 657 ? 14.069 -5.967 -23.219 1.00 96.56 657 ILE A O 1
ATOM 5377 N N . GLU A 1 658 ? 13.899 -8.082 -22.494 1.00 96.81 658 GLU A N 1
ATOM 5378 C CA . GLU A 1 658 ? 15.335 -8.378 -22.566 1.00 96.81 658 GLU A CA 1
ATOM 5379 C C . GLU A 1 658 ? 15.877 -8.296 -23.999 1.00 96.81 658 GLU A C 1
ATOM 5381 O O . GLU A 1 658 ? 16.946 -7.719 -24.223 1.00 96.81 658 GLU A O 1
ATOM 5386 N N . ASP A 1 659 ? 15.115 -8.803 -24.968 1.00 94.38 659 ASP A N 1
ATOM 5387 C CA . ASP A 1 659 ? 15.452 -8.819 -26.393 1.00 94.38 659 ASP A CA 1
ATOM 5388 C C . ASP A 1 659 ? 15.439 -7.427 -27.037 1.00 94.38 659 ASP A C 1
ATOM 5390 O O . ASP A 1 659 ? 16.033 -7.241 -28.107 1.00 94.38 659 ASP A O 1
ATOM 5394 N N . SER A 1 660 ? 14.764 -6.456 -26.416 1.00 95.00 660 SER A N 1
ATOM 5395 C CA . SER A 1 660 ? 14.645 -5.108 -26.962 1.00 95.00 660 SER A CA 1
ATOM 5396 C C . SER A 1 660 ? 16.012 -4.429 -27.084 1.00 95.00 660 SER A C 1
ATOM 5398 O O . SER A 1 660 ? 16.806 -4.423 -26.145 1.00 95.00 660 SER A O 1
ATOM 5400 N N . ARG A 1 661 ? 16.321 -3.831 -28.237 1.00 94.06 661 ARG A N 1
ATOM 5401 C CA . ARG A 1 661 ? 17.594 -3.111 -28.457 1.00 94.06 661 ARG A CA 1
ATOM 5402 C C . ARG A 1 661 ? 17.456 -1.617 -28.208 1.00 94.06 661 ARG A C 1
ATOM 5404 O O . ARG A 1 661 ? 18.443 -0.944 -27.928 1.00 94.06 661 ARG A O 1
ATOM 5411 N N . SER A 1 662 ? 16.231 -1.126 -28.313 1.00 93.69 662 SER A N 1
ATOM 5412 C CA . SER A 1 662 ? 15.860 0.271 -28.124 1.00 93.69 662 SER A CA 1
ATOM 5413 C C . SER A 1 662 ? 15.737 0.655 -26.645 1.00 93.69 662 SER A C 1
ATOM 5415 O O . SER A 1 662 ? 15.806 1.837 -26.312 1.00 93.69 662 SER A O 1
ATOM 5417 N N . LEU A 1 663 ? 15.605 -0.324 -25.742 1.00 94.88 663 LEU A N 1
ATOM 5418 C CA . LEU A 1 663 ? 15.638 -0.108 -24.296 1.00 94.88 663 LEU A CA 1
ATOM 5419 C C . LEU A 1 663 ? 17.048 -0.303 -23.721 1.00 94.88 663 LEU A C 1
ATOM 5421 O O . LEU A 1 663 ? 17.727 -1.292 -24.003 1.00 94.88 663 LEU A O 1
ATOM 5425 N N . ASN A 1 664 ? 17.476 0.612 -22.848 1.00 93.44 664 ASN A N 1
ATOM 5426 C CA . ASN A 1 664 ? 18.719 0.454 -22.088 1.00 93.44 664 ASN A CA 1
ATOM 5427 C C . ASN A 1 664 ? 18.537 -0.507 -20.892 1.00 93.44 664 ASN A C 1
ATOM 5429 O O . ASN A 1 664 ? 17.414 -0.829 -20.500 1.00 93.44 664 ASN A O 1
ATOM 5433 N N . GLN A 1 665 ? 19.643 -0.951 -20.286 1.00 94.12 665 GLN A N 1
ATOM 5434 C CA . GLN A 1 665 ? 19.614 -1.955 -19.212 1.00 94.12 665 GLN A CA 1
ATOM 5435 C C . GLN A 1 665 ? 18.855 -1.506 -17.956 1.00 94.12 665 GLN A C 1
ATOM 5437 O O . GLN A 1 665 ? 18.145 -2.308 -17.352 1.00 94.12 665 GLN A O 1
ATOM 5442 N N . THR A 1 666 ? 18.941 -0.227 -17.585 1.00 94.38 666 THR A N 1
ATOM 5443 C CA . THR A 1 666 ? 18.205 0.324 -16.438 1.00 94.38 666 THR A CA 1
ATOM 5444 C C . THR A 1 666 ? 16.697 0.247 -16.667 1.00 94.38 666 THR A C 1
ATOM 5446 O O . THR A 1 666 ? 15.955 -0.208 -15.796 1.00 94.38 666 THR A O 1
ATOM 5449 N N . VAL A 1 667 ? 16.236 0.626 -17.863 1.00 92.81 667 VAL A N 1
ATOM 5450 C CA . VAL A 1 667 ? 14.817 0.550 -18.233 1.00 92.81 667 VAL A CA 1
ATOM 5451 C C . VAL A 1 667 ? 14.340 -0.897 -18.263 1.00 92.81 667 VAL A C 1
ATOM 5453 O O . VAL A 1 667 ? 13.294 -1.200 -17.688 1.00 92.81 667 VAL A O 1
ATOM 5456 N N . LYS A 1 668 ? 15.130 -1.808 -18.846 1.00 96.25 668 LYS A N 1
ATOM 5457 C CA . LYS A 1 668 ? 14.832 -3.247 -18.838 1.00 96.25 668 LYS A CA 1
ATOM 5458 C C . LYS A 1 668 ? 14.665 -3.774 -17.418 1.00 96.25 668 LYS A C 1
ATOM 5460 O O . LYS A 1 668 ? 13.630 -4.359 -17.119 1.00 96.25 668 LYS A O 1
ATOM 5465 N N . LYS A 1 669 ? 15.622 -3.502 -16.523 1.00 95.44 669 LYS A N 1
ATOM 5466 C CA . LYS A 1 669 ? 15.568 -3.924 -15.114 1.00 95.44 669 LYS A CA 1
ATOM 5467 C C . LYS A 1 669 ? 14.301 -3.422 -14.417 1.00 95.44 669 LYS A C 1
ATOM 5469 O O . LYS A 1 669 ? 13.645 -4.196 -13.723 1.00 95.44 669 LYS A O 1
ATOM 5474 N N . ASN A 1 670 ? 13.928 -2.160 -14.630 1.00 92.88 670 ASN A N 1
ATOM 5475 C CA . ASN A 1 670 ? 12.730 -1.574 -14.025 1.00 92.88 670 ASN A CA 1
ATOM 5476 C C . ASN A 1 670 ? 11.441 -2.233 -14.530 1.00 92.88 670 ASN A C 1
ATOM 5478 O O . ASN A 1 670 ? 10.607 -2.639 -13.720 1.00 92.88 670 ASN A O 1
ATOM 5482 N N . LEU A 1 671 ? 11.288 -2.389 -15.849 1.00 91.88 671 LEU A N 1
ATOM 5483 C CA . LEU A 1 671 ? 10.114 -3.043 -16.431 1.00 91.88 671 LEU A CA 1
ATOM 5484 C C . LEU A 1 671 ? 10.028 -4.518 -16.009 1.00 91.88 671 LEU A C 1
ATOM 5486 O O . LEU A 1 671 ? 8.963 -4.969 -15.591 1.00 91.88 671 LEU A O 1
ATOM 5490 N N . ILE A 1 672 ? 11.147 -5.248 -16.032 1.00 96.06 672 ILE A N 1
ATOM 5491 C CA . ILE A 1 672 ? 11.220 -6.647 -15.585 1.00 96.06 672 ILE A CA 1
ATOM 5492 C C . ILE A 1 672 ? 10.816 -6.766 -14.115 1.00 96.06 672 ILE A C 1
ATOM 5494 O O . ILE A 1 672 ? 10.002 -7.625 -13.787 1.00 96.06 672 ILE A O 1
ATOM 5498 N N . ASN A 1 673 ? 11.304 -5.886 -13.234 1.00 93.06 673 ASN A N 1
ATOM 5499 C CA . ASN A 1 673 ? 10.928 -5.903 -11.820 1.00 93.06 673 ASN A CA 1
ATOM 5500 C C . ASN A 1 673 ? 9.412 -5.713 -11.627 1.00 93.06 673 ASN A C 1
ATOM 5502 O O . ASN A 1 673 ? 8.797 -6.398 -10.811 1.00 93.06 673 ASN A O 1
ATOM 5506 N N . ARG A 1 674 ? 8.768 -4.841 -12.415 1.00 89.69 674 ARG A N 1
ATOM 5507 C CA . ARG A 1 674 ? 7.302 -4.685 -12.365 1.00 89.69 674 ARG A CA 1
ATOM 5508 C C . ARG A 1 674 ? 6.581 -5.970 -12.751 1.00 89.69 674 ARG A C 1
ATOM 5510 O O . ARG A 1 674 ? 5.717 -6.421 -12.006 1.00 89.69 674 ARG A O 1
ATOM 5517 N N . VAL A 1 675 ? 6.983 -6.588 -13.862 1.00 92.62 675 VAL A N 1
ATOM 5518 C CA . VAL A 1 675 ? 6.415 -7.865 -14.315 1.00 92.62 675 VAL A CA 1
ATOM 5519 C C . VAL A 1 675 ? 6.664 -8.975 -13.277 1.00 92.62 675 VAL A C 1
ATOM 5521 O O . VAL A 1 675 ? 5.772 -9.780 -12.998 1.00 92.62 675 VAL A O 1
ATOM 5524 N N . LEU A 1 676 ? 7.845 -9.014 -12.647 1.00 91.94 676 LEU A N 1
ATOM 5525 C CA . LEU A 1 676 ? 8.200 -9.968 -11.587 1.00 91.94 676 LEU A CA 1
ATOM 5526 C C . LEU A 1 676 ? 7.340 -9.817 -10.327 1.00 91.94 676 LEU A C 1
ATOM 5528 O O . LEU A 1 676 ? 6.967 -10.838 -9.748 1.00 91.94 676 LEU A O 1
ATOM 5532 N N . ASN A 1 677 ? 6.933 -8.602 -9.972 1.00 89.25 677 ASN A N 1
ATOM 5533 C CA . ASN A 1 677 ? 6.090 -8.340 -8.802 1.00 89.25 677 ASN A CA 1
ATOM 5534 C C . ASN A 1 677 ? 4.582 -8.525 -9.054 1.00 89.25 677 ASN A C 1
ATOM 5536 O O . ASN A 1 677 ? 3.785 -8.383 -8.125 1.00 89.25 677 ASN A O 1
ATOM 5540 N N . THR A 1 678 ? 4.169 -8.860 -10.282 1.00 88.62 678 THR A N 1
ATOM 5541 C CA . THR A 1 678 ? 2.761 -9.132 -10.600 1.00 88.62 678 THR A CA 1
ATOM 5542 C C . THR A 1 678 ? 2.301 -10.483 -10.050 1.00 88.62 678 THR A C 1
ATOM 5544 O O . THR A 1 678 ? 2.923 -11.522 -10.316 1.00 88.62 678 THR A O 1
ATOM 5547 N N . HIS A 1 679 ? 1.164 -10.461 -9.357 1.00 89.31 679 HIS A N 1
ATOM 5548 C CA . HIS A 1 679 ? 0.426 -11.627 -8.873 1.00 89.31 679 HIS A CA 1
ATOM 5549 C C . HIS A 1 679 ? -0.897 -11.770 -9.633 1.00 89.31 679 HIS A C 1
ATOM 5551 O O . HIS A 1 679 ? -1.377 -10.832 -10.267 1.00 89.31 679 HIS A O 1
ATOM 5557 N N . THR A 1 680 ? -1.491 -12.958 -9.597 1.00 90.75 680 THR A N 1
ATOM 5558 C CA . THR A 1 680 ? -2.733 -13.254 -10.316 1.00 90.75 680 THR A CA 1
ATOM 5559 C C . THR A 1 680 ? -3.660 -14.096 -9.451 1.00 90.75 680 THR A C 1
ATOM 5561 O O . THR A 1 680 ? -3.217 -15.051 -8.810 1.00 90.75 680 THR A O 1
ATOM 5564 N N . PHE A 1 681 ? -4.939 -13.730 -9.466 1.00 91.38 681 PHE A N 1
ATOM 5565 C CA . PHE A 1 681 ? -6.058 -14.440 -8.865 1.00 91.38 681 PHE A CA 1
ATOM 5566 C C . PHE A 1 681 ? -7.010 -14.883 -9.981 1.00 91.38 681 PHE A C 1
ATOM 5568 O O . PHE A 1 681 ? -7.656 -14.050 -10.622 1.00 91.38 681 PHE A O 1
ATOM 5575 N N . PHE A 1 682 ? -7.107 -16.190 -10.217 1.00 87.75 682 PHE A N 1
ATOM 5576 C CA . PHE A 1 682 ? -7.988 -16.760 -11.238 1.00 87.75 682 PHE A CA 1
ATOM 5577 C C . PHE A 1 682 ? -9.388 -17.040 -10.686 1.00 87.75 682 PHE A C 1
ATOM 5579 O O . PHE A 1 682 ? -9.748 -18.199 -10.503 1.00 87.75 682 PHE A O 1
ATOM 5586 N N . ALA A 1 683 ? -10.173 -15.986 -10.441 1.00 84.69 683 ALA A N 1
ATOM 5587 C CA . ALA A 1 683 ? -11.608 -16.026 -10.117 1.00 84.69 683 ALA A CA 1
ATOM 5588 C C . ALA A 1 683 ? -12.066 -17.291 -9.350 1.00 84.69 683 ALA A C 1
ATOM 5590 O O . ALA A 1 683 ? -11.491 -17.634 -8.325 1.00 84.69 683 ALA A O 1
ATOM 5591 N N . LEU A 1 684 ? -13.076 -18.013 -9.847 1.00 81.00 684 LEU A N 1
ATOM 5592 C CA . LEU A 1 684 ? -13.613 -19.232 -9.221 1.00 81.00 684 LEU A CA 1
ATOM 5593 C C . LEU A 1 684 ? -12.742 -20.492 -9.431 1.00 81.00 684 LEU A C 1
ATOM 5595 O O . LEU A 1 684 ? -13.218 -21.610 -9.238 1.00 81.00 684 LEU A O 1
ATOM 5599 N N . TYR A 1 685 ? -11.483 -20.339 -9.845 1.00 84.62 685 TYR A N 1
ATOM 5600 C CA . TYR A 1 685 ? -10.499 -21.424 -9.933 1.00 84.62 685 TYR A CA 1
ATOM 5601 C C . TYR A 1 685 ? -9.439 -21.353 -8.826 1.00 84.62 685 TYR A C 1
ATOM 5603 O O . TYR A 1 685 ? -8.833 -22.378 -8.509 1.00 84.62 685 TYR A O 1
ATOM 5611 N N . ASP A 1 686 ? -9.245 -20.181 -8.219 1.00 89.38 686 ASP A N 1
ATOM 5612 C CA . ASP A 1 686 ? -8.454 -19.994 -7.006 1.00 89.38 686 ASP A CA 1
ATOM 5613 C C . ASP A 1 686 ? -9.396 -19.779 -5.815 1.00 89.38 686 ASP A C 1
ATOM 5615 O O . ASP A 1 686 ? -10.388 -19.065 -5.918 1.00 89.38 686 ASP A O 1
ATOM 5619 N N . PHE A 1 687 ? -9.087 -20.381 -4.664 1.00 90.38 687 PHE A N 1
ATOM 5620 C CA . PHE A 1 687 ? -9.898 -20.260 -3.443 1.00 90.38 687 PHE A CA 1
ATOM 5621 C C . PHE A 1 687 ? -11.388 -20.571 -3.687 1.00 90.38 687 PHE A C 1
ATOM 5623 O O . PHE A 1 687 ? -12.287 -19.869 -3.228 1.00 90.38 687 PHE A O 1
ATOM 5630 N N . ASN A 1 688 ? -11.658 -21.650 -4.414 1.00 87.25 688 ASN A N 1
ATOM 5631 C CA . ASN A 1 688 ? -12.976 -21.967 -4.968 1.00 87.25 688 ASN A CA 1
ATOM 5632 C C . ASN A 1 688 ? -13.829 -22.909 -4.096 1.00 87.25 688 ASN A C 1
ATOM 5634 O O . ASN A 1 688 ? -14.739 -23.571 -4.595 1.00 87.25 688 ASN A O 1
ATOM 5638 N N . ASN A 1 689 ? -13.547 -23.002 -2.792 1.00 91.69 689 ASN A N 1
ATOM 5639 C CA . ASN A 1 689 ? -14.343 -23.832 -1.890 1.00 91.69 689 ASN A CA 1
ATOM 5640 C C . ASN A 1 689 ? -15.743 -23.228 -1.699 1.00 91.69 689 ASN A C 1
ATOM 5642 O O . ASN A 1 689 ? -15.928 -22.292 -0.918 1.00 91.69 689 ASN A O 1
ATOM 5646 N N . VAL A 1 690 ? -16.733 -23.806 -2.386 1.00 89.69 690 VAL A N 1
ATOM 5647 C CA . VAL A 1 690 ? -18.133 -23.362 -2.349 1.00 89.69 690 VAL A CA 1
ATOM 5648 C C . VAL A 1 690 ? -18.703 -23.312 -0.932 1.00 89.69 690 VAL A C 1
ATOM 5650 O O . VAL A 1 690 ? -19.480 -22.411 -0.634 1.00 89.69 690 VAL A O 1
ATOM 5653 N N . THR A 1 691 ? -18.271 -24.198 -0.028 1.00 94.00 691 THR A N 1
ATOM 5654 C CA . THR A 1 691 ? -18.730 -24.211 1.368 1.00 94.00 691 THR A CA 1
ATOM 5655 C C . THR A 1 691 ? -18.362 -22.918 2.092 1.00 94.00 691 THR A C 1
ATOM 5657 O O . THR A 1 691 ? -19.178 -22.393 2.841 1.00 94.00 691 THR A O 1
ATOM 5660 N N . VAL A 1 692 ? -17.180 -22.354 1.822 1.00 93.50 692 VAL A N 1
ATOM 5661 C CA . VAL A 1 692 ? -16.741 -21.087 2.431 1.00 93.50 692 VAL A CA 1
ATOM 5662 C C . VAL A 1 692 ? -17.539 -19.908 1.875 1.00 93.50 692 VAL A C 1
ATOM 5664 O O . VAL A 1 692 ? -17.956 -19.031 2.629 1.00 93.50 692 VAL A O 1
ATOM 5667 N N . LEU A 1 693 ? -17.805 -19.884 0.564 1.00 89.25 693 LEU A N 1
ATOM 5668 C CA . LEU A 1 693 ? -18.641 -18.836 -0.033 1.00 89.25 693 LEU A CA 1
ATOM 5669 C C . LEU A 1 693 ? -20.098 -18.940 0.448 1.00 89.25 693 LEU A C 1
ATOM 5671 O O . LEU A 1 693 ? -20.744 -17.920 0.685 1.00 89.25 693 LEU A O 1
ATOM 5675 N N . GLN A 1 694 ? -20.601 -20.161 0.642 1.00 91.19 694 GLN A N 1
ATOM 5676 C CA . GLN A 1 694 ? -21.916 -20.425 1.220 1.00 91.19 694 GLN A CA 1
ATOM 5677 C C . GLN A 1 694 ? -21.981 -19.993 2.690 1.00 91.19 694 GLN A C 1
ATOM 5679 O O . GLN A 1 694 ? -22.995 -19.437 3.117 1.00 91.19 694 GLN A O 1
ATOM 5684 N N . GLU A 1 695 ? -20.915 -20.205 3.461 1.00 95.94 695 GLU A N 1
ATOM 5685 C CA . GLU A 1 695 ? -20.801 -19.702 4.828 1.00 95.94 695 GLU A CA 1
ATOM 5686 C C . GLU A 1 695 ? -20.833 -18.173 4.841 1.00 95.94 695 GLU A C 1
ATOM 5688 O O . GLU A 1 695 ? -21.697 -17.603 5.503 1.00 95.94 695 GLU A O 1
ATOM 5693 N N . ALA A 1 696 ? -19.994 -17.507 4.042 1.00 93.31 696 ALA A N 1
ATOM 5694 C CA . ALA A 1 696 ? -19.985 -16.049 3.917 1.00 93.31 696 ALA A CA 1
ATOM 5695 C C . ALA A 1 696 ? -21.377 -15.503 3.540 1.00 93.31 696 ALA A C 1
ATOM 5697 O O . ALA A 1 696 ? -21.891 -14.592 4.190 1.00 93.31 696 ALA A O 1
ATOM 5698 N N . LYS A 1 697 ? -22.054 -16.137 2.568 1.00 92.94 697 LYS A N 1
ATOM 5699 C CA . LYS A 1 697 ? -23.440 -15.813 2.190 1.00 92.94 697 LYS A CA 1
ATOM 5700 C C . LYS A 1 697 ? -24.392 -15.944 3.379 1.00 92.94 697 LYS A C 1
ATOM 5702 O O . LYS A 1 697 ? -25.208 -15.057 3.614 1.00 92.94 697 LYS A O 1
ATOM 5707 N N . THR A 1 698 ? -24.287 -17.037 4.128 1.00 91.69 698 THR A N 1
ATOM 5708 C CA . THR A 1 698 ? -25.147 -17.306 5.287 1.00 91.69 698 THR A CA 1
ATOM 5709 C C . THR A 1 698 ? -24.897 -16.294 6.407 1.00 91.69 698 THR A C 1
ATOM 5711 O O . THR A 1 698 ? -25.847 -15.832 7.038 1.00 91.69 698 THR A O 1
ATOM 5714 N N . VAL A 1 699 ? -23.640 -15.897 6.635 1.00 91.31 699 VAL A N 1
ATOM 5715 C CA . VAL A 1 699 ? -23.281 -14.825 7.574 1.00 91.31 699 VAL A CA 1
ATOM 5716 C C . VAL A 1 699 ? -23.896 -13.498 7.135 1.00 91.31 699 VAL A C 1
ATOM 5718 O O . VAL A 1 699 ? -24.523 -12.833 7.958 1.00 91.31 699 VAL A O 1
ATOM 5721 N N . PHE A 1 700 ? -23.808 -13.149 5.847 1.00 92.12 700 PHE A N 1
ATOM 5722 C CA . PHE A 1 700 ? -24.461 -11.957 5.306 1.00 92.12 700 PHE A CA 1
ATOM 5723 C C . PHE A 1 700 ? -25.975 -11.963 5.577 1.00 92.12 700 PHE A C 1
ATOM 5725 O O . PHE A 1 700 ? -26.515 -10.997 6.116 1.00 92.12 700 PHE A O 1
ATOM 5732 N N . GLU A 1 701 ? -26.671 -13.048 5.217 1.00 86.69 701 GLU A N 1
ATOM 5733 C CA . GLU A 1 701 ? -28.125 -13.180 5.397 1.00 86.69 701 GLU A CA 1
ATOM 5734 C C . GLU A 1 701 ? -28.516 -13.082 6.874 1.00 86.69 701 GLU A C 1
ATOM 5736 O O . GLU A 1 701 ? -29.430 -12.332 7.231 1.00 86.69 701 GLU A O 1
ATOM 5741 N N . ARG A 1 702 ? -27.794 -13.801 7.741 1.00 89.75 702 ARG A N 1
ATOM 5742 C CA . ARG A 1 702 ? -28.014 -13.790 9.188 1.00 89.75 702 ARG A CA 1
ATOM 5743 C C . ARG A 1 702 ? -27.871 -12.384 9.756 1.00 89.75 702 ARG A C 1
ATOM 5745 O O . ARG A 1 702 ? -28.757 -11.944 10.484 1.00 89.75 702 ARG A O 1
ATOM 5752 N N . GLU A 1 703 ? -26.808 -11.668 9.408 1.00 84.25 703 GLU A N 1
ATOM 5753 C CA . GLU A 1 703 ? -26.554 -10.327 9.940 1.00 84.25 703 GLU A CA 1
ATOM 5754 C C . GLU A 1 703 ? -27.518 -9.281 9.382 1.00 84.25 703 GLU A C 1
ATOM 5756 O O . GLU A 1 703 ? -28.007 -8.440 10.139 1.00 84.25 703 GLU A O 1
ATOM 5761 N N . TYR A 1 704 ? -27.889 -9.376 8.102 1.00 83.94 704 TYR A N 1
ATOM 5762 C CA . TYR A 1 704 ? -28.951 -8.553 7.524 1.00 83.94 704 TYR A CA 1
ATOM 5763 C C . TYR A 1 704 ? -30.273 -8.734 8.289 1.00 83.94 704 TYR A C 1
ATOM 5765 O O . TYR A 1 704 ? -30.884 -7.751 8.717 1.00 83.94 704 TYR A O 1
ATOM 5773 N N . HIS A 1 705 ? -30.708 -9.980 8.512 1.00 81.56 705 HIS A N 1
ATOM 5774 C CA . HIS A 1 705 ? -31.964 -10.263 9.211 1.00 81.56 705 HIS A CA 1
ATOM 5775 C C . HIS A 1 705 ? -31.908 -9.911 10.698 1.00 81.56 705 HIS A C 1
ATOM 5777 O O . HIS A 1 705 ? -32.857 -9.314 11.207 1.00 81.56 705 HIS A O 1
ATOM 5783 N N . ARG A 1 706 ? -30.800 -10.212 11.384 1.00 85.31 706 ARG A N 1
ATOM 5784 C CA . ARG A 1 706 ? -30.590 -9.856 12.793 1.00 85.31 706 ARG A CA 1
ATOM 5785 C C . ARG A 1 706 ? -30.703 -8.347 12.994 1.00 85.31 706 ARG A C 1
ATOM 5787 O O . ARG A 1 706 ? -31.493 -7.905 13.822 1.00 85.31 706 ARG A O 1
ATOM 5794 N N . LYS A 1 707 ? -29.988 -7.552 12.190 1.00 80.50 707 LYS A N 1
ATOM 5795 C CA . LYS A 1 707 ? -30.037 -6.082 12.258 1.00 80.50 707 LYS A CA 1
ATOM 5796 C C . LYS A 1 707 ? -31.420 -5.538 11.885 1.00 80.50 707 LYS A C 1
ATOM 5798 O O . LYS A 1 707 ? -31.891 -4.595 12.509 1.00 80.50 707 LYS A O 1
ATOM 5803 N N . LYS A 1 708 ? -32.112 -6.158 10.923 1.00 80.75 708 LYS A N 1
ATOM 5804 C CA . LYS A 1 708 ? -33.485 -5.787 10.544 1.00 80.75 708 LYS A CA 1
ATOM 5805 C C . LYS A 1 708 ? -34.495 -6.003 11.676 1.00 80.75 708 LYS A C 1
ATOM 5807 O O . LYS A 1 708 ? -35.385 -5.179 11.844 1.00 80.75 708 LYS A O 1
ATOM 5812 N N . LEU A 1 709 ? -34.361 -7.089 12.443 1.00 77.62 709 LEU A N 1
ATOM 5813 C CA . LEU A 1 709 ? -35.228 -7.395 13.591 1.00 77.62 709 LEU A CA 1
ATOM 5814 C C . LEU A 1 709 ? -35.019 -6.442 14.775 1.00 77.62 709 LEU A C 1
ATOM 5816 O O . LEU A 1 709 ? -35.912 -6.299 15.603 1.00 77.62 709 LEU A O 1
ATOM 5820 N N . MET A 1 710 ? -33.857 -5.795 14.843 1.00 74.50 710 MET A N 1
ATOM 5821 C CA . MET A 1 710 ? -33.521 -4.818 15.877 1.00 74.50 710 MET A CA 1
ATOM 5822 C C . MET A 1 710 ? -34.061 -3.405 15.576 1.00 74.50 710 MET A C 1
ATOM 5824 O O . MET A 1 710 ? -33.938 -2.528 16.425 1.00 74.50 710 MET A O 1
ATOM 5828 N N . LEU A 1 711 ? -34.657 -3.169 14.398 1.00 70.44 711 LEU A N 1
ATOM 5829 C CA . LEU A 1 711 ? -35.224 -1.873 14.004 1.00 70.44 711 LEU A CA 1
ATOM 5830 C C . LEU A 1 711 ? -36.742 -1.807 14.217 1.00 70.44 711 LEU A C 1
ATOM 5832 O O . LEU A 1 711 ? -37.464 -2.783 13.992 1.00 70.44 711 LEU A O 1
ATOM 5836 N N . SER A 1 712 ? -37.239 -0.625 14.596 1.00 76.25 712 SER A N 1
ATOM 5837 C CA . SER A 1 712 ? -38.677 -0.361 14.710 1.00 76.25 712 SER A CA 1
ATOM 5838 C C . SER A 1 712 ? -39.373 -0.382 13.340 1.00 76.25 712 SER A C 1
ATOM 5840 O O . SER A 1 712 ? -38.743 -0.261 12.283 1.00 76.25 712 SER A O 1
ATOM 5842 N N . LYS A 1 713 ? -40.709 -0.510 13.332 1.00 77.69 713 LYS A N 1
ATOM 5843 C CA . LYS A 1 713 ? -41.489 -0.416 12.085 1.00 77.69 713 LYS A CA 1
ATOM 5844 C C . LYS A 1 713 ? -41.367 0.966 11.443 1.00 77.69 713 LYS A C 1
ATOM 5846 O O . LYS A 1 713 ? -41.405 1.033 10.217 1.00 77.69 713 LYS A O 1
ATOM 5851 N N . GLU A 1 714 ? -41.231 2.032 12.233 1.00 76.19 714 GLU A N 1
ATOM 5852 C CA . GLU A 1 714 ? -40.965 3.378 11.723 1.00 76.19 714 GLU A CA 1
ATOM 5853 C C . GLU A 1 714 ? -39.569 3.487 11.086 1.00 76.19 714 GLU A C 1
ATOM 5855 O O . GLU A 1 714 ? -39.453 3.985 9.967 1.00 76.19 714 GLU A O 1
ATOM 5860 N N . ASP A 1 715 ? -38.519 2.963 11.727 1.00 75.31 715 ASP A N 1
ATOM 5861 C CA . ASP A 1 715 ? -37.147 3.037 11.196 1.00 75.31 715 ASP A CA 1
ATOM 5862 C C . ASP A 1 715 ? -36.990 2.246 9.897 1.00 75.31 715 ASP A C 1
ATOM 5864 O O . ASP A 1 715 ? -36.326 2.695 8.963 1.00 75.31 715 ASP A O 1
ATOM 5868 N N . LEU A 1 716 ? -37.657 1.093 9.791 1.00 76.44 716 LEU A N 1
ATOM 5869 C CA . LEU A 1 716 ? -37.678 0.288 8.567 1.00 76.44 716 LEU A CA 1
ATOM 5870 C C . LEU A 1 716 ? -38.381 0.983 7.392 1.00 76.44 716 LEU A C 1
ATOM 5872 O O . LEU A 1 716 ? -38.138 0.615 6.243 1.00 76.44 716 LEU A O 1
ATOM 5876 N N . GLN A 1 717 ? -39.235 1.978 7.650 1.00 80.19 717 GLN A N 1
ATOM 5877 C CA . GLN A 1 717 ? -39.842 2.800 6.598 1.00 80.19 717 GLN A CA 1
ATOM 5878 C C . GLN A 1 717 ? -38.901 3.909 6.104 1.00 80.19 717 GLN A C 1
ATOM 5880 O O . GLN A 1 717 ? -39.185 4.537 5.081 1.00 80.19 717 GLN A O 1
ATOM 5885 N N . HIS A 1 718 ? -37.773 4.154 6.782 1.00 79.88 718 HIS A N 1
ATOM 5886 C CA . HIS A 1 718 ? -36.815 5.166 6.359 1.00 79.88 718 HIS A CA 1
ATOM 5887 C C . HIS A 1 718 ? -36.125 4.758 5.038 1.00 79.88 718 HIS A C 1
ATOM 5889 O O . HIS A 1 718 ? -35.585 3.651 4.947 1.00 79.88 718 HIS A O 1
ATOM 5895 N N . PRO A 1 719 ? -36.022 5.650 4.029 1.00 74.69 719 PRO A N 1
ATOM 5896 C CA . PRO A 1 719 ? -35.455 5.312 2.714 1.00 74.69 719 PRO A CA 1
ATOM 5897 C C . PRO A 1 719 ? -34.015 4.771 2.731 1.00 74.69 719 PRO A C 1
ATOM 5899 O O . PRO A 1 719 ? -33.595 4.103 1.792 1.00 74.69 719 PRO A O 1
ATOM 5902 N N . LEU A 1 720 ? -33.249 5.063 3.789 1.00 78.69 720 LEU A N 1
ATOM 5903 C CA . LEU A 1 720 ? -31.858 4.609 3.950 1.00 78.69 720 LEU A CA 1
ATOM 5904 C C . LEU A 1 720 ? -31.696 3.319 4.751 1.00 78.69 720 LEU A C 1
ATOM 5906 O O . LEU A 1 720 ? -30.591 2.778 4.770 1.00 78.69 720 LEU A O 1
ATOM 5910 N N . ALA A 1 721 ? -32.747 2.836 5.416 1.00 75.81 721 ALA A N 1
ATOM 5911 C CA . ALA A 1 721 ? -32.642 1.685 6.310 1.00 75.81 721 ALA A CA 1
ATOM 5912 C C . ALA A 1 721 ? -32.090 0.462 5.568 1.00 75.81 721 ALA A C 1
ATOM 5914 O O . ALA A 1 721 ? -31.115 -0.149 5.993 1.00 75.81 721 ALA A O 1
ATOM 5915 N N . GLU A 1 722 ? -32.636 0.177 4.388 1.00 79.12 722 GLU A N 1
ATOM 5916 C CA . GLU A 1 722 ? -32.224 -0.963 3.571 1.00 79.12 722 GLU A CA 1
ATOM 5917 C C . GLU A 1 722 ? -30.770 -0.854 3.073 1.00 79.12 722 GLU A C 1
ATOM 5919 O O . GLU A 1 722 ? -30.057 -1.855 3.017 1.00 79.12 722 GLU A O 1
ATOM 5924 N N . ILE A 1 723 ? -30.301 0.360 2.761 1.00 79.94 723 ILE A N 1
ATOM 5925 C CA . ILE A 1 723 ? -28.909 0.615 2.353 1.00 79.94 723 ILE A CA 1
ATOM 5926 C C . ILE A 1 723 ? -27.954 0.331 3.518 1.00 79.94 723 ILE A C 1
ATOM 5928 O O . ILE A 1 723 ? -26.962 -0.376 3.353 1.00 79.94 723 ILE A O 1
ATOM 5932 N N . ILE A 1 724 ? -28.273 0.857 4.702 1.00 79.56 724 ILE A N 1
ATOM 5933 C CA . ILE A 1 724 ? -27.461 0.713 5.914 1.00 79.56 724 ILE A CA 1
ATOM 5934 C C . ILE A 1 724 ? -27.383 -0.756 6.351 1.00 79.56 724 ILE A C 1
ATOM 5936 O O . ILE A 1 724 ? -26.294 -1.253 6.633 1.00 79.56 724 ILE A O 1
ATOM 5940 N N . LEU A 1 725 ? -28.515 -1.468 6.351 1.00 79.12 725 LEU A N 1
ATOM 5941 C CA . LEU A 1 725 ? -28.575 -2.885 6.717 1.00 79.12 725 LEU A CA 1
ATOM 5942 C C . LEU A 1 725 ? -27.697 -3.751 5.804 1.00 79.12 725 LEU A C 1
ATOM 5944 O O . LEU A 1 725 ? -26.950 -4.597 6.292 1.00 79.12 725 LEU A O 1
ATOM 5948 N N . ARG A 1 726 ? -27.756 -3.526 4.486 1.00 81.56 726 ARG A N 1
ATOM 5949 C CA . ARG A 1 726 ? -26.974 -4.298 3.508 1.00 81.56 726 ARG A CA 1
ATOM 5950 C C . ARG A 1 726 ? -25.482 -4.024 3.617 1.00 81.56 726 ARG A C 1
ATOM 5952 O O . ARG A 1 726 ? -24.713 -4.972 3.690 1.00 81.56 726 ARG A O 1
ATOM 5959 N N . LEU A 1 727 ? -25.076 -2.755 3.678 1.00 82.19 727 LEU A N 1
ATOM 5960 C CA . LEU A 1 727 ? -23.666 -2.388 3.847 1.00 82.19 727 LEU A CA 1
ATOM 5961 C C . LEU A 1 727 ? -23.094 -2.923 5.169 1.00 82.19 727 LEU A C 1
ATOM 5963 O O . LEU A 1 727 ? -21.961 -3.394 5.200 1.00 82.19 727 LEU A O 1
ATOM 5967 N N . GLY A 1 728 ? -23.884 -2.897 6.247 1.00 77.75 728 GLY A N 1
ATOM 5968 C CA . GLY A 1 728 ? -23.490 -3.446 7.544 1.00 77.75 728 GLY A CA 1
ATOM 5969 C C . GLY A 1 728 ? -23.302 -4.967 7.551 1.00 77.75 728 GLY A C 1
ATOM 5970 O O . GLY A 1 728 ? -22.491 -5.463 8.323 1.00 77.75 728 GLY A O 1
ATOM 5971 N N . ALA A 1 729 ? -24.011 -5.705 6.693 1.00 82.19 729 ALA A N 1
ATOM 5972 C CA . ALA A 1 729 ? -23.860 -7.157 6.564 1.00 82.19 729 ALA A CA 1
ATOM 5973 C C . ALA A 1 729 ? -22.617 -7.576 5.748 1.00 82.19 729 ALA A C 1
ATOM 5975 O O . ALA A 1 729 ? -22.158 -8.712 5.872 1.00 82.19 729 ALA A O 1
ATOM 5976 N N . ILE A 1 730 ? -22.047 -6.673 4.934 1.00 86.25 730 ILE A N 1
ATOM 5977 C CA . ILE A 1 730 ? -20.845 -6.959 4.128 1.00 86.25 730 ILE A CA 1
ATOM 5978 C C . ILE A 1 730 ? -19.629 -7.223 5.021 1.00 86.25 730 ILE A C 1
ATOM 5980 O O . ILE A 1 730 ? -18.886 -8.156 4.736 1.00 86.25 730 ILE A O 1
ATOM 5984 N N . GLU A 1 731 ? -19.420 -6.441 6.086 1.00 85.69 731 GLU A N 1
ATOM 5985 C CA . GLU A 1 731 ? -18.214 -6.564 6.927 1.00 85.69 731 GLU A CA 1
ATOM 5986 C C . GLU A 1 731 ? -18.087 -7.965 7.537 1.00 85.69 731 GLU A C 1
ATOM 5988 O O . GLU A 1 731 ? -17.045 -8.602 7.410 1.00 85.69 731 GLU A O 1
ATOM 5993 N N . GLU A 1 732 ? -19.176 -8.474 8.110 1.00 84.12 732 GLU A N 1
ATOM 5994 C CA . GLU A 1 732 ? -19.216 -9.790 8.757 1.00 84.12 732 GLU A CA 1
ATOM 5995 C C . GLU A 1 732 ? -19.008 -10.925 7.742 1.00 84.12 732 GLU A C 1
ATOM 5997 O O . GLU A 1 732 ? -18.242 -11.861 7.974 1.00 84.12 732 GLU A O 1
ATOM 6002 N N . SER A 1 733 ? -19.624 -10.810 6.561 1.00 90.31 733 SER A N 1
ATOM 6003 C CA . SER A 1 733 ? -19.424 -11.747 5.446 1.00 90.31 733 SER A CA 1
ATOM 6004 C C . SER A 1 733 ? -17.980 -11.744 4.933 1.00 90.31 733 SER A C 1
ATOM 6006 O O . SER A 1 733 ? -17.394 -12.795 4.671 1.00 90.31 733 SER A O 1
ATOM 6008 N N . MET A 1 734 ? -17.373 -10.561 4.812 1.00 92.25 734 MET A N 1
ATOM 6009 C CA . MET A 1 734 ? -15.982 -10.409 4.389 1.00 92.25 734 MET A CA 1
ATOM 6010 C C . MET A 1 734 ? -14.996 -10.944 5.429 1.00 92.25 734 MET A C 1
ATOM 6012 O O . MET A 1 734 ? -13.937 -11.427 5.036 1.00 92.25 734 MET A O 1
ATOM 6016 N N . GLY A 1 735 ? -15.350 -10.939 6.718 1.00 88.12 735 GLY A N 1
ATOM 6017 C CA . GLY A 1 735 ? -14.569 -11.589 7.772 1.00 88.12 735 GLY A CA 1
ATOM 6018 C C . GLY A 1 735 ? -14.343 -13.084 7.512 1.00 88.12 735 GLY A C 1
ATOM 6019 O O . GLY A 1 735 ? -13.223 -13.570 7.662 1.00 88.12 735 GLY A O 1
ATOM 6020 N N . VAL A 1 736 ? -15.367 -13.797 7.024 1.00 91.38 736 VAL A N 1
ATOM 6021 C CA . VAL A 1 736 ? -15.250 -15.215 6.628 1.00 91.38 736 VAL A CA 1
ATOM 6022 C C . VAL A 1 736 ? -14.267 -15.376 5.465 1.00 91.38 736 VAL A C 1
ATOM 6024 O O . VAL A 1 736 ? -13.356 -16.204 5.516 1.00 91.38 736 VAL A O 1
ATOM 6027 N N . LEU A 1 737 ? -14.415 -14.554 4.422 1.00 89.94 737 LEU A N 1
ATOM 6028 C CA . LEU A 1 737 ? -13.580 -14.640 3.221 1.00 89.94 737 LEU A CA 1
ATOM 6029 C C . LEU A 1 737 ? -12.116 -14.271 3.493 1.00 89.94 737 LEU A C 1
ATOM 6031 O O . LEU A 1 737 ? -11.223 -14.926 2.959 1.00 89.94 737 LEU A O 1
ATOM 6035 N N . ARG A 1 738 ? -11.860 -13.274 4.350 1.00 89.25 738 ARG A N 1
ATOM 6036 C CA . ARG A 1 738 ? -10.510 -12.830 4.741 1.00 89.25 738 ARG A CA 1
ATOM 6037 C C . ARG A 1 738 ? -9.701 -13.955 5.388 1.00 89.25 738 ARG A C 1
ATOM 6039 O O . ARG A 1 738 ? -8.521 -14.110 5.098 1.00 89.25 738 ARG A O 1
ATOM 6046 N N . ASN A 1 739 ? -10.342 -14.772 6.222 1.00 87.50 739 ASN A N 1
ATOM 6047 C CA . ASN A 1 739 ? -9.682 -15.899 6.886 1.00 87.50 739 ASN A CA 1
ATOM 6048 C C . ASN A 1 739 ? -9.324 -17.032 5.914 1.00 87.50 739 ASN A C 1
ATOM 6050 O O . ASN A 1 739 ? -8.402 -17.807 6.169 1.00 87.50 739 ASN A O 1
ATOM 6054 N N . TYR A 1 740 ? -10.053 -17.144 4.804 1.00 87.44 740 TYR A N 1
ATOM 6055 C CA . TYR A 1 740 ? -9.829 -18.181 3.804 1.00 87.44 740 TYR A CA 1
ATOM 6056 C C . TYR A 1 740 ? -8.857 -17.751 2.694 1.00 87.44 740 TYR A C 1
ATOM 6058 O O . TYR A 1 740 ? -8.060 -18.570 2.226 1.00 87.44 740 TYR A O 1
ATOM 6066 N N . VAL A 1 741 ? -8.906 -16.476 2.296 1.00 86.88 741 VAL A N 1
ATOM 6067 C CA . VAL A 1 741 ? -8.072 -15.861 1.255 1.00 86.88 741 VAL A CA 1
ATOM 6068 C C . VAL A 1 741 ? -7.024 -14.957 1.910 1.00 86.88 741 VAL A C 1
ATOM 6070 O O . VAL A 1 741 ? -7.133 -13.736 1.919 1.00 86.88 741 VAL A O 1
ATOM 6073 N N . ASP A 1 742 ? -5.979 -15.569 2.459 1.00 79.12 742 ASP A N 1
ATOM 6074 C CA . ASP A 1 742 ? -4.981 -14.923 3.327 1.00 79.12 742 ASP A CA 1
ATOM 6075 C C . ASP A 1 742 ? -3.893 -14.115 2.592 1.00 79.12 742 ASP A C 1
ATOM 6077 O O . ASP A 1 742 ? -3.133 -13.376 3.213 1.00 79.12 742 ASP A O 1
ATOM 6081 N N . LYS A 1 743 ? -3.806 -14.234 1.263 1.00 82.19 743 LYS A N 1
ATOM 6082 C CA . LYS A 1 743 ? -2.757 -13.590 0.446 1.00 82.19 743 LYS A CA 1
ATOM 6083 C C . LYS A 1 743 ? -3.140 -12.230 -0.129 1.00 82.19 743 LYS A C 1
ATOM 6085 O O . LYS A 1 743 ? -2.293 -11.569 -0.727 1.00 82.19 743 LYS A O 1
ATOM 6090 N N . TYR A 1 744 ? -4.399 -11.825 0.003 1.00 84.31 744 TYR A N 1
ATOM 6091 C CA . TYR A 1 744 ? -4.927 -10.629 -0.643 1.00 84.31 744 TYR A CA 1
ATOM 6092 C C . TYR A 1 744 ? -5.641 -9.730 0.360 1.00 84.31 744 TYR A C 1
ATOM 6094 O O . TYR A 1 744 ? -6.242 -10.194 1.321 1.00 84.31 744 TYR A O 1
ATOM 6102 N N . ILE A 1 745 ? -5.593 -8.420 0.125 1.00 83.62 745 ILE A N 1
ATOM 6103 C CA . ILE A 1 745 ? -6.292 -7.454 0.977 1.00 83.62 745 ILE A CA 1
ATOM 6104 C C . ILE A 1 745 ? -7.809 -7.495 0.732 1.00 83.62 745 ILE A C 1
ATOM 6106 O O . ILE A 1 745 ? -8.254 -7.716 -0.395 1.00 83.62 745 ILE A O 1
ATOM 6110 N N . ASP A 1 746 ? -8.600 -7.157 1.750 1.00 86.62 746 ASP A N 1
ATOM 6111 C CA . ASP A 1 746 ? -10.072 -7.128 1.699 1.00 86.62 746 ASP A CA 1
ATOM 6112 C C . ASP A 1 746 ? -10.664 -6.447 0.473 1.00 86.62 746 ASP A C 1
ATOM 6114 O O . ASP A 1 746 ? -11.626 -6.937 -0.109 1.00 86.62 746 ASP A O 1
ATOM 6118 N N . ARG A 1 747 ? -10.114 -5.286 0.104 1.00 86.38 747 ARG A N 1
ATOM 6119 C CA . ARG A 1 747 ? -10.630 -4.476 -1.005 1.00 86.38 747 ARG A CA 1
ATOM 6120 C C . ARG A 1 747 ? -10.504 -5.226 -2.325 1.00 86.38 747 ARG A C 1
ATOM 6122 O O . ARG A 1 747 ? -11.445 -5.242 -3.108 1.00 86.38 747 ARG A O 1
ATOM 6129 N N . PHE A 1 748 ? -9.374 -5.906 -2.527 1.00 87.88 748 PHE A N 1
ATOM 6130 C CA . PHE A 1 748 ? -9.166 -6.755 -3.694 1.00 87.88 748 PHE A CA 1
ATOM 6131 C C . PHE A 1 748 ? -10.143 -7.930 -3.697 1.00 87.88 748 PHE A C 1
ATOM 6133 O O . PHE A 1 748 ? -10.786 -8.175 -4.710 1.00 87.88 748 PHE A O 1
ATOM 6140 N N . ILE A 1 749 ? -10.299 -8.620 -2.562 1.00 89.75 749 ILE A N 1
ATOM 6141 C CA . ILE A 1 749 ? -11.212 -9.768 -2.446 1.00 89.75 749 ILE A CA 1
ATOM 6142 C C . ILE A 1 749 ? -12.658 -9.332 -2.711 1.00 89.75 749 ILE A C 1
ATOM 6144 O O . ILE A 1 749 ? -13.370 -9.994 -3.457 1.00 89.75 749 ILE A O 1
ATOM 6148 N N . PHE A 1 750 ? -13.084 -8.196 -2.158 1.00 90.31 750 PHE A N 1
ATOM 6149 C CA . PHE A 1 750 ? -14.411 -7.634 -2.395 1.00 90.31 750 PHE A CA 1
ATOM 6150 C C . PHE A 1 750 ? -14.656 -7.387 -3.888 1.00 90.31 750 PHE A C 1
ATOM 6152 O O . PHE A 1 750 ? -15.651 -7.865 -4.433 1.00 90.31 750 PHE A O 1
ATOM 6159 N N . GLN A 1 751 ? -13.734 -6.692 -4.561 1.00 86.94 751 GLN A N 1
ATOM 6160 C CA . GLN A 1 751 ? -13.843 -6.412 -5.994 1.00 86.94 751 GLN A CA 1
ATOM 6161 C C . GLN A 1 751 ? -13.793 -7.700 -6.829 1.00 86.94 751 GLN A C 1
ATOM 6163 O O . GLN A 1 751 ? -14.585 -7.846 -7.754 1.00 86.94 751 GLN A O 1
ATOM 6168 N N . ALA A 1 752 ? -12.950 -8.668 -6.459 1.00 87.50 752 ALA A N 1
ATOM 6169 C CA . ALA A 1 752 ? -12.865 -9.974 -7.110 1.00 87.50 752 ALA A CA 1
ATOM 6170 C C . ALA A 1 752 ? -14.186 -10.756 -7.009 1.00 87.50 752 ALA A C 1
ATOM 6172 O O . ALA A 1 752 ? -14.674 -11.280 -8.007 1.00 87.50 752 ALA A O 1
ATOM 6173 N N . ILE A 1 753 ? -14.811 -10.797 -5.827 1.00 86.94 753 ILE A N 1
ATOM 6174 C CA . ILE A 1 753 ? -16.122 -11.437 -5.645 1.00 86.94 753 ILE A CA 1
ATOM 6175 C C . ILE A 1 753 ? -17.188 -10.743 -6.491 1.00 86.94 753 ILE A C 1
ATOM 6177 O O . ILE A 1 753 ? -17.995 -11.426 -7.116 1.00 86.94 753 ILE A O 1
ATOM 6181 N N . VAL A 1 754 ? -17.181 -9.407 -6.543 1.00 85.62 754 VAL A N 1
ATOM 6182 C CA . VAL A 1 754 ? -18.138 -8.631 -7.346 1.00 85.62 754 VAL A CA 1
ATOM 6183 C C . VAL A 1 754 ? -17.928 -8.824 -8.853 1.00 85.62 754 VAL A C 1
ATOM 6185 O O . VAL A 1 754 ? -18.913 -8.864 -9.587 1.00 85.62 754 VAL A O 1
ATOM 6188 N N . ALA A 1 755 ? -16.683 -8.981 -9.308 1.00 82.62 755 ALA A N 1
ATOM 6189 C CA . ALA A 1 755 ? -16.328 -9.147 -10.719 1.00 82.62 755 ALA A CA 1
ATOM 6190 C C . ALA A 1 755 ? -16.551 -10.574 -11.253 1.00 82.62 755 ALA A C 1
ATOM 6192 O O . ALA A 1 755 ? -16.842 -10.756 -12.439 1.00 82.62 755 ALA A O 1
ATOM 6193 N N . ASN A 1 756 ? -16.478 -11.594 -10.389 1.00 78.56 756 ASN A N 1
ATOM 6194 C CA . ASN A 1 756 ? -16.651 -12.999 -10.775 1.00 78.56 756 ASN A CA 1
ATOM 6195 C C . ASN A 1 756 ? -17.887 -13.260 -11.670 1.00 78.56 756 ASN A C 1
ATOM 6197 O O . ASN A 1 756 ? -17.736 -13.896 -12.715 1.00 78.56 756 ASN A O 1
ATOM 6201 N N . PRO A 1 757 ? -19.108 -12.782 -11.339 1.00 72.75 757 PRO A N 1
ATOM 6202 C CA . PRO A 1 757 ? -20.304 -13.063 -12.134 1.00 72.75 757 PRO A CA 1
ATOM 6203 C C . PRO A 1 757 ? -20.418 -12.207 -13.399 1.00 72.75 757 PRO A C 1
ATOM 6205 O O . PRO A 1 757 ? -21.150 -12.580 -14.318 1.00 72.75 757 PRO A O 1
ATOM 6208 N N . THR A 1 758 ? -19.747 -11.051 -13.450 1.00 68.69 758 THR A N 1
ATOM 6209 C CA . THR A 1 758 ? -19.741 -10.174 -14.632 1.00 68.69 758 THR A CA 1
ATOM 6210 C C . THR A 1 758 ? -18.743 -10.639 -15.688 1.00 68.69 758 THR A C 1
ATOM 6212 O O . THR A 1 758 ? -18.832 -10.190 -16.833 1.00 68.69 758 THR A O 1
ATOM 6215 N N . ASN A 1 759 ? -17.876 -11.595 -15.330 1.00 65.69 759 ASN A N 1
ATOM 6216 C CA . ASN A 1 759 ? -16.776 -12.085 -16.151 1.00 65.69 759 ASN A CA 1
ATOM 6217 C C . ASN A 1 759 ? -15.895 -10.923 -16.628 1.00 65.69 759 ASN A C 1
ATOM 6219 O O . ASN A 1 759 ? -15.664 -10.757 -17.830 1.00 65.69 759 ASN A O 1
ATOM 6223 N N . ASP A 1 760 ? -15.505 -10.099 -15.656 1.00 69.19 760 ASP A N 1
ATOM 6224 C CA . ASP A 1 760 ? -14.658 -8.931 -15.839 1.00 69.19 760 ASP A CA 1
ATOM 6225 C C . ASP A 1 760 ? -13.240 -9.205 -15.329 1.00 69.19 760 ASP A C 1
ATOM 6227 O O . ASP A 1 760 ? -13.056 -9.881 -14.316 1.00 69.19 760 ASP A O 1
ATOM 6231 N N . ALA A 1 761 ? -12.239 -8.665 -16.013 1.00 78.25 761 ALA A N 1
ATOM 6232 C CA . ALA A 1 761 ? -10.850 -8.742 -15.584 1.00 78.25 761 ALA A CA 1
ATOM 6233 C C . ALA A 1 761 ? -10.370 -7.345 -15.212 1.00 78.25 761 ALA A C 1
ATOM 6235 O O . ALA A 1 761 ? -10.783 -6.357 -15.813 1.00 78.25 761 ALA A O 1
ATOM 6236 N N . PHE A 1 762 ? -9.548 -7.259 -14.173 1.00 80.25 762 PHE A N 1
ATOM 6237 C CA . PHE A 1 762 ? -9.018 -5.975 -13.748 1.00 80.25 762 PHE A CA 1
ATOM 6238 C C . PHE A 1 762 ? -7.683 -6.126 -13.035 1.00 80.25 762 PHE A C 1
ATOM 6240 O O . PHE A 1 762 ? -7.385 -7.145 -12.401 1.00 80.25 762 PHE A O 1
ATOM 6247 N N . GLN A 1 763 ? -6.918 -5.043 -13.053 1.00 76.75 763 GLN A N 1
ATOM 6248 C CA . GLN A 1 763 ? -5.746 -4.869 -12.217 1.00 76.75 763 GLN A CA 1
ATOM 6249 C C . GLN A 1 763 ? -6.067 -3.979 -11.015 1.00 76.75 763 GLN A C 1
ATOM 6251 O O . GLN A 1 763 ? -6.637 -2.896 -11.137 1.00 76.75 763 GLN A O 1
ATOM 6256 N N . TYR A 1 764 ? -5.651 -4.419 -9.830 1.00 72.00 764 TYR A N 1
ATOM 6257 C CA . TYR A 1 764 ? -5.688 -3.615 -8.616 1.00 72.00 764 TYR A CA 1
ATOM 6258 C C . TYR A 1 764 ? -4.336 -3.707 -7.914 1.00 72.00 764 TYR A C 1
ATOM 6260 O O . TYR A 1 764 ? -3.948 -4.758 -7.394 1.00 72.00 764 TYR A O 1
ATOM 6268 N N . LEU A 1 765 ? -3.614 -2.584 -7.876 1.00 73.44 765 LEU A N 1
ATOM 6269 C CA . LEU A 1 765 ? -2.200 -2.549 -7.489 1.00 73.44 765 LEU A CA 1
ATOM 6270 C C . LEU A 1 765 ? -1.387 -3.515 -8.374 1.00 73.44 765 LEU A C 1
ATOM 6272 O O . LEU A 1 765 ? -1.454 -3.413 -9.591 1.00 73.44 765 LEU A O 1
ATOM 6276 N N . ASN A 1 766 ? -0.652 -4.459 -7.782 1.00 76.69 766 ASN A N 1
ATOM 6277 C CA . ASN A 1 766 ? 0.129 -5.467 -8.510 1.00 76.69 766 ASN A CA 1
ATOM 6278 C C . ASN A 1 766 ? -0.615 -6.810 -8.653 1.00 76.69 766 ASN A C 1
ATOM 6280 O O . ASN A 1 766 ? 0.004 -7.822 -8.988 1.00 76.69 766 ASN A O 1
ATOM 6284 N N . ASN A 1 767 ? -1.915 -6.845 -8.345 1.00 83.31 767 ASN A N 1
ATOM 6285 C CA . ASN A 1 767 ? -2.735 -8.049 -8.409 1.00 83.31 767 ASN A CA 1
ATOM 6286 C C . ASN A 1 767 ? -3.659 -7.976 -9.619 1.00 83.31 767 ASN A C 1
ATOM 6288 O O . ASN A 1 767 ? -4.455 -7.045 -9.737 1.00 83.31 767 ASN A O 1
ATOM 6292 N N . ASN A 1 768 ? -3.596 -8.992 -10.469 1.00 85.56 768 ASN A N 1
ATOM 6293 C CA . ASN A 1 768 ? -4.547 -9.168 -11.554 1.00 85.56 768 ASN A CA 1
ATOM 6294 C C . ASN A 1 768 ? -5.666 -10.101 -11.088 1.00 85.56 768 ASN A C 1
ATOM 6296 O O . ASN A 1 768 ? -5.400 -11.191 -10.577 1.00 85.56 768 ASN A O 1
ATOM 6300 N N . HIS A 1 769 ? -6.909 -9.686 -11.278 1.00 89.25 769 HIS A N 1
ATOM 6301 C CA . HIS A 1 769 ? -8.072 -10.550 -11.182 1.00 89.25 769 HIS A CA 1
ATOM 6302 C C . HIS A 1 769 ? -8.472 -10.988 -12.589 1.00 89.25 769 HIS A C 1
ATOM 6304 O O . HIS A 1 769 ? -8.773 -10.146 -13.432 1.00 89.25 769 HIS A O 1
ATOM 6310 N N . ILE A 1 770 ? -8.470 -12.297 -12.838 1.00 84.81 770 ILE A N 1
ATOM 6311 C CA . ILE A 1 770 ? -8.800 -12.868 -14.145 1.00 84.81 770 ILE A CA 1
ATOM 6312 C C . ILE A 1 770 ? -10.036 -13.750 -14.007 1.00 84.81 770 ILE A C 1
ATOM 6314 O O . ILE A 1 770 ? -9.973 -14.831 -13.414 1.00 84.81 770 ILE A O 1
ATOM 6318 N N . THR A 1 771 ? -11.155 -13.322 -14.589 1.00 74.12 771 THR A N 1
ATOM 6319 C CA . THR A 1 771 ? -12.338 -14.176 -14.737 1.00 74.12 771 THR A CA 1
ATOM 6320 C C . THR A 1 771 ? -12.258 -15.056 -15.966 1.00 74.12 771 THR A C 1
ATOM 6322 O O . THR A 1 771 ? -11.806 -14.640 -17.029 1.00 74.12 771 THR A O 1
ATOM 6325 N N . VAL A 1 772 ? -12.740 -16.284 -15.805 1.00 61.22 772 VAL A N 1
ATOM 6326 C CA . VAL A 1 772 ? -12.578 -17.367 -16.778 1.00 61.22 772 VAL A CA 1
ATOM 6327 C C . VAL A 1 772 ? -13.927 -18.071 -17.041 1.00 61.22 772 VAL A C 1
ATOM 6329 O O . VAL A 1 772 ? -13.987 -19.238 -17.416 1.00 61.22 772 VAL A O 1
ATOM 6332 N N . ILE A 1 773 ? -15.056 -17.384 -16.818 1.00 54.34 773 ILE A N 1
ATOM 6333 C CA . ILE A 1 773 ? -16.395 -17.993 -16.879 1.00 54.34 773 ILE A CA 1
ATOM 6334 C C . ILE A 1 773 ? -17.301 -17.222 -17.823 1.00 54.34 773 ILE A C 1
ATOM 6336 O O . ILE A 1 773 ? -18.139 -16.401 -17.448 1.00 54.34 773 ILE A O 1
ATOM 6340 N N . THR A 1 774 ? -17.210 -17.585 -19.088 1.00 50.84 774 THR A N 1
ATOM 6341 C CA . THR A 1 774 ? -18.253 -17.319 -20.065 1.00 50.84 774 THR A CA 1
ATOM 6342 C C . THR A 1 774 ? -19.230 -18.501 -20.066 1.00 50.84 774 THR A C 1
ATOM 6344 O O . THR A 1 774 ? -18.885 -19.645 -20.360 1.00 50.84 774 THR A O 1
ATOM 6347 N N . ARG A 1 775 ? -20.506 -18.236 -19.752 1.00 48.62 775 ARG A N 1
ATOM 6348 C CA . ARG A 1 775 ? -21.586 -19.247 -19.640 1.00 48.62 775 ARG A CA 1
ATOM 6349 C C . ARG A 1 775 ? -21.833 -20.097 -20.910 1.00 48.62 775 ARG A C 1
ATOM 6351 O O . ARG A 1 775 ? -22.600 -21.050 -20.850 1.00 48.62 775 ARG A O 1
ATOM 6358 N N . ASN A 1 776 ? -21.186 -19.785 -22.040 1.00 46.53 776 ASN A N 1
ATOM 6359 C CA . ASN A 1 776 ? -21.288 -20.528 -23.303 1.00 46.53 776 ASN A CA 1
ATOM 6360 C C . ASN A 1 776 ? -20.033 -21.357 -23.665 1.00 46.53 776 ASN A C 1
ATOM 6362 O O . ASN A 1 776 ? -20.132 -22.195 -24.565 1.00 46.53 776 ASN A O 1
ATOM 6366 N N . ASP A 1 777 ? -18.890 -21.174 -22.985 1.00 52.34 777 ASP A N 1
ATOM 6367 C CA . ASP A 1 777 ? -17.600 -21.761 -23.404 1.00 52.34 777 ASP A CA 1
ATOM 6368 C C . ASP A 1 777 ? -17.153 -22.981 -22.595 1.00 52.34 777 ASP A C 1
ATOM 6370 O O . ASP A 1 777 ? -16.225 -23.675 -23.004 1.00 52.34 777 ASP A O 1
ATOM 6374 N N . LEU A 1 778 ? -17.888 -23.360 -21.545 1.00 56.00 778 LEU A N 1
ATOM 6375 C CA . LEU A 1 778 ? -17.687 -24.645 -20.851 1.00 56.00 778 LEU A CA 1
ATOM 6376 C C . LEU A 1 778 ? -17.956 -25.862 -21.762 1.00 56.00 778 LEU A C 1
ATOM 6378 O O . LEU A 1 778 ? -17.483 -26.962 -21.509 1.00 56.00 778 LEU A O 1
ATOM 6382 N N . LYS A 1 779 ? -18.677 -25.661 -22.877 1.00 63.50 779 LYS A N 1
ATOM 6383 C CA . LYS A 1 779 ? -18.851 -26.663 -23.950 1.00 63.50 779 LYS A CA 1
ATOM 6384 C C . LYS A 1 779 ? -17.790 -26.561 -25.055 1.00 63.50 779 LYS A C 1
ATOM 6386 O O . LYS A 1 779 ? -17.842 -27.315 -26.024 1.00 63.50 779 LYS A O 1
ATOM 6391 N N . LYS A 1 780 ? -16.875 -25.589 -24.968 1.00 77.50 780 LYS A N 1
ATOM 6392 C CA . LYS A 1 780 ? -15.808 -25.318 -25.945 1.00 77.50 780 LYS A CA 1
ATOM 6393 C C . LYS A 1 780 ? -14.484 -24.996 -25.223 1.00 77.50 780 LYS A C 1
ATOM 6395 O O . LYS A 1 780 ? -13.987 -23.876 -25.359 1.00 77.50 780 LYS A O 1
ATOM 6400 N N . PRO A 1 781 ? -13.866 -25.976 -24.531 1.00 78.81 781 PRO A N 1
ATOM 6401 C CA . PRO A 1 781 ? -12.649 -25.796 -23.723 1.00 78.81 781 PRO A CA 1
ATOM 6402 C C . PRO A 1 781 ? -11.529 -25.013 -24.409 1.00 78.81 781 PRO A C 1
ATOM 6404 O O . PRO A 1 781 ? -10.897 -24.149 -23.810 1.00 78.81 781 PRO A O 1
ATOM 6407 N N . LYS A 1 782 ? -11.318 -25.274 -25.705 1.00 83.31 782 LYS A N 1
ATOM 6408 C CA . LYS A 1 782 ? -10.297 -24.602 -26.517 1.00 83.31 782 LYS A CA 1
ATOM 6409 C C . LYS A 1 782 ? -10.502 -23.085 -26.603 1.00 83.31 782 LYS A C 1
ATOM 6411 O O . LYS A 1 782 ? -9.530 -22.340 -26.572 1.00 83.31 782 LYS A O 1
ATOM 6416 N N . LYS A 1 783 ? -11.756 -22.629 -26.702 1.00 80.62 783 LYS A N 1
ATOM 6417 C CA . LYS A 1 783 ? -12.095 -21.199 -26.773 1.00 80.62 783 LYS A CA 1
ATOM 6418 C C . LYS A 1 783 ? -11.985 -20.530 -25.410 1.00 80.62 783 LYS A C 1
ATOM 6420 O O . LYS A 1 783 ? -11.342 -19.496 -25.314 1.00 80.62 783 LYS A O 1
ATOM 6425 N N . ALA A 1 784 ? -12.507 -21.178 -24.366 1.00 78.38 784 ALA A N 1
ATOM 6426 C CA . ALA A 1 784 ? -12.370 -20.697 -22.990 1.00 78.38 784 ALA A CA 1
ATOM 6427 C C . ALA A 1 784 ? -10.893 -20.496 -22.608 1.00 78.38 784 ALA A C 1
ATOM 6429 O O . ALA A 1 784 ? -10.521 -19.474 -22.031 1.00 78.38 784 ALA A O 1
ATOM 6430 N N . LEU A 1 785 ? -10.032 -21.446 -22.987 1.00 83.38 785 LEU A N 1
ATOM 6431 C CA . LEU A 1 785 ? -8.592 -21.346 -22.776 1.00 83.38 785 LEU A CA 1
ATOM 6432 C C . LEU A 1 785 ? -7.957 -20.200 -23.574 1.00 83.38 785 LEU A C 1
ATOM 6434 O O . LEU A 1 785 ? -7.105 -19.489 -23.044 1.00 83.38 785 LEU A O 1
ATOM 6438 N N . ALA A 1 786 ? -8.369 -20.004 -24.828 1.00 85.06 786 ALA A N 1
ATOM 6439 C CA . ALA A 1 786 ? -7.877 -18.906 -25.654 1.00 85.06 786 ALA A CA 1
ATOM 6440 C C . ALA A 1 786 ? -8.226 -17.535 -25.062 1.00 85.06 786 ALA A C 1
ATOM 6442 O O . ALA A 1 786 ? -7.340 -16.685 -24.952 1.00 85.06 786 ALA A O 1
ATOM 6443 N N . ASP A 1 787 ? -9.464 -17.358 -24.601 1.00 81.50 787 ASP A N 1
ATOM 6444 C CA . ASP A 1 787 ? -9.909 -16.128 -23.942 1.00 81.50 787 ASP A CA 1
ATOM 6445 C C . ASP A 1 787 ? -9.150 -15.898 -22.638 1.00 81.50 787 ASP A C 1
ATOM 6447 O O . ASP A 1 787 ? -8.613 -14.815 -22.415 1.00 81.50 787 ASP A O 1
ATOM 6451 N N . THR A 1 788 ? -9.014 -16.947 -21.819 1.00 83.88 788 THR A N 1
ATOM 6452 C CA . THR A 1 788 ? -8.250 -16.892 -20.565 1.00 83.88 788 THR A CA 1
ATOM 6453 C C . THR A 1 788 ? -6.824 -16.424 -20.816 1.00 83.88 788 THR A C 1
ATOM 6455 O O . THR A 1 788 ? -6.338 -15.532 -20.128 1.00 83.88 788 THR A O 1
ATOM 6458 N N . ILE A 1 789 ? -6.144 -17.006 -21.806 1.00 88.44 789 ILE A N 1
ATOM 6459 C CA . ILE A 1 789 ? -4.758 -16.667 -22.134 1.00 88.44 789 ILE A CA 1
ATOM 6460 C C . ILE A 1 789 ? -4.648 -15.227 -22.608 1.00 88.44 789 ILE A C 1
ATOM 6462 O O . ILE A 1 789 ? -3.769 -14.515 -22.127 1.00 88.44 789 ILE A O 1
ATOM 6466 N N . PHE A 1 790 ? -5.528 -14.804 -23.519 1.00 87.94 790 PHE A N 1
ATOM 6467 C CA . PHE A 1 790 ? -5.477 -13.466 -24.092 1.00 87.94 790 PHE A CA 1
ATOM 6468 C C . PHE A 1 790 ? -5.754 -12.384 -23.041 1.00 87.94 790 PHE A C 1
ATOM 6470 O O . PHE A 1 790 ? -4.989 -11.429 -22.933 1.00 87.94 790 PHE A O 1
ATOM 6477 N N . VAL A 1 791 ? -6.784 -12.568 -22.212 1.00 86.31 791 VAL A N 1
ATOM 6478 C CA . VAL A 1 791 ? -7.089 -11.653 -21.102 1.00 86.31 791 VAL A CA 1
ATOM 6479 C C . VAL A 1 791 ? -5.953 -11.652 -20.076 1.00 86.31 791 VAL A C 1
ATOM 6481 O O . VAL A 1 791 ? -5.497 -10.596 -19.660 1.00 86.31 791 VAL A O 1
ATOM 6484 N N . THR A 1 792 ? -5.402 -12.818 -19.725 1.00 91.06 792 THR A N 1
ATOM 6485 C CA . THR A 1 792 ? -4.295 -12.900 -18.754 1.00 91.06 792 THR A CA 1
ATOM 6486 C C . THR A 1 792 ? -3.058 -12.132 -19.219 1.00 91.06 792 THR A C 1
ATOM 6488 O O . THR A 1 792 ? -2.444 -11.419 -18.423 1.00 91.06 792 THR A O 1
ATOM 6491 N N . ILE A 1 793 ? -2.659 -12.276 -20.490 1.00 93.75 793 ILE A N 1
ATOM 6492 C CA . ILE A 1 793 ? -1.501 -11.539 -21.010 1.00 93.75 793 ILE A CA 1
ATOM 6493 C C . ILE A 1 793 ? -1.802 -10.042 -21.135 1.00 93.75 793 ILE A C 1
ATOM 6495 O O . ILE A 1 793 ? -0.919 -9.239 -20.847 1.00 93.75 793 ILE A O 1
ATOM 6499 N N . HIS A 1 794 ? -3.031 -9.673 -21.509 1.00 92.31 794 HIS A N 1
ATOM 6500 C CA . HIS A 1 794 ? -3.484 -8.285 -21.564 1.00 92.31 794 HIS A CA 1
ATOM 6501 C C . HIS A 1 794 ? -3.320 -7.615 -20.188 1.00 92.31 794 HIS A C 1
ATOM 6503 O O . HIS A 1 794 ? -2.532 -6.682 -20.046 1.00 92.31 794 HIS A O 1
ATOM 6509 N N . GLU A 1 795 ? -3.921 -8.181 -19.139 1.00 90.25 795 GLU A N 1
ATOM 6510 C CA . GLU A 1 795 ? -3.831 -7.630 -17.778 1.00 90.25 795 GLU A CA 1
ATOM 6511 C C . GLU A 1 795 ? -2.397 -7.622 -17.229 1.00 90.25 795 GLU A C 1
ATOM 6513 O O . GLU A 1 795 ? -1.990 -6.744 -16.465 1.00 90.25 795 GLU A O 1
ATOM 6518 N N . LEU A 1 796 ? -1.576 -8.610 -17.601 1.00 93.19 796 LEU A N 1
ATOM 6519 C CA . LEU A 1 796 ? -0.162 -8.623 -17.226 1.00 93.19 796 LEU A CA 1
ATOM 6520 C C . LEU A 1 796 ? 0.584 -7.420 -17.820 1.00 93.19 796 LEU A C 1
ATOM 6522 O O . LEU A 1 796 ? 1.390 -6.787 -17.132 1.00 93.19 796 LEU A O 1
ATOM 6526 N N . LEU A 1 797 ? 0.308 -7.098 -19.081 1.00 94.44 797 LEU A N 1
ATOM 6527 C CA . LEU A 1 797 ? 0.970 -6.037 -19.834 1.00 94.44 797 LEU A CA 1
ATOM 6528 C C . LEU A 1 797 ? 0.575 -4.626 -19.386 1.00 94.44 797 LEU A C 1
ATOM 6530 O O . LEU A 1 797 ? 1.308 -3.684 -19.702 1.00 94.44 797 LEU A O 1
ATOM 6534 N N . HIS A 1 798 ? -0.459 -4.468 -18.553 1.00 91.69 798 HIS A N 1
ATOM 6535 C CA . HIS A 1 798 ? -0.712 -3.191 -17.885 1.00 91.69 798 HIS A CA 1
ATOM 6536 C C . HIS A 1 798 ? 0.462 -2.702 -17.036 1.00 91.69 798 HIS A C 1
ATOM 6538 O O . HIS A 1 798 ? 0.717 -1.499 -16.944 1.00 91.69 798 HIS A O 1
ATOM 6544 N N . ASN A 1 799 ? 1.284 -3.629 -16.531 1.00 88.81 799 ASN A N 1
ATOM 6545 C CA . ASN A 1 799 ? 2.529 -3.308 -15.829 1.00 88.81 799 ASN A CA 1
ATOM 6546 C C . ASN A 1 799 ? 3.566 -2.590 -16.712 1.00 88.81 799 ASN A C 1
ATOM 6548 O O . ASN A 1 799 ? 4.527 -2.034 -16.176 1.00 88.81 799 ASN A O 1
ATOM 6552 N N . ILE A 1 800 ? 3.357 -2.582 -18.033 1.00 91.56 800 ILE A N 1
ATOM 6553 C CA . ILE A 1 800 ? 4.176 -1.910 -19.046 1.00 91.56 800 ILE A CA 1
ATOM 6554 C C . ILE A 1 800 ? 3.430 -0.717 -19.658 1.00 91.56 800 ILE A C 1
ATOM 6556 O O . ILE A 1 800 ? 4.030 0.336 -19.841 1.00 91.56 800 ILE A O 1
ATOM 6560 N N . TYR A 1 801 ? 2.130 -0.822 -19.937 1.00 90.75 801 TYR A N 1
ATOM 6561 C CA . TYR A 1 801 ? 1.324 0.290 -20.457 1.00 90.75 801 TYR A CA 1
ATOM 6562 C C . TYR A 1 801 ? 0.012 0.431 -19.667 1.00 90.75 801 TYR A C 1
ATOM 6564 O O . TYR A 1 801 ? -0.797 -0.487 -19.687 1.00 90.75 801 TYR A O 1
ATOM 6572 N N . PRO A 1 802 ? -0.252 1.567 -18.995 1.00 88.81 802 PRO A N 1
ATOM 6573 C CA . PRO A 1 802 ? 0.490 2.827 -19.051 1.00 88.81 802 PRO A CA 1
ATOM 6574 C C . PRO A 1 802 ? 1.658 2.901 -18.053 1.00 88.81 802 PRO A C 1
ATOM 6576 O O . PRO A 1 802 ? 2.433 3.854 -18.088 1.00 88.81 802 PRO A O 1
ATOM 6579 N N . HIS A 1 803 ? 1.809 1.919 -17.159 1.00 85.12 803 HIS A N 1
ATOM 6580 C CA . HIS A 1 803 ? 2.713 2.020 -16.008 1.00 85.12 803 HIS A CA 1
ATOM 6581 C C . HIS A 1 803 ? 4.210 2.098 -16.345 1.00 85.12 803 HIS A C 1
ATOM 6583 O O . HIS A 1 803 ? 5.007 2.523 -15.513 1.00 85.12 803 HIS A O 1
ATOM 6589 N N . GLY A 1 804 ? 4.605 1.707 -17.553 1.00 83.00 804 GLY A N 1
ATOM 6590 C CA . GLY A 1 804 ? 5.970 1.808 -18.057 1.00 83.00 804 GLY A CA 1
ATOM 6591 C C . GLY A 1 804 ? 6.358 3.205 -18.546 1.00 83.00 804 GLY A C 1
ATOM 6592 O O . GLY A 1 804 ? 7.533 3.411 -18.846 1.00 83.00 804 GLY A O 1
ATOM 6593 N N . LYS A 1 805 ? 5.408 4.153 -18.630 1.00 89.12 805 LYS A N 1
ATOM 6594 C CA . LYS A 1 805 ? 5.629 5.519 -19.139 1.00 89.12 805 LYS A CA 1
ATOM 6595 C C . LYS A 1 805 ? 6.797 6.225 -18.455 1.00 89.12 805 LYS A C 1
ATOM 6597 O O . LYS A 1 805 ? 7.602 6.842 -19.136 1.00 89.12 805 LYS A O 1
ATOM 6602 N N . ASP A 1 806 ? 6.903 6.085 -17.137 1.00 84.94 806 ASP A N 1
ATOM 6603 C CA . ASP A 1 806 ? 7.916 6.782 -16.335 1.00 84.94 806 ASP A CA 1
ATOM 6604 C C . ASP A 1 806 ? 9.310 6.134 -16.434 1.00 84.94 806 ASP A C 1
ATOM 6606 O O . ASP A 1 806 ? 10.288 6.670 -15.920 1.00 84.94 806 ASP A O 1
ATOM 6610 N N . TYR A 1 807 ? 9.410 4.962 -17.072 1.00 87.75 807 TYR A N 1
ATOM 6611 C CA . TYR A 1 807 ? 10.664 4.225 -17.230 1.00 87.75 807 TYR A CA 1
ATOM 6612 C C . TYR A 1 807 ? 11.143 4.204 -18.680 1.00 87.75 807 TYR A C 1
ATOM 6614 O O . TYR A 1 807 ? 12.345 4.223 -18.922 1.00 87.75 807 TYR A O 1
ATOM 6622 N N . MET A 1 808 ? 10.236 4.126 -19.655 1.00 90.81 808 MET A N 1
ATOM 6623 C CA . MET A 1 808 ? 10.604 4.107 -21.069 1.00 90.81 808 MET A CA 1
ATOM 6624 C C . MET A 1 808 ? 10.987 5.508 -21.563 1.00 90.81 808 MET A C 1
ATOM 6626 O O . MET A 1 808 ? 10.360 6.484 -21.161 1.00 90.81 808 MET A O 1
ATOM 6630 N N . PRO A 1 809 ? 11.965 5.635 -22.482 1.00 91.69 809 PRO A N 1
ATOM 6631 C CA . PRO A 1 809 ? 12.244 6.910 -23.135 1.00 91.69 809 PRO A CA 1
ATOM 6632 C C . PRO A 1 809 ? 10.974 7.494 -23.770 1.00 91.69 809 PRO A C 1
ATOM 6634 O O . PRO A 1 809 ? 10.256 6.777 -24.474 1.00 91.69 809 PRO A O 1
ATOM 6637 N N . SER A 1 810 ? 10.703 8.788 -23.563 1.00 90.81 810 SER A N 1
ATOM 6638 C CA . SER A 1 810 ? 9.458 9.424 -24.028 1.00 90.81 810 SER A CA 1
ATOM 6639 C C . SER A 1 810 ? 9.237 9.243 -25.528 1.00 90.81 810 SER A C 1
ATOM 6641 O O . SER A 1 810 ? 8.124 8.964 -25.959 1.00 90.81 810 SER A O 1
ATOM 6643 N N . ASN A 1 811 ? 10.304 9.296 -26.331 1.00 91.31 811 ASN A N 1
ATOM 6644 C CA . ASN A 1 811 ? 10.224 9.054 -27.770 1.00 91.31 811 ASN A CA 1
ATOM 6645 C C . ASN A 1 811 ? 9.770 7.624 -28.113 1.00 91.31 811 ASN A C 1
ATOM 6647 O O . ASN A 1 811 ? 9.058 7.450 -29.096 1.00 91.31 811 ASN A O 1
ATOM 6651 N N . VAL A 1 812 ? 10.144 6.609 -27.329 1.00 93.81 812 VAL A N 1
ATOM 6652 C CA . VAL A 1 812 ? 9.693 5.221 -27.522 1.00 93.81 812 VAL A CA 1
ATOM 6653 C C . VAL A 1 812 ? 8.219 5.094 -27.139 1.00 93.81 812 VAL A C 1
ATOM 6655 O O . VAL A 1 812 ? 7.407 4.665 -27.962 1.00 93.81 812 VAL A O 1
ATOM 6658 N N . TYR A 1 813 ? 7.866 5.535 -25.928 1.00 94.12 813 TYR A N 1
ATOM 6659 C CA . TYR A 1 813 ? 6.506 5.434 -25.398 1.00 94.12 813 TYR A CA 1
ATOM 6660 C C . TYR A 1 813 ? 5.499 6.207 -26.260 1.00 94.12 813 TYR A C 1
ATOM 6662 O O . TYR A 1 813 ? 4.499 5.651 -26.715 1.00 94.12 813 TYR A O 1
ATOM 6670 N N . GLU A 1 814 ? 5.769 7.485 -26.538 1.00 93.62 814 GLU A N 1
ATOM 6671 C CA . GLU A 1 814 ? 4.863 8.345 -27.301 1.00 93.62 814 GLU A CA 1
ATOM 6672 C C . GLU A 1 814 ? 4.752 7.912 -28.762 1.00 93.62 814 GLU A C 1
ATOM 6674 O O . GLU A 1 814 ? 3.672 8.021 -29.337 1.00 93.62 814 GLU A O 1
ATOM 6679 N N . THR A 1 815 ? 5.816 7.380 -29.374 1.00 94.50 815 THR A N 1
ATOM 6680 C CA . THR A 1 815 ? 5.734 6.854 -30.747 1.00 94.50 815 THR A CA 1
ATOM 6681 C C . THR A 1 815 ? 4.835 5.622 -30.810 1.00 94.50 815 THR A C 1
ATOM 6683 O O . THR A 1 815 ? 3.983 5.535 -31.697 1.00 94.50 815 THR A O 1
ATOM 6686 N N . ALA A 1 816 ? 4.970 4.690 -29.860 1.00 94.81 816 ALA A N 1
ATOM 6687 C CA . ALA A 1 816 ? 4.097 3.521 -29.772 1.00 94.81 816 ALA A CA 1
ATOM 6688 C C . ALA A 1 816 ? 2.630 3.921 -29.558 1.00 94.81 816 ALA A C 1
ATOM 6690 O O . ALA A 1 816 ? 1.733 3.423 -30.247 1.00 94.81 816 ALA A O 1
ATOM 6691 N N . PHE A 1 817 ? 2.401 4.867 -28.647 1.00 94.56 817 PHE A N 1
ATOM 6692 C CA . PHE A 1 817 ? 1.080 5.380 -28.308 1.00 94.56 817 PHE A CA 1
ATOM 6693 C C . PHE A 1 817 ? 0.432 6.110 -29.496 1.00 94.56 817 PHE A C 1
ATOM 6695 O O . PHE A 1 817 ? -0.684 5.784 -29.893 1.00 94.56 817 PHE A O 1
ATOM 6702 N N . ASN A 1 818 ? 1.154 7.032 -30.141 1.00 95.75 818 ASN A N 1
ATOM 6703 C CA . ASN A 1 818 ? 0.670 7.781 -31.303 1.00 95.75 818 ASN A CA 1
ATOM 6704 C C . ASN A 1 818 ? 0.397 6.881 -32.510 1.00 95.75 818 ASN A C 1
ATOM 6706 O O . ASN A 1 818 ? -0.628 7.043 -33.173 1.00 95.75 818 ASN A O 1
ATOM 6710 N N . CYS A 1 819 ? 1.284 5.923 -32.792 1.00 96.44 819 CYS A N 1
ATOM 6711 C CA . CYS A 1 819 ? 1.060 4.950 -33.857 1.00 96.44 819 CYS A CA 1
ATOM 6712 C C . CYS A 1 819 ? -0.243 4.181 -33.614 1.00 96.44 819 CYS A C 1
ATOM 6714 O O . CYS A 1 819 ? -1.112 4.113 -34.484 1.00 96.44 819 CYS A O 1
ATOM 6716 N N . THR A 1 820 ? -0.423 3.669 -32.397 1.00 96.56 820 THR A N 1
ATOM 6717 C CA . THR A 1 820 ? -1.609 2.890 -32.035 1.00 96.56 820 THR A CA 1
ATOM 6718 C C . THR A 1 820 ? -2.881 3.732 -32.127 1.00 96.56 820 THR A C 1
ATOM 6720 O O . THR A 1 820 ? -3.850 3.313 -32.761 1.00 96.56 820 THR A O 1
ATOM 6723 N N . ALA A 1 821 ? -2.851 4.963 -31.606 1.00 95.31 821 ALA A N 1
ATOM 6724 C CA . ALA A 1 821 ? -3.934 5.936 -31.720 1.00 95.31 821 ALA A CA 1
ATOM 6725 C C . ALA A 1 821 ? -4.369 6.159 -33.178 1.00 95.31 821 ALA A C 1
ATOM 6727 O O . ALA A 1 821 ? -5.562 6.152 -33.481 1.00 95.31 821 ALA A O 1
ATOM 6728 N N . GLN A 1 822 ? -3.409 6.336 -34.092 1.00 93.44 822 GLN A N 1
ATOM 6729 C CA . GLN A 1 822 ? -3.688 6.532 -35.516 1.00 93.44 822 GLN A CA 1
ATOM 6730 C C . GLN A 1 822 ? -4.358 5.305 -36.141 1.00 93.44 822 GLN A C 1
ATOM 6732 O O . GLN A 1 822 ? -5.335 5.455 -36.877 1.00 93.44 822 GLN A O 1
ATOM 6737 N N . HIS A 1 823 ? -3.885 4.096 -35.825 1.00 92.38 823 HIS A N 1
ATOM 6738 C CA . HIS A 1 823 ? -4.467 2.849 -36.335 1.00 92.38 823 HIS A CA 1
ATOM 6739 C C . HIS A 1 823 ? -5.891 2.618 -35.825 1.00 92.38 823 HIS A C 1
ATOM 6741 O O . HIS A 1 823 ? -6.784 2.336 -36.625 1.00 92.38 823 HIS A O 1
ATOM 6747 N N . VAL A 1 824 ? -6.123 2.787 -34.522 1.00 92.25 824 VAL A N 1
ATOM 6748 C CA . VAL A 1 824 ? -7.451 2.657 -33.895 1.00 92.25 824 VAL A CA 1
ATOM 6749 C C . VAL A 1 824 ? -8.419 3.682 -34.471 1.00 92.25 824 VAL A C 1
ATOM 6751 O O . VAL A 1 824 ? -9.526 3.334 -34.885 1.00 92.25 824 VAL A O 1
ATOM 6754 N N . LYS A 1 825 ? -7.982 4.941 -34.592 1.00 91.56 825 LYS A N 1
ATOM 6755 C CA . LYS A 1 825 ? -8.779 6.011 -35.193 1.00 91.56 825 LYS A CA 1
ATOM 6756 C C . LYS A 1 825 ? -9.133 5.706 -36.648 1.00 91.56 825 LYS A C 1
ATOM 6758 O O . LYS A 1 825 ? -10.303 5.796 -37.005 1.00 91.56 825 LYS A O 1
ATOM 6763 N N . ARG A 1 826 ? -8.168 5.279 -37.468 1.00 90.44 826 ARG A N 1
ATOM 6764 C CA . ARG A 1 826 ? -8.387 4.916 -38.880 1.00 90.44 826 ARG A CA 1
ATOM 6765 C C . ARG A 1 826 ? -9.405 3.784 -39.027 1.00 90.44 826 ARG A C 1
ATOM 6767 O O . ARG A 1 826 ? -10.314 3.866 -39.854 1.00 90.44 826 ARG A O 1
ATOM 6774 N N . ILE A 1 827 ? -9.282 2.735 -38.211 1.00 89.44 827 ILE A N 1
ATOM 6775 C CA . ILE A 1 827 ? -10.232 1.617 -38.210 1.00 89.44 827 ILE A CA 1
ATOM 6776 C C . ILE A 1 827 ? -11.613 2.087 -37.733 1.00 89.44 827 ILE A C 1
ATOM 6778 O O . ILE A 1 827 ? -12.604 1.740 -38.375 1.00 89.44 827 ILE A O 1
ATOM 6782 N N . GLY A 1 828 ? -11.713 2.919 -36.697 1.00 87.50 828 GLY A N 1
ATOM 6783 C CA . GLY A 1 828 ? -12.996 3.459 -36.235 1.00 87.50 828 GLY A CA 1
ATOM 6784 C C . GLY A 1 828 ? -13.675 4.411 -37.226 1.00 87.50 828 GLY A C 1
ATOM 6785 O O . GLY A 1 828 ? -14.886 4.328 -37.430 1.00 87.50 828 GLY A O 1
ATOM 6786 N N . GLU A 1 829 ? -12.911 5.261 -37.913 1.00 87.88 829 GLU A N 1
ATOM 6787 C CA . GLU A 1 829 ? -13.419 6.157 -38.960 1.00 87.88 829 GLU A CA 1
ATOM 6788 C C . GLU A 1 829 ? -13.982 5.374 -40.150 1.00 87.88 829 GLU A C 1
ATOM 6790 O O . GLU A 1 829 ? -15.043 5.727 -40.668 1.00 87.88 829 GLU A O 1
ATOM 6795 N N . SER A 1 830 ? -13.339 4.264 -40.533 1.00 84.62 830 SER A N 1
ATOM 6796 C CA . SER A 1 830 ? -13.861 3.380 -41.585 1.00 84.62 830 SER A CA 1
ATOM 6797 C C . SER A 1 830 ? -15.183 2.690 -41.211 1.00 84.62 830 SER A C 1
ATOM 6799 O O . SER A 1 830 ? -15.960 2.349 -42.100 1.00 84.62 830 SER A O 1
ATOM 6801 N N . ASP A 1 831 ? -15.483 2.564 -39.912 1.00 81.25 831 ASP A N 1
ATOM 6802 C CA . ASP A 1 831 ? -16.775 2.092 -39.392 1.00 81.25 831 ASP A CA 1
ATOM 6803 C C . ASP A 1 831 ? -17.760 3.237 -39.077 1.00 81.25 831 ASP A C 1
ATOM 6805 O O . ASP A 1 831 ? -18.840 2.995 -38.535 1.00 81.25 831 ASP A O 1
ATOM 6809 N N . GLN A 1 832 ? -17.413 4.478 -39.441 1.00 79.69 832 GLN A N 1
ATOM 6810 C CA . GLN A 1 832 ? -18.204 5.698 -39.225 1.00 79.69 832 GLN A CA 1
ATOM 6811 C C . GLN A 1 832 ? -18.509 6.004 -37.754 1.00 79.69 832 GLN A C 1
ATOM 6813 O O . GLN A 1 832 ? -19.527 6.623 -37.432 1.00 79.69 832 GLN A O 1
ATOM 6818 N N . VAL A 1 833 ? -17.630 5.599 -36.840 1.00 74.94 833 VAL A N 1
ATOM 6819 C CA . VAL A 1 833 ? -17.901 5.706 -35.410 1.00 74.94 833 VAL A CA 1
ATOM 6820 C C . VAL A 1 833 ? -17.151 6.899 -34.792 1.00 74.94 833 VAL A C 1
ATOM 6822 O O . VAL A 1 833 ? -15.928 6.987 -34.860 1.00 74.94 833 VAL A O 1
ATOM 6825 N N . LYS A 1 834 ? -17.881 7.847 -34.182 1.00 64.94 834 LYS A N 1
ATOM 6826 C CA . LYS A 1 834 ? -17.335 9.094 -33.599 1.00 64.94 834 LYS A CA 1
ATOM 6827 C C . LYS A 1 834 ? -17.258 9.030 -32.068 1.00 64.94 834 LYS A C 1
ATOM 6829 O O . LYS A 1 834 ? -18.169 9.501 -31.396 1.00 64.94 834 LYS A O 1
ATOM 6834 N N . TRP A 1 835 ? -16.201 8.436 -31.518 1.00 71.19 835 TRP A N 1
ATOM 6835 C CA . TRP A 1 835 ? -16.037 8.276 -30.056 1.00 71.19 835 TRP A CA 1
ATOM 6836 C C . TRP A 1 835 ? -14.571 8.101 -29.605 1.00 71.19 835 TRP A C 1
ATOM 6838 O O . TRP A 1 835 ? -14.337 7.847 -28.428 1.00 71.19 835 TRP A O 1
ATOM 6848 N N . PHE A 1 836 ? -13.594 8.232 -30.515 1.00 83.19 836 PHE A N 1
ATOM 6849 C CA . PHE A 1 836 ? -12.170 8.017 -30.222 1.00 83.19 836 PHE A CA 1
ATOM 6850 C C . PHE A 1 836 ? -11.712 8.809 -28.987 1.00 83.19 836 PHE A C 1
ATOM 6852 O O . PHE A 1 836 ? -11.895 10.028 -28.930 1.00 83.19 836 PHE A O 1
ATOM 6859 N N . ASN A 1 837 ? -11.082 8.121 -28.033 1.00 85.69 837 ASN A N 1
ATOM 6860 C CA . ASN A 1 837 ? -10.569 8.714 -26.807 1.00 85.69 837 ASN A CA 1
ATOM 6861 C C . ASN A 1 837 ? -9.083 8.393 -26.665 1.00 85.69 837 ASN A C 1
ATOM 6863 O O . ASN A 1 837 ? -8.705 7.274 -26.333 1.00 85.69 837 ASN A O 1
ATOM 6867 N N . TYR A 1 838 ? -8.242 9.412 -26.830 1.00 86.75 838 TYR A N 1
ATOM 6868 C CA . TYR A 1 838 ? -6.794 9.260 -26.718 1.00 86.75 838 TYR A CA 1
ATOM 6869 C C . TYR A 1 838 ? -6.351 8.687 -25.358 1.00 86.75 838 TYR A C 1
ATOM 6871 O O . TYR A 1 838 ? -5.359 7.969 -25.292 1.00 86.75 838 TYR A O 1
ATOM 6879 N N . GLY A 1 839 ? -7.107 8.936 -24.281 1.00 84.94 839 GLY A N 1
ATOM 6880 C CA . GLY A 1 839 ? -6.827 8.377 -22.957 1.00 84.94 839 GLY A CA 1
ATOM 6881 C C . GLY A 1 839 ? -6.893 6.848 -22.904 1.00 84.94 839 GLY A C 1
ATOM 6882 O O . GLY A 1 839 ? -6.129 6.247 -22.157 1.00 84.94 839 GLY A O 1
ATOM 6883 N N . ASN A 1 840 ? -7.715 6.216 -23.746 1.00 88.44 840 ASN A N 1
ATOM 6884 C CA . ASN A 1 840 ? -7.918 4.762 -23.764 1.00 88.44 840 ASN A CA 1
ATOM 6885 C C . ASN A 1 840 ? -6.895 4.028 -24.652 1.00 88.44 840 ASN A C 1
ATOM 6887 O O . ASN A 1 840 ? -6.951 2.814 -24.780 1.00 88.44 840 ASN A O 1
ATOM 6891 N N . VAL A 1 841 ? -5.960 4.736 -25.297 1.00 91.62 841 VAL A N 1
ATOM 6892 C CA . VAL A 1 841 ? -5.026 4.126 -26.267 1.00 91.62 841 VAL A CA 1
ATOM 6893 C C . VAL A 1 841 ? -4.020 3.180 -25.600 1.00 91.62 841 VAL A C 1
ATOM 6895 O O . VAL A 1 841 ? -3.491 2.290 -26.262 1.00 91.62 841 VAL A O 1
ATOM 6898 N N . HIS A 1 842 ? -3.772 3.319 -24.294 1.00 92.00 842 HIS A N 1
ATOM 6899 C CA . HIS A 1 842 ? -2.934 2.367 -23.560 1.00 92.00 842 HIS A CA 1
ATOM 6900 C C . HIS A 1 842 ? -3.486 0.934 -23.641 1.00 92.00 842 HIS A C 1
ATOM 6902 O O . HIS A 1 842 ? -2.699 0.013 -23.849 1.00 92.00 842 HIS A O 1
ATOM 6908 N N . GLU A 1 843 ? -4.811 0.765 -23.596 1.00 90.75 843 GLU A N 1
ATOM 6909 C CA . GLU A 1 843 ? -5.498 -0.524 -23.771 1.00 90.75 843 GLU A CA 1
ATOM 6910 C C . GLU A 1 843 ? -5.208 -1.155 -25.140 1.00 90.75 843 GLU A C 1
ATOM 6912 O O . GLU A 1 843 ? -5.006 -2.361 -25.286 1.00 90.75 843 GLU A O 1
ATOM 6917 N N . ASP A 1 844 ? -5.137 -0.330 -26.185 1.00 94.69 844 ASP A N 1
ATOM 6918 C CA . ASP A 1 844 ? -4.877 -0.796 -27.546 1.00 94.69 844 ASP A CA 1
ATOM 6919 C C . ASP A 1 844 ? -3.408 -1.178 -27.758 1.00 94.69 844 ASP A C 1
ATOM 6921 O O . ASP A 1 844 ? -3.114 -2.131 -28.485 1.00 94.69 844 ASP A O 1
ATOM 6925 N N . VAL A 1 845 ? -2.478 -0.467 -27.108 1.00 96.12 845 VAL A N 1
ATOM 6926 C CA . VAL A 1 845 ? -1.049 -0.822 -27.130 1.00 96.12 845 VAL A CA 1
ATOM 6927 C C . VAL A 1 845 ? -0.858 -2.182 -26.463 1.00 96.12 845 VAL A C 1
ATOM 6929 O O . VAL A 1 845 ? -0.191 -3.056 -27.024 1.00 96.12 845 VAL A O 1
ATOM 6932 N N . VAL A 1 846 ? -1.497 -2.383 -25.307 1.00 95.12 846 VAL A N 1
ATOM 6933 C CA . VAL A 1 846 ? -1.518 -3.662 -24.594 1.00 95.12 846 VAL A CA 1
ATOM 6934 C C . VAL A 1 846 ? -2.088 -4.773 -25.479 1.00 95.12 846 VAL A C 1
ATOM 6936 O O . VAL A 1 846 ? -1.472 -5.833 -25.587 1.00 95.12 846 VAL A O 1
ATOM 6939 N N . ASN A 1 847 ? -3.185 -4.526 -26.202 1.00 93.62 847 ASN A N 1
ATOM 6940 C CA . ASN A 1 847 ? -3.746 -5.495 -27.146 1.00 93.62 847 ASN A CA 1
ATOM 6941 C C . ASN A 1 847 ? -2.763 -5.882 -28.266 1.00 93.62 847 ASN A C 1
ATOM 6943 O O . ASN A 1 847 ? -2.630 -7.067 -28.576 1.00 93.62 847 ASN A O 1
ATOM 6947 N N . ILE A 1 848 ? -2.042 -4.922 -28.862 1.00 95.75 848 ILE A N 1
ATOM 6948 C CA . ILE A 1 848 ? -1.010 -5.208 -29.880 1.00 95.75 848 ILE A CA 1
ATOM 6949 C C . ILE A 1 848 ? 0.086 -6.109 -29.301 1.00 95.75 848 ILE A C 1
ATOM 6951 O O . ILE A 1 848 ? 0.481 -7.099 -29.923 1.00 95.75 848 ILE A O 1
ATOM 6955 N N . MET A 1 849 ? 0.572 -5.781 -28.104 1.00 96.44 849 MET A N 1
ATOM 6956 C CA . MET A 1 849 ? 1.612 -6.550 -27.420 1.00 96.44 849 MET A CA 1
ATOM 6957 C C . MET A 1 849 ? 1.139 -7.967 -27.068 1.00 96.44 849 MET A C 1
ATOM 6959 O O . MET A 1 849 ? 1.852 -8.933 -27.346 1.00 96.44 849 MET A O 1
ATOM 6963 N N . ALA A 1 850 ? -0.075 -8.101 -26.528 1.00 94.88 850 ALA A N 1
ATOM 6964 C CA . ALA A 1 850 ? -0.713 -9.373 -26.200 1.00 94.88 850 ALA A CA 1
ATOM 6965 C C . ALA A 1 850 ? -0.795 -10.290 -27.427 1.00 94.88 850 ALA A C 1
ATOM 6967 O O . ALA A 1 850 ? -0.333 -11.433 -27.383 1.00 94.88 850 ALA A O 1
ATOM 6968 N N . TRP A 1 851 ? -1.294 -9.766 -28.554 1.00 94.31 851 TRP A N 1
ATOM 6969 C CA . TRP A 1 851 ? -1.355 -10.497 -29.821 1.00 94.31 851 TRP A CA 1
ATOM 6970 C C . TRP A 1 851 ? 0.018 -10.987 -30.272 1.00 94.31 851 TRP A C 1
ATOM 6972 O O . TRP A 1 851 ? 0.183 -12.161 -30.606 1.00 94.31 851 TRP A O 1
ATOM 6982 N N . ARG A 1 852 ? 1.028 -10.112 -30.261 1.00 94.00 852 ARG A N 1
ATOM 6983 C CA . ARG A 1 852 ? 2.382 -10.475 -30.699 1.00 94.00 852 ARG A CA 1
ATOM 6984 C C . ARG A 1 852 ? 3.002 -11.554 -29.817 1.00 94.00 852 ARG A C 1
ATOM 6986 O O . ARG A 1 852 ? 3.574 -12.504 -30.351 1.00 94.00 852 ARG A O 1
ATOM 6993 N N . LEU A 1 853 ? 2.862 -11.451 -28.498 1.00 95.56 853 LEU A N 1
ATOM 6994 C CA . LEU A 1 853 ? 3.401 -12.438 -27.559 1.00 95.56 853 LEU A CA 1
ATOM 6995 C C . LEU A 1 853 ? 2.717 -13.800 -27.704 1.00 95.56 853 LEU A C 1
ATOM 6997 O O . LEU A 1 853 ? 3.402 -14.815 -27.839 1.00 95.56 853 LEU A O 1
ATOM 7001 N N . VAL A 1 854 ? 1.382 -13.834 -27.764 1.00 94.44 854 VAL A N 1
ATOM 7002 C CA . VAL A 1 854 ? 0.636 -15.090 -27.943 1.00 94.44 854 VAL A CA 1
ATOM 7003 C C . VAL A 1 854 ? 0.971 -15.736 -29.285 1.00 94.44 854 VAL A C 1
ATOM 7005 O O . VAL A 1 854 ? 1.201 -16.944 -29.340 1.00 94.44 854 VAL A O 1
ATOM 7008 N N . MET A 1 855 ? 1.086 -14.957 -30.364 1.00 95.31 855 MET A N 1
ATOM 7009 C CA . MET A 1 855 ? 1.449 -15.505 -31.674 1.00 95.31 855 MET A CA 1
ATOM 7010 C C . MET A 1 855 ? 2.911 -15.967 -31.752 1.00 95.31 855 MET A C 1
ATOM 7012 O O . MET A 1 855 ? 3.189 -16.926 -32.468 1.00 95.31 855 MET A O 1
ATOM 7016 N N . LYS A 1 856 ? 3.846 -15.361 -31.003 1.00 94.44 856 LYS A N 1
ATOM 7017 C CA . LYS A 1 856 ? 5.229 -15.870 -30.867 1.00 94.44 856 LYS A CA 1
ATOM 7018 C C . LYS A 1 856 ? 5.269 -17.217 -30.153 1.00 94.44 856 LYS A C 1
ATOM 7020 O O . LYS A 1 856 ? 5.954 -18.124 -30.618 1.00 94.44 856 LYS A O 1
ATOM 7025 N N . LEU A 1 857 ? 4.519 -17.360 -29.060 1.00 94.25 857 LEU A N 1
ATOM 7026 C CA . LEU A 1 857 ? 4.378 -18.639 -28.360 1.00 94.25 857 LEU A CA 1
ATOM 7027 C C . LEU A 1 857 ? 3.712 -19.685 -29.260 1.00 94.25 857 LEU A C 1
ATOM 7029 O O . LEU A 1 857 ? 4.175 -20.816 -29.355 1.00 94.25 857 LEU A O 1
ATOM 7033 N N . SER A 1 858 ? 2.685 -19.282 -30.007 1.00 94.31 858 SER A N 1
ATOM 7034 C CA . SER A 1 858 ? 1.996 -20.171 -30.944 1.00 94.31 858 SER A CA 1
ATOM 7035 C C . SER A 1 858 ? 2.906 -20.628 -32.081 1.00 94.31 858 SER A C 1
ATOM 7037 O O . SER A 1 858 ? 2.862 -21.791 -32.466 1.00 94.31 858 SER A O 1
ATOM 7039 N N . ALA A 1 859 ? 3.779 -19.753 -32.584 1.00 94.12 859 ALA A N 1
ATOM 7040 C CA . ALA A 1 859 ? 4.777 -20.076 -33.602 1.00 94.12 859 ALA A CA 1
ATOM 7041 C C . ALA A 1 859 ? 5.779 -21.143 -33.154 1.00 94.12 859 ALA A C 1
ATOM 7043 O O . ALA A 1 859 ? 6.188 -21.963 -33.973 1.00 94.12 859 ALA A O 1
ATOM 7044 N N . GLN A 1 860 ? 6.145 -21.173 -31.871 1.00 91.75 860 GLN A N 1
ATOM 7045 C CA . GLN A 1 860 ? 7.018 -22.216 -31.321 1.00 91.75 860 GLN A CA 1
ATOM 7046 C C . GLN A 1 860 ? 6.351 -23.598 -31.332 1.00 91.75 860 GLN A C 1
ATOM 7048 O O . GLN A 1 860 ? 7.036 -24.597 -31.521 1.00 91.75 860 GLN A O 1
ATOM 7053 N N . GLU A 1 861 ? 5.027 -23.638 -31.190 1.00 89.62 861 GLU A N 1
ATOM 7054 C CA . GLU A 1 861 ? 4.235 -24.865 -31.054 1.00 89.62 861 GLU A CA 1
ATOM 7055 C C . GLU A 1 861 ? 3.466 -25.236 -32.336 1.00 89.62 861 GLU A C 1
ATOM 7057 O O . GLU A 1 861 ? 2.769 -26.241 -32.357 1.00 89.62 861 GLU A O 1
ATOM 7062 N N . SER A 1 862 ? 3.547 -24.452 -33.414 1.00 91.44 862 SER A N 1
ATOM 7063 C CA . SER A 1 862 ? 2.830 -24.727 -34.673 1.00 91.44 862 SER A CA 1
ATOM 7064 C C . SER A 1 862 ? 3.783 -25.248 -35.744 1.00 91.44 862 SER A C 1
ATOM 7066 O O . SER A 1 862 ? 4.872 -24.695 -35.900 1.00 91.44 862 SER A O 1
ATOM 7068 N N . TYR A 1 863 ? 3.373 -26.260 -36.511 1.00 90.31 863 TYR A N 1
ATOM 7069 C CA . TYR A 1 863 ? 4.134 -26.855 -37.616 1.00 90.31 863 TYR A CA 1
ATOM 7070 C C . TYR A 1 863 ? 3.867 -26.185 -38.971 1.00 90.31 863 TYR A C 1
ATOM 7072 O O . TYR A 1 863 ? 4.652 -26.344 -39.907 1.00 90.31 863 TYR A O 1
ATOM 7080 N N . SER A 1 864 ? 2.760 -25.445 -39.110 1.00 91.12 864 SER A N 1
ATOM 7081 C CA . SER A 1 864 ? 2.368 -24.816 -40.378 1.00 91.12 864 SER A CA 1
ATOM 7082 C C . SER A 1 864 ? 1.700 -23.449 -40.222 1.00 91.12 864 SER A C 1
ATOM 7084 O O . SER A 1 864 ? 1.193 -23.086 -39.160 1.00 91.12 864 SER A O 1
ATOM 7086 N N . ASP A 1 865 ? 1.664 -22.697 -41.326 1.00 90.56 865 ASP A N 1
ATOM 7087 C CA . ASP A 1 865 ? 0.922 -21.434 -41.435 1.00 90.56 865 ASP A CA 1
ATOM 7088 C C . ASP A 1 865 ? -0.597 -21.639 -41.206 1.00 90.56 865 ASP A C 1
ATOM 7090 O O . ASP A 1 865 ? -1.260 -20.747 -40.674 1.00 90.56 865 ASP A O 1
ATOM 7094 N N . ASP A 1 866 ? -1.147 -22.814 -41.542 1.00 90.75 866 ASP A N 1
ATOM 7095 C CA . ASP A 1 866 ? -2.566 -23.138 -41.328 1.00 90.75 866 ASP A CA 1
ATOM 7096 C C . ASP A 1 866 ? -2.911 -23.263 -39.834 1.00 90.75 866 ASP A C 1
ATOM 7098 O O . ASP A 1 866 ? -3.961 -22.788 -39.401 1.00 90.75 866 ASP A O 1
ATOM 7102 N N . GLU A 1 867 ? -2.015 -23.817 -39.015 1.00 90.88 867 GLU A N 1
ATOM 7103 C CA . GLU A 1 867 ? -2.200 -23.876 -37.557 1.00 90.88 867 GLU A CA 1
ATOM 7104 C C . GLU A 1 867 ? -2.095 -22.502 -36.889 1.00 90.88 867 GLU A C 1
ATOM 7106 O O . GLU A 1 867 ? -2.853 -22.186 -35.964 1.00 90.88 867 GLU A O 1
ATOM 7111 N N . LEU A 1 868 ? -1.199 -21.642 -37.383 1.00 93.06 868 LEU A N 1
ATOM 7112 C CA . LEU A 1 868 ? -1.121 -20.252 -36.932 1.00 93.06 868 LEU A CA 1
ATOM 7113 C C . LEU A 1 868 ? -2.397 -19.492 -37.276 1.00 93.06 868 LEU A C 1
ATOM 7115 O O . LEU A 1 868 ? -2.930 -18.756 -36.443 1.00 93.06 868 LEU A O 1
ATOM 7119 N N . LYS A 1 869 ? -2.935 -19.714 -38.478 1.00 93.62 869 LYS A N 1
ATOM 7120 C CA . LYS A 1 869 ? -4.228 -19.161 -38.868 1.00 93.62 869 LYS A CA 1
ATOM 7121 C C . LYS A 1 869 ? -5.354 -19.680 -37.966 1.00 93.62 869 LYS A C 1
ATOM 7123 O O . LYS A 1 869 ? -6.125 -18.867 -37.459 1.00 93.62 869 LYS A O 1
ATOM 7128 N N . ALA A 1 870 ? -5.404 -20.983 -37.687 1.00 90.94 870 ALA A N 1
ATOM 7129 C CA . ALA A 1 870 ? -6.392 -21.581 -36.787 1.00 90.94 870 ALA A CA 1
ATOM 7130 C C . ALA A 1 870 ? -6.292 -21.041 -35.346 1.00 90.94 870 ALA A C 1
ATOM 7132 O O . ALA A 1 870 ? -7.305 -20.886 -34.662 1.00 90.94 870 ALA A O 1
ATOM 7133 N N . THR A 1 871 ? -5.085 -20.706 -34.885 1.00 91.56 871 THR A N 1
ATOM 7134 C CA . THR A 1 871 ? -4.854 -20.050 -33.588 1.00 91.56 871 THR A CA 1
ATOM 7135 C C . THR A 1 871 ? -5.500 -18.663 -33.553 1.00 91.56 871 THR A C 1
ATOM 7137 O O . THR A 1 871 ? -6.249 -18.368 -32.620 1.00 91.56 871 THR A O 1
ATOM 7140 N N . ILE A 1 872 ? -5.286 -17.840 -34.589 1.00 91.75 872 ILE A N 1
ATOM 7141 C CA . ILE A 1 872 ? -5.926 -16.517 -34.718 1.00 91.75 872 ILE A CA 1
ATOM 7142 C C . ILE A 1 872 ? -7.446 -16.663 -34.720 1.00 91.75 872 ILE A C 1
ATOM 7144 O O . ILE A 1 872 ? -8.130 -15.958 -33.983 1.00 91.75 872 ILE A O 1
ATOM 7148 N N . GLU A 1 873 ? -7.979 -17.594 -35.516 1.00 89.88 873 GLU A N 1
ATOM 7149 C CA . GLU A 1 873 ? -9.419 -17.856 -35.585 1.00 89.88 873 GLU A CA 1
ATOM 7150 C C . GLU A 1 873 ? -9.973 -18.316 -34.231 1.00 89.88 873 GLU A C 1
ATOM 7152 O O . GLU A 1 873 ? -11.060 -17.895 -33.843 1.00 89.88 873 GLU A O 1
ATOM 7157 N N . THR A 1 874 ? -9.219 -19.117 -33.470 1.00 87.75 874 THR A N 1
ATOM 7158 C CA . THR A 1 874 ? -9.616 -19.562 -32.127 1.00 87.75 874 THR A CA 1
ATOM 7159 C C . THR A 1 874 ? -9.739 -18.374 -31.173 1.00 87.75 874 THR A C 1
ATOM 7161 O O . THR A 1 874 ? -10.823 -18.193 -30.617 1.00 87.75 874 THR A O 1
ATOM 7164 N N . ILE A 1 875 ? -8.693 -17.543 -31.054 1.00 86.31 875 ILE A N 1
ATOM 7165 C CA . ILE A 1 875 ? -8.668 -16.349 -30.185 1.00 86.31 875 ILE A CA 1
ATOM 7166 C C . ILE A 1 875 ? -9.768 -15.367 -30.592 1.00 86.31 875 ILE A C 1
ATOM 7168 O O . ILE A 1 875 ? -10.597 -14.984 -29.771 1.00 86.31 875 ILE A O 1
ATOM 7172 N N . MET A 1 876 ? -9.837 -15.008 -31.879 1.00 83.38 876 MET A N 1
ATOM 7173 C CA . MET A 1 876 ? -10.863 -14.093 -32.385 1.00 83.38 876 MET A CA 1
ATOM 7174 C C . MET A 1 876 ? -12.267 -14.639 -32.132 1.00 83.38 876 MET A C 1
ATOM 7176 O O . MET A 1 876 ? -13.161 -13.886 -31.773 1.00 83.38 876 MET A O 1
ATOM 7180 N N . SER A 1 877 ? -12.487 -15.946 -32.289 1.00 76.12 877 SER A N 1
ATOM 7181 C CA . SER A 1 877 ? -13.816 -16.531 -32.106 1.00 76.12 877 SER A CA 1
ATOM 7182 C C . SER A 1 877 ? -14.278 -16.650 -30.651 1.00 76.12 877 SER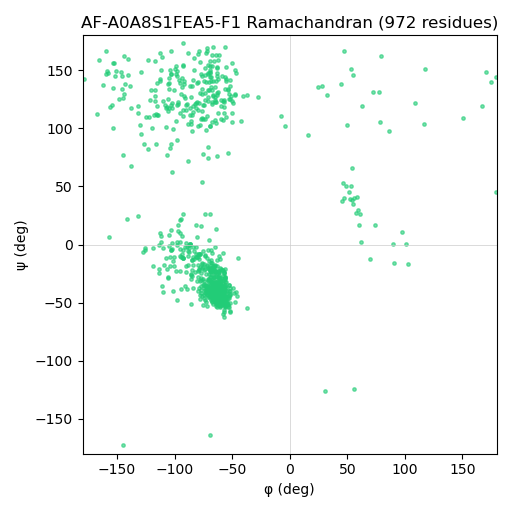 A C 1
ATOM 7184 O O . SER A 1 877 ? -15.469 -16.896 -30.454 1.00 76.12 877 SER A O 1
ATOM 7186 N N . GLY A 1 878 ? -13.368 -16.560 -29.677 1.00 67.94 878 GLY A N 1
ATOM 7187 C CA . GLY A 1 878 ? -13.707 -16.464 -28.255 1.00 67.94 878 GLY A CA 1
ATOM 7188 C C . GLY A 1 878 ? -13.971 -15.009 -27.851 1.00 67.94 878 GLY A C 1
ATOM 7189 O O . GLY A 1 878 ? -15.069 -14.671 -27.407 1.00 67.94 878 GLY A O 1
ATOM 7190 N N . LEU A 1 879 ? -13.043 -14.105 -28.192 1.00 71.50 879 LEU A N 1
ATOM 7191 C CA . LEU A 1 879 ? -13.150 -12.672 -27.892 1.00 71.50 879 LEU A CA 1
ATOM 7192 C C . LEU A 1 879 ? -14.295 -11.970 -28.638 1.00 71.50 879 LEU A C 1
ATOM 7194 O O . LEU A 1 879 ? -14.862 -10.992 -28.143 1.00 71.50 879 LEU A O 1
ATOM 7198 N N . CYS A 1 880 ? -14.678 -12.461 -29.821 1.00 63.53 880 CYS A N 1
ATOM 7199 C CA . CYS A 1 880 ? -15.895 -12.045 -30.509 1.00 63.53 880 CYS A CA 1
ATOM 7200 C C . CYS A 1 880 ? -17.128 -12.592 -29.780 1.00 63.53 880 CYS A C 1
ATOM 7202 O O . CYS A 1 880 ? -17.839 -13.475 -30.267 1.00 63.53 880 CYS A O 1
ATOM 7204 N N . ARG A 1 881 ? -17.455 -11.987 -28.636 1.00 54.34 881 ARG A N 1
ATOM 7205 C CA . ARG A 1 881 ? -18.822 -12.002 -28.116 1.00 54.34 881 ARG A CA 1
ATOM 7206 C C . ARG A 1 881 ? -19.720 -11.533 -29.265 1.00 54.34 881 ARG A C 1
ATOM 7208 O O . ARG A 1 881 ? -19.401 -10.547 -29.931 1.00 54.34 881 ARG A O 1
ATOM 7215 N N . GLN A 1 882 ? -20.862 -12.181 -29.494 1.00 44.47 882 GLN A N 1
ATOM 7216 C CA . GLN A 1 882 ? -21.975 -11.511 -30.174 1.00 44.47 882 GLN A CA 1
ATOM 7217 C C . GLN A 1 882 ? -22.404 -10.355 -29.262 1.00 44.47 882 GLN A C 1
ATOM 7219 O O . GLN A 1 882 ? -23.351 -10.474 -28.487 1.00 44.4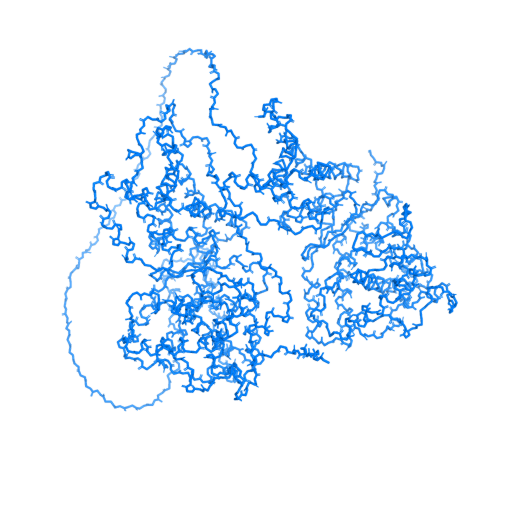7 882 GLN A O 1
ATOM 7224 N N . SER A 1 883 ? -21.626 -9.270 -29.239 1.00 42.16 883 SER A N 1
ATOM 7225 C CA . SER A 1 883 ? -21.956 -8.097 -28.461 1.00 42.16 883 SER A CA 1
ATOM 7226 C C . SER A 1 883 ? -23.262 -7.588 -29.053 1.00 42.16 883 SER A C 1
ATOM 7228 O O . SER A 1 883 ? -23.419 -7.435 -30.265 1.00 42.16 883 SER A O 1
ATOM 7230 N N . VAL A 1 884 ? -24.243 -7.335 -28.194 1.00 48.59 884 VAL A N 1
ATOM 7231 C CA . VAL A 1 884 ? -25.540 -6.778 -28.610 1.00 48.59 884 VAL A CA 1
ATOM 7232 C C . VAL A 1 884 ? -25.359 -5.353 -29.180 1.00 48.59 884 VAL A C 1
ATOM 7234 O O . VAL A 1 884 ? -26.318 -4.710 -29.594 1.00 48.59 884 VAL A O 1
ATOM 7237 N N . ARG A 1 885 ? -24.123 -4.827 -29.186 1.00 56.62 885 ARG A N 1
ATOM 7238 C CA . ARG A 1 885 ? -23.767 -3.449 -29.501 1.00 56.62 885 ARG A CA 1
ATOM 7239 C C . ARG A 1 885 ? -22.420 -3.373 -30.234 1.00 56.62 885 ARG A C 1
ATOM 7241 O O . ARG A 1 885 ? -21.408 -2.996 -29.652 1.00 56.62 885 ARG A O 1
ATOM 7248 N N . LYS A 1 886 ? -22.422 -3.708 -31.525 1.00 69.69 886 LYS A N 1
ATOM 7249 C CA . LYS A 1 886 ? -21.324 -3.369 -32.445 1.00 69.69 886 LYS A CA 1
ATOM 7250 C C . LYS A 1 886 ? -21.025 -1.865 -32.362 1.00 69.69 886 LYS A C 1
ATOM 7252 O O . LYS A 1 886 ? -21.957 -1.062 -32.282 1.00 69.69 886 LYS A O 1
ATOM 7257 N N . ASN A 1 887 ? -19.755 -1.485 -32.427 1.00 73.06 887 ASN A N 1
ATOM 7258 C CA . ASN A 1 887 ? -19.265 -0.109 -32.472 1.00 73.06 887 ASN A CA 1
ATOM 7259 C C . ASN A 1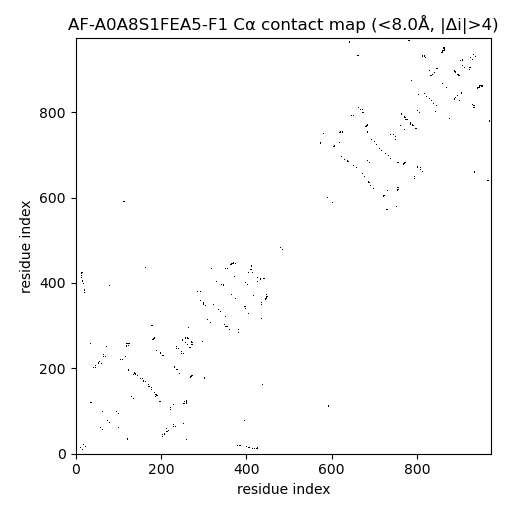 887 ? -19.641 0.725 -31.240 1.00 73.06 887 ASN A C 1
ATOM 7261 O O . ASN A 1 887 ? -19.766 1.946 -31.330 1.00 73.06 887 ASN A O 1
ATOM 7265 N N . SER A 1 888 ? -19.860 0.080 -30.092 1.00 72.88 888 SER A N 1
ATOM 7266 C CA . SER A 1 888 ? -20.182 0.774 -28.845 1.00 72.88 888 SER A CA 1
ATOM 7267 C C . SER A 1 888 ? -18.990 0.786 -27.899 1.00 72.88 888 SER A C 1
ATOM 7269 O O . SER A 1 888 ? -18.363 -0.257 -27.712 1.00 72.88 888 SER A O 1
ATOM 7271 N N . PRO A 1 889 ? -18.668 1.946 -27.300 1.00 66.38 889 PRO A N 1
ATOM 7272 C CA . PRO A 1 889 ? -17.572 2.036 -26.353 1.00 66.38 889 PRO A CA 1
ATOM 7273 C C . PRO A 1 889 ? -17.853 1.148 -25.141 1.00 66.38 889 PRO A C 1
ATOM 7275 O O . PRO A 1 889 ? -18.990 1.046 -24.668 1.00 66.38 889 PRO A O 1
ATOM 7278 N N . ILE A 1 890 ? -16.792 0.525 -24.650 1.00 69.38 890 ILE A N 1
ATOM 7279 C CA . ILE A 1 890 ? -16.759 -0.193 -23.379 1.00 69.38 890 ILE A CA 1
ATOM 7280 C C . ILE A 1 890 ? -16.137 0.775 -22.358 1.00 69.38 890 ILE A C 1
ATOM 7282 O O . ILE A 1 890 ? -15.312 1.605 -22.753 1.00 69.38 890 ILE A O 1
ATOM 7286 N N . PRO A 1 891 ? -16.536 0.760 -21.072 1.00 68.44 891 PRO A N 1
ATOM 7287 C CA . PRO A 1 891 ? -15.894 1.599 -20.062 1.00 68.44 891 PRO A CA 1
ATOM 7288 C C . PRO A 1 891 ? -14.365 1.496 -20.140 1.00 68.44 891 PRO A C 1
ATOM 7290 O O . PRO A 1 891 ? -13.827 0.397 -20.211 1.00 68.44 891 PRO A O 1
ATOM 7293 N N . PHE A 1 892 ? -13.688 2.647 -20.189 1.00 74.62 892 PHE A N 1
ATOM 7294 C CA . PHE A 1 892 ? -12.222 2.778 -20.277 1.00 74.62 892 PHE A CA 1
ATOM 7295 C C . PHE A 1 892 ? -11.542 2.186 -21.526 1.00 74.62 892 PHE A C 1
ATOM 7297 O O . PHE A 1 892 ? -10.343 2.355 -21.692 1.00 74.62 892 PHE A O 1
ATOM 7304 N N . HIS A 1 893 ? -12.300 1.626 -22.472 1.00 82.25 893 HIS A N 1
ATOM 7305 C CA . HIS A 1 893 ? -11.769 0.996 -23.680 1.00 82.25 893 HIS A CA 1
ATOM 7306 C C . HIS A 1 893 ? -12.348 1.619 -24.953 1.00 82.25 893 HIS A C 1
ATOM 7308 O O . HIS A 1 893 ? -13.419 2.235 -24.967 1.00 82.25 893 HIS A O 1
ATOM 7314 N N . HIS A 1 894 ? -11.640 1.444 -26.064 1.00 86.88 894 HIS A N 1
ATOM 7315 C CA . HIS A 1 894 ? -12.237 1.567 -27.390 1.00 86.88 894 HIS A CA 1
ATOM 7316 C C . HIS A 1 894 ? -13.176 0.338 -27.637 1.00 86.88 894 HIS A C 1
ATOM 7318 O O . HIS A 1 894 ? -13.012 -0.681 -26.967 1.00 86.88 894 HIS A O 1
ATOM 7324 N N . PRO A 1 895 ? -14.227 0.392 -28.495 1.00 85.56 895 PRO A N 1
ATOM 7325 C CA . PRO A 1 895 ? -15.045 -0.749 -28.869 1.00 85.56 895 PRO A CA 1
ATOM 7326 C C . PRO A 1 895 ? -14.158 -1.919 -29.242 1.00 85.56 895 PRO A C 1
ATOM 7328 O O . PRO A 1 895 ? -13.244 -1.791 -30.063 1.00 85.56 895 PRO A O 1
ATOM 7331 N N . LEU A 1 896 ? -14.461 -3.053 -28.623 1.00 80.44 896 LEU A N 1
ATOM 7332 C CA . LEU A 1 896 ? -13.606 -4.226 -28.625 1.00 80.44 896 LEU A CA 1
ATOM 7333 C C . LEU A 1 896 ? -13.240 -4.671 -30.042 1.00 80.44 896 LEU A C 1
ATOM 7335 O O . LEU A 1 896 ? -12.085 -4.972 -30.313 1.00 80.44 896 LEU A O 1
ATOM 7339 N N . GLU A 1 897 ? -14.189 -4.664 -30.978 1.00 82.25 897 GLU A N 1
ATOM 7340 C CA . GLU A 1 897 ? -13.920 -5.039 -32.366 1.00 82.25 897 GLU A CA 1
ATOM 7341 C C . GLU A 1 897 ? -12.946 -4.094 -33.074 1.00 82.25 897 GLU A C 1
ATOM 7343 O O . GLU A 1 897 ? -12.183 -4.548 -33.921 1.00 82.25 897 GLU A O 1
ATOM 7348 N N . ILE A 1 898 ? -12.929 -2.802 -32.740 1.00 88.00 898 ILE A N 1
ATOM 7349 C CA . ILE A 1 898 ? -11.989 -1.843 -33.330 1.00 88.00 898 ILE A CA 1
ATOM 7350 C C . ILE A 1 898 ? -10.597 -2.090 -32.752 1.00 88.00 898 ILE A C 1
ATOM 7352 O O . ILE A 1 898 ? -9.657 -2.257 -33.526 1.00 88.00 898 ILE A O 1
ATOM 7356 N N . SER A 1 899 ? -10.481 -2.214 -31.428 1.00 88.69 899 SER A N 1
ATOM 7357 C CA . SER A 1 899 ? -9.223 -2.520 -30.735 1.00 88.69 899 SER A CA 1
ATOM 7358 C C . SER A 1 899 ? -8.607 -3.844 -31.188 1.00 88.69 899 SER A C 1
ATOM 7360 O O . SER A 1 899 ? -7.428 -3.897 -31.539 1.00 88.69 899 SER A O 1
ATOM 7362 N N . LEU A 1 900 ? -9.404 -4.916 -31.255 1.00 87.25 900 LEU A N 1
ATOM 7363 C CA . LEU A 1 900 ? -8.936 -6.233 -31.691 1.00 87.25 900 LEU A CA 1
ATOM 7364 C C . LEU A 1 900 ? -8.561 -6.245 -33.172 1.00 87.25 900 LEU A C 1
ATOM 7366 O O . LEU A 1 900 ? -7.534 -6.819 -33.526 1.00 87.25 900 LEU A O 1
ATOM 7370 N N . ASN A 1 901 ? -9.333 -5.579 -34.037 1.00 90.06 901 ASN A N 1
ATOM 7371 C CA . ASN A 1 901 ? -8.978 -5.452 -35.451 1.00 90.06 901 ASN A CA 1
ATOM 7372 C C . ASN A 1 901 ? -7.688 -4.642 -35.643 1.00 90.06 901 ASN A C 1
ATOM 7374 O O . ASN A 1 901 ? -6.860 -5.003 -36.479 1.00 90.06 901 ASN A O 1
ATOM 7378 N N . SER A 1 902 ? -7.486 -3.577 -34.860 1.00 91.88 902 SER A N 1
ATOM 7379 C CA . SER A 1 902 ? -6.227 -2.829 -34.841 1.00 91.88 902 SER A CA 1
ATOM 7380 C C . SER A 1 902 ? -5.070 -3.717 -34.404 1.00 91.88 902 SER A C 1
ATOM 7382 O O . SER A 1 902 ? -4.038 -3.732 -35.068 1.00 91.88 902 SER A O 1
ATOM 7384 N N . ALA A 1 903 ? -5.240 -4.496 -33.339 1.00 93.75 903 ALA A N 1
ATOM 7385 C CA . ALA A 1 903 ? -4.176 -5.334 -32.811 1.00 93.75 903 ALA A CA 1
ATOM 7386 C C . ALA A 1 903 ? -3.832 -6.531 -33.713 1.00 93.75 903 ALA A C 1
ATOM 7388 O O . ALA A 1 903 ? -2.655 -6.799 -33.954 1.00 93.75 903 ALA A O 1
ATOM 7389 N N . VAL A 1 904 ? -4.830 -7.205 -34.295 1.00 93.12 904 VAL A N 1
ATOM 7390 C CA . VAL A 1 904 ? -4.594 -8.326 -35.217 1.00 93.12 904 VAL A CA 1
ATOM 7391 C C . VAL A 1 904 ? -3.988 -7.855 -36.544 1.00 93.12 904 VAL A C 1
ATOM 7393 O O . VAL A 1 904 ? -3.128 -8.534 -37.097 1.00 93.12 904 VAL A O 1
ATOM 7396 N N . ALA A 1 905 ? -4.337 -6.658 -37.031 1.00 93.19 905 ALA A N 1
ATOM 7397 C CA . ALA A 1 905 ? -3.694 -6.061 -38.207 1.00 93.19 905 ALA A CA 1
ATOM 7398 C C . ALA A 1 905 ? -2.203 -5.745 -37.969 1.00 93.19 905 ALA A C 1
ATOM 7400 O O . ALA A 1 905 ? -1.412 -5.708 -38.912 1.00 93.19 905 ALA A O 1
ATOM 7401 N N . GLN A 1 906 ? -1.818 -5.551 -36.704 1.00 94.31 906 GLN A N 1
ATOM 7402 C CA . GLN A 1 906 ? -0.448 -5.304 -36.247 1.00 94.31 906 GLN A CA 1
ATOM 7403 C C . GLN A 1 906 ? 0.354 -6.594 -35.986 1.00 94.31 906 GLN A C 1
ATOM 7405 O O . GLN A 1 906 ? 1.527 -6.514 -35.598 1.00 94.31 906 GLN A O 1
ATOM 7410 N N . TYR A 1 907 ? -0.243 -7.774 -36.208 1.00 93.94 907 TYR A N 1
ATOM 7411 C CA . TYR A 1 907 ? 0.463 -9.055 -36.225 1.00 93.94 907 TYR A CA 1
ATOM 7412 C C . TYR A 1 907 ? 1.188 -9.255 -37.574 1.00 93.94 907 TYR A C 1
ATOM 7414 O O . TYR A 1 907 ? 0.529 -9.299 -38.618 1.00 93.94 907 TYR A O 1
ATOM 7422 N N . PRO A 1 908 ? 2.525 -9.447 -37.596 1.00 91.56 908 PRO A N 1
ATOM 7423 C CA . PRO A 1 908 ? 3.289 -9.373 -38.844 1.00 91.56 908 PRO A CA 1
ATOM 7424 C C . PRO A 1 908 ? 2.940 -10.383 -39.945 1.00 91.56 908 PRO A C 1
ATOM 7426 O O . PRO A 1 908 ? 3.141 -10.080 -41.120 1.00 91.56 908 PRO A O 1
ATOM 7429 N N . LEU A 1 909 ? 2.407 -11.566 -39.615 1.00 93.50 909 LEU A N 1
ATOM 7430 C CA . LEU A 1 909 ? 2.001 -12.547 -40.634 1.00 93.50 909 LEU A CA 1
ATOM 7431 C C . LEU A 1 909 ? 0.521 -12.473 -41.013 1.00 93.50 909 LEU A C 1
ATOM 7433 O O . LEU A 1 909 ? 0.117 -13.178 -41.938 1.00 93.50 909 LEU A O 1
ATOM 7437 N N . PHE A 1 910 ? -0.285 -11.622 -40.371 1.00 93.81 910 PHE A N 1
ATOM 7438 C CA . PHE A 1 910 ? -1.732 -11.572 -40.600 1.00 93.81 910 PHE A CA 1
ATOM 7439 C C . PHE A 1 910 ? -2.081 -11.434 -42.088 1.00 93.81 910 PHE A C 1
ATOM 7441 O O . PHE A 1 910 ? -2.821 -12.242 -42.648 1.00 93.81 910 PHE A O 1
ATOM 7448 N N . GLN A 1 911 ? -1.461 -10.465 -42.764 1.00 91.44 911 GLN A N 1
ATOM 7449 C CA . GLN A 1 911 ? -1.723 -10.178 -44.176 1.00 91.44 911 GLN A CA 1
ATOM 7450 C C . GLN A 1 911 ? -1.331 -11.335 -45.096 1.00 91.44 911 GLN A C 1
ATOM 7452 O O . GLN A 1 911 ? -2.026 -11.591 -46.076 1.00 91.44 911 GLN A O 1
ATOM 7457 N N . LYS A 1 912 ? -0.258 -12.068 -44.773 1.00 91.50 912 LYS A N 1
ATOM 7458 C CA . LYS A 1 912 ? 0.159 -13.261 -45.523 1.00 91.50 912 LYS A CA 1
ATOM 7459 C C . LYS A 1 912 ? -0.860 -14.389 -45.351 1.00 91.50 912 LYS A C 1
ATOM 7461 O O . LYS A 1 912 ? -1.294 -14.971 -46.343 1.00 91.50 912 LYS A O 1
ATOM 7466 N N . LEU A 1 913 ? -1.260 -14.673 -44.109 1.00 93.88 913 LEU A N 1
ATOM 7467 C CA . LEU A 1 913 ? -2.173 -15.772 -43.772 1.00 93.88 913 LEU A CA 1
ATOM 7468 C C . LEU A 1 913 ? -3.580 -15.568 -44.354 1.00 93.88 913 LEU A C 1
ATOM 7470 O O . LEU A 1 913 ? -4.225 -16.528 -44.781 1.00 93.88 913 LEU A O 1
ATOM 7474 N N . TYR A 1 914 ? -4.042 -14.317 -44.414 1.00 94.12 914 TYR A N 1
ATOM 7475 C CA . TYR A 1 914 ? -5.367 -13.954 -44.929 1.00 94.12 914 TYR A CA 1
ATOM 7476 C C . TYR A 1 914 ? -5.352 -13.375 -46.349 1.00 94.12 914 TYR A C 1
ATOM 7478 O O . TYR A 1 914 ? -6.412 -13.072 -46.890 1.00 94.12 914 TYR A O 1
ATOM 7486 N N . LYS A 1 915 ? -4.174 -13.282 -46.982 1.00 93.62 915 LYS A N 1
ATOM 7487 C CA . LYS A 1 915 ? -3.974 -12.749 -48.341 1.00 93.62 915 LYS A CA 1
ATOM 7488 C C . LYS A 1 915 ? -4.518 -11.322 -48.517 1.00 93.62 915 LYS A C 1
ATOM 7490 O O . LYS A 1 915 ? -5.098 -11.005 -49.553 1.00 93.62 915 LYS A O 1
ATOM 7495 N N . CYS A 1 916 ? -4.329 -10.472 -47.508 1.00 92.94 916 CYS A N 1
ATOM 7496 C CA . CYS A 1 916 ? -4.741 -9.072 -47.559 1.00 92.94 916 CYS A CA 1
ATOM 7497 C C . CYS A 1 916 ? -3.902 -8.283 -48.576 1.00 92.94 916 CYS A C 1
ATOM 7499 O O . CYS A 1 916 ? -2.696 -8.480 -48.719 1.00 92.94 916 CYS A O 1
ATOM 7501 N N . THR A 1 917 ? -4.550 -7.344 -49.246 1.00 93.06 917 THR A N 1
ATOM 7502 C CA . THR A 1 917 ? -4.006 -6.429 -50.249 1.00 93.06 917 THR A CA 1
ATOM 7503 C C . THR A 1 917 ? -4.022 -4.995 -49.723 1.00 93.06 917 THR A C 1
ATOM 7505 O O . THR A 1 917 ? -4.740 -4.690 -48.777 1.00 93.06 917 THR A O 1
ATOM 7508 N N . LYS A 1 918 ? -3.286 -4.073 -50.359 1.00 90.31 918 LYS A N 1
ATOM 7509 C CA . LYS A 1 918 ? -3.229 -2.650 -49.956 1.00 90.31 918 LYS A CA 1
ATOM 7510 C C . LYS A 1 918 ? -4.589 -1.942 -49.904 1.00 90.31 918 LYS A C 1
ATOM 7512 O O . LYS A 1 918 ? -4.706 -0.903 -49.266 1.00 90.31 918 LYS A O 1
ATOM 7517 N N . THR A 1 919 ? -5.595 -2.465 -50.605 1.00 88.25 919 THR A N 1
ATOM 7518 C CA . THR A 1 919 ? -6.965 -1.931 -50.592 1.00 88.25 919 THR A CA 1
ATOM 7519 C C . THR A 1 919 ? -7.800 -2.453 -49.428 1.00 88.25 919 THR A C 1
ATOM 7521 O O . THR A 1 919 ? -8.872 -1.913 -49.163 1.00 88.25 919 THR A O 1
ATOM 7524 N N . ASP A 1 920 ? -7.338 -3.497 -48.740 1.00 91.69 920 ASP A N 1
ATOM 7525 C CA . ASP A 1 920 ? -8.050 -4.080 -47.614 1.00 91.69 920 ASP A CA 1
ATOM 7526 C C . ASP A 1 920 ? -7.838 -3.261 -46.344 1.00 91.69 920 ASP A C 1
ATOM 7528 O O . ASP A 1 920 ? -6.740 -2.818 -46.016 1.00 91.69 920 ASP A O 1
ATOM 7532 N N . ARG A 1 921 ? -8.916 -3.114 -45.576 1.00 87.62 921 ARG A N 1
ATOM 7533 C CA . ARG A 1 921 ? -8.967 -2.288 -44.363 1.00 87.62 921 ARG A CA 1
ATOM 7534 C C . ARG A 1 921 ? -7.923 -2.656 -43.300 1.00 87.62 921 ARG A C 1
ATOM 7536 O O . ARG A 1 921 ? -7.465 -1.777 -42.578 1.00 87.62 921 ARG A O 1
ATOM 7543 N N . LEU A 1 922 ? -7.596 -3.942 -43.171 1.00 91.25 922 LEU A N 1
ATOM 7544 C CA . LEU A 1 922 ? -6.662 -4.464 -42.162 1.00 91.25 922 LEU A CA 1
ATOM 7545 C C . LEU A 1 922 ? -5.228 -4.610 -42.691 1.00 91.25 922 LEU A C 1
ATOM 7547 O O . LEU A 1 922 ? -4.384 -5.221 -42.039 1.00 91.25 922 LEU A O 1
ATOM 7551 N N . TYR A 1 923 ? -4.944 -4.075 -43.878 1.00 92.69 923 TYR A N 1
ATOM 7552 C CA . TYR A 1 923 ? -3.592 -4.042 -44.408 1.00 92.69 923 TYR A CA 1
ATOM 7553 C C . TYR A 1 923 ? -2.762 -2.950 -43.711 1.00 92.69 923 TYR A C 1
ATOM 7555 O O . TYR A 1 923 ? -3.209 -1.814 -43.539 1.00 92.69 923 TYR A O 1
ATOM 7563 N N . VAL A 1 924 ? -1.541 -3.298 -43.305 1.00 91.38 924 VAL A N 1
ATOM 7564 C CA . VAL A 1 924 ? -0.585 -2.423 -42.608 1.00 91.38 924 VAL A CA 1
ATOM 7565 C C . VAL A 1 924 ? 0.801 -2.653 -43.203 1.00 91.38 924 VAL A C 1
ATOM 7567 O O . VAL A 1 924 ? 1.337 -3.756 -43.115 1.00 91.38 924 VAL A O 1
ATOM 7570 N N . GLU A 1 925 ? 1.421 -1.642 -43.805 1.00 89.69 925 GLU A N 1
ATOM 7571 C CA . GLU A 1 925 ? 2.795 -1.826 -44.287 1.00 89.69 925 GLU A CA 1
ATOM 7572 C C . GLU A 1 925 ? 3.745 -2.116 -43.117 1.00 89.69 925 GLU A C 1
ATOM 7574 O O . GLU A 1 925 ? 3.550 -1.613 -42.014 1.00 89.69 925 GLU A O 1
ATOM 7579 N N . GLN A 1 926 ? 4.788 -2.923 -43.334 1.00 87.25 926 GLN A N 1
ATOM 7580 C CA . GLN A 1 926 ? 5.708 -3.309 -42.255 1.00 87.25 926 GLN A CA 1
ATOM 7581 C C . GLN A 1 926 ? 6.329 -2.087 -41.555 1.00 87.25 926 GLN A C 1
ATOM 7583 O O . GLN A 1 926 ? 6.465 -2.083 -40.337 1.00 87.25 926 GLN A O 1
ATOM 7588 N N . SER A 1 927 ? 6.637 -1.024 -42.305 1.00 88.88 927 SER A N 1
ATOM 7589 C CA . SER A 1 927 ? 7.143 0.247 -41.768 1.00 88.88 927 SER A CA 1
ATOM 7590 C C . SER A 1 927 ? 6.119 1.041 -40.947 1.00 88.88 927 SER A C 1
ATOM 7592 O O . SER A 1 927 ? 6.506 1.936 -40.202 1.00 88.88 927 SER A O 1
ATOM 7594 N N . GLU A 1 928 ? 4.826 0.737 -41.085 1.00 90.50 928 GLU A N 1
ATOM 7595 C CA . GLU A 1 928 ? 3.718 1.349 -40.337 1.00 90.50 928 GLU A CA 1
ATOM 7596 C C . GLU A 1 928 ? 3.308 0.522 -39.107 1.00 90.50 928 GLU A C 1
ATOM 7598 O O . GLU A 1 928 ? 2.345 0.876 -38.414 1.00 90.50 928 GLU A O 1
ATOM 7603 N N . MET A 1 929 ? 3.997 -0.594 -38.839 1.00 94.00 929 MET A N 1
ATOM 7604 C CA . MET A 1 929 ? 3.746 -1.389 -37.645 1.00 94.00 929 MET A CA 1
ATOM 7605 C C . MET A 1 929 ? 4.215 -0.639 -36.398 1.00 94.00 929 MET A C 1
ATOM 7607 O O . MET A 1 929 ? 5.330 -0.118 -36.338 1.00 94.00 929 MET A O 1
ATOM 7611 N N . CYS A 1 930 ? 3.363 -0.600 -35.376 1.00 95.75 930 CYS A N 1
ATOM 7612 C CA . CYS A 1 930 ? 3.674 0.078 -34.125 1.00 95.75 930 CYS A CA 1
ATOM 7613 C C . CYS A 1 930 ? 4.770 -0.667 -33.363 1.00 95.75 930 CYS A C 1
ATOM 7615 O O . CYS A 1 930 ? 4.860 -1.894 -33.450 1.00 95.75 930 CYS A O 1
ATOM 7617 N N . LYS A 1 931 ? 5.593 0.071 -32.608 1.00 95.31 931 LYS A N 1
ATOM 7618 C CA . LYS A 1 931 ? 6.808 -0.440 -31.951 1.00 95.31 931 LYS A CA 1
ATOM 7619 C C . LYS A 1 931 ? 6.743 -0.193 -30.441 1.00 95.31 931 LYS A C 1
ATOM 7621 O O . LYS A 1 931 ? 7.316 0.790 -29.978 1.00 95.31 931 LYS A O 1
ATOM 7626 N N . PRO A 1 932 ? 6.051 -1.048 -29.662 1.00 94.69 932 PRO A N 1
ATOM 7627 C CA . PRO A 1 932 ? 5.841 -0.831 -28.227 1.00 94.69 932 PRO A CA 1
ATOM 7628 C C . PRO A 1 932 ? 7.124 -0.657 -27.403 1.00 94.69 932 PRO A C 1
ATOM 7630 O O . PRO A 1 932 ? 7.102 0.047 -26.400 1.00 94.69 932 PRO A O 1
ATOM 7633 N N . PHE A 1 933 ? 8.241 -1.247 -27.838 1.00 95.06 933 PHE A N 1
ATOM 7634 C CA . PHE A 1 933 ? 9.558 -1.059 -27.217 1.00 95.06 933 PHE A CA 1
ATOM 7635 C C . PHE A 1 933 ? 10.551 -0.285 -28.091 1.00 95.06 933 PHE A C 1
ATOM 7637 O O . PHE A 1 933 ? 11.711 -0.169 -27.726 1.00 95.06 933 PHE A O 1
ATOM 7644 N N . GLY A 1 934 ? 10.113 0.270 -29.225 1.00 92.50 934 GLY A N 1
ATOM 7645 C CA . GLY A 1 934 ? 10.951 1.042 -30.153 1.00 92.50 934 GLY A CA 1
ATOM 7646 C C . GLY A 1 934 ? 11.613 0.220 -31.265 1.00 92.50 934 GLY A C 1
ATOM 7647 O O . GLY A 1 934 ? 12.022 0.789 -32.275 1.00 92.50 934 GLY A O 1
ATOM 7648 N N . ASP A 1 935 ? 11.654 -1.107 -31.134 1.00 92.31 935 ASP A N 1
ATOM 7649 C CA . ASP A 1 935 ? 12.299 -1.998 -32.103 1.00 92.31 935 ASP A CA 1
ATOM 7650 C C . ASP A 1 935 ? 11.411 -2.351 -33.306 1.00 92.31 935 ASP A C 1
ATOM 7652 O O . ASP A 1 935 ? 10.187 -2.435 -33.203 1.00 92.31 935 ASP A O 1
ATOM 7656 N N . GLU A 1 936 ? 12.047 -2.601 -34.455 1.00 90.75 936 GLU A N 1
ATOM 7657 C CA . GLU A 1 936 ? 11.387 -3.191 -35.626 1.00 90.75 936 GLU A CA 1
ATOM 7658 C C . GLU A 1 936 ? 11.009 -4.655 -35.376 1.00 90.75 936 GLU A C 1
ATOM 7660 O O . GLU A 1 936 ? 11.769 -5.427 -34.782 1.00 90.75 936 GLU A O 1
ATOM 7665 N N . GLU A 1 937 ? 9.865 -5.074 -35.916 1.00 88.56 937 GLU A N 1
ATOM 7666 C CA . GLU A 1 937 ? 9.411 -6.454 -35.779 1.00 88.56 937 GLU A CA 1
ATOM 7667 C C . GLU A 1 937 ? 10.218 -7.423 -36.653 1.00 88.56 937 GLU A C 1
ATOM 7669 O O . GLU A 1 937 ? 10.282 -7.310 -37.881 1.00 88.56 937 GLU A O 1
ATOM 7674 N N . ASN A 1 938 ? 10.785 -8.449 -36.014 1.00 89.38 938 ASN A N 1
ATOM 7675 C CA . ASN A 1 938 ? 11.451 -9.544 -36.708 1.00 89.38 938 ASN A CA 1
ATOM 7676 C C . ASN A 1 938 ? 10.427 -10.608 -37.133 1.00 89.38 938 ASN A C 1
ATOM 7678 O O . ASN A 1 938 ? 10.081 -11.498 -36.353 1.00 89.38 938 ASN A O 1
ATOM 7682 N N . ILE A 1 939 ? 9.992 -10.546 -38.397 1.00 90.25 939 ILE A N 1
ATOM 7683 C CA . ILE A 1 939 ? 9.000 -11.459 -38.993 1.00 90.25 939 ILE A CA 1
ATOM 7684 C C . ILE A 1 939 ? 9.381 -12.938 -38.803 1.00 90.25 939 ILE A C 1
ATOM 7686 O O . ILE A 1 939 ? 8.510 -13.769 -38.546 1.00 90.25 939 ILE A O 1
ATOM 7690 N N . ALA A 1 940 ? 10.677 -13.274 -38.826 1.00 90.00 940 ALA A N 1
ATOM 7691 C CA . ALA A 1 940 ? 11.140 -14.651 -38.649 1.00 90.00 940 ALA A CA 1
ATOM 7692 C C . ALA A 1 940 ? 10.766 -15.250 -37.281 1.00 90.00 940 ALA A C 1
ATOM 7694 O O . ALA A 1 940 ? 10.649 -16.470 -37.155 1.00 90.00 940 ALA A O 1
ATOM 7695 N N . LYS A 1 941 ? 10.532 -14.419 -36.252 1.00 91.12 941 LYS A N 1
ATOM 7696 C CA . LYS A 1 941 ? 10.076 -14.897 -34.937 1.00 91.12 941 LYS A CA 1
ATOM 7697 C C . LYS A 1 941 ? 8.645 -15.450 -34.963 1.00 91.12 941 LYS A C 1
ATOM 7699 O O . LYS A 1 941 ? 8.322 -16.232 -34.076 1.00 91.12 941 LYS A O 1
ATOM 7704 N N . TYR A 1 942 ? 7.841 -15.087 -35.963 1.00 93.50 942 TYR A N 1
ATOM 7705 C CA . TYR A 1 942 ? 6.416 -15.416 -36.048 1.00 93.50 942 TYR A CA 1
ATOM 7706 C C . TYR A 1 942 ? 6.089 -16.589 -36.981 1.00 93.50 942 TYR A C 1
ATOM 7708 O O . TYR A 1 942 ? 4.949 -17.047 -36.977 1.00 93.50 942 TYR A O 1
ATOM 7716 N N . HIS A 1 943 ? 7.047 -17.067 -37.782 1.00 93.88 943 HIS A N 1
ATOM 7717 C CA . HIS A 1 943 ? 6.857 -18.268 -38.602 1.00 93.88 943 HIS A CA 1
ATOM 7718 C C . HIS A 1 943 ? 6.823 -19.529 -37.738 1.00 93.88 943 HIS A C 1
ATOM 7720 O O . HIS A 1 943 ? 7.534 -19.596 -36.739 1.00 93.88 943 HIS A O 1
ATOM 7726 N N . ALA A 1 944 ? 6.028 -20.514 -38.160 1.00 92.25 944 ALA A N 1
ATOM 7727 C CA . ALA A 1 944 ? 5.911 -21.830 -37.537 1.00 92.25 944 ALA A CA 1
ATOM 7728 C C . ALA A 1 944 ? 7.283 -22.521 -37.381 1.00 92.25 944 ALA A C 1
ATOM 7730 O O . ALA A 1 944 ? 8.086 -22.531 -38.317 1.00 92.25 944 ALA A O 1
ATOM 7731 N N . LYS A 1 945 ? 7.552 -23.072 -36.190 1.00 90.69 945 LYS A N 1
ATOM 7732 C CA . LYS A 1 945 ? 8.816 -23.737 -35.805 1.00 90.69 945 LYS A CA 1
ATOM 7733 C C . LYS A 1 945 ? 8.618 -25.143 -35.231 1.00 90.69 945 LYS A C 1
ATOM 7735 O O . LYS A 1 945 ? 9.608 -25.819 -34.961 1.00 90.69 945 LYS A O 1
ATOM 7740 N N . GLY A 1 946 ? 7.373 -25.560 -35.016 1.00 81.50 946 GLY A N 1
ATOM 7741 C CA . GLY A 1 946 ? 7.022 -26.872 -34.487 1.00 81.50 946 GLY A CA 1
ATOM 7742 C C . GLY A 1 946 ? 7.306 -28.000 -35.482 1.00 81.50 946 GLY A C 1
ATOM 7743 O O . GLY A 1 946 ? 7.390 -27.786 -36.693 1.00 81.50 946 GLY A O 1
ATOM 7744 N N . SER A 1 947 ? 7.457 -29.219 -34.965 1.00 82.81 947 SER A N 1
ATOM 7745 C CA . SER A 1 947 ? 7.567 -30.428 -35.788 1.00 82.81 947 SER A CA 1
ATOM 7746 C C . SER A 1 947 ? 6.189 -30.890 -36.270 1.00 82.81 947 SER A C 1
ATOM 7748 O O . SER A 1 947 ? 5.169 -30.518 -35.698 1.00 82.81 947 SER A O 1
ATOM 7750 N N . SER A 1 948 ? 6.146 -31.769 -37.276 1.00 77.75 948 SER A N 1
ATOM 7751 C CA . SER A 1 948 ? 4.899 -32.388 -37.761 1.00 77.75 948 SER A CA 1
ATOM 7752 C C . SER A 1 948 ? 4.163 -33.242 -36.717 1.00 77.75 948 SER A C 1
ATOM 7754 O O . SER A 1 948 ? 3.056 -33.693 -36.982 1.00 77.75 948 SER A O 1
ATOM 7756 N N . GLU A 1 949 ? 4.787 -33.507 -35.566 1.00 79.69 949 GLU A N 1
ATOM 7757 C CA . GLU A 1 949 ? 4.186 -34.210 -34.425 1.00 79.69 949 GLU A CA 1
ATOM 7758 C C . GLU A 1 949 ? 3.556 -33.245 -33.407 1.00 79.69 949 GLU A C 1
ATOM 7760 O O . GLU A 1 949 ? 2.958 -33.691 -32.428 1.00 79.69 949 GLU A O 1
ATOM 7765 N N . SER A 1 950 ? 3.699 -31.930 -33.608 1.00 80.25 950 SER A N 1
ATOM 7766 C CA . SER A 1 950 ? 3.088 -30.945 -32.725 1.00 80.25 950 SER A CA 1
ATOM 7767 C C . SER A 1 950 ? 1.565 -31.034 -32.773 1.00 80.25 950 SER A C 1
ATOM 7769 O O . SER A 1 950 ? 0.968 -31.200 -33.834 1.00 80.25 950 SER A O 1
ATOM 7771 N N . LEU A 1 951 ? 0.935 -30.874 -31.609 1.00 82.69 951 LEU A N 1
ATOM 7772 C CA . LEU A 1 951 ? -0.521 -30.784 -31.487 1.00 82.69 951 LEU A CA 1
ATOM 7773 C C . LEU A 1 951 ? -1.051 -29.392 -31.875 1.00 82.69 951 LEU A C 1
ATOM 7775 O O . LEU A 1 951 ? -2.260 -29.199 -31.929 1.00 82.69 951 LEU A O 1
ATOM 7779 N N . GLY A 1 952 ? -0.171 -28.413 -32.097 1.00 84.81 952 GLY A N 1
ATOM 7780 C CA . GLY A 1 952 ? -0.545 -27.006 -32.205 1.00 84.81 952 GLY A CA 1
ATOM 7781 C C . GLY A 1 952 ? -0.764 -26.361 -30.829 1.00 84.81 952 GLY A C 1
ATOM 7782 O O . GLY A 1 952 ? -0.940 -27.033 -29.811 1.00 84.81 952 GLY A O 1
ATOM 7783 N N . PHE A 1 953 ? -0.752 -25.025 -30.779 1.00 91.12 953 PHE A N 1
ATOM 7784 C CA . PHE A 1 953 ? -0.640 -24.272 -29.521 1.00 91.12 953 PHE A CA 1
ATOM 7785 C C . PHE A 1 953 ? -1.738 -24.588 -28.492 1.00 91.12 953 PHE A C 1
ATOM 7787 O O . PHE A 1 953 ? -1.450 -25.018 -27.375 1.00 91.12 953 PHE A O 1
ATOM 7794 N N . PHE A 1 954 ? -3.009 -24.396 -28.852 1.00 89.56 954 PHE A N 1
ATOM 7795 C CA . PHE A 1 954 ? -4.110 -24.574 -27.902 1.00 89.56 954 PHE A CA 1
ATOM 7796 C C . PHE A 1 954 ? -4.416 -26.039 -27.591 1.00 89.56 954 PHE A C 1
ATOM 7798 O O . PHE A 1 954 ? -4.770 -26.343 -26.455 1.00 89.56 954 PHE A O 1
ATOM 7805 N N . ASP A 1 955 ? -4.263 -26.953 -28.552 1.00 89.44 955 ASP A N 1
ATOM 7806 C CA . ASP A 1 955 ? -4.499 -28.377 -28.287 1.00 89.44 955 ASP A CA 1
ATOM 7807 C C . ASP A 1 955 ? -3.372 -28.963 -27.423 1.00 89.44 955 ASP A C 1
ATOM 7809 O O . ASP A 1 955 ? -3.645 -29.728 -26.499 1.00 89.44 955 ASP A O 1
ATOM 7813 N N . GLY A 1 956 ? -2.125 -28.517 -27.620 1.00 90.06 956 GLY A N 1
ATOM 7814 C CA . GLY A 1 956 ? -1.010 -28.821 -26.723 1.00 90.06 956 GLY A CA 1
ATOM 7815 C C . GLY A 1 956 ? -1.207 -28.261 -25.309 1.00 90.06 956 GLY A C 1
ATOM 7816 O O . GLY A 1 956 ? -0.873 -28.918 -24.321 1.00 90.06 956 GLY A O 1
ATOM 7817 N N . LEU A 1 957 ? -1.793 -27.069 -25.166 1.00 91.06 957 LEU A N 1
ATOM 7818 C CA . LEU A 1 957 ? -2.141 -26.529 -23.848 1.00 91.06 957 LEU A CA 1
ATOM 7819 C C . LEU A 1 957 ? -3.292 -27.293 -23.181 1.00 91.06 957 LEU A C 1
ATOM 7821 O O . LEU A 1 957 ? -3.212 -27.539 -21.981 1.00 91.06 957 LEU A O 1
ATOM 7825 N N . LEU A 1 958 ? -4.318 -27.710 -23.929 1.00 89.06 958 LEU A N 1
ATOM 7826 C CA . LEU A 1 958 ? -5.388 -28.572 -23.408 1.00 89.06 958 LEU A CA 1
ATOM 7827 C C . LEU A 1 958 ? -4.854 -29.939 -22.971 1.00 89.06 958 LEU A C 1
ATOM 7829 O O . LEU A 1 958 ? -5.273 -30.468 -21.946 1.00 89.06 958 LEU A O 1
ATOM 7833 N N . GLU A 1 959 ? -3.900 -30.503 -23.705 1.00 89.88 959 GLU A N 1
ATOM 7834 C CA . GLU A 1 959 ? -3.235 -31.740 -23.304 1.00 89.88 959 GLU A CA 1
ATOM 7835 C C . GLU A 1 959 ? -2.439 -31.562 -22.000 1.00 89.88 959 GLU A C 1
ATOM 7837 O O . GLU A 1 959 ? -2.524 -32.391 -21.093 1.00 89.88 959 GLU A O 1
ATOM 7842 N N . ASN A 1 960 ? -1.730 -30.440 -21.842 1.00 90.00 960 ASN A N 1
ATOM 7843 C CA . ASN A 1 960 ? -1.062 -30.110 -20.580 1.00 90.00 960 ASN A CA 1
ATOM 7844 C C . ASN A 1 960 ? -2.053 -29.864 -19.432 1.00 90.00 960 ASN A C 1
ATOM 7846 O O . ASN A 1 960 ? -1.777 -30.278 -18.308 1.00 90.00 960 ASN A O 1
ATOM 7850 N N . ALA A 1 961 ? -3.205 -29.246 -19.704 1.00 87.56 961 ALA A N 1
ATOM 7851 C CA . ALA A 1 961 ? -4.277 -29.088 -18.726 1.00 87.56 961 ALA A CA 1
ATOM 7852 C C . ALA A 1 961 ? -4.728 -30.448 -18.181 1.00 87.56 961 ALA A C 1
ATOM 7854 O O . ALA A 1 961 ? -4.713 -30.647 -16.966 1.00 87.56 961 ALA A O 1
ATOM 7855 N N . ARG A 1 962 ? -5.004 -31.419 -19.066 1.00 87.88 962 ARG A N 1
ATOM 7856 C CA . ARG A 1 962 ? -5.374 -32.789 -18.669 1.00 87.88 962 ARG A CA 1
ATOM 7857 C C . ARG A 1 962 ? -4.299 -33.448 -17.807 1.00 87.88 962 ARG A C 1
ATOM 7859 O O . ARG A 1 962 ? -4.619 -34.014 -16.769 1.00 87.88 962 ARG A O 1
ATOM 7866 N N . ARG A 1 963 ? -3.020 -33.317 -18.180 1.00 88.06 963 ARG A N 1
ATOM 7867 C CA . ARG A 1 963 ? -1.883 -33.845 -17.392 1.00 88.06 963 ARG A CA 1
ATOM 7868 C C . ARG A 1 963 ? -1.748 -33.201 -16.012 1.00 88.06 963 ARG A C 1
ATOM 7870 O O . ARG A 1 963 ? -1.192 -33.815 -15.109 1.00 88.06 963 ARG A O 1
ATOM 7877 N N . MET A 1 964 ? -2.238 -31.974 -15.853 1.00 86.00 964 MET A N 1
ATOM 7878 C CA . MET A 1 964 ? -2.266 -31.236 -14.589 1.00 86.00 964 MET A CA 1
ATOM 7879 C C . MET A 1 964 ? -3.617 -31.352 -13.861 1.00 86.00 964 MET A C 1
ATOM 7881 O O . MET A 1 964 ? -3.883 -30.555 -12.962 1.00 86.00 964 MET A O 1
ATOM 7885 N N . ASN A 1 965 ? -4.460 -32.327 -14.229 1.00 83.00 965 ASN A N 1
ATOM 7886 C CA . ASN A 1 965 ? -5.800 -32.551 -13.672 1.00 83.00 965 ASN A CA 1
ATOM 7887 C C . ASN A 1 965 ? -6.703 -31.308 -13.727 1.00 83.00 965 ASN A C 1
ATOM 7889 O O . ASN A 1 965 ? -7.471 -31.030 -12.807 1.00 83.00 965 ASN A O 1
ATOM 7893 N N . PHE A 1 966 ? -6.601 -30.551 -14.816 1.00 82.19 966 PHE A N 1
ATOM 7894 C CA . PHE A 1 966 ? -7.445 -29.402 -15.088 1.00 82.19 966 PHE A CA 1
ATOM 7895 C C . PHE A 1 966 ? -8.276 -29.638 -16.347 1.00 82.19 966 PHE A C 1
ATOM 7897 O O . PHE A 1 966 ? -7.757 -30.039 -17.390 1.00 82.19 966 PHE A O 1
ATOM 7904 N N . THR A 1 967 ? -9.570 -29.348 -16.261 1.00 72.62 967 THR A N 1
ATOM 7905 C CA . THR A 1 967 ? -10.474 -29.357 -17.408 1.00 72.62 967 THR A CA 1
ATOM 7906 C C . THR A 1 967 ? -11.442 -28.183 -17.318 1.00 72.62 967 THR A C 1
ATOM 7908 O O . THR A 1 967 ? -11.831 -27.764 -16.229 1.00 72.62 967 THR A O 1
ATOM 7911 N N . TYR A 1 968 ? -11.804 -27.647 -18.482 1.00 66.25 968 TYR A N 1
ATOM 7912 C CA . TYR A 1 968 ? -12.915 -26.704 -18.630 1.00 66.25 968 TYR A CA 1
ATOM 7913 C C . TYR A 1 968 ? -14.251 -27.422 -18.862 1.00 66.25 968 TYR A C 1
ATOM 7915 O O . TYR A 1 968 ? -15.295 -26.772 -18.898 1.00 66.25 968 TYR A O 1
ATOM 7923 N N . GLU A 1 969 ? -14.217 -28.736 -19.094 1.00 60.47 969 GLU A N 1
ATOM 7924 C CA . GLU A 1 969 ? -15.409 -29.550 -19.309 1.00 60.47 969 GLU A CA 1
ATOM 7925 C C . GLU A 1 969 ? -16.102 -29.790 -17.968 1.00 60.47 969 GLU A C 1
ATOM 7927 O O . GLU A 1 969 ? -15.473 -30.186 -16.990 1.00 60.47 969 GLU A O 1
ATOM 7932 N N . VAL A 1 970 ? -17.406 -29.532 -17.933 1.00 52.81 970 VAL A N 1
ATOM 7933 C CA . VAL A 1 970 ? -18.267 -29.922 -16.816 1.00 52.81 970 VAL A CA 1
ATOM 7934 C C . VAL A 1 970 ? -18.717 -31.351 -17.099 1.00 52.81 970 VAL A C 1
ATOM 7936 O O . VAL A 1 970 ? -19.378 -31.581 -18.118 1.00 52.81 970 VAL A O 1
ATOM 7939 N N . ASP A 1 971 ? -18.354 -32.299 -16.234 1.00 47.12 971 ASP A N 1
ATOM 7940 C CA . ASP A 1 971 ? -18.880 -33.664 -16.292 1.00 47.12 971 ASP A CA 1
ATOM 7941 C C . ASP A 1 971 ? -20.411 -33.596 -16.184 1.00 47.12 971 ASP A C 1
ATOM 7943 O O . ASP A 1 971 ? -20.970 -33.298 -15.131 1.00 47.12 971 ASP A O 1
ATOM 7947 N N . ASN A 1 972 ? -21.111 -33.844 -17.295 1.00 38.66 972 ASN A N 1
ATOM 7948 C CA . ASN A 1 972 ? -22.576 -33.944 -17.316 1.00 38.66 972 ASN A CA 1
ATOM 7949 C C . ASN A 1 972 ? -23.077 -35.331 -16.871 1.00 38.66 972 ASN A C 1
ATOM 7951 O O . ASN A 1 972 ? -24.230 -35.672 -17.124 1.00 38.66 972 ASN A O 1
ATOM 7955 N N . GLU A 1 973 ? -22.240 -36.134 -16.217 1.00 36.69 973 GLU A N 1
ATOM 7956 C CA . GLU A 1 973 ? -22.630 -37.424 -15.653 1.00 36.69 973 GLU A CA 1
ATOM 7957 C C . GLU A 1 973 ? -22.178 -37.508 -14.191 1.00 36.69 973 GLU A C 1
ATOM 7959 O O . GLU A 1 973 ? -21.021 -37.816 -13.923 1.00 36.69 973 GLU A O 1
ATOM 7964 N N . ILE A 1 974 ? -23.097 -37.176 -13.271 1.00 33.50 974 ILE A N 1
ATOM 7965 C CA . ILE A 1 974 ? -23.486 -37.906 -12.039 1.00 33.50 974 ILE A CA 1
ATOM 7966 C C . ILE A 1 974 ? -24.777 -37.279 -11.499 1.00 33.50 974 ILE A C 1
ATOM 7968 O O . ILE A 1 974 ? -24.792 -36.049 -11.247 1.00 33.50 974 ILE A O 1
#

Organism: NCBI:txid2654633

Sequence (974 aa):
MWLLQISTTLDPCDNIFDYYCEEKPVLRLFNPRNEAACEIEEHQGYTNTTTPGSQSFTDVVDLTIVSKWLVEIFILKNGKHVKIQGERHKAFLTKSKEDQMYEIMEIIEPVTLEYINKFYLGLNSTVTKMRELKLPISRKNPFYHEEFEKFRMMFIDNIKKYSRISNDEKEDAIERLMSQKPYFAFFNYNNVSKWEETKEIYEKEYHQMKSKIRQEDLALSYAEKAIRIAAAEKATSHLREYISEFSERFVFQLIIGTSTLDCFNYEGEIHFGTLARFGKQSQNEYLPQFRFVIAHELGHAFYDLQEKIINPDLYEREEKCVNESMTQFSINGNNIPGANYNPQDNINEDFANMWATRLVLQDAAASASNNDDIRKTVEVIFKQFCNMKFSTSSTLNPALISYNFMMAQLPTFKQLYNCKPGDRMYIEDDQICTSLDTRLVSELYEPQVLSMDDLKIVSESMKILEETADDVEEKIQKIEDGEVVEEEIVDLVDISKELPINEEEDDEVLVPTVTEESTEEPTAEPIEGPTDEPTVEPTEVPTEELTEAPTEEVAVQPTAEPILVDLRCLLKWYNEIDILFGGHVFVNIAHKESHKQRFKKVIKRLSNANISYVNVYYNALVACVEILTDVKPPISKRNTFLHWVFKKLKNATIQEIEDSRSLNQTVKKNLINRVLNTHTFFALYDFNNVTVLQEAKTVFEREYHRKKLMLSKEDLQHPLAEIILRLGAIEESMGVLRNYVDKYIDRFIFQAIVANPTNDAFQYLNNNHITVITRNDLKKPKKALADTIFVTIHELLHNIYPHGKDYMPSNVYETAFNCTAQHVKRIGESDQVKWFNYGNVHEDVVNIMAWRLVMKLSAQESYSDDELKATIETIMSGLCRQSVRKNSPIPFHHPLEISLNSAVAQYPLFQKLYKCTKTDRLYVEQSEMCKPFGDEENIAKYHAKGSSESLGFFDGLLENARRMNFTYEVDNEI

Secondary structure (DSSP, 8-state):
-----------TTT-HHHHHHHSS-------------SSPP--TTS---SS---B-HHHHS-HHHHHHHHHHHHHHHHSS-HHHHHHHHHHHHTS-HHHHHHHHHHHHTTS-HHHHTHHHHHHHHHHHHHHHH-PPP-S--HHHHHHHHHHHHHHHHHHHHHB-S-HHHHHHHHHHHHT-EEEETTTSS--HHHHHHHHHHHHHHHHHHHHHB-HHHHTSTTHHHHHHHHTHHHHHHHHHHHSTTS-HHHHHHHHHHHHHT-EEEETTEEEE-GGGG-TTS-HHHHHHHHHHHHHHHHHHHHHSSSS-SS-HHHHHHHHHHHHHHHHHHHTTGGGSTT----GGGSHHHHHHHHHHHHHHHHHHHHH-SSHHHHHHHHHHHHHTGGG------TTS--HHHHHHHHHHTSTTHHHHHT--TTSTT---GGGSPPSTTBPP-GGGGS-----HHHHHHHHHHHHHHHHHHHHHHHHHHHHHTT---TTTTSHHHHGGG--------------------------------------------------------------S----S-HHHHHHHHHHHHHHHH--------TTS-HHHHHHHHHHHHTT--HHHHTHHHHHHHHHHHHHHHH-PPP-SS-HHHHHHHHHHHHHHHHHHHH-SSS-HHHHHHHHHHHHT-EEE-GGGSS--HHHHHHHHHHHHHHHHHHHHTS-TTGGGSTTHHHHHHHHHHHHHHHHHHHH-TTS-HHHHHHHHHHGGGT--EEETTEEE-----TTTTT-HHHHHHHHHHHHHHHHHTTTTTTTTTTS-HHHHHHHHHHHHHHHHHHHHHTT-----GGGHHHHHHHHHHHHHHHHHHHHH-SSHHHHHHHHHHHHHHH----SSTT-PBTTB--HHHHHHHHHHTSTTHHHHHT--TTSTT---GGGS--TTSPPP-GGGGS----TT---HHHHHHHHHHHTT--S------

InterPro domains:
  IPR000718 Peptidase M13 [PS51885] (1-436)
  IPR006970 PT repeat [PF04886] (517-552)
  IPR024079 Metallopeptidase, catalytic domain superfamily [G3DSA:3.40.390.10] (2-434)